Protein AF-A0A7J6FPM4-F1 (afdb_monomer_lite)

Secondary structure (DSSP, 8-state):
-EEEESS---TT-PPPTTTTTTTEEEEE-EEE---HHHHHHHTTTT-SSTTTTT-EEE-S-PBPHHHHGGGEEEPPPPSSPPPGGG--SS-EEE--EEEEEEE-TT-S--EEEEEEEGGG-SS-HHHHHHHHHTTSPPP-TT-EEE------SSGGG--SHHHHTTTTTSPEEETTEEESS--TT-EEEEEEEE------------------------------------PPPPEEEEEEEE------PPP---------------S-PPP----PPP----S-HHHHHHHHHHHHHHHHHHHHHHHHHHHHHHHHHHHHHTSHHHHHHHHH-HHHHHHHHHHHHHHHHHHHTS-TTSHHHHHHHHHHHHHHHHHHHHHHHHHH--S-SS--TTS-TT-PPPPHHHHHHHHHHHHHHHS--THHHHHHHHHTS-PPPPP----------------------------PPPP-------TTPPP-PPEEEETTEEEEESSTTS--EEEE-EEEEE-GGGTGGGSSTTTHHHHHHHHHHHHHTT--EEEEE---BSSSTT-SEEETTEE-HHHHHHHHHHHHHHHHTT-EEEEE--BSSSTTS-HHHHHHHHHHTT----SSTTHHHH-HHHHHHHHHHHHHHHH-B-TTT--BGGG-TTEEEEES-BS----STT-HHHHHHHHHHHHHHHHTT-SSSEEE-----PPPTT-TTGGGGSSSHHHHTTS--HHHHHTSTT--SEEEEE-HHHHSTT--HHHHHHHHHHHHHHHHHHIIIII-S-EEEEEE---TTSS--HHHHHHHHHHHHHHHHHHHHHT-SEEEEEES-B--TT-GGG--SS-B-GGGSHHHHHHHHHHHHHHHHHTT-S---------S------SSSSSSHHHHTTSSSSSTTSSSSSS------------------------------------S---------

Foldseek 3Di:
DKFFFQDKDAQQDFDQLQCLLVRTQADKDKDQQFDFVQQVVCCPPNRGDPRGPPDMDIFPDGDGVVNQVVFKDAADDDPPDDDPSQDYPGHIWGFKKKWKWKAAAPHPDIDIQAIATRSQLRRDSSSVRNVCCVRRDMDDGGDMGDSPFGADPDLRRGRDLCSVCVFVVRWDDIVVDIDSDGDAFMKMKMKIWDFDDDDDDDDDDDDDDDDDDDDDDDDDDDDDDPPDDPDDDIDMTMDMDTHHDPDDDPDDDDDDDDDDDDDDDDDDDDPPPPPDDDDPDDDPPPSVVVVVVVSVVVLLVVLVVLLVVLLVLLVVLVVQCPDPVLLVVLQVDVVSLVVSVVSLVVSLVSLVVRDCPDPVSVVSSVVSNLSSVVVNVVSVVSNVPDPDDDDDPLDDDPRDHDDVVVVSVVVVVVCVVPDDPDVVQVVCVPPVPDGDDDDDDDDDDDDDDDDDDDDDDDDDDDDDDDDDDDFPPDFDAPPPQDDAAAWADDQLFIWGDPDPPPDDIDTAFFQAAEDACQLVLLLDRVSNVFLLVQLLVCLVLLGAEYEYEPAQEDDDPLHQHNAQLRGDVSSVLSVLSSLRSNRNSNHAYAYEQFEPDCGSHGLVNLVVNCVVVVHPADPDSLSCLPPPSSLVSSLSSLLCQQQDQRSRNRAGNLGRSSYQAYEHYAAQFRQPQVCLVSNLVSLLVVLVSNCVSHVRHAYEHNHQAQAAVVPVVCNVLALDVVSNNRNDHQQSSCLRPSHQAGEHEQDLCVSVVVDDLVRSLVSLLSNLLVSLVCSQPPRSHAYEHEEYFDFPPPPDDPVSRLSRVLSLLVSLLVCLLVVTRSRYYYYPHEGDPPPCVPDDRGYDPQVVSVSSSCSSSVSSVSSVCSVVPPDPPPPPPDPDDDDDDDDPPPPPVVPPVPPPPPPVVVPPPPPDPDDDDDDDDDDDDDDDDDDDDDDDDDDDDDDDDDDDDDTDDDDDD

Organism: Cannabis sativa (NCBI:txid3483)

Sequence (957 aa):
MAAVVGSGNELGKPVNVNEAADHIFGLVLMNDWSARDIQAWEYVPLGPFLGKSFGTTISPWIVSLEALEPFACAAPKQDPLPLPYLAEKVSRNYDIQLEVEIKPAGVEDSTVVTKSNFKHLYWTLTQQIAHHTINGCNLRPGDILGTGTISGPEPDSLGCLLELSWNGQKTISLKGATRKFLEDGDEVIITGFCKFIMHYALRIEMEMNTPLGLAPARGRLFLHCLDDVIKGSFYSTTVTYTFHNDQTTPTSQSNSTTNAVPVHSTEAPIPITVHLPQQTQPNSAPAATKIQSAYRAHRIRTLHRTISSVDSAADELQRVIQRQDTVDAIRSDEREKLRMNEALMALLLRLDSVPGWDPAVREARRKVSRRIVGMQEILDAITESKVEDGQSYFWGYDGFTRNWDEVLAEMEEDVCKSTGGDELERFCAEHLGFRCLQSTTTYWTTDHECVLPLKWKEKDLPICNNVIHFSDQLSFPVLWQPKMAFVGTNSTHFVVAEDDHGGNYSEIYVNGWNSYWLMEKSIWVSSRSKVSKMLRMGAQMGLTVCRTWAFSDGYGSSALQTSPGVFNERVFRALDYVIVEARKNKLRLILSLVNNLNAFGGKTQYVRWAEEAGVNVSQTDDSFFSHPTVKDYYKAYIKAILTRKNSLTGVKYSEDPAIFAWELINEPRCLSNSSAPVLQAWITEMAAYVKSLDEKHLLTVGIEGFYGPKTTERSKVNPGEWAASLGSDFIQNSAIDNIDFASVHAYPDSWIQKGDSEAKMNFLSRWVDSHISDGEHLLKKPVLITEFGSSLRMNKTPEDTNLLLKTVYDRVYESAKKREAGAGALIWQLLVEGVDEYADQFSLVAWDHPSIYKLITRQSCRLRRIFFNTKVTLEIHIRNGEVTHLRHAATLAFRHAFLTIREFWIAISATVTALNAVGPGAAPPQALGHAAEHRNTRGATTPHLLKNAVFASATII

pLDDT: mean 70.64, std 27.16, range [19.3, 98.88]

Radius of gyration: 39.24 Å; chains: 1; bounding box: 110×102×116 Å

Structure (mmCIF, N/CA/C/O backbone):
data_AF-A0A7J6FPM4-F1
#
_entry.id   AF-A0A7J6FPM4-F1
#
loop_
_atom_site.group_PDB
_atom_site.id
_atom_site.type_symbol
_atom_site.label_atom_id
_atom_site.label_alt_id
_atom_site.label_comp_id
_atom_site.label_asym_id
_atom_site.label_entity_id
_atom_site.label_seq_id
_atom_site.pdbx_PDB_ins_code
_atom_site.Cartn_x
_atom_site.Cartn_y
_atom_site.Cartn_z
_atom_site.occupancy
_atom_site.B_iso_or_equiv
_atom_site.auth_seq_id
_atom_site.auth_comp_id
_atom_site.auth_asym_id
_atom_site.auth_atom_id
_atom_site.pdbx_PDB_model_num
ATOM 1 N N . MET A 1 1 ? -22.646 -2.427 37.353 1.00 90.56 1 MET A N 1
ATOM 2 C CA . MET A 1 1 ? -21.531 -2.598 36.386 1.00 90.56 1 MET A CA 1
ATOM 3 C C . MET A 1 1 ? -20.795 -3.882 36.740 1.00 90.56 1 MET A C 1
ATOM 5 O O . MET A 1 1 ? -21.082 -4.455 37.787 1.00 90.56 1 MET A O 1
ATOM 9 N N . ALA A 1 2 ? -19.854 -4.337 35.917 1.00 92.31 2 ALA A N 1
ATOM 10 C CA . ALA A 1 2 ? -18.919 -5.390 36.308 1.00 92.31 2 ALA A CA 1
ATOM 11 C C . ALA A 1 2 ? -17.555 -5.229 35.637 1.00 92.31 2 ALA A C 1
ATOM 13 O O . ALA A 1 2 ? -17.477 -4.705 34.526 1.00 92.31 2 ALA A O 1
ATOM 14 N N . ALA A 1 3 ? -16.506 -5.708 36.302 1.00 93.50 3 ALA A N 1
ATOM 15 C CA . ALA A 1 3 ? -15.173 -5.867 35.735 1.00 93.50 3 ALA A CA 1
ATOM 16 C C . ALA A 1 3 ? -14.973 -7.304 35.235 1.00 93.50 3 ALA A C 1
ATOM 18 O O . ALA A 1 3 ? -15.336 -8.263 35.915 1.00 93.50 3 ALA A O 1
ATOM 19 N N . VAL A 1 4 ? -14.372 -7.445 34.055 1.00 91.94 4 VAL A N 1
ATOM 20 C CA . VAL A 1 4 ? -13.948 -8.731 33.488 1.00 91.94 4 VAL A CA 1
ATOM 21 C C . VAL A 1 4 ? -12.456 -8.910 33.757 1.00 91.94 4 VAL A C 1
ATOM 23 O O . VAL A 1 4 ? -11.656 -8.041 33.401 1.00 91.94 4 VAL A O 1
ATOM 26 N N . VAL A 1 5 ? -12.065 -10.032 34.360 1.00 92.12 5 VAL A N 1
ATOM 27 C CA . VAL A 1 5 ? -10.664 -10.332 34.693 1.00 92.12 5 VAL A CA 1
ATOM 28 C C . VAL A 1 5 ? -9.846 -10.611 33.429 1.00 92.12 5 VAL A C 1
ATOM 30 O O . VAL A 1 5 ? -10.203 -11.459 32.607 1.00 92.12 5 VAL A O 1
ATOM 33 N N . GLY A 1 6 ? -8.712 -9.923 33.292 1.00 84.69 6 GLY A N 1
ATOM 34 C CA . GLY A 1 6 ? -7.722 -10.121 32.234 1.00 84.69 6 GLY A CA 1
ATOM 35 C C . GLY A 1 6 ? -6.675 -11.164 32.612 1.00 84.69 6 GLY A C 1
ATOM 36 O O . GLY A 1 6 ? -6.684 -12.277 32.080 1.00 84.69 6 GLY A O 1
ATOM 37 N N . SER A 1 7 ? -5.771 -10.800 33.519 1.00 80.94 7 SER A N 1
ATOM 38 C CA . SER A 1 7 ? -4.822 -11.695 34.189 1.00 80.94 7 SER A CA 1
ATOM 39 C C . SER A 1 7 ? -5.402 -12.181 35.515 1.00 80.94 7 SER A C 1
ATOM 41 O O . SER A 1 7 ? -5.873 -11.393 36.330 1.00 80.94 7 SER A O 1
ATOM 43 N N . GLY A 1 8 ? -5.333 -13.489 35.753 1.00 88.12 8 GLY A N 1
ATOM 44 C CA . GLY A 1 8 ? -5.604 -14.056 37.074 1.00 88.12 8 GLY A CA 1
ATOM 45 C C . GLY A 1 8 ? -4.440 -13.863 38.052 1.00 88.12 8 GLY A C 1
ATOM 46 O O . GLY A 1 8 ? -3.401 -13.306 37.695 1.00 88.12 8 GLY A O 1
ATOM 47 N N . ASN A 1 9 ? -4.598 -14.395 39.259 1.00 89.19 9 ASN A N 1
ATOM 48 C CA . ASN A 1 9 ? -3.532 -14.606 40.243 1.00 89.19 9 ASN A CA 1
ATOM 49 C C . ASN A 1 9 ? -3.364 -16.110 40.525 1.00 89.19 9 ASN A C 1
ATOM 51 O O . ASN A 1 9 ? -4.214 -16.925 40.164 1.00 89.19 9 ASN A O 1
ATOM 55 N N . GLU A 1 10 ? -2.252 -16.501 41.145 1.00 89.00 10 GLU A N 1
ATOM 56 C CA . GLU A 1 10 ? -2.098 -17.873 41.641 1.00 89.00 10 GLU A CA 1
ATOM 57 C C . GLU A 1 10 ? -2.942 -18.088 42.905 1.00 89.00 10 GLU A C 1
ATOM 59 O O . GLU A 1 10 ? -3.106 -17.179 43.722 1.00 89.00 10 GLU A O 1
ATOM 64 N N . LEU A 1 11 ? -3.435 -19.314 43.098 1.00 91.62 11 LEU A N 1
ATOM 65 C CA . LEU A 1 11 ? -4.124 -19.706 44.328 1.00 91.62 11 LEU A CA 1
ATOM 66 C C . LEU A 1 11 ? -3.197 -19.512 45.537 1.00 91.62 11 LEU A C 1
ATOM 68 O O . LEU A 1 11 ? -2.055 -19.966 45.538 1.00 91.62 11 LEU A O 1
ATOM 72 N N . GLY A 1 12 ? -3.693 -18.818 46.559 1.00 90.56 12 GLY A N 1
ATOM 73 C CA . GLY A 1 12 ? -2.932 -18.433 47.749 1.00 90.56 12 GLY A CA 1
ATOM 74 C C . GLY A 1 12 ? -2.157 -17.113 47.639 1.00 90.56 12 GLY A C 1
ATOM 75 O O . GLY A 1 12 ? -1.707 -16.619 48.670 1.00 90.56 12 GLY A O 1
ATOM 76 N N . LYS A 1 13 ? -2.012 -16.505 46.449 1.00 92.56 13 LYS A N 1
ATOM 77 C CA . LYS A 1 13 ? -1.302 -15.222 46.272 1.00 92.56 13 LYS A CA 1
ATOM 78 C C . LYS A 1 13 ? -2.292 -14.063 46.074 1.00 92.56 13 LYS A C 1
ATOM 80 O O . LYS A 1 13 ? -2.929 -14.023 45.023 1.00 92.56 13 LYS A O 1
ATOM 85 N N . PRO A 1 14 ? -2.432 -13.118 47.021 1.00 94.38 14 PRO A N 1
ATOM 86 C CA . PRO A 1 14 ? -3.336 -11.978 46.870 1.00 94.38 14 PRO A CA 1
ATOM 87 C C . PRO A 1 14 ? -2.823 -10.965 45.836 1.00 94.38 14 PRO A C 1
ATOM 89 O O . PRO A 1 14 ? -1.617 -10.850 45.618 1.00 94.38 14 PRO A O 1
ATOM 92 N N . VAL A 1 15 ? -3.732 -10.196 45.233 1.00 95.06 15 VAL A N 1
ATOM 93 C CA . VAL A 1 15 ? -3.406 -9.091 44.314 1.00 95.06 15 VAL A CA 1
ATOM 94 C C . VAL A 1 15 ? -3.265 -7.791 45.109 1.00 95.06 15 VAL A C 1
ATOM 96 O O . VAL A 1 15 ? -4.136 -7.450 45.911 1.00 95.06 15 VAL A O 1
ATOM 99 N N . ASN A 1 16 ? -2.184 -7.035 44.891 1.00 94.00 16 ASN A N 1
ATOM 100 C CA . ASN A 1 16 ? -2.019 -5.724 45.521 1.00 94.00 16 ASN A CA 1
ATOM 101 C C . ASN A 1 16 ? -3.049 -4.732 44.958 1.00 94.00 16 ASN A C 1
ATOM 103 O O . ASN A 1 16 ? -3.208 -4.633 43.744 1.00 94.00 16 ASN A O 1
ATOM 107 N N . VAL A 1 17 ? -3.693 -3.927 45.808 1.00 95.69 17 VAL A N 1
ATOM 108 C CA . VAL A 1 17 ? -4.677 -2.918 45.365 1.00 95.69 17 VAL A CA 1
ATOM 109 C C . VAL A 1 17 ? -4.121 -1.931 44.327 1.00 95.69 17 VAL A C 1
ATOM 111 O O . VAL A 1 17 ? -4.856 -1.464 43.464 1.00 95.69 17 VAL A O 1
ATOM 114 N N . ASN A 1 18 ? -2.811 -1.666 44.354 1.00 93.69 18 ASN A N 1
ATOM 115 C CA . ASN A 1 18 ? -2.135 -0.769 43.413 1.00 93.69 18 ASN A CA 1
ATOM 116 C C . ASN A 1 18 ? -1.753 -1.438 42.077 1.00 93.69 18 ASN A C 1
ATOM 118 O O . ASN A 1 18 ? -1.355 -0.738 41.153 1.00 93.69 18 ASN A O 1
ATOM 122 N N . GLU A 1 19 ? -1.865 -2.765 41.986 1.00 91.12 19 GLU A N 1
ATOM 123 C CA . GLU A 1 19 ? -1.607 -3.584 40.787 1.00 91.12 19 GLU A CA 1
ATOM 124 C C . GLU A 1 19 ? -2.921 -4.158 40.220 1.00 91.12 19 GLU A C 1
ATOM 126 O O . GLU A 1 19 ? -2.999 -4.546 39.059 1.00 91.12 19 GLU A O 1
ATOM 131 N N . ALA A 1 20 ? -3.999 -4.157 41.013 1.00 91.19 20 ALA A N 1
ATOM 132 C CA . ALA A 1 20 ? -5.306 -4.714 40.671 1.00 91.19 20 ALA A CA 1
ATOM 133 C C . ALA A 1 20 ? -5.942 -4.140 39.388 1.00 91.19 20 ALA A C 1
ATOM 135 O O . ALA A 1 20 ? -6.798 -4.797 38.797 1.00 91.19 20 ALA A O 1
ATOM 136 N N . ALA A 1 21 ? -5.523 -2.957 38.928 1.00 88.00 21 ALA A N 1
ATOM 137 C CA . ALA A 1 21 ? -5.981 -2.382 37.664 1.00 88.00 21 ALA A CA 1
ATOM 138 C C . ALA A 1 21 ? -5.479 -3.188 36.453 1.00 88.00 21 ALA A C 1
ATOM 140 O O . ALA A 1 21 ? -6.240 -3.410 35.514 1.00 88.00 21 ALA A O 1
ATOM 141 N N . ASP A 1 22 ? -4.248 -3.709 36.511 1.00 88.38 22 ASP A N 1
ATOM 142 C CA . ASP A 1 22 ? -3.649 -4.526 35.445 1.00 88.38 22 ASP A CA 1
ATOM 143 C C . ASP A 1 22 ? -4.332 -5.900 35.311 1.00 88.38 22 ASP A C 1
ATOM 145 O O . ASP A 1 22 ? -4.245 -6.556 34.272 1.00 88.38 22 ASP A O 1
ATOM 149 N N . HIS A 1 23 ? -5.061 -6.324 36.349 1.00 89.50 23 HIS A N 1
ATOM 150 C CA . HIS A 1 23 ? -5.887 -7.531 36.350 1.00 89.50 23 HIS A CA 1
ATOM 151 C C . HIS A 1 23 ? -7.274 -7.330 35.707 1.00 89.50 23 HIS A C 1
ATOM 153 O O . HIS A 1 23 ? -7.982 -8.314 35.481 1.00 89.50 23 HIS A O 1
ATOM 159 N N . ILE A 1 24 ? -7.673 -6.101 35.356 1.00 87.12 24 ILE A N 1
ATOM 160 C CA . ILE A 1 24 ? -8.965 -5.793 34.719 1.00 87.12 24 ILE A CA 1
ATOM 161 C C . ILE A 1 24 ? -8.784 -5.688 33.198 1.00 87.12 24 ILE A C 1
ATOM 163 O O . ILE A 1 24 ? -8.102 -4.801 32.696 1.00 87.12 24 ILE A O 1
ATOM 167 N N . PHE A 1 25 ? -9.458 -6.551 32.433 1.00 84.81 25 PHE A N 1
ATOM 168 C CA . PHE A 1 25 ? -9.499 -6.447 30.967 1.00 84.81 25 PHE A CA 1
ATOM 169 C C . PHE A 1 25 ? -10.423 -5.317 30.484 1.00 84.81 25 PHE A C 1
ATOM 171 O O . PHE A 1 25 ? -10.176 -4.688 29.455 1.00 84.81 25 PHE A O 1
ATOM 178 N N . GLY A 1 26 ? -11.502 -5.059 31.222 1.00 87.06 26 GLY A N 1
ATOM 179 C CA . GLY A 1 26 ? -12.444 -3.982 30.941 1.00 87.06 26 GLY A CA 1
ATOM 180 C C . GLY A 1 26 ? -13.772 -4.161 31.666 1.00 87.06 26 GLY A C 1
ATOM 181 O O . GLY A 1 26 ? -13.951 -5.105 32.439 1.00 87.06 26 GLY A O 1
ATOM 182 N N . LEU A 1 27 ? -14.696 -3.237 31.419 1.00 89.44 27 LEU A N 1
ATOM 183 C CA . LEU A 1 27 ? -15.977 -3.125 32.106 1.00 89.44 27 LEU A CA 1
ATOM 184 C C . LEU A 1 27 ? -17.159 -3.450 31.191 1.00 89.44 27 LEU A C 1
ATOM 186 O O . LEU A 1 27 ? -17.128 -3.187 29.988 1.00 89.44 27 LEU A O 1
ATOM 190 N N . VAL A 1 28 ? -18.230 -3.955 31.796 1.00 89.81 28 VAL A N 1
ATOM 191 C CA . VAL A 1 28 ? -19.543 -4.157 31.168 1.00 89.81 28 VAL A CA 1
ATOM 192 C C . VAL A 1 28 ? -20.646 -3.523 32.017 1.00 89.81 28 VAL A C 1
ATOM 194 O O . VAL A 1 28 ? -20.533 -3.423 33.246 1.00 89.81 28 VAL A O 1
ATOM 197 N N . LEU A 1 29 ? -21.758 -3.147 31.379 1.00 89.50 29 LEU A N 1
ATOM 198 C CA . LEU A 1 29 ? -23.030 -3.054 32.098 1.00 89.50 29 LEU A CA 1
ATOM 199 C C . LEU A 1 29 ? -23.368 -4.464 32.596 1.00 89.50 29 LEU A C 1
ATOM 201 O O . LEU A 1 29 ? -23.156 -5.435 31.873 1.00 89.50 29 LEU A O 1
ATOM 205 N N . MET A 1 30 ? -23.873 -4.577 33.821 1.00 88.62 30 MET A N 1
ATOM 206 C CA . MET A 1 30 ? -24.307 -5.843 34.414 1.00 88.62 30 MET A CA 1
ATOM 207 C C . MET A 1 30 ? -25.527 -5.588 35.290 1.00 88.62 30 MET A C 1
ATOM 209 O O . MET A 1 30 ? -25.541 -4.599 36.027 1.00 88.62 30 MET A O 1
ATOM 213 N N . ASN A 1 31 ? -26.486 -6.509 35.227 1.00 89.31 31 ASN A N 1
ATOM 214 C CA . ASN A 1 31 ? -27.628 -6.619 36.122 1.00 89.31 31 ASN A CA 1
ATOM 215 C C . ASN A 1 31 ? -27.778 -8.085 36.564 1.00 89.31 31 ASN A C 1
ATOM 217 O O . ASN A 1 31 ? -27.957 -8.964 35.717 1.00 89.31 31 ASN A O 1
ATOM 221 N N . ASP A 1 32 ? -27.688 -8.346 37.868 1.00 85.00 32 ASP A N 1
ATOM 222 C CA . ASP A 1 32 ? -28.023 -9.635 38.471 1.00 85.00 32 ASP A CA 1
ATOM 223 C C . ASP A 1 32 ? -29.526 -9.681 38.780 1.00 85.00 32 ASP A C 1
ATOM 225 O O . ASP A 1 32 ? -30.044 -8.924 39.606 1.00 85.00 32 ASP A O 1
ATOM 229 N N . TRP A 1 33 ? -30.254 -10.558 38.086 1.00 87.00 33 TRP A N 1
ATOM 230 C CA . TRP A 1 33 ? -31.686 -10.734 38.313 1.00 87.00 33 TRP A CA 1
ATOM 231 C C . TRP A 1 33 ? -31.923 -11.437 39.638 1.00 87.00 33 TRP A C 1
ATOM 233 O O . TRP A 1 33 ? -31.063 -12.163 40.145 1.00 87.00 33 TRP A O 1
ATOM 243 N N . SER A 1 34 ? -33.077 -11.194 40.260 1.00 84.56 34 SER A N 1
ATOM 244 C CA . SER A 1 34 ? -33.361 -11.850 41.531 1.00 84.56 34 SER A CA 1
ATOM 245 C C . SER A 1 34 ? -34.845 -11.962 41.875 1.00 84.56 34 SER A C 1
ATOM 247 O O . SER A 1 34 ? -35.579 -10.975 41.827 1.00 84.56 34 SER A O 1
ATOM 249 N N . ALA A 1 35 ? -35.231 -13.156 42.316 1.00 86.44 35 ALA A N 1
ATOM 250 C CA . ALA A 1 35 ? -36.536 -13.527 42.849 1.00 86.44 35 ALA A CA 1
ATOM 251 C C . ALA A 1 35 ? -36.417 -13.502 44.374 1.00 86.44 35 ALA A C 1
ATOM 253 O O . ALA A 1 35 ? -35.559 -14.191 44.939 1.00 86.44 35 ALA A O 1
ATOM 254 N N . ARG A 1 36 ? -37.126 -12.582 45.042 1.00 80.38 36 ARG A N 1
ATOM 255 C CA . ARG A 1 36 ? -36.759 -12.194 46.421 1.00 80.38 36 ARG A CA 1
ATOM 256 C C . ARG A 1 36 ? -37.819 -12.446 47.474 1.00 80.38 36 ARG A C 1
ATOM 258 O O . ARG A 1 36 ? -37.504 -12.362 48.651 1.00 80.38 36 ARG A O 1
ATOM 265 N N . ASP A 1 37 ? -38.975 -12.926 47.051 1.00 76.94 37 ASP A N 1
ATOM 266 C CA . ASP A 1 37 ? -39.702 -13.983 47.746 1.00 76.94 37 ASP A CA 1
ATOM 267 C C . ASP A 1 37 ? -38.778 -15.162 48.131 1.00 76.94 37 ASP A C 1
ATOM 269 O O . ASP A 1 37 ? -38.751 -15.558 49.295 1.00 76.94 37 ASP A O 1
ATOM 273 N N . ILE A 1 38 ? -37.950 -15.654 47.199 1.00 82.06 38 ILE A N 1
ATOM 274 C CA . ILE A 1 38 ? -36.954 -16.708 47.459 1.00 82.06 38 ILE A CA 1
ATOM 275 C C . ILE A 1 38 ? -35.777 -16.148 48.271 1.00 82.06 38 ILE A C 1
ATOM 277 O O . ILE A 1 38 ? -35.487 -16.640 49.363 1.00 82.06 38 ILE A O 1
ATOM 281 N N . GLN A 1 39 ? -35.121 -15.086 47.780 1.00 76.94 39 GLN A N 1
ATOM 282 C CA . GLN A 1 39 ? -33.930 -14.531 48.437 1.00 76.94 39 GLN A CA 1
ATOM 283 C C . GLN A 1 39 ? -34.188 -14.120 49.901 1.00 76.94 39 GLN A C 1
ATOM 285 O O . GLN A 1 39 ? -33.314 -14.335 50.735 1.00 76.94 39 GLN A O 1
ATOM 290 N N . ALA A 1 40 ? -35.354 -13.557 50.248 1.00 78.81 40 ALA A N 1
ATOM 291 C CA . ALA A 1 40 ? -35.639 -13.125 51.621 1.00 78.81 40 ALA A CA 1
ATOM 292 C C . ALA A 1 40 ? -35.632 -14.280 52.638 1.00 78.81 40 ALA A C 1
ATOM 294 O O . ALA A 1 40 ? -35.298 -14.055 53.801 1.00 78.81 40 ALA A O 1
ATOM 295 N N . TRP A 1 41 ? -35.967 -15.503 52.213 1.00 79.56 41 TRP A N 1
ATOM 296 C CA . TRP A 1 41 ? -35.844 -16.698 53.049 1.00 79.56 41 TRP A CA 1
ATOM 297 C C . TRP A 1 41 ? -34.398 -17.211 53.115 1.00 79.56 41 TRP A C 1
ATOM 299 O O . TRP A 1 41 ? -33.919 -17.550 54.194 1.00 79.56 41 TRP A O 1
ATOM 309 N N . GLU A 1 42 ? -33.682 -17.236 51.988 1.00 81.25 42 GLU A N 1
ATOM 310 C CA . GLU A 1 42 ? -32.301 -17.742 51.937 1.00 81.25 42 GLU A CA 1
ATOM 311 C C . GLU A 1 42 ? -31.297 -16.839 52.673 1.00 81.25 42 GLU A C 1
ATOM 313 O O . GLU A 1 42 ? -30.336 -17.323 53.273 1.00 81.25 42 GLU A O 1
ATOM 318 N N . TYR A 1 43 ? -31.515 -15.519 52.647 1.00 69.50 43 TYR A N 1
ATOM 319 C CA . TYR A 1 43 ? -30.520 -14.520 53.042 1.00 69.50 43 TYR A CA 1
ATOM 320 C C . TYR A 1 43 ? -29.987 -14.688 54.475 1.00 69.50 43 TYR A C 1
ATOM 322 O O . TYR A 1 43 ? -28.826 -14.378 54.733 1.00 69.50 43 TYR A O 1
ATOM 330 N N . VAL A 1 44 ? -30.794 -15.227 55.396 1.00 75.12 44 VAL A N 1
ATOM 331 C CA . VAL A 1 44 ? -30.364 -15.558 56.762 1.00 75.12 44 VAL A CA 1
ATOM 332 C C . VAL A 1 44 ? -30.799 -16.991 57.105 1.00 75.12 44 VAL A C 1
ATOM 334 O O . VAL A 1 44 ? -31.998 -17.219 57.249 1.00 75.12 44 VAL A O 1
ATOM 337 N N . PRO A 1 45 ? -29.882 -17.963 57.311 1.00 65.00 45 PRO A N 1
ATOM 338 C CA . PRO A 1 45 ? -28.422 -17.841 57.414 1.00 65.00 45 PRO A CA 1
ATOM 339 C C . PRO A 1 45 ? -27.636 -18.292 56.164 1.00 65.00 45 PRO A C 1
ATOM 341 O O . PRO A 1 45 ? -26.411 -18.336 56.232 1.00 65.00 45 PRO A O 1
ATOM 344 N N . LEU A 1 46 ? -28.296 -18.712 55.077 1.00 73.31 46 LEU A N 1
ATOM 345 C CA . LEU A 1 46 ? -27.636 -19.406 53.957 1.00 73.31 46 LEU A CA 1
ATOM 346 C C . LEU A 1 46 ? -26.915 -18.455 52.988 1.00 73.31 46 LEU A C 1
ATOM 348 O O . LEU A 1 46 ? -25.943 -18.859 52.352 1.00 73.31 46 LEU A O 1
ATOM 352 N N . GLY A 1 47 ? -27.376 -17.207 52.895 1.00 71.56 47 GLY A N 1
ATOM 353 C CA . GLY A 1 47 ? -26.974 -16.274 51.844 1.00 71.56 47 GLY A CA 1
ATOM 354 C C . GLY A 1 47 ? -27.778 -16.491 50.551 1.00 71.56 47 GLY A C 1
ATOM 355 O O . GLY A 1 47 ? -28.454 -17.507 50.400 1.00 71.56 47 GLY A O 1
ATOM 356 N N . PRO A 1 48 ? -27.765 -15.524 49.619 1.00 70.12 48 PRO A N 1
ATOM 357 C CA . PRO A 1 48 ? -28.615 -15.561 48.431 1.00 70.12 48 PRO A CA 1
ATOM 358 C C . PRO A 1 48 ? -28.131 -16.623 47.429 1.00 70.12 48 PRO A C 1
ATOM 360 O O . PRO A 1 48 ? -27.056 -16.469 46.850 1.00 70.12 48 PRO A O 1
ATOM 363 N N . PHE A 1 49 ? -28.923 -17.673 47.189 1.00 76.56 49 PHE A N 1
ATOM 364 C CA . PHE A 1 49 ? -28.546 -18.797 46.325 1.00 76.56 49 PHE A CA 1
ATOM 365 C C . PHE A 1 49 ? -29.525 -18.965 45.153 1.00 76.56 49 PHE A C 1
ATOM 367 O O . PHE A 1 49 ? -29.294 -18.394 44.081 1.00 76.56 49 PHE A O 1
ATOM 374 N N . LEU A 1 50 ? -30.646 -19.671 45.335 1.00 81.44 50 LEU A N 1
ATOM 375 C CA . LEU A 1 50 ? -31.669 -19.854 44.297 1.00 81.44 50 LEU A CA 1
ATOM 376 C C . LEU A 1 50 ? -32.332 -18.528 43.908 1.00 81.44 50 LEU A C 1
ATOM 378 O O . LEU A 1 50 ? -32.680 -18.326 42.746 1.00 81.44 50 LEU A O 1
ATOM 382 N N . GLY A 1 51 ? -32.432 -17.583 44.848 1.00 83.12 51 GLY A N 1
ATOM 383 C CA . GLY A 1 51 ? -32.964 -16.245 44.603 1.00 83.12 51 GLY A CA 1
ATOM 384 C C . GLY A 1 51 ? -32.159 -15.412 43.598 1.00 83.12 51 GLY A C 1
ATOM 385 O O . GLY A 1 51 ? -32.644 -14.359 43.190 1.00 83.12 51 GLY A O 1
ATOM 386 N N . LYS A 1 52 ? -30.963 -15.863 43.182 1.00 81.62 52 LYS A N 1
ATOM 387 C CA . LYS A 1 52 ? -30.096 -15.207 42.182 1.00 81.62 52 LYS A CA 1
ATOM 388 C C . LYS A 1 52 ? -29.574 -16.122 41.066 1.00 81.62 52 LYS A C 1
ATOM 390 O O . LYS A 1 52 ? -29.091 -15.623 40.054 1.00 81.62 52 LYS A O 1
ATOM 395 N N . SER A 1 53 ? -29.649 -17.445 41.208 1.00 80.12 53 SER A N 1
ATOM 396 C CA . SER A 1 53 ? -28.969 -18.382 40.298 1.00 80.12 53 SER A CA 1
ATOM 397 C C . SER A 1 53 ? -29.560 -18.476 38.883 1.00 80.12 53 SER A C 1
ATOM 399 O O . SER A 1 53 ? -28.984 -19.154 38.037 1.00 80.12 53 SER A O 1
ATOM 401 N N . PHE A 1 54 ? -30.713 -17.853 38.619 1.00 79.00 54 PHE A N 1
ATOM 402 C CA . PHE A 1 54 ? -31.451 -18.007 37.359 1.00 79.00 54 PHE A CA 1
ATOM 403 C C . PHE A 1 54 ? -31.079 -17.000 36.262 1.00 79.00 54 PHE A C 1
ATOM 405 O O . PHE A 1 54 ? -31.429 -17.230 35.106 1.00 79.00 54 PHE A O 1
ATOM 412 N N . GLY A 1 55 ? -30.393 -15.891 36.571 1.00 77.31 55 GLY A N 1
ATOM 413 C CA . GLY A 1 55 ? -30.125 -14.883 35.545 1.00 77.31 55 GLY A CA 1
ATOM 414 C C . GLY A 1 55 ? -29.147 -13.776 35.923 1.00 77.31 55 GLY A C 1
ATOM 415 O O . GLY A 1 55 ? -29.354 -13.035 36.878 1.00 77.31 55 GLY A O 1
ATOM 416 N N . THR A 1 56 ? -28.159 -13.573 35.054 1.00 83.94 56 THR A N 1
ATOM 417 C CA . THR A 1 56 ? -27.320 -12.369 35.002 1.00 83.94 56 THR A CA 1
ATOM 418 C C . THR A 1 56 ? -27.279 -11.880 33.560 1.00 83.94 56 THR A C 1
ATOM 420 O O . THR A 1 56 ? -26.968 -12.651 32.653 1.00 83.94 56 THR A O 1
ATOM 423 N N . THR A 1 57 ? -27.560 -10.597 33.339 1.00 83.31 57 THR A N 1
ATOM 424 C CA . THR A 1 57 ? -27.447 -9.948 32.024 1.00 83.31 57 THR A CA 1
ATOM 425 C C . THR A 1 57 ? -26.236 -9.023 32.013 1.00 83.31 57 THR A C 1
ATOM 427 O O . THR A 1 57 ? -26.020 -8.279 32.969 1.00 83.31 57 THR A O 1
ATOM 430 N N . ILE A 1 58 ? -25.464 -9.043 30.923 1.00 84.56 58 ILE A N 1
ATOM 431 C CA . ILE A 1 58 ? -24.317 -8.151 30.695 1.00 84.56 58 ILE A CA 1
ATOM 432 C C . ILE A 1 58 ? -24.396 -7.469 29.324 1.00 84.56 58 ILE A C 1
ATOM 434 O O . ILE A 1 58 ? -25.074 -7.966 28.423 1.00 84.56 58 ILE A O 1
ATOM 438 N N . SER A 1 59 ? -23.693 -6.347 29.139 1.00 79.00 59 SER A N 1
ATOM 439 C CA . SER A 1 59 ? -23.580 -5.713 27.818 1.00 79.00 59 SER A CA 1
ATOM 440 C C . SER A 1 59 ? -22.770 -6.551 26.824 1.00 79.00 59 SER A C 1
ATOM 442 O O . SER A 1 59 ? -21.779 -7.168 27.212 1.00 79.00 59 SER A O 1
ATOM 444 N N . PRO A 1 60 ? -23.114 -6.516 25.519 1.00 68.06 60 PRO A N 1
ATOM 445 C CA . PRO A 1 60 ? -22.404 -7.279 24.487 1.00 68.06 60 PRO A CA 1
ATOM 446 C C . PRO A 1 60 ? -20.969 -6.787 24.231 1.00 68.06 60 PRO A C 1
ATOM 448 O O . PRO A 1 60 ? -20.176 -7.494 23.613 1.00 68.06 60 PRO A O 1
ATOM 451 N N . TRP A 1 61 ? -20.631 -5.581 24.697 1.00 73.75 61 TRP A N 1
ATOM 452 C CA . TRP A 1 61 ? -19.313 -4.969 24.555 1.00 73.75 61 TRP A CA 1
ATOM 453 C C . TRP A 1 61 ? -18.637 -4.809 25.915 1.00 73.75 61 TRP A C 1
ATOM 455 O O . TRP A 1 61 ? -19.248 -4.284 26.848 1.00 73.75 61 TRP A O 1
ATOM 465 N N . ILE A 1 62 ? -17.368 -5.221 25.984 1.00 80.88 62 ILE A N 1
ATOM 466 C CA . ILE A 1 62 ? -16.444 -4.924 27.084 1.00 80.88 62 ILE A CA 1
ATOM 467 C C . ILE A 1 62 ? -15.672 -3.654 26.705 1.00 80.88 62 ILE A C 1
ATOM 469 O O . ILE A 1 62 ? -15.041 -3.611 25.648 1.00 80.88 62 ILE A O 1
ATOM 473 N N . VAL A 1 63 ? -15.715 -2.631 27.557 1.00 77.94 63 VAL A N 1
ATOM 474 C CA . VAL A 1 63 ? -15.004 -1.356 27.372 1.00 77.94 63 VAL A CA 1
ATOM 475 C C . VAL A 1 63 ? -13.726 -1.381 28.209 1.00 77.94 63 VAL A C 1
ATOM 477 O O . VAL A 1 63 ? -13.805 -1.537 29.424 1.00 77.94 63 VAL A O 1
ATOM 480 N N . SER A 1 64 ? -12.547 -1.266 27.593 1.00 81.62 64 SER A N 1
ATOM 481 C CA . SER A 1 64 ? -11.282 -1.339 28.341 1.00 81.62 64 SER A CA 1
ATOM 482 C C . SER A 1 64 ? -11.039 -0.089 29.194 1.00 81.62 64 SER A C 1
ATOM 484 O O . SER A 1 64 ? -11.568 0.986 28.901 1.00 81.62 64 SER A O 1
ATOM 486 N N . LEU A 1 65 ? -10.228 -0.215 30.249 1.00 78.88 65 LEU A N 1
ATOM 487 C CA . LEU A 1 65 ? -9.924 0.913 31.135 1.00 78.88 65 LEU A CA 1
ATOM 488 C C . LEU A 1 65 ? -9.190 2.045 30.399 1.00 78.88 65 LEU A C 1
ATOM 490 O O . LEU A 1 65 ? -9.462 3.213 30.662 1.00 78.88 65 LEU A O 1
ATOM 494 N N . GLU A 1 66 ? -8.343 1.738 29.408 1.00 73.06 66 GLU A N 1
ATOM 495 C CA . GLU A 1 66 ? -7.651 2.771 28.624 1.00 73.06 66 GLU A CA 1
ATOM 496 C C . GLU A 1 66 ? -8.615 3.596 27.753 1.00 73.06 66 GLU A C 1
ATOM 498 O O . GLU A 1 66 ? -8.349 4.765 27.480 1.00 73.06 66 GLU A O 1
ATOM 503 N N . ALA A 1 67 ? -9.751 3.021 27.338 1.00 70.94 67 ALA A N 1
ATOM 504 C CA . ALA A 1 67 ? -10.804 3.758 26.636 1.00 70.94 67 ALA A CA 1
ATOM 505 C C . ALA A 1 67 ? -11.593 4.698 27.570 1.00 70.94 67 ALA A C 1
ATOM 507 O O . ALA A 1 67 ? -12.214 5.652 27.098 1.00 70.94 67 ALA A O 1
ATOM 508 N N . LEU A 1 68 ? -11.555 4.442 28.883 1.00 79.69 68 LEU A N 1
ATOM 509 C CA . LEU A 1 68 ? -12.208 5.244 29.920 1.00 79.69 68 LEU A CA 1
ATOM 510 C C . LEU A 1 68 ? -11.273 6.283 30.559 1.00 79.69 68 LEU A C 1
ATOM 512 O O . LEU A 1 68 ? -11.767 7.205 31.201 1.00 79.69 68 LEU A O 1
ATOM 516 N N . GLU A 1 69 ? -9.955 6.195 30.354 1.00 82.56 69 GLU A N 1
ATOM 517 C CA . GLU A 1 69 ? -8.960 7.124 30.921 1.00 82.56 69 GLU A CA 1
ATOM 518 C C . GLU A 1 69 ? -9.259 8.623 30.663 1.00 82.56 69 GLU A C 1
ATOM 520 O O . GLU A 1 69 ? -9.105 9.408 31.599 1.00 82.56 69 GLU A O 1
ATOM 525 N N . PRO A 1 70 ? -9.783 9.066 29.494 1.00 80.62 70 PRO A N 1
ATOM 526 C CA . PRO A 1 70 ? -10.204 10.463 29.291 1.00 80.62 70 PRO A CA 1
ATOM 527 C C . PRO A 1 70 ? -11.360 10.933 30.192 1.00 80.62 70 PRO A C 1
ATOM 529 O O . PRO A 1 70 ? -11.651 12.127 30.238 1.00 80.62 70 PRO A O 1
ATOM 532 N N . PHE A 1 71 ? -12.035 10.003 30.872 1.00 85.38 71 PHE A N 1
ATOM 533 C CA . PHE A 1 71 ? -13.162 10.225 31.780 1.00 85.38 71 PHE A CA 1
ATOM 534 C C . PHE A 1 71 ? -12.825 9.833 33.230 1.00 85.38 71 PHE A C 1
ATOM 536 O O . PHE A 1 71 ? -13.728 9.719 34.063 1.00 85.38 71 PHE A O 1
ATOM 543 N N . ALA A 1 72 ? -11.543 9.613 33.544 1.00 87.50 72 ALA A N 1
ATOM 544 C CA . ALA A 1 72 ? -11.089 9.351 34.903 1.00 87.50 72 ALA A CA 1
ATOM 545 C C . ALA A 1 72 ? -11.358 10.558 35.821 1.00 87.50 72 ALA A C 1
ATOM 547 O O . ALA A 1 72 ? -11.086 11.710 35.479 1.00 87.50 72 ALA A O 1
ATOM 548 N N . CYS A 1 73 ? -11.869 10.287 37.017 1.00 90.94 73 CYS A N 1
ATOM 549 C CA . CYS A 1 73 ? -12.149 11.265 38.061 1.00 90.94 73 CYS A CA 1
ATOM 550 C C . CYS A 1 73 ? -11.601 10.788 39.416 1.00 90.94 73 CYS A C 1
ATOM 552 O O . CYS A 1 73 ? -11.174 9.642 39.573 1.00 90.94 73 CYS A O 1
ATOM 554 N N . ALA A 1 74 ? -11.621 11.662 40.424 1.00 91.88 74 ALA A N 1
ATOM 555 C CA . ALA A 1 74 ? -11.359 11.240 41.798 1.00 91.88 74 ALA A CA 1
ATOM 556 C C . ALA A 1 74 ? -12.435 10.239 42.262 1.00 91.88 74 ALA A C 1
ATOM 558 O O . ALA A 1 74 ? -13.614 10.400 41.932 1.00 91.88 74 ALA A O 1
ATOM 559 N N . ALA A 1 75 ? -12.035 9.221 43.023 1.00 90.94 75 ALA A N 1
ATOM 560 C CA . ALA A 1 75 ? -12.978 8.341 43.709 1.00 90.94 75 ALA A CA 1
ATOM 561 C C . ALA A 1 75 ? -13.686 9.075 44.872 1.00 90.94 75 ALA A C 1
ATOM 563 O O . ALA A 1 75 ? -13.173 10.092 45.357 1.00 90.94 75 ALA A O 1
ATOM 564 N N . PRO A 1 76 ? -14.848 8.584 45.348 1.00 90.12 76 PRO A N 1
ATOM 565 C CA . PRO A 1 76 ? -15.486 9.099 46.557 1.00 90.12 76 PRO A CA 1
ATOM 566 C C . PRO A 1 76 ? -14.535 9.111 47.758 1.00 90.12 76 PRO A C 1
ATOM 568 O O . PRO A 1 76 ? -13.743 8.191 47.952 1.00 90.12 76 PRO A O 1
ATOM 571 N N . LYS A 1 77 ? -14.634 10.144 48.602 1.00 89.25 77 LYS A N 1
ATOM 572 C CA . LYS A 1 77 ? -13.849 10.210 49.838 1.00 89.25 77 LYS A CA 1
ATOM 573 C C . LYS A 1 77 ? -14.318 9.114 50.801 1.00 89.25 77 LYS A C 1
ATOM 575 O O . LYS A 1 77 ? -15.467 9.136 51.234 1.00 89.25 77 LYS A O 1
ATOM 580 N N . GLN A 1 78 ? -13.415 8.205 51.154 1.00 91.31 78 GLN A N 1
ATOM 581 C CA . GLN A 1 78 ? -13.686 7.107 52.081 1.00 91.31 78 GLN A CA 1
ATOM 582 C C . GLN A 1 78 ? -13.478 7.557 53.538 1.00 91.31 78 GLN A C 1
ATOM 584 O O . GLN A 1 78 ? -12.456 8.165 53.870 1.00 91.31 78 GLN A O 1
ATOM 589 N N . ASP A 1 79 ? -14.469 7.284 54.387 1.00 86.88 79 ASP A N 1
ATOM 590 C CA . ASP A 1 79 ? -14.491 7.563 55.826 1.00 86.88 79 ASP A CA 1
ATOM 591 C C . ASP A 1 79 ? -15.325 6.459 56.521 1.00 86.88 79 ASP A C 1
ATOM 593 O O . ASP A 1 79 ? -16.505 6.311 56.188 1.00 86.88 79 ASP A O 1
ATOM 597 N N . PRO A 1 80 ? -14.756 5.635 57.425 1.00 89.62 80 PRO A N 1
ATOM 598 C CA . PRO A 1 80 ? -13.369 5.650 57.895 1.00 89.62 80 PRO A CA 1
ATOM 599 C C . PRO A 1 80 ? -12.352 5.307 56.796 1.00 89.62 80 PRO A C 1
ATOM 601 O O . PRO A 1 80 ? -12.693 4.756 55.748 1.00 89.62 80 PRO A O 1
ATOM 604 N N . LEU A 1 81 ? -11.078 5.622 57.057 1.00 88.81 81 LEU A N 1
ATOM 605 C CA . LEU A 1 81 ? -9.974 5.275 56.159 1.00 88.81 81 LEU A CA 1
ATOM 606 C C . LEU A 1 81 ? -9.918 3.752 55.902 1.00 88.81 81 LEU A C 1
ATOM 608 O O . LEU A 1 81 ? -10.069 2.975 56.851 1.00 88.81 81 LEU A O 1
ATOM 612 N N . PRO A 1 82 ? -9.654 3.311 54.655 1.00 93.38 82 PRO A N 1
ATOM 613 C CA . PRO A 1 82 ? -9.496 1.896 54.333 1.00 93.38 82 PRO A CA 1
ATOM 614 C C . PRO A 1 82 ? -8.386 1.213 55.134 1.00 93.38 82 PRO A C 1
ATOM 616 O O . PRO A 1 82 ? -7.393 1.828 55.527 1.00 93.38 82 PRO A O 1
ATOM 619 N N . LEU A 1 83 ? -8.522 -0.104 55.306 1.00 94.25 83 LEU A N 1
ATOM 620 C CA . LEU A 1 83 ? -7.453 -0.940 55.854 1.00 94.25 83 LEU A CA 1
ATOM 621 C C . LEU A 1 83 ? -6.191 -0.856 54.969 1.00 94.25 83 LEU A C 1
ATOM 623 O O . LEU A 1 83 ? -6.325 -0.705 53.754 1.00 94.25 83 LEU A O 1
ATOM 627 N N . PRO A 1 84 ? -4.970 -1.027 55.517 1.00 94.19 84 PRO A N 1
ATOM 628 C CA . PRO A 1 84 ? -3.726 -0.783 54.775 1.00 94.19 84 PRO A CA 1
ATOM 629 C C . PRO A 1 84 ? -3.571 -1.542 53.447 1.00 94.19 84 PRO A C 1
ATOM 631 O O . PRO A 1 84 ? -2.934 -1.031 52.534 1.00 94.19 84 PRO A O 1
ATOM 634 N N . TYR A 1 85 ? -4.167 -2.732 53.304 1.00 94.19 85 TYR A N 1
ATOM 635 C CA . TYR A 1 85 ? -4.120 -3.508 52.054 1.00 94.19 85 TYR A CA 1
ATOM 636 C C . TYR A 1 85 ? -5.102 -3.016 50.969 1.00 94.19 85 TYR A C 1
ATOM 638 O O . TYR A 1 85 ? -4.976 -3.412 49.814 1.00 94.19 85 TYR A O 1
ATOM 646 N N . LEU A 1 86 ? -6.053 -2.146 51.330 1.00 95.69 86 LEU A N 1
ATOM 647 C CA . LEU A 1 86 ? -6.998 -1.454 50.440 1.00 95.69 86 LEU A CA 1
ATOM 648 C C . LEU A 1 86 ? -6.634 0.029 50.240 1.00 95.69 86 LEU A C 1
ATOM 650 O O . LEU A 1 86 ? -7.367 0.759 49.571 1.00 95.69 86 LEU A O 1
ATOM 654 N N . ALA A 1 87 ? -5.523 0.488 50.824 1.00 93.06 87 ALA A N 1
ATOM 655 C CA . ALA A 1 87 ? -5.046 1.858 50.697 1.00 93.06 87 ALA A CA 1
ATOM 656 C C . ALA A 1 87 ? -4.360 2.068 49.335 1.00 93.06 87 ALA A C 1
ATOM 658 O O . ALA A 1 87 ? -3.230 1.634 49.094 1.00 93.06 87 ALA A O 1
ATOM 659 N N . GLU A 1 88 ? -5.064 2.744 48.432 1.00 92.06 88 GLU A N 1
ATOM 660 C CA . GLU A 1 88 ? -4.572 3.095 47.101 1.00 92.06 88 GLU A CA 1
ATOM 661 C C . GLU A 1 88 ? -3.619 4.295 47.158 1.00 92.06 88 GLU A C 1
ATOM 663 O O . GLU A 1 88 ? -3.922 5.317 47.773 1.00 92.06 88 GLU A O 1
ATOM 668 N N . LYS A 1 89 ? -2.488 4.216 46.446 1.00 89.75 89 LYS A N 1
ATOM 669 C CA . LYS A 1 89 ? -1.575 5.356 46.242 1.00 89.75 89 LYS A CA 1
ATOM 670 C C . LYS A 1 89 ? -2.234 6.480 45.439 1.00 89.75 89 LYS A C 1
ATOM 672 O O . LYS A 1 89 ? -1.921 7.648 45.646 1.00 89.75 89 LYS A O 1
ATOM 677 N N . VAL A 1 90 ? -3.110 6.119 44.498 1.00 86.25 90 VAL A N 1
ATOM 678 C CA . VAL A 1 90 ? -3.850 7.043 43.631 1.00 86.25 90 VAL A CA 1
ATOM 679 C C . VAL A 1 90 ? -5.265 6.496 43.455 1.00 86.25 90 VAL A C 1
ATOM 681 O O . VAL A 1 90 ? -5.498 5.649 42.598 1.00 86.25 90 VAL A O 1
ATOM 684 N N . SER A 1 91 ? -6.207 6.961 44.277 1.00 88.00 91 SER A N 1
ATOM 685 C CA . SER A 1 91 ? -7.598 6.505 44.199 1.00 88.00 91 SER A CA 1
ATOM 686 C C . SER A 1 91 ? -8.348 7.210 43.065 1.00 88.00 91 SER A C 1
ATOM 688 O O . SER A 1 91 ? -8.430 8.443 43.025 1.00 88.00 91 SER A O 1
ATOM 690 N N . ARG A 1 92 ? -8.865 6.429 42.112 1.00 89.25 92 ARG A N 1
ATOM 691 C CA . ARG A 1 92 ? -9.535 6.907 40.892 1.00 89.25 92 ARG A CA 1
ATOM 692 C C . ARG A 1 92 ? -10.842 6.160 40.654 1.00 89.25 92 ARG A C 1
ATOM 694 O O . ARG A 1 92 ? -10.990 5.000 41.025 1.00 89.25 92 ARG A O 1
ATOM 701 N N . ASN A 1 93 ? -11.767 6.830 39.983 1.00 92.12 93 ASN A N 1
ATOM 702 C CA . ASN A 1 93 ? -12.998 6.254 39.455 1.00 92.12 93 ASN A CA 1
ATOM 703 C C . ASN A 1 93 ? -13.266 6.857 38.052 1.00 92.12 93 ASN A C 1
ATOM 705 O O . ASN A 1 93 ? -12.415 7.583 37.538 1.00 92.12 93 ASN A O 1
ATOM 709 N N . TYR A 1 94 ? -14.400 6.570 37.410 1.00 91.31 94 TYR A N 1
ATOM 710 C CA . TYR A 1 94 ? -14.730 7.065 36.064 1.00 91.31 94 TYR A CA 1
ATOM 711 C C . TYR A 1 94 ? -16.106 7.749 36.020 1.00 91.31 94 TYR A C 1
ATOM 713 O O . TYR A 1 94 ? -17.077 7.237 36.582 1.00 91.31 94 TYR A O 1
ATOM 721 N N . ASP A 1 95 ? -16.216 8.878 35.310 1.00 92.06 95 ASP A N 1
ATOM 722 C CA . ASP A 1 95 ? -17.495 9.564 35.066 1.00 92.06 95 ASP A CA 1
ATOM 723 C C . ASP A 1 95 ? -18.256 8.880 33.913 1.00 92.06 95 ASP A C 1
ATOM 725 O O . ASP A 1 95 ? -18.135 9.228 32.733 1.00 92.06 95 ASP A O 1
ATOM 729 N N . ILE A 1 96 ? -19.023 7.850 34.276 1.00 91.38 96 ILE A N 1
ATOM 730 C CA . ILE A 1 96 ? -19.895 7.092 33.374 1.00 91.38 96 ILE A CA 1
ATOM 731 C C . ILE A 1 96 ? -21.334 7.334 33.827 1.00 91.38 96 ILE A C 1
ATOM 733 O O . ILE A 1 96 ? -21.722 6.914 34.919 1.00 91.38 96 ILE A O 1
ATOM 737 N N . GLN A 1 97 ? -22.127 8.008 32.995 1.00 92.19 97 GLN A N 1
ATOM 738 C CA . GLN A 1 97 ? -23.551 8.230 33.247 1.00 92.19 97 GLN A CA 1
ATOM 739 C C . GLN A 1 97 ? -24.306 6.924 32.986 1.00 92.19 97 GLN A C 1
ATOM 741 O O . GLN A 1 97 ? -24.073 6.267 31.968 1.00 92.19 97 GLN A O 1
ATOM 746 N N . LEU A 1 98 ? -25.176 6.543 33.922 1.00 90.94 98 LEU A N 1
ATOM 747 C CA . LEU A 1 98 ? -25.948 5.303 33.903 1.00 90.94 98 LEU A CA 1
ATOM 748 C C . LEU A 1 98 ? -27.438 5.648 33.926 1.00 90.94 98 LEU A C 1
ATOM 750 O O . LEU A 1 98 ? -27.887 6.401 34.786 1.00 90.94 98 LEU A O 1
ATOM 754 N N . GLU A 1 99 ? -28.202 5.089 32.997 1.00 91.81 99 GLU A N 1
ATOM 755 C CA . GLU A 1 99 ? -29.635 5.343 32.849 1.00 91.81 99 GLU A CA 1
ATOM 756 C C . GLU A 1 99 ? -30.368 4.010 32.674 1.00 91.81 99 GLU A C 1
ATOM 758 O O . GLU A 1 99 ? -29.918 3.149 31.911 1.00 91.81 99 GLU A O 1
ATOM 763 N N . VAL A 1 100 ? -31.470 3.820 33.407 1.00 90.88 100 VAL A N 1
ATOM 764 C CA . VAL A 1 100 ? -32.320 2.626 33.293 1.00 90.88 100 VAL A CA 1
ATOM 765 C C . VAL A 1 100 ? -33.747 3.042 32.986 1.00 90.88 100 VAL A C 1
ATOM 767 O O . VAL A 1 100 ? -34.332 3.870 33.688 1.00 90.88 100 VAL A O 1
ATOM 770 N N . GLU A 1 101 ? -34.321 2.419 31.966 1.00 92.19 101 GLU A N 1
ATOM 771 C CA . GLU A 1 101 ? -35.707 2.593 31.554 1.00 92.19 101 GLU A CA 1
ATOM 772 C C . GLU A 1 101 ? -36.481 1.286 31.716 1.00 92.19 101 GLU A C 1
ATOM 774 O O . GLU A 1 101 ? -35.933 0.196 31.535 1.00 92.19 101 GLU A O 1
ATOM 779 N N . ILE A 1 102 ? -37.770 1.403 32.026 1.00 91.31 102 ILE A N 1
ATOM 780 C CA . ILE A 1 102 ? -38.722 0.292 32.001 1.00 91.31 102 ILE A CA 1
ATOM 781 C C . ILE A 1 102 ? -39.833 0.645 31.018 1.00 91.31 102 ILE A C 1
ATOM 783 O O . ILE A 1 102 ? -40.423 1.728 31.087 1.00 91.31 102 ILE A O 1
ATOM 787 N N . LYS A 1 103 ? -40.127 -0.283 30.112 1.00 91.75 103 LYS A N 1
ATOM 788 C CA . LYS A 1 103 ? -41.270 -0.245 29.204 1.00 91.75 103 LYS A CA 1
ATOM 789 C C . LYS A 1 103 ? -42.241 -1.359 29.623 1.00 91.75 103 LYS A C 1
ATOM 791 O O . LYS A 1 103 ? -41.867 -2.531 29.550 1.00 91.75 103 LYS A O 1
ATOM 796 N N . PRO A 1 104 ? -43.446 -1.016 30.113 1.00 91.94 104 PRO A N 1
ATOM 797 C CA . PRO A 1 104 ? -44.415 -2.009 30.564 1.00 91.94 104 PRO A CA 1
ATOM 798 C C . PRO A 1 104 ? -44.873 -2.947 29.443 1.00 91.94 104 PRO A C 1
ATOM 800 O O . PRO A 1 104 ? -45.021 -2.519 28.294 1.00 91.94 104 PRO A O 1
ATOM 803 N N . ALA A 1 105 ? -45.191 -4.194 29.790 1.00 87.38 105 ALA A N 1
ATOM 804 C CA . ALA A 1 105 ? -45.820 -5.141 28.871 1.00 87.38 105 ALA A CA 1
ATOM 805 C C . ALA A 1 105 ? -47.056 -4.527 28.172 1.00 87.38 105 ALA A C 1
ATOM 807 O O . ALA A 1 105 ? -47.996 -4.070 28.823 1.00 87.38 105 ALA A O 1
ATOM 808 N N . GLY A 1 106 ? -47.060 -4.515 26.834 1.00 83.44 106 GLY A N 1
ATOM 809 C CA . GLY A 1 106 ? -48.164 -3.972 26.027 1.00 83.44 106 GLY A CA 1
ATOM 810 C C . GLY A 1 106 ? -48.221 -2.441 25.900 1.00 83.44 106 GLY A C 1
ATOM 811 O O . GLY A 1 106 ? -49.160 -1.932 25.291 1.00 83.44 106 GLY A O 1
ATOM 812 N N . VAL A 1 107 ? -47.236 -1.704 26.424 1.00 86.06 107 VAL A N 1
ATOM 813 C CA . VAL A 1 107 ? -47.092 -0.249 26.243 1.00 86.06 107 VAL A CA 1
ATOM 814 C C . VAL A 1 107 ? -45.947 0.034 25.263 1.00 86.06 107 VAL A C 1
ATOM 816 O O . VAL A 1 107 ? -44.888 -0.582 25.345 1.00 86.06 107 VAL A O 1
ATOM 819 N N . GLU A 1 108 ? -46.140 0.956 24.313 1.00 82.44 108 GLU A N 1
ATOM 820 C CA . GLU A 1 108 ? -45.095 1.300 23.328 1.00 82.44 108 GLU A CA 1
ATOM 821 C C . GLU A 1 108 ? -43.940 2.105 23.945 1.00 82.44 108 GLU A C 1
ATOM 823 O O . GLU A 1 108 ? -42.776 1.893 23.608 1.00 82.44 108 GLU A O 1
ATOM 828 N N . ASP A 1 109 ? -44.275 3.004 24.867 1.00 87.31 109 ASP A N 1
ATOM 829 C CA . ASP A 1 109 ? -43.390 4.010 25.446 1.00 87.31 109 ASP A CA 1
ATOM 830 C C . ASP A 1 109 ? -42.608 3.492 26.673 1.00 87.31 109 ASP A C 1
ATOM 832 O O . ASP A 1 109 ? -43.189 2.999 27.643 1.00 87.31 109 ASP A O 1
ATOM 836 N N . SER A 1 110 ? -41.289 3.704 26.690 1.00 89.69 110 SER A N 1
ATOM 837 C CA . SER A 1 110 ? -40.450 3.510 27.878 1.00 89.69 110 SER A CA 1
ATOM 838 C C . SER A 1 110 ? -40.530 4.695 28.851 1.00 89.69 110 SER A C 1
ATOM 840 O O . SER A 1 110 ? -40.887 5.827 28.494 1.00 89.69 110 SER A O 1
ATOM 842 N N . THR A 1 111 ? -40.198 4.437 30.118 1.00 91.62 111 THR A N 1
ATOM 843 C CA . THR A 1 111 ? -40.042 5.456 31.166 1.00 91.62 111 THR A CA 1
ATOM 844 C C . THR A 1 111 ? -38.707 5.278 31.871 1.00 91.62 111 THR A C 1
ATOM 846 O O . THR A 1 111 ? -38.413 4.188 32.359 1.00 91.62 111 THR A O 1
ATOM 849 N N . VAL A 1 112 ? -37.923 6.351 31.981 1.00 92.38 112 VAL A N 1
ATOM 850 C CA . VAL A 1 112 ? -36.699 6.345 32.789 1.00 92.38 112 VAL A CA 1
ATOM 851 C C . VAL A 1 112 ? -37.062 6.224 34.268 1.00 92.38 112 VAL A C 1
ATOM 853 O O . VAL A 1 112 ? -37.832 7.037 34.778 1.00 92.38 112 VAL A O 1
ATOM 856 N N . VAL A 1 113 ? -36.497 5.231 34.955 1.00 91.69 113 VAL A N 1
ATOM 857 C CA . VAL A 1 113 ? -36.767 4.955 36.377 1.00 91.69 113 VAL A CA 1
ATOM 858 C C . VAL A 1 113 ? -35.598 5.277 37.302 1.00 91.69 113 VAL A C 1
ATOM 860 O O . VAL A 1 113 ? -35.821 5.442 38.497 1.00 91.69 113 VAL A O 1
ATOM 863 N N . THR A 1 114 ? -34.373 5.379 36.779 1.00 92.06 114 THR A N 1
ATOM 864 C CA . THR A 1 114 ? -33.220 5.876 37.543 1.00 92.06 114 THR A CA 1
ATOM 865 C C . THR A 1 114 ? -32.139 6.477 36.644 1.00 92.06 114 THR A C 1
ATOM 867 O O . THR A 1 114 ? -31.914 6.006 35.522 1.00 92.06 114 THR A O 1
ATOM 870 N N . LYS A 1 115 ? -31.472 7.523 37.146 1.00 93.25 115 LYS A N 1
ATOM 871 C CA . LYS A 1 115 ? -30.279 8.146 36.556 1.00 93.25 115 LYS A CA 1
ATOM 872 C C . LYS A 1 115 ? -29.174 8.223 37.603 1.00 93.25 115 LYS A C 1
ATOM 874 O O . LYS A 1 115 ? -29.239 9.020 38.530 1.00 93.25 115 LYS A O 1
ATOM 879 N N . SER A 1 116 ? -28.140 7.411 37.436 1.00 94.19 116 SER A N 1
ATOM 880 C CA . SER A 1 116 ? -27.014 7.290 38.365 1.00 94.19 116 SER A CA 1
ATOM 881 C C . SER A 1 116 ? -25.682 7.534 37.643 1.00 94.19 116 SER A C 1
ATOM 883 O O . SER A 1 116 ? -25.633 7.888 36.460 1.00 94.19 116 SER A O 1
ATOM 885 N N . ASN A 1 117 ? -24.566 7.382 38.350 1.00 93.44 117 ASN A N 1
ATOM 886 C CA . ASN A 1 117 ? -23.232 7.538 37.785 1.00 93.44 117 ASN A CA 1
ATOM 887 C C . ASN A 1 117 ? -22.227 6.612 38.471 1.00 93.44 117 ASN A C 1
ATOM 889 O O . ASN A 1 117 ? -22.209 6.494 39.696 1.00 93.44 117 ASN A O 1
ATOM 893 N N . PHE A 1 118 ? -21.348 5.998 37.681 1.00 93.06 118 PHE A N 1
ATOM 894 C CA . PHE A 1 118 ? -20.313 5.090 38.173 1.00 93.06 118 PHE A CA 1
ATOM 895 C C . PHE A 1 118 ? -19.370 5.732 39.206 1.00 93.06 118 PHE A C 1
ATOM 897 O O . PHE A 1 118 ? -18.927 5.055 40.135 1.00 93.06 118 PHE A O 1
ATOM 904 N N . LYS A 1 119 ? -19.156 7.054 39.134 1.00 93.12 119 LYS A N 1
ATOM 905 C CA . LYS A 1 119 ? -18.343 7.804 40.104 1.00 93.12 119 LYS A CA 1
ATOM 906 C C . LYS A 1 119 ? -18.857 7.760 41.546 1.00 93.12 119 LYS A C 1
ATOM 908 O O . LYS A 1 119 ? -18.095 8.079 42.449 1.00 93.12 119 LYS A O 1
ATOM 913 N N . HIS A 1 120 ? -20.115 7.369 41.778 1.00 92.88 120 HIS A N 1
ATOM 914 C CA . HIS A 1 120 ? -20.676 7.198 43.125 1.00 92.88 120 HIS A CA 1
ATOM 915 C C . HIS A 1 120 ? -20.273 5.876 43.800 1.00 92.88 120 HIS A C 1
ATOM 917 O O . HIS A 1 120 ? -20.511 5.709 44.994 1.00 92.88 120 HIS A O 1
ATOM 923 N N . LEU A 1 121 ? -19.640 4.948 43.073 1.00 92.19 121 LEU A N 1
ATOM 924 C CA . LEU A 1 121 ? -19.173 3.678 43.623 1.00 92.19 121 LEU A CA 1
ATOM 925 C C . LEU A 1 121 ? -18.109 3.911 44.717 1.00 92.19 121 LEU A C 1
ATOM 927 O O . LEU A 1 121 ? -16.995 4.343 44.425 1.00 92.19 121 LEU A O 1
ATOM 931 N N . TYR A 1 122 ? -18.471 3.624 45.973 1.00 91.38 122 TYR A N 1
ATOM 932 C CA . TYR A 1 122 ? -17.645 3.901 47.158 1.00 91.38 122 TYR A CA 1
ATOM 933 C C . TYR A 1 122 ? -16.380 3.034 47.245 1.00 91.38 122 TYR A C 1
ATOM 935 O O . TYR A 1 122 ? -15.338 3.527 47.664 1.00 91.38 122 TYR A O 1
ATOM 943 N N . TRP A 1 123 ? -16.466 1.756 46.864 1.00 93.94 123 TRP A N 1
ATOM 944 C CA . TRP A 1 123 ? -15.325 0.834 46.801 1.00 93.94 123 TRP A CA 1
ATOM 945 C C . TRP A 1 123 ? -14.866 0.696 45.354 1.00 93.94 123 TRP A C 1
ATOM 947 O O . TRP A 1 123 ? -15.624 0.196 44.520 1.00 93.94 123 TRP A O 1
ATOM 957 N N . THR A 1 124 ? -13.637 1.108 45.049 1.00 93.88 124 THR A N 1
ATOM 958 C CA . THR A 1 124 ? -13.086 1.025 43.690 1.00 93.88 124 THR A CA 1
ATOM 959 C C . THR A 1 124 ? -12.993 -0.430 43.211 1.00 93.88 124 THR A C 1
ATOM 961 O O . THR A 1 124 ? -12.930 -1.372 44.004 1.00 93.88 124 THR A O 1
ATOM 964 N N . LEU A 1 125 ? -12.966 -0.648 41.894 1.00 93.44 125 LEU A N 1
ATOM 965 C CA . LEU A 1 125 ? -12.810 -1.994 41.315 1.00 93.44 125 LEU A CA 1
ATOM 966 C C . LEU A 1 125 ? -11.496 -2.669 41.736 1.00 93.44 125 LEU A C 1
ATOM 968 O O . LEU A 1 125 ? -11.448 -3.870 41.990 1.00 93.44 125 LEU A O 1
ATOM 972 N N . THR A 1 126 ? -10.444 -1.866 41.845 1.00 94.81 126 THR A N 1
ATOM 973 C CA . THR A 1 126 ? -9.126 -2.215 42.374 1.00 94.81 126 THR A CA 1
ATOM 974 C C . THR A 1 126 ? -9.209 -2.693 43.825 1.00 94.81 126 THR A C 1
ATOM 976 O O . THR A 1 126 ? -8.671 -3.755 44.147 1.00 94.81 126 THR A O 1
ATOM 979 N N . GLN A 1 127 ? -9.959 -1.995 44.687 1.00 96.06 127 GLN A N 1
ATOM 980 C CA . GLN A 1 127 ? -10.248 -2.447 46.055 1.00 96.06 127 GLN A CA 1
ATOM 981 C C . GLN A 1 127 ? -11.085 -3.733 46.086 1.00 96.06 127 GLN A C 1
ATOM 983 O O . GLN A 1 127 ? -10.791 -4.613 46.891 1.00 96.06 127 GLN A O 1
ATOM 988 N N . GLN A 1 128 ? -12.075 -3.891 45.202 1.00 95.31 128 GLN A N 1
ATOM 989 C CA . GLN A 1 128 ? -12.890 -5.113 45.120 1.00 95.31 128 GLN A CA 1
ATOM 990 C C . GLN A 1 128 ? -12.045 -6.344 44.743 1.00 95.31 128 GLN A C 1
ATOM 992 O O . GLN A 1 128 ? -12.173 -7.389 45.377 1.00 95.31 128 GLN A O 1
ATOM 997 N N . ILE A 1 129 ? -11.124 -6.216 43.781 1.00 95.00 129 ILE A N 1
ATOM 998 C CA . ILE A 1 129 ? -10.181 -7.281 43.387 1.00 95.00 129 ILE A CA 1
ATOM 999 C C . ILE A 1 129 ? -9.185 -7.611 44.507 1.00 95.00 129 ILE A C 1
ATOM 1001 O O . ILE A 1 129 ? -8.973 -8.786 44.824 1.00 95.00 129 ILE A O 1
ATOM 1005 N N . ALA A 1 130 ? -8.594 -6.594 45.139 1.00 95.94 130 ALA A N 1
ATOM 1006 C CA . ALA A 1 130 ? -7.679 -6.799 46.260 1.00 95.94 130 ALA A CA 1
ATOM 1007 C C . ALA A 1 130 ? -8.386 -7.471 47.447 1.00 95.94 130 ALA A C 1
ATOM 1009 O O . ALA A 1 130 ? -7.847 -8.399 48.045 1.00 95.94 130 ALA A O 1
ATOM 1010 N N . HIS A 1 131 ? -9.624 -7.067 47.751 1.00 96.56 131 HIS A N 1
ATOM 1011 C CA . HIS A 1 131 ? -10.433 -7.686 48.797 1.00 96.56 131 HIS A CA 1
ATOM 1012 C C . HIS A 1 131 ? -10.833 -9.126 48.458 1.00 96.56 131 HIS A C 1
ATOM 1014 O O . HIS A 1 131 ? -10.706 -10.001 49.308 1.00 96.56 131 HIS A O 1
ATOM 1020 N N . HIS A 1 132 ? -11.248 -9.403 47.218 1.00 95.06 132 HIS A N 1
ATOM 1021 C CA . HIS A 1 132 ? -11.598 -10.758 46.784 1.00 95.06 132 HIS A CA 1
ATOM 1022 C C . HIS A 1 132 ? -10.422 -11.735 46.925 1.00 95.06 132 HIS A C 1
ATOM 1024 O O . HIS A 1 132 ? -10.610 -12.880 47.325 1.00 95.06 132 HIS A O 1
ATOM 1030 N N . THR A 1 133 ? -9.203 -11.286 46.616 1.00 96.06 133 THR A N 1
ATOM 1031 C CA . THR A 1 133 ? -8.008 -12.144 46.589 1.00 96.06 133 THR A CA 1
ATOM 1032 C C . THR A 1 133 ? -7.250 -12.217 47.920 1.00 96.06 133 THR A C 1
ATOM 1034 O O . THR A 1 133 ? -6.381 -13.077 48.066 1.00 96.06 133 THR A O 1
ATOM 1037 N N . ILE A 1 134 ? -7.571 -11.377 48.919 1.00 96.12 134 ILE A N 1
ATOM 1038 C CA . ILE A 1 134 ? -6.778 -11.243 50.162 1.00 96.12 134 ILE A CA 1
ATOM 1039 C C . ILE A 1 134 ? -6.687 -12.531 50.995 1.00 96.12 134 ILE A C 1
ATOM 1041 O O . ILE A 1 134 ? -5.703 -12.748 51.697 1.00 96.12 134 ILE A O 1
ATOM 1045 N N . ASN A 1 135 ? -7.696 -13.402 50.909 1.00 92.81 135 ASN A N 1
ATOM 1046 C CA . ASN A 1 135 ? -7.738 -14.694 51.601 1.00 92.81 135 ASN A CA 1
ATOM 1047 C C . ASN A 1 135 ? -7.056 -15.835 50.814 1.00 92.81 135 ASN A C 1
ATOM 1049 O O . ASN A 1 135 ? -7.122 -16.988 51.236 1.00 92.81 135 ASN A O 1
ATOM 1053 N N . GLY A 1 136 ? -6.438 -15.529 49.669 1.00 87.56 136 GLY A N 1
ATOM 1054 C CA . GLY A 1 136 ? -5.838 -16.505 48.764 1.00 87.56 136 GLY A CA 1
ATOM 1055 C C . GLY A 1 136 ? -6.767 -17.019 47.658 1.00 87.56 136 GLY A C 1
ATOM 1056 O O . GLY A 1 136 ? -6.337 -17.881 46.892 1.00 87.56 136 GLY A O 1
ATOM 1057 N N . CYS A 1 137 ? -8.001 -16.518 47.530 1.00 92.12 137 CYS A N 1
ATOM 1058 C CA . CYS A 1 137 ? -8.849 -16.827 46.378 1.00 92.12 137 CYS A CA 1
ATOM 1059 C C . CYS A 1 137 ? -8.182 -16.360 45.074 1.00 92.12 137 CYS A C 1
ATOM 1061 O O . CYS A 1 137 ? -7.612 -15.264 45.010 1.00 92.12 137 CYS A O 1
ATOM 1063 N N . ASN A 1 138 ? -8.242 -17.190 44.030 1.00 91.00 138 ASN A N 1
ATOM 1064 C CA . ASN A 1 138 ? -7.696 -16.845 42.726 1.00 91.00 138 ASN A CA 1
ATOM 1065 C C . ASN A 1 138 ? -8.769 -16.402 41.735 1.00 91.00 138 ASN A C 1
ATOM 1067 O O . ASN A 1 138 ? -9.768 -17.080 41.509 1.00 91.00 138 ASN A O 1
ATOM 1071 N N . LEU A 1 139 ? -8.469 -15.301 41.064 1.00 92.44 139 LEU A N 1
ATOM 1072 C CA . LEU A 1 139 ? -9.102 -14.876 39.833 1.00 92.44 139 LEU A CA 1
ATOM 1073 C C . LEU A 1 139 ? -8.535 -15.678 38.662 1.00 92.44 139 LEU A C 1
ATOM 1075 O O . LEU A 1 139 ? -7.343 -16.000 38.620 1.00 92.44 139 LEU A O 1
ATOM 1079 N N . ARG A 1 140 ? -9.371 -15.945 37.663 1.00 89.12 140 ARG A N 1
ATOM 1080 C CA . ARG A 1 140 ? -8.992 -16.553 36.386 1.00 89.12 140 ARG A CA 1
ATOM 1081 C C . ARG A 1 140 ? -9.402 -15.626 35.238 1.00 89.12 140 ARG A C 1
ATOM 1083 O O . ARG A 1 140 ? -10.399 -14.915 35.350 1.00 89.12 140 ARG A O 1
ATOM 1090 N N . PRO A 1 141 ? -8.674 -15.640 34.108 1.00 89.56 141 PRO A N 1
ATOM 1091 C CA . PRO A 1 141 ? -9.059 -14.884 32.921 1.00 89.56 141 PRO A CA 1
ATOM 1092 C C . PRO A 1 141 ? -10.507 -15.169 32.497 1.00 89.56 141 PRO A C 1
ATOM 1094 O O . PRO A 1 141 ? -10.858 -16.318 32.230 1.00 89.56 141 PRO A O 1
ATOM 1097 N N . GLY A 1 142 ? -11.326 -14.121 32.412 1.00 83.56 142 GLY A N 1
ATOM 1098 C CA . GLY A 1 142 ? -12.749 -14.209 32.079 1.00 83.56 142 GLY A CA 1
ATOM 1099 C C . GLY A 1 142 ? -13.713 -14.341 33.264 1.00 83.56 142 GLY A C 1
ATOM 1100 O O . GLY A 1 142 ? -14.918 -14.288 33.025 1.00 83.56 142 GLY A O 1
ATOM 1101 N N . ASP A 1 143 ? -13.239 -14.463 34.512 1.00 92.62 143 ASP A N 1
ATOM 1102 C CA . ASP A 1 143 ? -14.115 -14.301 35.683 1.00 92.62 143 ASP A CA 1
ATOM 1103 C C . ASP A 1 143 ? -14.703 -12.866 35.697 1.00 92.62 143 ASP A C 1
ATOM 1105 O O . ASP A 1 143 ? -14.066 -11.910 35.239 1.00 92.62 143 ASP A O 1
ATOM 1109 N N . ILE A 1 144 ? -15.938 -12.711 36.188 1.00 91.50 144 ILE A N 1
ATOM 1110 C CA . ILE A 1 144 ? -16.682 -11.440 36.188 1.00 91.50 144 ILE A CA 1
ATOM 1111 C C . ILE A 1 144 ? -16.983 -11.030 37.631 1.00 91.50 144 ILE A C 1
ATOM 1113 O O . ILE A 1 144 ? -17.646 -11.769 38.356 1.00 91.50 144 ILE A O 1
ATOM 1117 N N . LEU A 1 145 ? -16.537 -9.837 38.029 1.00 92.69 145 LEU A N 1
ATOM 1118 C CA . LEU A 1 145 ? -16.819 -9.248 39.339 1.00 92.69 145 LEU A CA 1
ATOM 1119 C C . LEU A 1 145 ? -17.852 -8.132 39.178 1.00 92.69 145 LEU A C 1
ATOM 1121 O O . LEU A 1 145 ? -17.555 -7.069 38.627 1.00 92.69 145 LEU A O 1
ATOM 1125 N N . GLY A 1 146 ? -19.077 -8.384 39.641 1.00 90.31 146 GLY A N 1
ATOM 1126 C CA . GLY A 1 146 ? -20.137 -7.380 39.693 1.00 90.31 146 GLY A CA 1
ATOM 1127 C C . GLY A 1 146 ? -19.860 -6.332 40.770 1.00 90.31 146 GLY A C 1
ATOM 1128 O O . GLY A 1 146 ? -19.475 -6.669 41.881 1.00 90.31 146 GLY A O 1
ATOM 1129 N N . THR A 1 147 ? -20.109 -5.058 40.468 1.00 89.75 147 THR A N 1
ATOM 1130 C CA . THR A 1 147 ? -19.827 -3.932 41.384 1.00 89.75 147 THR A CA 1
ATOM 1131 C C . THR A 1 147 ? -20.815 -3.776 42.536 1.00 89.75 147 THR A C 1
ATOM 1133 O O . THR A 1 147 ? -20.744 -2.795 43.272 1.00 89.75 147 THR A O 1
ATOM 1136 N N . GLY A 1 148 ? -21.815 -4.653 42.612 1.00 86.56 148 GLY A N 1
ATOM 1137 C CA . GLY A 1 148 ? -23.069 -4.363 43.295 1.00 86.56 148 GLY A CA 1
ATOM 1138 C C . GLY A 1 148 ? -23.859 -3.224 42.634 1.00 86.56 148 GLY A C 1
ATOM 1139 O O . GLY A 1 148 ? -23.523 -2.725 41.548 1.00 86.56 148 GLY A O 1
ATOM 1140 N N . THR A 1 149 ? -24.939 -2.835 43.309 1.00 88.44 149 THR A N 1
ATOM 1141 C CA . THR A 1 149 ? -25.845 -1.747 42.926 1.00 88.44 149 THR A CA 1
ATOM 1142 C C . THR A 1 149 ? -25.148 -0.387 43.014 1.00 88.44 149 THR A C 1
ATOM 1144 O O . THR A 1 149 ? -24.470 -0.100 43.997 1.00 88.44 149 THR A O 1
ATOM 1147 N N . ILE A 1 150 ? -25.321 0.462 41.995 1.00 90.19 150 ILE A N 1
ATOM 1148 C CA . ILE A 1 150 ? -24.703 1.796 41.933 1.00 90.19 150 ILE A CA 1
ATOM 1149 C C . ILE A 1 150 ? -25.790 2.850 42.145 1.00 90.19 150 ILE A C 1
ATOM 1151 O O . ILE A 1 150 ? -26.427 3.303 41.192 1.00 90.19 150 ILE A O 1
ATOM 1155 N N . SER A 1 151 ? -25.992 3.223 43.403 1.00 90.88 151 SER A N 1
ATOM 1156 C CA . SER A 1 151 ? -26.927 4.275 43.811 1.00 90.88 151 SER A CA 1
ATOM 1157 C C . SER A 1 151 ? -26.193 5.606 43.982 1.00 90.88 151 SER A C 1
ATOM 1159 O O . SER A 1 151 ? -25.089 5.644 44.527 1.00 90.88 151 SER A O 1
ATOM 1161 N N . GLY A 1 152 ? -26.786 6.695 43.498 1.00 89.25 152 GLY A N 1
ATOM 1162 C CA . GLY A 1 152 ? -26.326 8.057 43.768 1.00 89.25 152 GLY A CA 1
ATOM 1163 C C . GLY A 1 152 ? -26.946 8.649 45.047 1.00 89.25 152 GLY A C 1
ATOM 1164 O O . GLY A 1 152 ? -27.651 7.953 45.781 1.00 89.25 152 GLY A O 1
ATOM 1165 N N . PRO A 1 153 ? -26.674 9.935 45.340 1.00 85.81 153 PRO A N 1
ATOM 1166 C CA . PRO A 1 153 ? -27.174 10.609 46.541 1.00 85.81 153 PRO A CA 1
ATOM 1167 C C . PRO A 1 153 ? -28.647 11.044 46.448 1.00 85.81 153 PRO A C 1
ATOM 1169 O O . PRO A 1 153 ? -29.277 11.254 47.482 1.00 85.81 153 PRO A O 1
ATOM 1172 N N . GLU A 1 154 ? -29.193 11.192 45.237 1.00 89.38 154 GLU A N 1
ATOM 1173 C CA . GLU A 1 154 ? -30.551 11.700 45.009 1.00 89.38 154 GLU A CA 1
ATOM 1174 C C . GLU A 1 154 ? -31.586 10.561 44.895 1.00 89.38 154 GLU A C 1
ATOM 1176 O O . GLU A 1 154 ? -31.249 9.475 44.405 1.00 89.38 154 GLU A O 1
ATOM 1181 N N . PRO A 1 155 ? -32.862 10.765 45.281 1.00 84.00 155 PRO A N 1
ATOM 1182 C CA . PRO A 1 155 ? -33.884 9.711 45.249 1.00 84.00 155 PRO A CA 1
ATOM 1183 C C . PRO A 1 155 ? -34.174 9.105 43.865 1.00 84.00 155 PRO A C 1
ATOM 1185 O O . PRO A 1 155 ? -34.623 7.963 43.788 1.00 84.00 155 PRO A O 1
ATOM 1188 N N . ASP A 1 156 ? -33.926 9.843 42.781 1.00 85.06 156 ASP A N 1
ATOM 1189 C CA . ASP A 1 156 ? -34.055 9.399 41.384 1.00 85.06 156 ASP A CA 1
ATOM 1190 C C . ASP A 1 156 ? -32.783 8.722 40.837 1.00 85.06 156 ASP A C 1
ATOM 1192 O O . ASP A 1 156 ? -32.756 8.277 39.690 1.00 85.06 156 ASP A O 1
ATOM 1196 N N . SER A 1 157 ? -31.742 8.605 41.665 1.00 88.56 157 SER A N 1
ATOM 1197 C CA . SER A 1 157 ? -30.464 7.960 41.342 1.00 88.56 157 SER A CA 1
ATOM 1198 C C . SER A 1 157 ? -30.247 6.622 42.060 1.00 88.56 157 SER A C 1
ATOM 1200 O O . SER A 1 157 ? -29.167 6.036 41.981 1.00 88.56 157 SER A O 1
ATOM 1202 N N . LEU A 1 158 ? -31.272 6.117 42.754 1.00 89.12 158 LEU A N 1
ATOM 1203 C CA . LEU A 1 158 ? -31.257 4.814 43.423 1.00 89.12 158 LEU A CA 1
ATOM 1204 C C . LEU A 1 158 ? -31.142 3.682 42.387 1.00 89.12 158 LEU A C 1
ATOM 1206 O O . LEU A 1 158 ? -31.862 3.663 41.388 1.00 89.12 158 LEU A O 1
ATOM 1210 N N . GLY A 1 159 ? -30.203 2.760 42.597 1.00 84.62 159 GLY A N 1
ATOM 1211 C CA . GLY A 1 159 ? -29.706 1.861 41.557 1.00 84.62 159 GLY A CA 1
ATOM 1212 C C . GLY A 1 159 ? -30.535 0.597 41.324 1.00 84.62 159 GLY A C 1
ATOM 1213 O O . GLY A 1 159 ? -30.282 -0.108 40.348 1.00 84.62 159 GLY A O 1
ATOM 1214 N N . CYS A 1 160 ? -31.508 0.273 42.182 1.00 87.69 160 CYS A N 1
ATOM 1215 C CA . CYS A 1 160 ? -32.412 -0.852 41.950 1.00 87.69 160 CYS A CA 1
ATOM 1216 C C . CYS A 1 160 ? -33.852 -0.628 42.440 1.00 87.69 160 CYS A C 1
ATOM 1218 O O . CYS A 1 160 ? -34.157 0.223 43.277 1.00 87.69 160 CYS A O 1
ATOM 1220 N N . LEU A 1 161 ? -34.757 -1.489 41.962 1.00 89.06 161 LEU A N 1
ATOM 1221 C CA . LEU A 1 161 ? -36.171 -1.469 42.342 1.00 89.06 161 LEU A CA 1
ATOM 1222 C C . LEU A 1 161 ? -36.423 -1.745 43.837 1.00 89.06 161 LEU A C 1
ATOM 1224 O O . LEU A 1 161 ? -37.503 -1.401 44.307 1.00 89.06 161 LEU A O 1
ATOM 1228 N N . LEU A 1 162 ? -35.471 -2.309 44.608 1.00 86.44 162 LEU A N 1
ATOM 1229 C CA . LEU A 1 162 ? -35.613 -2.377 46.078 1.00 86.44 162 LEU A CA 1
ATOM 1230 C C . LEU A 1 162 ? -35.718 -0.970 46.662 1.00 86.44 162 LEU A C 1
ATOM 1232 O O . LEU A 1 162 ? -36.606 -0.685 47.460 1.00 86.44 162 LEU A O 1
ATOM 1236 N N . GLU A 1 163 ? -34.770 -0.124 46.280 1.00 88.31 163 GLU A N 1
ATOM 1237 C CA . GLU A 1 163 ? -34.542 1.186 46.870 1.00 88.31 163 GLU A CA 1
ATOM 1238 C C . GLU A 1 163 ? -35.616 2.163 46.379 1.00 88.31 163 GLU A C 1
ATOM 1240 O O . GLU A 1 163 ? -36.278 2.808 47.193 1.00 88.31 163 GLU A O 1
ATOM 1245 N N . LEU A 1 164 ? -35.873 2.176 45.063 1.00 86.81 164 LEU A N 1
ATOM 1246 C CA . LEU A 1 164 ? -36.906 3.001 44.422 1.00 86.81 164 LEU A CA 1
ATOM 1247 C C . LEU A 1 164 ? -38.316 2.706 44.968 1.00 86.81 164 LEU A C 1
ATOM 1249 O O . LEU A 1 164 ? -39.056 3.625 45.319 1.00 86.81 164 LEU A O 1
ATOM 1253 N N . SER A 1 165 ? -38.691 1.425 45.085 1.00 88.81 165 SER A N 1
ATOM 1254 C CA . SER A 1 165 ? -39.997 1.027 45.638 1.00 88.81 165 SER A CA 1
ATOM 1255 C C . SER A 1 165 ? -40.027 0.976 47.168 1.00 88.81 165 SER A C 1
ATOM 1257 O O . SER A 1 165 ? -41.082 0.721 47.745 1.00 88.81 165 SER A O 1
ATOM 1259 N N . TRP A 1 166 ? -38.894 1.194 47.845 1.00 87.00 166 TRP A N 1
ATOM 1260 C CA . TRP A 1 166 ? -38.732 0.988 49.286 1.00 87.00 166 TRP A CA 1
ATOM 1261 C C . TRP A 1 166 ? -39.306 -0.368 49.749 1.00 87.00 166 TRP A C 1
ATOM 1263 O O . TRP A 1 166 ? -40.255 -0.441 50.531 1.00 87.00 166 TRP A O 1
ATOM 1273 N N . ASN A 1 167 ? -38.773 -1.450 49.176 1.00 84.06 167 ASN A N 1
ATOM 1274 C CA . ASN A 1 167 ? -39.249 -2.827 49.341 1.00 84.06 167 ASN A CA 1
ATOM 1275 C C . ASN A 1 167 ? -40.759 -2.999 49.063 1.00 84.06 167 ASN A C 1
ATOM 1277 O O . ASN A 1 167 ? -41.503 -3.573 49.857 1.00 84.06 167 ASN A O 1
ATOM 1281 N N . GLY A 1 168 ? -41.235 -2.437 47.948 1.00 84.06 168 GLY A N 1
ATOM 1282 C CA . GLY A 1 168 ? -42.633 -2.506 47.520 1.00 84.06 168 GLY A CA 1
ATOM 1283 C C . GLY A 1 168 ? -43.615 -1.656 48.337 1.00 84.06 168 GLY A C 1
ATOM 1284 O O . GLY A 1 168 ? -44.824 -1.743 48.107 1.00 84.06 168 GLY A O 1
ATOM 1285 N N . GLN A 1 169 ? -43.153 -0.825 49.276 1.00 86.19 169 GLN A N 1
ATOM 1286 C CA . GLN A 1 169 ? -44.023 0.086 50.031 1.00 86.19 169 GLN A CA 1
ATOM 1287 C C . GLN A 1 169 ? -44.459 1.301 49.193 1.00 86.19 169 GLN A C 1
ATOM 1289 O O . GLN A 1 169 ? -45.580 1.782 49.346 1.00 86.19 169 GLN A O 1
ATOM 1294 N N . LYS A 1 170 ? -43.609 1.755 48.267 1.00 88.06 170 LYS A N 1
ATOM 1295 C CA . LYS A 1 170 ? -43.850 2.845 47.311 1.00 88.06 170 LYS A CA 1
ATOM 1296 C C . LYS A 1 170 ? -44.092 2.287 45.906 1.00 88.06 170 LYS A C 1
ATOM 1298 O O . LYS A 1 170 ? -43.553 1.248 45.533 1.00 88.06 170 LYS A O 1
ATOM 1303 N N . THR A 1 171 ? -44.902 2.989 45.121 1.00 89.06 171 THR A N 1
ATOM 1304 C CA . THR A 1 171 ? -45.164 2.690 43.705 1.00 89.06 171 THR A CA 1
ATOM 1305 C C . THR A 1 171 ? -44.362 3.616 42.801 1.00 89.06 171 THR A C 1
ATOM 1307 O O . THR A 1 171 ? -44.377 4.831 42.995 1.00 89.06 171 THR A O 1
ATOM 1310 N N . ILE A 1 172 ? -43.728 3.049 41.782 1.00 89.19 172 ILE A N 1
ATOM 1311 C CA . ILE A 1 172 ? -43.044 3.763 40.707 1.00 89.19 172 ILE A CA 1
ATOM 1312 C C . ILE A 1 172 ? -44.071 4.022 39.602 1.00 89.19 172 ILE A C 1
ATOM 1314 O O . ILE A 1 172 ? -44.758 3.097 39.157 1.00 89.19 172 ILE A O 1
ATOM 1318 N N . SER A 1 173 ? -44.200 5.279 39.180 1.00 89.75 173 SER A N 1
ATOM 1319 C CA . SER A 1 173 ? -45.090 5.661 38.081 1.00 89.75 173 SER A CA 1
ATOM 1320 C C . SER A 1 173 ? -44.368 5.486 36.751 1.00 89.75 173 SER A C 1
ATOM 1322 O O . SER A 1 173 ? -43.324 6.098 36.540 1.00 89.75 173 SER A O 1
ATOM 1324 N N . LEU A 1 174 ? -44.942 4.694 35.850 1.00 89.69 174 LEU A N 1
ATOM 1325 C CA . LEU A 1 174 ? -44.502 4.566 34.464 1.00 89.69 174 LEU A CA 1
ATOM 1326 C C . LEU A 1 174 ? -45.555 5.198 33.544 1.00 89.69 174 LEU A C 1
ATOM 1328 O O . LEU A 1 174 ? -46.701 5.426 33.940 1.00 89.69 174 LEU A O 1
ATOM 1332 N N . LYS A 1 175 ? -45.197 5.482 32.295 1.00 84.38 175 LYS A N 1
ATOM 1333 C CA . LYS A 1 175 ? -46.181 5.841 31.272 1.00 84.38 175 LYS A CA 1
ATOM 1334 C C . LYS A 1 175 ? -47.148 4.668 31.080 1.00 84.38 175 LYS A C 1
ATOM 1336 O O . LYS A 1 175 ? -46.734 3.571 30.727 1.00 84.38 175 LYS A O 1
ATOM 1341 N N . GLY A 1 176 ? -48.433 4.889 31.354 1.00 80.69 176 GLY A N 1
ATOM 1342 C CA . GLY A 1 176 ? -49.491 3.886 31.179 1.00 80.69 176 GLY A CA 1
ATOM 1343 C C . GLY A 1 176 ? -49.576 2.777 32.241 1.00 80.69 176 GLY A C 1
ATOM 1344 O O . GLY A 1 176 ? -50.530 2.007 32.200 1.00 80.69 176 GLY A O 1
ATOM 1345 N N . ALA A 1 177 ? -48.653 2.697 33.208 1.00 87.81 177 ALA A N 1
ATOM 1346 C CA . ALA A 1 177 ? -48.654 1.654 34.240 1.00 87.81 177 ALA A CA 1
ATOM 1347 C C . ALA A 1 177 ? -48.043 2.132 35.570 1.00 87.81 177 ALA A C 1
ATOM 1349 O O . ALA A 1 177 ? -47.387 3.168 35.645 1.00 87.81 177 ALA A O 1
ATOM 1350 N N . THR A 1 178 ? -48.206 1.344 36.633 1.00 91.25 178 THR A N 1
ATOM 1351 C CA . THR A 1 178 ? -47.415 1.500 37.865 1.00 91.25 178 THR A CA 1
ATOM 1352 C C . THR A 1 178 ? -46.707 0.194 38.186 1.00 91.25 178 THR A C 1
ATOM 1354 O O . THR A 1 178 ? -47.217 -0.885 37.881 1.00 91.25 178 THR A O 1
ATOM 1357 N N . ARG A 1 179 ? -45.520 0.283 38.789 1.00 88.44 179 ARG A N 1
ATOM 1358 C CA . ARG A 1 179 ? -44.730 -0.881 39.205 1.00 88.44 179 ARG A CA 1
ATOM 1359 C C . ARG A 1 179 ? -44.287 -0.750 40.652 1.00 88.44 179 ARG A C 1
ATOM 1361 O O . ARG A 1 179 ? -44.052 0.343 41.163 1.00 88.44 179 ARG A O 1
ATOM 1368 N N . LYS A 1 180 ? -44.148 -1.895 41.307 1.00 87.81 180 LYS A N 1
ATOM 1369 C CA . LYS A 1 180 ? -43.384 -2.046 42.558 1.00 87.81 180 LYS A CA 1
ATOM 1370 C C . LYS A 1 180 ? -42.130 -2.863 42.277 1.00 87.81 180 LYS A C 1
ATOM 1372 O O . LYS A 1 180 ? -41.029 -2.458 42.626 1.00 87.81 180 LYS A O 1
ATOM 1377 N N . PHE A 1 181 ? -42.329 -3.952 41.542 1.00 88.06 181 PHE A N 1
ATOM 1378 C CA . PHE A 1 181 ? -41.308 -4.758 40.888 1.00 88.06 181 PHE A CA 1
ATOM 1379 C C . PHE A 1 181 ? -41.740 -5.012 39.440 1.00 88.06 181 PHE A C 1
ATOM 1381 O O . PHE A 1 181 ? -42.807 -4.541 39.047 1.00 88.06 181 PHE A O 1
ATOM 1388 N N . LEU A 1 182 ? -40.899 -5.692 38.662 1.00 89.62 182 LEU A N 1
ATOM 1389 C CA . LEU A 1 182 ? -41.201 -6.049 37.274 1.00 89.62 182 LEU A CA 1
ATOM 1390 C C . LEU A 1 182 ? -42.328 -7.082 37.204 1.00 89.62 182 LEU A C 1
ATOM 1392 O O . LEU A 1 182 ? -42.465 -7.920 38.097 1.00 89.62 182 LEU A O 1
ATOM 1396 N N . GLU A 1 183 ? -43.102 -7.009 36.128 1.00 87.44 183 GLU A N 1
ATOM 1397 C CA . GLU A 1 183 ? -44.133 -7.978 35.755 1.00 87.44 183 GLU A CA 1
ATOM 1398 C C . GLU A 1 183 ? -43.724 -8.724 34.469 1.00 87.44 183 GLU A C 1
ATOM 1400 O O . GLU A 1 183 ? -42.839 -8.282 33.730 1.00 87.44 183 GLU A O 1
ATOM 1405 N N . ASP A 1 184 ? -44.356 -9.870 34.201 1.00 83.44 184 ASP A N 1
ATOM 1406 C CA . ASP A 1 184 ? -44.110 -10.663 32.990 1.00 83.44 184 ASP A CA 1
ATOM 1407 C C . ASP A 1 184 ? -44.308 -9.822 31.716 1.00 83.44 184 ASP A C 1
ATOM 1409 O O . ASP A 1 184 ? -45.345 -9.183 31.529 1.00 83.44 184 ASP A O 1
ATOM 1413 N N . GLY A 1 185 ? -43.321 -9.853 30.816 1.00 81.00 185 GLY A N 1
ATOM 1414 C CA . GLY A 1 185 ? -43.328 -9.097 29.564 1.00 81.00 185 GLY A CA 1
ATOM 1415 C C . GLY A 1 185 ? -42.842 -7.647 29.665 1.00 81.00 185 GLY A C 1
ATOM 1416 O O . GLY A 1 185 ? -42.818 -6.970 28.638 1.00 81.00 185 GLY A O 1
ATOM 1417 N N . ASP A 1 186 ? -42.448 -7.157 30.846 1.00 86.62 186 ASP A N 1
ATOM 1418 C CA . ASP A 1 186 ? -41.775 -5.858 30.961 1.00 86.62 186 ASP A CA 1
ATOM 1419 C C . ASP A 1 186 ? -40.393 -5.895 30.275 1.00 86.62 186 ASP A C 1
ATOM 1421 O O . ASP A 1 186 ? -39.618 -6.848 30.416 1.00 86.62 186 ASP A O 1
ATOM 1425 N N . GLU A 1 187 ? -40.053 -4.821 29.562 1.00 85.94 187 GLU A N 1
ATOM 1426 C CA . GLU A 1 187 ? -38.728 -4.613 28.973 1.00 85.94 187 GLU A CA 1
ATOM 1427 C C . GLU A 1 187 ? -37.911 -3.646 29.833 1.00 85.94 187 GLU A C 1
ATOM 1429 O O . GLU A 1 187 ? -38.368 -2.551 30.173 1.00 85.94 187 GLU A O 1
ATOM 1434 N N . VAL A 1 188 ? -36.678 -4.034 30.160 1.00 86.75 188 VAL A N 1
ATOM 1435 C CA . VAL A 1 188 ? -35.713 -3.210 30.894 1.00 86.75 188 VAL A CA 1
ATOM 1436 C C . VAL A 1 188 ? -34.578 -2.823 29.956 1.00 86.75 188 VAL A C 1
ATOM 1438 O O . VAL A 1 188 ? -33.927 -3.681 29.354 1.00 86.75 188 VAL A O 1
ATOM 1441 N N . ILE A 1 189 ? -34.330 -1.521 29.840 1.00 85.69 189 ILE A N 1
ATOM 1442 C CA . ILE A 1 189 ? -33.291 -0.948 28.984 1.00 85.69 189 ILE A CA 1
ATOM 1443 C C . ILE A 1 189 ? -32.243 -0.312 29.892 1.00 85.69 189 ILE A C 1
ATOM 1445 O O . ILE A 1 189 ? -32.562 0.564 30.691 1.00 85.69 189 ILE A O 1
ATOM 1449 N N . ILE A 1 190 ? -30.993 -0.753 29.783 1.00 85.25 190 ILE A N 1
ATOM 1450 C CA . ILE A 1 190 ? -29.868 -0.260 30.581 1.00 85.25 190 ILE A CA 1
ATOM 1451 C C . ILE A 1 190 ? -28.867 0.398 29.634 1.00 85.25 190 ILE A C 1
ATOM 1453 O O . ILE A 1 190 ? -28.340 -0.255 28.731 1.00 85.25 190 ILE A O 1
ATOM 1457 N N . THR A 1 191 ? -28.576 1.676 29.858 1.00 83.81 191 THR A N 1
ATOM 1458 C CA . THR A 1 191 ? -27.667 2.473 29.029 1.00 83.81 191 THR A CA 1
ATOM 1459 C C . THR A 1 191 ? -26.532 3.053 29.870 1.00 83.81 191 THR A C 1
ATOM 1461 O O . THR A 1 191 ? -26.747 3.569 30.965 1.00 83.81 191 THR A O 1
ATOM 1464 N N . GLY A 1 192 ? -25.309 2.988 29.339 1.00 84.12 192 GLY A N 1
ATOM 1465 C CA . GLY A 1 192 ? -24.117 3.610 29.913 1.00 84.12 192 GLY A CA 1
ATOM 1466 C C . GLY A 1 192 ? -23.385 4.451 28.871 1.00 84.12 192 GLY A C 1
ATOM 1467 O O . GLY A 1 192 ? -23.176 3.995 27.744 1.00 84.12 192 GLY A O 1
ATOM 1468 N N . PHE A 1 193 ? -22.999 5.678 29.222 1.00 81.88 193 PHE A N 1
ATOM 1469 C CA . PHE A 1 193 ? -22.287 6.572 28.304 1.00 81.88 193 PHE A CA 1
ATOM 1470 C C . PHE A 1 193 ? -21.388 7.589 29.021 1.00 81.88 193 PHE A C 1
ATOM 1472 O O . PHE A 1 193 ? -21.617 7.962 30.172 1.00 81.88 193 PHE A O 1
ATOM 1479 N N . CYS A 1 194 ? -20.392 8.098 28.296 1.00 80.25 194 CYS A N 1
ATOM 1480 C CA . CYS A 1 194 ? -19.501 9.171 28.747 1.00 80.25 194 CYS A CA 1
ATOM 1481 C C . CYS A 1 194 ? -19.701 10.431 27.884 1.00 80.25 194 CYS A C 1
ATOM 1483 O O . CYS A 1 194 ? -20.001 10.334 26.692 1.00 80.25 194 CYS A O 1
ATOM 1485 N N . LYS A 1 195 ? -19.536 11.626 28.470 1.00 69.00 195 LYS A N 1
ATOM 1486 C CA . LYS A 1 195 ? -19.652 12.923 27.771 1.00 69.00 195 LYS A CA 1
ATOM 1487 C C . LYS A 1 195 ? -18.398 13.763 27.993 1.00 69.00 195 LYS A C 1
ATOM 1489 O O . LYS A 1 195 ? -18.004 13.993 29.130 1.00 69.00 195 LYS A O 1
ATOM 1494 N N . PHE A 1 196 ? -17.807 14.258 26.908 1.00 46.50 196 PHE A N 1
ATOM 1495 C CA . PHE A 1 196 ? -16.637 15.136 26.949 1.00 46.50 196 PHE A CA 1
ATOM 1496 C C . PHE A 1 196 ? -17.074 16.607 26.867 1.00 46.50 196 PHE A C 1
ATOM 1498 O O . PHE A 1 196 ? -17.680 17.014 25.876 1.00 46.50 196 PHE A O 1
ATOM 1505 N N . ILE A 1 197 ? -16.773 17.410 27.893 1.00 40.72 197 ILE A N 1
ATOM 1506 C CA . ILE A 1 197 ? -17.022 18.861 27.904 1.00 40.72 197 ILE A CA 1
ATOM 1507 C C . ILE A 1 197 ? -15.671 19.578 27.980 1.00 40.72 197 ILE A C 1
ATOM 1509 O O . ILE A 1 197 ? -15.009 19.563 29.014 1.00 40.72 197 ILE A O 1
ATOM 1513 N N . MET A 1 198 ? -15.272 20.225 26.882 1.00 31.22 198 MET A N 1
ATOM 1514 C CA . MET A 1 198 ? -14.076 21.073 26.827 1.00 31.22 198 MET A CA 1
ATOM 1515 C C . MET A 1 198 ? -14.258 22.327 27.698 1.00 31.22 198 MET A C 1
ATOM 1517 O O . MET A 1 198 ? -14.862 23.304 27.261 1.00 31.22 198 MET A O 1
ATOM 1521 N N . HIS A 1 199 ? -13.677 22.327 28.898 1.00 28.20 199 HIS A N 1
ATOM 1522 C CA . HIS A 1 199 ? -13.388 23.543 29.662 1.00 28.20 199 HIS A CA 1
ATOM 1523 C C . HIS A 1 199 ? -11.872 23.761 29.718 1.00 28.20 199 HIS A C 1
ATOM 1525 O O . HIS A 1 199 ? -11.214 23.313 30.651 1.00 28.20 199 HIS A O 1
ATOM 1531 N N . TYR A 1 200 ? -11.323 24.492 28.745 1.00 28.12 200 TYR A N 1
ATOM 1532 C CA . TYR A 1 200 ? -9.967 25.039 28.846 1.00 28.12 200 TYR A CA 1
ATOM 1533 C C . TYR A 1 200 ? -9.912 26.481 28.344 1.00 28.12 200 TYR A C 1
ATOM 1535 O O . TYR A 1 200 ? -9.836 26.750 27.147 1.00 28.12 200 TYR A O 1
ATOM 1543 N N . ALA A 1 201 ? -9.893 27.416 29.295 1.00 24.58 201 ALA A N 1
ATOM 1544 C CA . ALA A 1 201 ? -9.284 28.719 29.077 1.00 24.58 201 ALA A CA 1
ATOM 1545 C C . ALA A 1 201 ? -7.759 28.534 29.133 1.00 24.58 201 ALA A C 1
ATOM 1547 O O . ALA A 1 201 ? -7.221 28.093 30.149 1.00 24.58 201 ALA A O 1
ATOM 1548 N N . LEU A 1 202 ? -7.063 28.841 28.038 1.00 23.58 202 LEU A N 1
ATOM 1549 C CA . LEU A 1 202 ? -5.613 28.688 27.959 1.00 23.58 202 LEU A CA 1
ATOM 1550 C C . LEU A 1 202 ? -4.926 29.881 28.645 1.00 23.58 202 LEU A C 1
ATOM 1552 O O . LEU A 1 202 ? -4.913 30.989 28.110 1.00 23.58 202 LEU A O 1
ATOM 1556 N N . ARG A 1 203 ? -4.353 29.662 29.832 1.00 23.31 203 ARG A N 1
ATOM 1557 C CA . ARG A 1 203 ? -3.523 30.651 30.534 1.00 23.31 203 ARG A CA 1
ATOM 1558 C C . ARG A 1 203 ? -2.055 30.389 30.192 1.00 23.31 203 ARG A C 1
ATOM 1560 O O . ARG A 1 203 ? -1.491 29.405 30.657 1.00 23.31 203 ARG A O 1
ATOM 1567 N N . ILE A 1 204 ? -1.455 31.256 29.377 1.00 23.16 204 ILE A N 1
ATOM 1568 C CA . ILE A 1 204 ? -0.008 31.274 29.120 1.00 23.16 204 ILE A CA 1
ATOM 1569 C C . ILE A 1 204 ? 0.563 32.523 29.789 1.00 23.16 204 ILE A C 1
ATOM 1571 O O . ILE A 1 204 ? 0.182 33.640 29.444 1.00 23.16 204 ILE A O 1
ATOM 1575 N N . GLU A 1 205 ? 1.475 32.325 30.736 1.00 22.78 205 GLU A N 1
ATOM 1576 C CA . GLU A 1 205 ? 2.293 33.382 31.333 1.00 22.78 205 GLU A CA 1
ATOM 1577 C C . GLU A 1 205 ? 3.693 33.338 30.711 1.00 22.78 205 GLU A C 1
ATOM 1579 O O . GLU A 1 205 ? 4.334 32.290 30.721 1.00 22.78 205 GLU A O 1
ATOM 1584 N N . MET A 1 206 ? 4.177 34.472 30.198 1.00 21.05 206 MET A N 1
ATOM 1585 C CA . MET A 1 206 ? 5.607 34.761 30.042 1.00 21.05 206 MET A CA 1
ATOM 1586 C C . MET A 1 206 ? 5.835 36.267 30.208 1.00 21.05 206 MET A C 1
ATOM 1588 O O . MET A 1 206 ? 5.083 37.085 29.677 1.00 21.05 206 MET A O 1
ATOM 1592 N N . GLU A 1 207 ? 6.872 36.617 30.963 1.00 23.25 207 GLU A N 1
ATOM 1593 C CA . GLU A 1 207 ? 7.264 37.992 31.282 1.00 23.25 207 GLU A CA 1
ATOM 1594 C C . GLU A 1 207 ? 7.859 38.730 30.068 1.00 23.25 207 GLU A C 1
ATOM 1596 O O . GLU A 1 207 ? 8.436 38.121 29.166 1.00 23.25 207 GLU A O 1
ATOM 1601 N N . MET A 1 208 ? 7.792 40.067 30.076 1.00 22.77 208 MET A N 1
ATOM 1602 C CA . MET A 1 208 ? 8.544 40.921 29.149 1.00 22.77 208 MET A CA 1
ATOM 1603 C C . MET A 1 208 ? 9.322 41.998 29.907 1.00 22.77 208 MET A C 1
ATOM 1605 O O . MET A 1 208 ? 8.729 42.857 30.557 1.00 22.77 208 MET A O 1
ATOM 1609 N N . ASN A 1 209 ? 10.648 41.993 29.748 1.00 25.30 209 ASN A N 1
ATOM 1610 C CA . ASN A 1 209 ? 11.496 43.139 30.078 1.00 25.30 209 ASN A CA 1
ATOM 1611 C C . ASN A 1 209 ? 11.441 44.203 28.964 1.00 25.30 209 ASN A C 1
ATOM 1613 O O . ASN A 1 209 ? 11.202 43.902 27.794 1.00 25.30 209 ASN A O 1
ATOM 1617 N N . THR A 1 210 ? 11.643 45.462 29.350 1.00 26.56 210 THR A N 1
ATOM 1618 C CA . THR A 1 210 ? 11.389 46.672 28.548 1.00 26.56 210 THR A CA 1
ATOM 1619 C C . THR A 1 210 ? 12.602 47.149 27.708 1.00 26.56 210 THR A C 1
ATOM 1621 O O . THR A 1 210 ? 13.697 46.606 27.849 1.00 26.56 210 THR A O 1
ATOM 1624 N N . PRO A 1 211 ? 12.418 48.086 26.745 1.00 33.69 211 PRO A N 1
ATOM 1625 C CA . PRO A 1 211 ? 13.164 48.066 25.475 1.00 33.69 211 PRO A CA 1
ATOM 1626 C C . PRO A 1 211 ? 14.191 49.196 25.279 1.00 33.69 211 PRO A C 1
ATOM 1628 O O . PRO A 1 211 ? 14.140 50.209 25.971 1.00 33.69 211 PRO A O 1
ATOM 1631 N N . LEU A 1 212 ? 15.009 49.095 24.215 1.00 26.89 212 LEU A N 1
ATOM 1632 C CA . LEU A 1 212 ? 15.617 50.250 23.525 1.00 26.89 212 LEU A CA 1
ATOM 1633 C C . LEU A 1 212 ? 16.158 49.909 22.112 1.00 26.89 212 LEU A C 1
ATOM 1635 O O . LEU A 1 212 ? 17.013 49.045 21.974 1.00 26.89 212 LEU A O 1
ATOM 1639 N N . GLY A 1 213 ? 15.738 50.673 21.089 1.00 27.39 213 GLY A N 1
ATOM 1640 C CA . GLY A 1 213 ? 16.603 51.045 19.947 1.00 27.39 213 GLY A CA 1
ATOM 1641 C C . GLY A 1 213 ? 16.510 50.307 18.588 1.00 27.39 213 GLY A C 1
ATOM 1642 O O . GLY A 1 213 ? 17.056 49.230 18.421 1.00 27.39 213 GLY A O 1
ATOM 1643 N N . LEU A 1 214 ? 16.006 51.038 17.576 1.00 25.73 214 LEU A N 1
ATOM 1644 C CA . LEU A 1 214 ? 16.463 51.082 16.161 1.00 25.73 214 LEU A CA 1
ATOM 1645 C C . LEU A 1 214 ? 16.277 49.886 15.176 1.00 25.73 214 LEU A C 1
ATOM 1647 O O . LEU A 1 214 ? 17.111 48.997 15.078 1.00 25.73 214 LEU A O 1
ATOM 1651 N N . ALA A 1 215 ? 15.338 50.104 14.234 1.00 24.83 215 ALA A N 1
ATOM 1652 C CA . ALA A 1 215 ? 15.438 49.803 12.784 1.00 24.83 215 ALA A CA 1
ATOM 1653 C C . ALA A 1 215 ? 15.357 48.315 12.298 1.00 24.83 215 ALA A C 1
ATOM 1655 O O . ALA A 1 215 ? 15.422 47.390 13.099 1.00 24.83 215 ALA A O 1
ATOM 1656 N N . PRO A 1 216 ? 15.038 48.054 11.001 1.00 41.88 216 PRO A N 1
ATOM 1657 C CA . PRO A 1 216 ? 14.078 46.992 10.659 1.00 41.88 216 PRO A CA 1
ATOM 1658 C C . PRO A 1 216 ? 14.660 45.703 10.050 1.00 41.88 216 PRO A C 1
ATOM 1660 O O . PRO A 1 216 ? 15.569 45.738 9.222 1.00 41.88 216 PRO A O 1
ATOM 1663 N N . ALA A 1 217 ? 14.002 44.568 10.319 1.00 22.47 217 ALA A N 1
ATOM 1664 C CA . ALA A 1 217 ? 14.209 43.305 9.603 1.00 22.47 217 ALA A CA 1
ATOM 1665 C C . ALA A 1 217 ? 12.892 42.532 9.369 1.00 22.47 217 ALA A C 1
ATOM 1667 O O . ALA A 1 217 ? 11.898 42.710 10.070 1.00 22.47 217 ALA A O 1
ATOM 1668 N N . ARG A 1 218 ? 12.881 41.689 8.329 1.00 31.36 218 ARG A N 1
ATOM 1669 C CA . ARG A 1 218 ? 11.706 40.948 7.828 1.00 31.36 218 ARG A CA 1
ATOM 1670 C C . ARG A 1 218 ? 11.310 39.785 8.750 1.00 31.36 218 ARG A C 1
ATOM 1672 O O . ARG A 1 218 ? 12.167 38.987 9.107 1.00 31.36 218 ARG A O 1
ATOM 1679 N N . GLY A 1 219 ? 10.008 39.579 8.959 1.00 22.88 219 GLY A N 1
ATOM 1680 C CA . GLY A 1 219 ? 9.450 38.347 9.535 1.00 22.88 219 GLY A CA 1
ATOM 1681 C C . GLY A 1 219 ? 8.145 37.942 8.842 1.00 22.88 219 GLY A C 1
ATOM 1682 O O . GLY A 1 219 ? 7.201 38.725 8.798 1.00 22.88 219 GLY A O 1
ATOM 1683 N N . ARG A 1 220 ? 8.088 36.731 8.268 1.00 25.58 220 ARG A N 1
ATOM 1684 C CA . ARG A 1 220 ? 6.844 36.134 7.743 1.00 25.58 220 ARG A CA 1
ATOM 1685 C C . ARG A 1 220 ? 6.182 35.317 8.845 1.00 25.58 220 ARG A C 1
ATOM 1687 O O . ARG A 1 220 ? 6.801 34.378 9.335 1.00 25.58 220 ARG A O 1
ATOM 1694 N N . LEU A 1 221 ? 4.919 35.601 9.152 1.00 21.50 221 LEU A N 1
ATOM 1695 C CA . LEU A 1 221 ? 4.105 34.724 9.988 1.00 21.50 221 LEU A CA 1
ATOM 1696 C C . LEU A 1 221 ? 3.477 33.628 9.111 1.00 21.50 221 LEU A C 1
ATOM 1698 O O . LEU A 1 221 ? 2.735 33.930 8.175 1.00 21.50 221 LEU A O 1
ATOM 1702 N N . PHE A 1 222 ? 3.787 32.361 9.389 1.00 21.92 222 PHE A N 1
ATOM 1703 C CA . PHE A 1 222 ? 3.087 31.221 8.796 1.00 21.92 222 PHE A CA 1
ATOM 1704 C C . PHE A 1 222 ? 1.875 30.875 9.667 1.00 21.92 222 PHE A C 1
ATOM 1706 O O . PHE A 1 222 ? 2.036 30.306 10.742 1.00 21.92 222 PHE A O 1
ATOM 1713 N N . LEU A 1 223 ? 0.663 31.174 9.189 1.00 22.11 223 LEU A N 1
ATOM 1714 C CA . LEU A 1 223 ? -0.536 30.502 9.690 1.00 22.11 223 LEU A CA 1
ATOM 1715 C C . LEU A 1 223 ? -0.597 29.100 9.075 1.00 22.11 223 LEU A C 1
ATOM 1717 O O . LEU A 1 223 ? -0.745 28.963 7.859 1.00 22.11 223 LEU A O 1
ATOM 1721 N N . HIS A 1 224 ? -0.525 28.070 9.914 1.00 23.34 224 HIS A N 1
ATOM 1722 C CA . HIS A 1 224 ? -1.052 26.752 9.580 1.00 23.34 224 HIS A CA 1
ATOM 1723 C C . HIS A 1 224 ? -2.452 26.640 10.186 1.00 23.34 224 HIS A C 1
ATOM 1725 O O . HIS A 1 224 ? -2.590 26.528 11.402 1.00 23.34 224 HIS A O 1
ATOM 1731 N N . CYS A 1 225 ? -3.487 26.677 9.342 1.00 21.75 225 CYS A N 1
ATOM 1732 C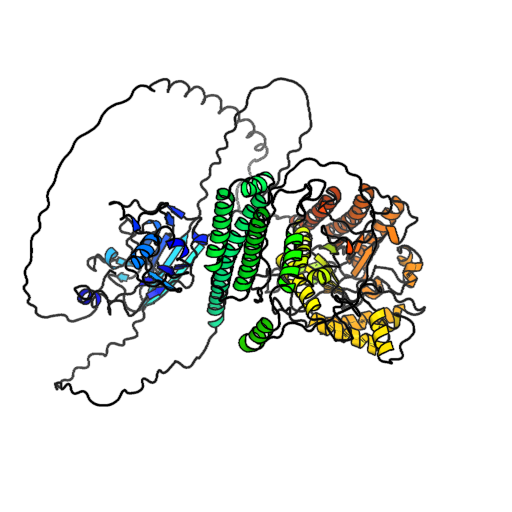 CA . CYS A 1 225 ? -4.826 26.278 9.762 1.00 21.75 225 CYS A CA 1
ATOM 1733 C C . CYS A 1 225 ? -4.833 24.776 10.062 1.00 21.75 225 CYS A C 1
ATOM 1735 O O . CYS A 1 225 ? -4.650 23.959 9.156 1.00 21.75 225 CYS A O 1
ATOM 1737 N N . LEU A 1 226 ? -5.077 24.436 11.324 1.00 25.38 226 LEU A N 1
ATOM 1738 C CA . LEU A 1 226 ? -5.667 23.166 11.734 1.00 25.38 226 LEU A CA 1
ATOM 1739 C C . LEU A 1 226 ? -7.186 23.376 11.792 1.00 25.38 226 LEU A C 1
ATOM 1741 O O . LEU A 1 226 ? -7.759 23.539 12.863 1.00 25.38 226 LEU A O 1
ATOM 1745 N N . ASP A 1 227 ? -7.826 23.403 10.621 1.00 23.45 227 ASP A N 1
ATOM 1746 C CA . ASP A 1 227 ? -9.288 23.328 10.515 1.00 23.45 227 ASP A CA 1
ATOM 1747 C C . ASP A 1 227 ? -9.722 21.853 10.552 1.00 23.45 227 ASP A C 1
ATOM 1749 O O . ASP A 1 227 ? -10.262 21.317 9.583 1.00 23.45 227 ASP A O 1
ATOM 1753 N N . ASP A 1 228 ? -9.458 21.182 11.678 1.00 26.17 228 ASP A N 1
ATOM 1754 C CA . ASP A 1 228 ? -10.127 19.923 12.000 1.00 26.17 228 ASP A CA 1
ATOM 1755 C C . ASP A 1 228 ? -11.451 20.231 12.703 1.00 26.17 228 ASP A C 1
ATOM 1757 O O . ASP A 1 228 ? -11.514 20.886 13.747 1.00 26.17 228 ASP A O 1
ATOM 1761 N N . VAL A 1 229 ? -12.539 19.746 12.107 1.00 26.91 229 VAL A N 1
ATOM 1762 C CA . VAL A 1 229 ? -13.897 19.907 12.626 1.00 26.91 229 VAL A CA 1
ATOM 1763 C C . VAL A 1 229 ? -14.033 19.119 13.931 1.00 26.91 229 VAL A C 1
ATOM 1765 O O . VAL A 1 229 ? -14.237 17.904 13.912 1.00 26.91 229 VAL A O 1
ATOM 1768 N N . ILE A 1 230 ? -13.985 19.814 15.072 1.00 28.97 230 ILE A N 1
ATOM 1769 C CA . ILE A 1 230 ? -14.274 19.230 16.389 1.00 28.97 230 ILE A CA 1
ATOM 1770 C C . ILE A 1 230 ? -15.774 18.898 16.476 1.00 28.97 230 ILE A C 1
ATOM 1772 O O . ILE A 1 230 ? -16.587 19.675 16.977 1.00 28.97 230 ILE A O 1
ATOM 1776 N N . LYS A 1 231 ? -16.149 17.708 16.001 1.00 28.33 231 LYS A N 1
ATOM 1777 C CA . LYS A 1 231 ? -17.353 17.003 16.456 1.00 28.33 231 LYS A CA 1
ATOM 1778 C C . LYS A 1 231 ? -16.967 16.194 17.689 1.00 28.33 231 LYS A C 1
ATOM 1780 O O . LYS A 1 231 ? -16.082 15.349 17.609 1.00 28.33 231 LYS A O 1
ATOM 1785 N N . GLY A 1 232 ? -17.610 16.470 18.823 1.00 29.42 232 GLY A N 1
ATOM 1786 C CA . GLY A 1 232 ? -17.335 15.758 20.072 1.00 29.42 232 GLY A CA 1
ATOM 1787 C C . GLY A 1 232 ? -17.579 14.253 19.936 1.00 29.42 232 GLY A C 1
ATOM 1788 O O . GLY A 1 232 ? -18.616 13.837 19.420 1.00 29.42 232 GLY A O 1
ATOM 1789 N N . SER A 1 233 ? -16.628 13.446 20.404 1.00 35.28 233 SER A N 1
ATOM 1790 C CA . SER A 1 233 ? -16.760 11.989 20.441 1.00 35.28 233 SER A CA 1
ATOM 1791 C C . SER A 1 233 ? -17.764 11.576 21.516 1.00 35.28 233 SER A C 1
ATOM 1793 O O . SER A 1 233 ? -17.547 11.830 22.701 1.00 35.28 233 SER A O 1
ATOM 1795 N N . PHE A 1 234 ? -18.844 10.913 21.107 1.00 30.33 234 PHE A N 1
ATOM 1796 C CA . PHE A 1 234 ? -19.797 10.266 22.007 1.00 30.33 234 PHE A CA 1
ATOM 1797 C C . PHE A 1 234 ? -19.538 8.758 22.015 1.00 30.33 234 PHE A C 1
ATOM 1799 O O . PHE A 1 234 ? -19.489 8.138 20.954 1.00 30.33 234 PHE A O 1
ATOM 1806 N N . TYR A 1 235 ? -19.413 8.172 23.206 1.00 38.47 235 TYR A N 1
ATOM 1807 C CA . TYR A 1 235 ? -19.357 6.723 23.397 1.00 38.47 235 TYR A CA 1
ATOM 1808 C C . TYR A 1 235 ? -20.547 6.301 24.260 1.00 38.47 235 TYR A C 1
ATOM 1810 O O . TYR A 1 235 ? -20.656 6.727 25.412 1.00 38.47 235 TYR A O 1
ATOM 1818 N N . SER A 1 236 ? -21.437 5.483 23.700 1.00 30.81 236 SER A N 1
ATOM 1819 C CA . SER A 1 236 ? -22.616 4.936 24.375 1.00 30.81 236 SER A CA 1
ATOM 1820 C C . SER A 1 236 ? -22.752 3.439 24.105 1.00 30.81 236 SER A C 1
ATOM 1822 O O . SER A 1 236 ? -22.430 2.953 23.020 1.00 30.81 236 SER A O 1
ATOM 1824 N N . THR A 1 237 ? -23.241 2.704 25.099 1.00 31.50 237 THR A N 1
ATOM 1825 C CA . THR A 1 237 ? -23.615 1.292 24.979 1.00 31.50 237 THR A CA 1
ATOM 1826 C C . THR A 1 237 ? -24.953 1.069 25.682 1.00 31.50 237 THR A C 1
ATOM 1828 O O . THR A 1 237 ? -25.187 1.610 26.764 1.00 31.50 237 THR A O 1
ATOM 1831 N N . THR A 1 238 ? -25.836 0.297 25.051 1.00 32.44 238 THR A N 1
ATOM 1832 C CA . THR A 1 238 ? -27.211 0.053 25.506 1.00 32.44 238 THR A CA 1
ATOM 1833 C C . THR A 1 238 ? -27.509 -1.439 25.441 1.00 32.44 238 THR A C 1
ATOM 1835 O O . THR A 1 238 ? -27.080 -2.129 24.513 1.00 32.44 238 THR A O 1
ATOM 1838 N N . VAL A 1 239 ? -28.244 -1.934 26.433 1.00 32.94 239 VAL A N 1
ATOM 1839 C CA . VAL A 1 239 ? -28.712 -3.317 26.540 1.00 32.94 239 VAL A CA 1
ATOM 1840 C C . VAL A 1 239 ? -30.216 -3.292 26.760 1.00 32.94 239 VAL A C 1
ATOM 1842 O O . VAL A 1 239 ? -30.675 -2.681 27.720 1.00 32.94 239 VAL A O 1
ATOM 1845 N N . THR A 1 240 ? -30.964 -3.983 25.908 1.00 32.88 240 THR A N 1
ATOM 1846 C CA . THR A 1 240 ? -32.401 -4.216 26.091 1.00 32.88 240 THR A CA 1
ATOM 1847 C C . THR A 1 240 ? -32.608 -5.667 26.497 1.00 32.88 240 THR A C 1
ATOM 1849 O O . THR A 1 240 ? -32.067 -6.568 25.854 1.00 32.88 240 THR A O 1
ATOM 1852 N N . TYR A 1 241 ? -33.383 -5.895 27.553 1.00 32.16 241 TYR A N 1
ATOM 1853 C CA . TYR A 1 241 ? -33.776 -7.221 28.010 1.00 32.16 241 TYR A CA 1
ATOM 1854 C C . TYR A 1 241 ? -35.293 -7.273 28.213 1.00 32.16 241 TYR A C 1
ATOM 1856 O O . TYR A 1 241 ? -35.842 -6.479 28.974 1.00 32.16 241 TYR A O 1
ATOM 1864 N N . THR A 1 242 ? -35.954 -8.220 27.553 1.00 32.41 242 THR A N 1
ATOM 1865 C CA . THR A 1 242 ? -37.384 -8.509 27.725 1.00 32.41 242 THR A CA 1
ATOM 1866 C C . THR A 1 242 ? -37.532 -9.641 28.737 1.00 32.41 242 THR A C 1
ATOM 1868 O O . THR A 1 242 ? -36.962 -10.716 28.539 1.00 32.41 242 THR A O 1
ATOM 1871 N N . PHE A 1 243 ? -38.268 -9.420 29.830 1.00 32.62 243 PHE A N 1
ATOM 1872 C CA . PHE A 1 243 ? -38.475 -10.454 30.842 1.00 32.62 243 PHE A CA 1
ATOM 1873 C C . PHE A 1 243 ? -39.549 -11.452 30.382 1.00 32.62 243 PHE A C 1
ATOM 1875 O O . PHE A 1 243 ? -40.732 -11.120 30.285 1.00 32.62 243 PHE A O 1
ATOM 1882 N N . HIS A 1 244 ? -39.128 -12.690 30.118 1.00 29.92 244 HIS A N 1
ATOM 1883 C CA . HIS A 1 244 ? -40.006 -13.815 29.807 1.00 29.92 244 HIS A CA 1
ATOM 1884 C C . HIS A 1 244 ? -39.867 -14.899 30.877 1.00 29.92 244 HIS A C 1
ATOM 1886 O O . HIS A 1 244 ? -38.762 -15.347 31.182 1.00 29.92 244 HIS A O 1
ATOM 1892 N N . ASN A 1 245 ? -40.999 -15.324 31.431 1.00 35.28 245 ASN A N 1
ATOM 1893 C CA . ASN A 1 245 ? -41.073 -16.407 32.397 1.00 35.28 245 ASN A CA 1
ATOM 1894 C C . ASN A 1 245 ? -41.506 -17.698 31.687 1.00 35.28 245 ASN A C 1
ATOM 1896 O O . ASN A 1 245 ? -42.693 -17.937 31.471 1.00 35.28 245 ASN A O 1
ATOM 1900 N N . ASP A 1 246 ? -40.540 -18.545 31.327 1.00 29.11 246 ASP A N 1
ATOM 1901 C CA . ASP A 1 246 ? -40.806 -19.805 30.613 1.00 29.11 246 ASP A CA 1
ATOM 1902 C C . ASP A 1 246 ? -41.474 -20.887 31.494 1.00 29.11 246 ASP A C 1
ATOM 1904 O O . ASP A 1 246 ? -41.783 -21.984 31.018 1.00 29.11 246 ASP A O 1
ATOM 1908 N N . GLN A 1 247 ? -41.747 -20.606 32.776 1.00 31.55 247 GLN A N 1
ATOM 1909 C CA . GLN A 1 247 ? -42.534 -21.496 33.627 1.00 31.55 247 GLN A CA 1
ATOM 1910 C C . GLN A 1 247 ? -44.028 -21.185 33.539 1.00 31.55 247 GLN A C 1
ATOM 1912 O O . GLN A 1 247 ? -44.589 -20.394 34.300 1.00 31.55 247 GLN A O 1
ATOM 1917 N N . THR A 1 248 ? -44.705 -21.919 32.654 1.00 30.45 248 THR A N 1
ATOM 1918 C CA . THR A 1 248 ? -46.162 -22.072 32.714 1.00 30.45 248 THR A CA 1
ATOM 1919 C C . THR A 1 248 ? -46.563 -22.642 34.074 1.00 30.45 248 THR A C 1
ATOM 1921 O O . THR A 1 248 ? -46.444 -23.838 34.336 1.00 30.45 248 THR A O 1
ATOM 1924 N N . THR A 1 249 ? -47.063 -21.776 34.959 1.00 30.16 249 THR A N 1
ATOM 1925 C CA . THR A 1 249 ? -47.694 -22.214 36.209 1.00 30.16 249 THR A CA 1
ATOM 1926 C C . THR A 1 249 ? -48.864 -23.135 35.842 1.00 30.16 249 THR A C 1
ATOM 1928 O O . THR A 1 249 ? -49.762 -22.683 35.124 1.00 30.16 249 THR A O 1
ATOM 1931 N N . PRO A 1 250 ? -48.906 -24.403 36.299 1.00 30.94 250 PRO A N 1
ATOM 1932 C CA . PRO A 1 250 ? -50.034 -25.274 36.008 1.00 30.94 250 PRO A CA 1
ATOM 1933 C C . PRO A 1 250 ? -51.313 -24.656 36.569 1.00 30.94 250 PRO A C 1
ATOM 1935 O O . PRO A 1 250 ? -51.403 -24.360 37.763 1.00 30.94 250 PRO A O 1
ATOM 1938 N N . THR A 1 251 ? -52.312 -24.448 35.712 1.00 29.36 251 THR A N 1
ATOM 1939 C CA . THR A 1 251 ? -53.622 -23.962 36.143 1.00 29.36 251 THR A CA 1
ATOM 1940 C C . THR A 1 251 ? -54.212 -24.926 37.166 1.00 29.36 251 THR A C 1
ATOM 1942 O O . THR A 1 251 ? -54.259 -26.138 36.954 1.00 29.36 251 THR A O 1
ATOM 1945 N N . SER A 1 252 ? -54.670 -24.389 38.298 1.00 28.97 252 SER A N 1
ATOM 1946 C CA . SER A 1 252 ? -55.207 -25.183 39.400 1.00 28.97 252 SER A CA 1
ATOM 1947 C C . SER A 1 252 ? -56.536 -25.839 39.010 1.00 28.97 252 SER A C 1
ATOM 1949 O O . SER A 1 252 ? -57.610 -25.285 39.260 1.00 28.97 252 SER A O 1
ATOM 1951 N N . GLN A 1 253 ? -56.482 -27.034 38.422 1.00 30.97 253 GLN A N 1
ATOM 1952 C CA . GLN A 1 253 ? -57.638 -27.918 38.377 1.00 30.97 253 GLN A CA 1
ATOM 1953 C C . GLN A 1 253 ? -57.776 -28.611 39.728 1.00 30.97 253 GLN A C 1
ATOM 1955 O O . GLN A 1 253 ? -56.949 -29.424 40.137 1.00 30.97 253 GLN A O 1
ATOM 1960 N N . SER A 1 254 ? -58.848 -28.267 40.432 1.00 33.72 254 SER A N 1
ATOM 1961 C CA . SER A 1 254 ? -59.279 -28.974 41.625 1.00 33.72 254 SER A CA 1
ATOM 1962 C C . SER A 1 254 ? -59.632 -30.418 41.277 1.00 33.72 254 SER A C 1
ATOM 1964 O O . SER A 1 254 ? -60.600 -30.638 40.554 1.00 33.72 254 SER A O 1
ATOM 1966 N N . ASN A 1 255 ? -58.916 -31.388 41.844 1.00 30.06 255 ASN A N 1
ATOM 1967 C CA . ASN A 1 255 ? -59.505 -32.661 42.253 1.00 30.06 255 ASN A CA 1
AT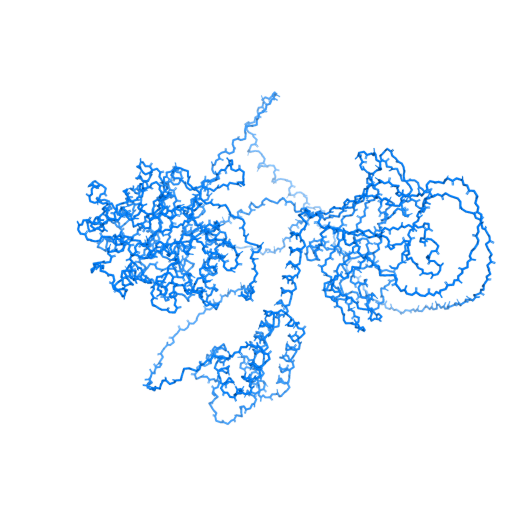OM 1968 C C . ASN A 1 255 ? -58.647 -33.335 43.328 1.00 30.06 255 ASN A C 1
ATOM 1970 O O . ASN A 1 255 ? -57.420 -33.321 43.291 1.00 30.06 255 ASN A O 1
ATOM 1974 N N . SER A 1 256 ? -59.324 -33.895 44.324 1.00 33.00 256 SER A N 1
ATOM 1975 C CA . SER A 1 256 ? -58.717 -34.499 45.503 1.00 33.00 256 SER A CA 1
ATOM 1976 C C . SER A 1 256 ? -58.273 -35.938 45.253 1.00 33.00 256 SER A C 1
ATOM 1978 O O . SER A 1 256 ? -59.118 -36.761 44.916 1.00 33.00 256 SER A O 1
ATOM 1980 N N . THR A 1 257 ? -57.028 -36.273 45.598 1.00 29.19 257 THR A N 1
ATOM 1981 C CA . THR A 1 257 ? -56.753 -37.471 46.419 1.00 29.19 257 THR A CA 1
ATOM 1982 C C . THR A 1 257 ? -55.372 -37.386 47.064 1.00 29.19 257 THR A C 1
ATOM 1984 O O . THR A 1 257 ? -54.371 -37.150 46.396 1.00 29.19 257 THR A O 1
ATOM 1987 N N . THR A 1 258 ? -55.323 -37.599 48.374 1.00 35.19 258 THR A N 1
ATOM 1988 C CA . THR A 1 258 ? -54.095 -37.777 49.156 1.00 35.19 258 THR A CA 1
ATOM 1989 C C . THR A 1 258 ? -53.481 -39.152 48.913 1.00 35.19 258 THR A C 1
ATOM 1991 O O . THR A 1 258 ? -54.215 -40.135 48.953 1.00 35.19 258 THR A O 1
ATOM 1994 N N . ASN A 1 259 ? -52.154 -39.241 48.805 1.00 30.03 259 ASN A N 1
ATOM 1995 C CA . ASN A 1 259 ? -51.378 -40.417 49.220 1.00 30.03 259 ASN A CA 1
ATOM 1996 C C . ASN A 1 259 ? -49.938 -40.003 49.562 1.00 30.03 259 ASN A C 1
ATOM 1998 O O . ASN A 1 259 ? -49.420 -39.037 49.004 1.00 30.03 259 ASN A O 1
ATOM 2002 N N . ALA A 1 260 ? -49.325 -40.693 50.526 1.00 29.95 260 ALA A N 1
ATOM 2003 C CA . ALA A 1 260 ? -48.077 -40.275 51.162 1.00 29.95 260 ALA A CA 1
ATOM 2004 C C . ALA A 1 260 ? -46.846 -41.107 50.746 1.00 29.95 260 ALA A C 1
ATOM 2006 O O . ALA A 1 260 ? -46.956 -42.275 50.388 1.00 29.95 260 ALA A O 1
ATOM 2007 N N . VAL A 1 261 ? -45.692 -40.439 50.852 1.00 34.81 261 VAL A N 1
ATOM 2008 C CA . VAL A 1 261 ? -44.284 -40.889 50.968 1.00 34.81 261 VAL A CA 1
ATOM 2009 C C . VAL A 1 261 ? -44.056 -42.405 51.158 1.00 34.81 261 VAL A C 1
ATOM 2011 O O . VAL A 1 261 ? -44.617 -43.004 52.074 1.00 34.81 261 VAL A O 1
ATOM 2014 N N . PRO A 1 262 ? -43.110 -42.997 50.403 1.00 27.36 262 PRO A N 1
ATOM 2015 C CA . PRO A 1 262 ? -41.887 -43.469 51.064 1.00 27.36 262 PRO A CA 1
ATOM 2016 C C . PRO A 1 262 ? -40.587 -43.098 50.329 1.00 27.36 262 PRO A C 1
ATOM 2018 O O . PRO A 1 262 ? -40.478 -43.185 49.108 1.00 27.36 262 PRO A O 1
ATOM 2021 N N . VAL A 1 263 ? -39.559 -42.754 51.109 1.00 37.34 263 VAL A N 1
ATOM 2022 C CA . VAL A 1 263 ? -38.164 -42.720 50.651 1.00 37.34 263 VAL A CA 1
ATOM 2023 C C . VAL A 1 263 ? -37.635 -44.152 50.627 1.00 37.34 263 VAL A C 1
ATOM 2025 O O . VAL A 1 263 ? -37.526 -44.766 51.683 1.00 37.34 263 VAL A O 1
ATOM 2028 N N . HIS A 1 264 ? -37.240 -44.655 49.458 1.00 29.91 264 HIS A N 1
ATOM 2029 C CA . HIS A 1 264 ? -36.268 -45.745 49.358 1.00 29.91 264 HIS A CA 1
ATOM 2030 C C . HIS A 1 264 ? -35.404 -45.574 48.109 1.00 29.91 264 HIS A C 1
ATOM 2032 O O . HIS A 1 264 ? -35.898 -45.509 46.987 1.00 29.91 264 HIS A O 1
ATOM 2038 N N . SER A 1 265 ? -34.095 -45.492 48.328 1.00 44.25 265 SER A N 1
ATOM 2039 C CA . SER A 1 265 ? -33.073 -45.465 47.289 1.00 44.25 265 SER A CA 1
ATOM 2040 C C . SER A 1 265 ? -32.653 -46.883 46.906 1.00 44.25 265 SER A C 1
ATOM 2042 O O . SER A 1 265 ? -32.138 -47.589 47.773 1.00 44.25 265 SER A O 1
ATOM 2044 N N . THR A 1 266 ? -32.738 -47.240 45.624 1.00 32.88 266 THR A N 1
ATOM 2045 C CA . THR A 1 266 ? -31.852 -48.246 45.013 1.00 32.88 266 THR A CA 1
ATOM 2046 C C . THR A 1 266 ? -31.843 -48.140 43.484 1.00 32.88 266 THR A C 1
ATOM 2048 O O . THR A 1 266 ? -32.879 -47.918 42.872 1.00 32.88 266 THR A O 1
ATOM 2051 N N . GLU A 1 267 ? -30.655 -48.378 42.919 1.00 35.00 267 GLU A N 1
ATOM 2052 C CA . GLU A 1 267 ? -30.345 -48.735 41.521 1.00 35.00 267 GLU A CA 1
ATOM 2053 C C . GLU A 1 267 ? -30.261 -47.651 40.415 1.00 35.00 267 GLU A C 1
ATOM 2055 O O . GLU A 1 267 ? -31.241 -47.083 39.952 1.00 35.00 267 GLU A O 1
ATOM 2060 N N . ALA A 1 268 ? -29.011 -47.515 39.939 1.00 35.31 268 ALA A N 1
ATOM 2061 C CA . ALA A 1 268 ? -28.503 -47.015 38.654 1.00 35.31 268 ALA A CA 1
ATOM 2062 C C . ALA A 1 268 ? -28.753 -45.540 38.236 1.00 35.31 268 ALA A C 1
ATOM 2064 O O . ALA A 1 268 ? -29.890 -45.078 38.164 1.00 35.31 268 ALA A O 1
ATOM 2065 N N . PRO A 1 269 ? -27.694 -44.792 37.846 1.00 34.59 269 PRO A N 1
ATOM 2066 C CA . PRO A 1 269 ? -27.860 -43.471 37.250 1.00 34.59 269 PRO A CA 1
ATOM 2067 C C . PRO A 1 269 ? -28.465 -43.591 35.846 1.00 34.59 269 PRO A C 1
ATOM 2069 O O . PRO A 1 269 ? -27.848 -44.137 34.929 1.00 34.59 269 PRO A O 1
ATOM 2072 N N . ILE A 1 270 ? -29.659 -43.027 35.668 1.00 35.44 270 ILE A N 1
ATOM 2073 C CA . ILE A 1 270 ? -30.237 -42.786 34.344 1.00 35.44 270 ILE A CA 1
ATOM 2074 C C . ILE A 1 270 ? -29.279 -41.844 33.593 1.00 35.44 270 ILE A C 1
ATOM 2076 O O . ILE A 1 270 ? -28.965 -40.772 34.121 1.00 35.44 270 ILE A O 1
ATOM 2080 N N . PRO A 1 271 ? -28.798 -42.192 32.385 1.00 31.64 271 PRO A N 1
ATOM 2081 C CA . PRO A 1 271 ? -27.970 -41.280 31.615 1.00 31.64 271 PRO A CA 1
ATOM 2082 C C . PRO A 1 271 ? -28.800 -40.050 31.243 1.00 31.64 271 PRO A C 1
ATOM 2084 O O . PRO A 1 271 ? -29.802 -40.153 30.534 1.00 31.64 271 PRO A O 1
ATOM 2087 N N . ILE A 1 272 ? -28.375 -38.877 31.717 1.00 31.30 272 ILE A N 1
ATOM 2088 C CA . ILE A 1 272 ? -28.928 -37.600 31.269 1.00 31.30 272 ILE A CA 1
ATOM 2089 C C . ILE A 1 272 ? -28.516 -37.432 29.807 1.00 31.30 272 ILE A C 1
ATOM 2091 O O . ILE A 1 272 ? -27.414 -36.971 29.501 1.00 31.30 272 ILE A O 1
ATOM 2095 N N . THR A 1 273 ? -29.403 -37.822 28.895 1.00 30.05 273 THR A N 1
ATOM 2096 C CA . THR A 1 273 ? -29.277 -37.501 27.476 1.00 30.05 273 THR A CA 1
ATOM 2097 C C . THR A 1 273 ? -29.436 -35.995 27.335 1.00 30.05 273 THR A C 1
ATOM 2099 O O . THR A 1 273 ? -30.549 -35.474 27.259 1.00 30.05 273 THR A O 1
ATOM 2102 N N . VAL A 1 274 ? -28.310 -35.280 27.326 1.00 28.66 274 VAL A N 1
ATOM 2103 C CA . VAL A 1 274 ? -28.279 -33.857 26.996 1.00 28.66 274 VAL A CA 1
ATOM 2104 C C . VAL A 1 274 ? -28.686 -33.725 25.533 1.00 28.66 274 VAL A C 1
ATOM 2106 O O . VAL A 1 274 ? -27.865 -33.863 24.625 1.00 28.66 274 VAL A O 1
ATOM 2109 N N . HIS A 1 275 ? -29.969 -33.456 25.304 1.00 30.25 275 HIS A N 1
ATOM 2110 C CA . HIS A 1 275 ? -30.459 -32.968 24.025 1.00 30.25 275 HIS A CA 1
ATOM 2111 C C . HIS A 1 275 ? -29.887 -31.566 23.794 1.00 30.25 275 HIS A C 1
ATOM 2113 O O . HIS A 1 275 ? -30.522 -30.555 24.084 1.00 30.25 275 HIS A O 1
ATOM 2119 N N . LEU A 1 276 ? -28.662 -31.516 23.267 1.00 30.17 276 LEU A N 1
ATOM 2120 C CA . LEU A 1 276 ? -28.145 -30.334 22.592 1.00 30.17 276 LEU A CA 1
ATOM 2121 C C . LEU A 1 276 ? -29.161 -29.947 21.505 1.00 30.17 276 LEU A C 1
ATOM 2123 O O . LEU A 1 276 ? -29.472 -30.797 20.662 1.00 30.17 276 LEU A O 1
ATOM 2127 N N . PRO A 1 277 ? -29.684 -28.707 21.500 1.00 30.31 277 PRO A N 1
ATOM 2128 C CA . PRO A 1 277 ? -30.556 -28.253 20.430 1.00 30.31 277 PRO A CA 1
ATOM 2129 C C . PRO A 1 277 ? -29.863 -28.448 19.081 1.00 30.31 277 PRO A C 1
ATOM 2131 O O . PRO A 1 277 ? -28.705 -28.054 18.910 1.00 30.31 277 PRO A O 1
ATOM 2134 N N . GLN A 1 278 ? -30.562 -29.059 18.121 1.00 29.34 278 GLN A N 1
ATOM 2135 C CA . GLN A 1 278 ? -30.066 -29.126 16.749 1.00 29.34 278 GLN A CA 1
ATOM 2136 C C . GLN A 1 278 ? -29.787 -27.705 16.261 1.00 29.34 278 GLN A C 1
ATOM 2138 O O . GLN A 1 278 ? -30.659 -26.840 16.307 1.00 29.34 278 GLN A O 1
ATOM 2143 N N . GLN A 1 279 ? -28.560 -27.470 15.797 1.00 33.22 279 GLN A N 1
ATOM 2144 C CA . GLN A 1 279 ? -28.137 -26.175 15.284 1.00 33.22 279 GLN A CA 1
ATOM 2145 C C . GLN A 1 279 ? -28.823 -25.850 13.950 1.00 33.22 279 GLN A C 1
ATOM 2147 O O . GLN A 1 279 ? -28.238 -25.998 12.877 1.00 33.22 279 GLN A O 1
ATOM 2152 N N . THR A 1 280 ? -30.030 -25.297 14.010 1.00 32.94 280 THR A N 1
ATOM 2153 C CA . THR A 1 280 ? -30.481 -24.322 13.016 1.00 32.94 280 THR A CA 1
ATOM 2154 C C . THR A 1 280 ? -29.723 -23.017 13.267 1.00 32.94 280 THR A C 1
ATOM 2156 O O . THR A 1 280 ? -30.153 -22.152 14.020 1.00 32.94 280 THR A O 1
ATOM 2159 N N . GLN A 1 281 ? -28.533 -22.903 12.671 1.00 31.50 281 GLN A N 1
ATOM 2160 C CA . GLN A 1 281 ? -27.683 -21.710 12.737 1.00 31.50 281 GLN A CA 1
ATOM 2161 C C . GLN A 1 281 ? -28.153 -20.620 11.762 1.00 31.50 281 GLN A C 1
ATOM 2163 O O . GLN A 1 281 ? -28.071 -20.818 10.549 1.00 31.50 281 GLN A O 1
ATOM 2168 N N . PRO A 1 282 ? -28.496 -19.425 12.269 1.00 36.22 282 PRO A N 1
ATOM 2169 C CA . PRO A 1 282 ? -28.273 -18.178 11.551 1.00 36.22 282 PRO A CA 1
ATOM 2170 C C . PRO A 1 282 ? -27.142 -17.350 12.200 1.00 36.22 282 PRO A C 1
ATOM 2172 O O . PRO A 1 282 ? -27.305 -16.740 13.251 1.00 36.22 282 PRO A O 1
ATOM 2175 N N . ASN A 1 283 ? -25.997 -17.276 11.516 1.00 44.22 283 ASN A N 1
ATOM 2176 C CA . ASN A 1 283 ? -25.088 -16.116 11.470 1.00 44.22 283 ASN A CA 1
ATOM 2177 C C . ASN A 1 283 ? -24.608 -15.423 12.778 1.00 44.22 283 ASN A C 1
ATOM 2179 O O . ASN A 1 283 ? -24.390 -14.211 12.761 1.00 44.22 283 ASN A O 1
ATOM 2183 N N . SER A 1 284 ? -24.319 -16.134 13.878 1.00 38.91 284 SER A N 1
ATOM 2184 C CA . SER A 1 284 ? -23.712 -15.517 15.087 1.00 38.91 284 SER A CA 1
ATOM 2185 C C . SER A 1 284 ? -22.181 -15.669 15.219 1.00 38.91 284 SER A C 1
ATOM 2187 O O . SER A 1 284 ? -21.536 -14.916 15.953 1.00 38.91 284 SER A O 1
ATOM 2189 N N . ALA A 1 285 ? -21.559 -16.583 14.465 1.00 46.72 285 ALA A N 1
ATOM 2190 C CA . ALA A 1 285 ? -20.124 -16.896 14.557 1.00 46.72 285 ALA A CA 1
ATOM 2191 C C . ALA A 1 285 ? -19.123 -15.716 14.381 1.00 46.72 285 ALA A C 1
ATOM 2193 O O . ALA A 1 285 ? -18.109 -15.709 15.088 1.00 46.72 285 ALA A O 1
ATOM 2194 N N . PRO A 1 286 ? -19.339 -14.702 13.506 1.00 46.09 286 PRO A N 1
ATOM 2195 C CA . PRO A 1 286 ? -18.306 -13.699 13.213 1.00 46.09 286 PRO A CA 1
ATOM 2196 C C . PRO A 1 286 ? -17.882 -12.833 14.408 1.00 46.09 286 PRO A C 1
ATOM 2198 O O . PRO A 1 286 ? -16.739 -12.377 14.457 1.00 46.09 286 PRO A O 1
ATOM 2201 N N . ALA A 1 287 ? -18.785 -12.579 15.360 1.00 40.34 287 ALA A N 1
ATOM 2202 C CA . ALA A 1 287 ? -18.510 -11.715 16.508 1.00 40.34 287 ALA A CA 1
ATOM 2203 C C . ALA A 1 287 ? -17.596 -12.403 17.533 1.00 40.34 287 ALA A C 1
ATOM 2205 O O . ALA A 1 287 ? -16.585 -11.829 17.939 1.00 40.34 287 ALA A O 1
ATOM 2206 N N . ALA A 1 288 ? -17.886 -13.661 17.882 1.00 36.72 288 ALA A N 1
ATOM 2207 C CA . ALA A 1 288 ? -17.084 -14.436 18.828 1.00 36.72 288 ALA A CA 1
ATOM 2208 C C . ALA A 1 288 ? -15.638 -14.626 18.335 1.00 36.72 288 ALA A C 1
ATOM 2210 O O . ALA A 1 288 ? -14.690 -14.402 19.089 1.00 36.72 288 ALA A O 1
ATOM 2211 N N . THR A 1 289 ? -15.447 -14.947 17.048 1.00 42.38 289 THR A N 1
ATOM 2212 C CA . THR A 1 289 ? -14.106 -15.066 16.452 1.00 42.38 289 THR A CA 1
ATOM 2213 C C . THR A 1 289 ? -13.360 -13.727 16.445 1.00 42.38 289 THR A C 1
ATOM 2215 O O . THR A 1 289 ? -12.170 -13.694 16.766 1.00 42.38 289 THR A O 1
ATOM 2218 N N . LYS A 1 290 ? -14.044 -12.605 16.162 1.00 44.91 290 LYS A N 1
ATOM 2219 C CA . LYS A 1 290 ? -13.451 -11.259 16.263 1.00 44.91 290 LYS A CA 1
ATOM 2220 C C . LYS A 1 290 ? -13.009 -10.940 17.694 1.00 44.91 290 LYS A C 1
ATOM 2222 O O . LYS A 1 290 ? -11.859 -10.545 17.877 1.00 44.91 290 LYS A O 1
ATOM 2227 N N . ILE A 1 291 ? -13.852 -11.181 18.700 1.00 44.47 291 ILE A N 1
ATOM 2228 C CA . ILE A 1 291 ? -13.536 -10.933 20.119 1.00 44.47 291 ILE A CA 1
ATOM 2229 C C . ILE A 1 291 ? -12.345 -11.788 20.577 1.00 44.47 291 ILE A C 1
ATOM 2231 O O . ILE A 1 291 ? -11.386 -11.258 21.138 1.00 44.47 291 ILE A O 1
ATOM 2235 N N . GLN A 1 292 ? -12.335 -13.087 20.261 1.00 43.09 292 GLN A N 1
ATOM 2236 C CA . GLN A 1 292 ? -11.207 -13.970 20.583 1.00 43.09 292 GLN A CA 1
ATOM 2237 C C . GLN A 1 292 ? -9.908 -13.541 19.883 1.00 43.09 292 GLN A C 1
ATOM 2239 O O . GLN A 1 292 ? -8.840 -13.586 20.497 1.00 43.09 292 GLN A O 1
ATOM 2244 N N . SER A 1 293 ? -9.979 -13.078 18.628 1.00 47.38 293 SER A N 1
ATOM 2245 C CA . SER A 1 293 ? -8.813 -12.537 17.915 1.00 47.38 293 SER A CA 1
ATOM 2246 C C . SER A 1 293 ? -8.295 -11.240 18.550 1.00 47.38 293 SER A C 1
ATOM 2248 O O . SER A 1 293 ? -7.087 -11.090 18.732 1.00 47.38 293 SER A O 1
ATOM 2250 N N . ALA A 1 294 ? -9.192 -10.344 18.977 1.00 47.16 294 ALA A N 1
ATOM 2251 C CA . ALA A 1 294 ? -8.845 -9.087 19.631 1.00 47.16 294 ALA A CA 1
ATOM 2252 C C . ALA A 1 294 ? -8.206 -9.314 21.012 1.00 47.16 294 ALA A C 1
ATOM 2254 O O . ALA A 1 294 ? -7.191 -8.688 21.317 1.00 47.16 294 ALA A O 1
ATOM 2255 N N . TYR A 1 295 ? -8.736 -10.252 21.806 1.00 51.38 295 TYR A N 1
ATOM 2256 C CA . TYR A 1 295 ? -8.177 -10.636 23.107 1.00 51.38 295 TYR A CA 1
ATOM 2257 C C . TYR A 1 295 ? -6.792 -11.287 22.973 1.00 51.38 295 TYR A C 1
ATOM 2259 O O . TYR A 1 295 ? -5.856 -10.888 23.668 1.00 51.38 295 TYR A O 1
ATOM 2267 N N . ARG A 1 296 ? -6.609 -12.223 22.026 1.00 55.94 296 ARG A N 1
ATOM 2268 C CA . ARG A 1 296 ? -5.284 -12.803 21.723 1.00 55.94 296 ARG A CA 1
ATOM 2269 C C . ARG A 1 296 ? -4.294 -11.721 21.286 1.00 55.94 296 ARG A C 1
ATOM 2271 O O . ARG A 1 296 ? -3.202 -11.641 21.841 1.00 55.94 296 ARG A O 1
ATOM 2278 N N . ALA A 1 297 ? -4.700 -10.832 20.379 1.00 53.66 297 ALA A N 1
ATOM 2279 C CA . ALA A 1 297 ? -3.875 -9.712 19.935 1.00 53.66 297 ALA A CA 1
ATOM 2280 C C . ALA A 1 297 ? -3.574 -8.699 21.056 1.00 53.66 297 ALA A C 1
ATOM 2282 O O . ALA A 1 297 ? -2.520 -8.070 21.029 1.00 53.66 297 ALA A O 1
ATOM 2283 N N . HIS A 1 298 ? -4.473 -8.495 22.025 1.00 59.00 298 HIS A N 1
ATOM 2284 C CA . HIS A 1 298 ? -4.205 -7.678 23.214 1.00 59.00 298 HIS A CA 1
ATOM 2285 C C . HIS A 1 298 ? -3.171 -8.363 24.118 1.00 59.00 298 HIS A C 1
ATOM 2287 O O . HIS A 1 298 ? -2.137 -7.761 24.383 1.00 59.00 298 HIS A O 1
ATOM 2293 N N . ARG A 1 299 ? -3.369 -9.636 24.502 1.00 60.94 299 ARG A N 1
ATOM 2294 C CA . ARG A 1 299 ? -2.401 -10.382 25.333 1.00 60.94 299 ARG A CA 1
ATOM 2295 C C . ARG A 1 299 ? -1.002 -10.400 24.721 1.00 60.94 299 ARG A C 1
ATOM 2297 O O . ARG A 1 299 ? -0.040 -10.111 25.421 1.00 60.94 299 ARG A O 1
ATOM 2304 N N . ILE A 1 300 ? -0.892 -10.676 23.421 1.00 67.50 300 ILE A N 1
ATOM 2305 C CA . ILE A 1 300 ? 0.386 -10.649 22.696 1.00 67.50 300 ILE A CA 1
ATOM 2306 C C . ILE A 1 300 ? 1.025 -9.254 22.767 1.00 67.50 300 ILE A C 1
ATOM 2308 O O . ILE A 1 300 ? 2.201 -9.146 23.103 1.00 67.50 300 ILE A O 1
ATOM 2312 N N . ARG A 1 301 ? 0.260 -8.177 22.526 1.00 66.38 301 ARG A N 1
ATOM 2313 C CA . ARG A 1 301 ? 0.764 -6.797 22.654 1.00 66.38 301 ARG A CA 1
ATOM 2314 C C . ARG A 1 301 ? 1.217 -6.470 24.076 1.00 66.38 301 ARG A C 1
ATOM 2316 O O . ARG A 1 301 ? 2.253 -5.835 24.220 1.00 66.38 301 ARG A O 1
ATOM 2323 N N . THR A 1 302 ? 0.502 -6.907 25.109 1.00 68.88 302 THR A N 1
ATOM 2324 C CA . THR A 1 302 ? 0.885 -6.673 26.511 1.00 68.88 302 THR A CA 1
ATOM 2325 C C . THR A 1 302 ? 2.176 -7.411 26.867 1.00 68.88 302 THR A C 1
ATOM 2327 O O . THR A 1 302 ? 3.111 -6.785 27.356 1.00 68.88 302 THR A O 1
ATOM 2330 N N . LEU A 1 303 ? 2.304 -8.694 26.513 1.00 76.88 303 LEU A N 1
ATOM 2331 C CA . LEU A 1 303 ? 3.547 -9.450 26.725 1.00 76.88 303 LEU A CA 1
ATOM 2332 C C . LEU A 1 303 ? 4.725 -8.851 25.933 1.00 76.88 303 LEU A C 1
ATOM 2334 O O . LEU A 1 303 ? 5.832 -8.742 26.456 1.00 76.88 303 LEU A O 1
ATOM 2338 N N . HIS A 1 304 ? 4.486 -8.382 24.706 1.00 76.00 304 HIS A N 1
ATOM 2339 C CA . HIS A 1 304 ? 5.511 -7.731 23.887 1.00 76.00 304 HIS A CA 1
ATOM 2340 C C . HIS A 1 304 ? 5.854 -6.302 24.362 1.00 76.00 304 HIS A C 1
ATOM 2342 O O . HIS A 1 304 ? 6.981 -5.856 24.155 1.00 76.00 304 HIS A O 1
ATOM 2348 N N . ARG A 1 305 ? 4.946 -5.589 25.051 1.00 76.19 305 ARG A N 1
ATOM 2349 C CA . ARG A 1 305 ? 5.272 -4.351 25.790 1.00 76.19 305 ARG A CA 1
ATOM 2350 C C . ARG A 1 305 ? 6.198 -4.651 26.968 1.00 76.19 305 ARG A C 1
ATOM 2352 O O . ARG A 1 305 ? 7.161 -3.916 27.152 1.00 76.19 305 ARG A O 1
ATOM 2359 N N . THR A 1 306 ? 5.964 -5.732 27.717 1.00 78.38 306 THR A N 1
ATOM 2360 C CA . THR A 1 306 ? 6.867 -6.156 28.803 1.00 78.38 306 THR A CA 1
ATOM 2361 C C . THR A 1 306 ? 8.251 -6.507 28.261 1.00 78.38 306 THR A C 1
ATOM 2363 O O . THR A 1 306 ? 9.238 -5.972 28.757 1.00 78.38 306 THR A O 1
ATOM 2366 N N . ILE A 1 307 ? 8.330 -7.312 27.192 1.00 79.00 307 ILE A N 1
ATOM 2367 C CA . ILE A 1 307 ? 9.601 -7.622 26.510 1.00 79.00 307 ILE A CA 1
ATOM 2368 C C . ILE A 1 307 ? 10.282 -6.332 26.029 1.00 79.00 307 ILE A C 1
ATOM 2370 O O . ILE A 1 307 ? 11.454 -6.132 26.317 1.00 79.00 307 ILE A O 1
ATOM 2374 N N . SER A 1 308 ? 9.553 -5.423 25.372 1.00 76.12 308 SER A N 1
ATOM 2375 C CA . SER A 1 308 ? 10.104 -4.147 24.892 1.00 76.12 308 SER A CA 1
ATOM 2376 C C . SER A 1 308 ? 10.558 -3.219 26.024 1.00 76.12 308 SER A C 1
ATOM 2378 O O . SER A 1 308 ? 11.526 -2.494 25.842 1.00 76.12 308 SER A O 1
ATOM 2380 N N . SER A 1 309 ? 9.898 -3.230 27.187 1.00 85.62 309 SER A N 1
ATOM 2381 C CA . SER A 1 309 ? 10.333 -2.471 28.368 1.00 85.62 309 SER A CA 1
ATOM 2382 C C . SER A 1 309 ? 11.623 -3.039 28.958 1.00 85.62 309 SER A C 1
ATOM 2384 O O . SER A 1 309 ? 12.476 -2.271 29.397 1.00 85.62 309 SER A O 1
ATOM 2386 N N . VAL A 1 310 ? 11.775 -4.366 28.958 1.00 84.38 310 VAL A N 1
ATOM 2387 C CA . VAL A 1 310 ? 13.024 -5.024 29.358 1.00 84.38 310 VAL A CA 1
ATOM 2388 C C . VAL A 1 310 ? 14.133 -4.744 28.339 1.00 84.38 310 VAL A C 1
ATOM 2390 O O . VAL A 1 310 ? 15.240 -4.424 28.751 1.00 84.38 310 VAL A O 1
ATOM 2393 N N . ASP A 1 311 ? 13.837 -4.771 27.038 1.00 80.81 311 ASP A N 1
ATOM 2394 C CA . ASP A 1 311 ? 14.794 -4.472 25.960 1.00 80.81 311 ASP A CA 1
ATOM 2395 C C . ASP A 1 311 ? 15.269 -3.008 25.996 1.00 80.81 311 ASP A C 1
ATOM 2397 O O . ASP A 1 311 ? 16.461 -2.740 25.902 1.00 80.81 311 ASP A O 1
ATOM 2401 N N . SER A 1 312 ? 14.374 -2.046 26.256 1.00 80.44 312 SER A N 1
ATOM 2402 C CA . SER A 1 312 ? 14.762 -0.638 26.449 1.00 80.44 312 SER A CA 1
ATOM 2403 C C . SER A 1 312 ? 15.547 -0.390 27.742 1.00 80.44 312 SER A C 1
ATOM 2405 O O . SER A 1 312 ? 16.405 0.490 27.771 1.00 80.44 312 SER A O 1
ATOM 2407 N N . ALA A 1 313 ? 15.298 -1.160 28.806 1.00 84.38 313 ALA A N 1
ATOM 2408 C CA . ALA A 1 313 ? 16.136 -1.125 30.005 1.00 84.38 313 ALA A CA 1
ATOM 2409 C C . ALA A 1 313 ? 17.508 -1.783 29.757 1.00 84.38 313 ALA A C 1
ATOM 2411 O O . ALA A 1 313 ? 18.519 -1.310 30.272 1.00 84.38 313 ALA A O 1
ATOM 2412 N N . ALA A 1 314 ? 17.558 -2.824 28.919 1.00 75.38 314 ALA A N 1
ATOM 2413 C CA . ALA A 1 314 ? 18.796 -3.432 28.445 1.00 75.38 314 ALA A CA 1
ATOM 2414 C C . ALA A 1 314 ? 19.601 -2.456 27.566 1.00 75.38 314 ALA A C 1
ATOM 2416 O O . ALA A 1 314 ? 20.809 -2.363 27.757 1.00 75.38 314 ALA A O 1
ATOM 2417 N N . ASP A 1 315 ? 18.961 -1.654 26.699 1.00 74.81 315 ASP A N 1
ATOM 2418 C CA . ASP A 1 315 ? 19.633 -0.562 25.972 1.00 74.81 315 ASP A CA 1
ATOM 2419 C C . ASP A 1 315 ? 20.314 0.426 26.930 1.00 74.81 315 ASP A C 1
ATOM 2421 O O . ASP A 1 315 ? 21.397 0.937 26.648 1.00 74.81 315 ASP A O 1
ATOM 2425 N N . GLU A 1 316 ? 19.654 0.759 28.042 1.00 81.38 316 GLU A N 1
ATOM 2426 C CA . GLU A 1 316 ? 20.163 1.738 28.998 1.00 81.38 316 GLU A CA 1
ATOM 2427 C C . GLU A 1 316 ? 21.336 1.184 29.813 1.00 81.38 316 GLU A C 1
ATOM 2429 O O . GLU A 1 316 ? 22.354 1.867 29.919 1.00 81.38 316 GLU A O 1
ATOM 2434 N N . LEU A 1 317 ? 21.260 -0.070 30.275 1.00 79.19 317 LEU A N 1
ATOM 2435 C CA . LEU A 1 317 ? 22.408 -0.755 30.879 1.00 79.19 317 LEU A CA 1
ATOM 2436 C C . LEU A 1 317 ? 23.564 -0.912 29.882 1.00 79.19 317 LEU A C 1
ATOM 2438 O O . LEU A 1 317 ? 24.704 -0.627 30.243 1.00 79.19 317 LEU A O 1
ATOM 2442 N N . GLN A 1 318 ? 23.293 -1.255 28.618 1.00 72.94 318 GLN A N 1
ATOM 2443 C CA . GLN A 1 318 ? 24.327 -1.340 27.584 1.00 72.94 318 GLN A CA 1
ATOM 2444 C C . GLN A 1 318 ? 25.040 0.008 27.400 1.00 72.94 318 GLN A C 1
ATOM 2446 O O . GLN A 1 318 ? 26.266 0.058 27.434 1.00 72.94 318 GLN A O 1
ATOM 2451 N N . ARG A 1 319 ? 24.295 1.122 27.305 1.00 73.50 319 ARG A N 1
ATOM 2452 C CA . ARG A 1 319 ? 24.862 2.486 27.224 1.00 73.50 319 ARG A CA 1
ATOM 2453 C C . ARG A 1 319 ? 25.634 2.926 28.471 1.00 73.50 319 ARG A C 1
ATOM 2455 O O . ARG A 1 319 ? 26.367 3.914 28.399 1.00 73.50 319 ARG A O 1
ATOM 2462 N N . VAL A 1 320 ? 25.439 2.266 29.612 1.00 75.56 320 VAL A N 1
ATOM 2463 C CA . VAL A 1 320 ? 26.220 2.494 30.836 1.00 75.56 320 VAL A CA 1
ATOM 2464 C C . VAL A 1 320 ? 27.492 1.646 30.812 1.00 75.56 320 VAL A C 1
ATOM 2466 O O . VAL A 1 320 ? 28.573 2.207 30.944 1.00 75.56 320 VAL A O 1
ATOM 2469 N N . ILE A 1 321 ? 27.393 0.343 30.526 1.00 67.88 321 ILE A N 1
ATOM 2470 C CA . ILE A 1 321 ? 28.538 -0.580 30.378 1.00 67.88 321 ILE A CA 1
ATOM 2471 C C . ILE A 1 321 ? 29.513 -0.105 29.281 1.00 67.88 321 ILE A C 1
ATOM 2473 O O . ILE A 1 321 ? 30.719 -0.277 29.403 1.00 67.88 321 ILE A O 1
ATOM 2477 N N . GLN A 1 322 ? 29.009 0.564 28.240 1.00 62.72 322 GLN A N 1
ATOM 2478 C CA . GLN A 1 322 ? 29.799 1.165 27.157 1.00 62.72 322 GLN A CA 1
ATOM 2479 C C . GLN A 1 322 ? 30.669 2.369 27.559 1.00 62.72 322 GLN A C 1
ATOM 2481 O O . GLN A 1 322 ? 31.496 2.804 26.756 1.00 62.72 322 GLN A O 1
ATOM 2486 N N . ARG A 1 323 ? 30.481 2.961 28.745 1.00 70.38 323 ARG A N 1
ATOM 2487 C CA . ARG A 1 323 ? 31.243 4.146 29.171 1.00 70.38 323 ARG A CA 1
ATOM 2488 C C . ARG A 1 323 ? 32.568 3.732 29.786 1.00 70.38 323 ARG A C 1
ATOM 2490 O O . ARG A 1 323 ? 32.584 2.933 30.717 1.00 70.38 323 ARG A O 1
ATOM 2497 N N . GLN A 1 324 ? 33.651 4.366 29.342 1.00 63.19 324 GLN A N 1
ATOM 2498 C CA . GLN A 1 324 ? 34.992 4.126 29.876 1.00 63.19 324 GLN A CA 1
ATOM 2499 C C . GLN A 1 324 ? 35.036 4.284 31.407 1.00 63.19 324 GLN A C 1
ATOM 2501 O O . GLN A 1 324 ? 35.461 3.363 32.093 1.00 63.19 324 GLN A O 1
ATOM 2506 N N . ASP A 1 325 ? 34.457 5.364 31.948 1.00 71.19 325 ASP A N 1
ATOM 2507 C CA . ASP A 1 325 ? 34.344 5.602 33.396 1.00 71.19 325 ASP A CA 1
ATOM 2508 C C . ASP A 1 325 ? 33.676 4.437 34.155 1.00 71.19 325 ASP A C 1
ATOM 2510 O O . ASP A 1 325 ? 34.018 4.150 35.300 1.00 71.19 325 ASP A O 1
ATOM 2514 N N . THR A 1 326 ? 32.704 3.762 33.533 1.00 70.69 326 THR A N 1
ATOM 2515 C CA . THR A 1 326 ? 31.994 2.620 34.125 1.00 70.69 326 THR A CA 1
ATOM 2516 C C . THR A 1 326 ? 32.821 1.342 34.013 1.00 70.69 326 THR A C 1
ATOM 2518 O O . THR A 1 326 ? 32.907 0.608 34.991 1.00 70.69 326 THR A O 1
ATOM 2521 N N . VAL A 1 327 ? 33.498 1.105 32.885 1.00 67.50 327 VAL A N 1
ATOM 2522 C CA . VAL A 1 327 ? 34.465 0.001 32.725 1.00 67.50 327 VAL A CA 1
ATOM 2523 C C . VAL A 1 327 ? 35.597 0.108 33.752 1.00 67.50 327 VAL A C 1
ATOM 2525 O O . VAL A 1 327 ? 35.960 -0.887 34.379 1.00 67.50 327 VAL A O 1
ATOM 2528 N N . ASP A 1 328 ? 36.116 1.314 33.978 1.00 71.38 328 ASP A N 1
ATOM 2529 C CA . ASP A 1 328 ? 37.188 1.565 34.942 1.00 71.38 328 ASP A CA 1
ATOM 2530 C C . ASP A 1 328 ? 36.692 1.460 36.395 1.00 71.38 328 ASP A C 1
ATOM 2532 O O . ASP A 1 328 ? 37.412 0.940 37.250 1.00 71.38 328 ASP A O 1
ATOM 2536 N N . ALA A 1 329 ? 35.442 1.850 36.679 1.00 77.00 329 ALA A N 1
ATOM 2537 C CA . ALA A 1 329 ? 34.796 1.602 37.971 1.00 77.00 329 ALA A CA 1
ATOM 2538 C C . ALA A 1 329 ? 34.589 0.098 38.242 1.00 77.00 329 ALA A C 1
ATOM 2540 O O . ALA A 1 329 ? 34.956 -0.382 39.308 1.00 77.00 329 ALA A O 1
ATOM 2541 N N . ILE A 1 330 ? 34.087 -0.667 37.266 1.00 76.88 330 ILE A N 1
ATOM 2542 C CA . ILE A 1 330 ? 33.894 -2.127 37.367 1.00 76.88 330 ILE A CA 1
ATOM 2543 C C . ILE A 1 330 ? 35.228 -2.851 37.609 1.00 76.88 330 ILE A C 1
ATOM 2545 O O . ILE A 1 330 ? 35.287 -3.789 38.399 1.00 76.88 330 ILE A O 1
ATOM 2549 N N . ARG A 1 331 ? 36.313 -2.397 36.968 1.00 74.00 331 ARG A N 1
ATOM 2550 C CA . ARG A 1 331 ? 37.671 -2.940 37.155 1.00 74.00 331 ARG A CA 1
ATOM 2551 C C . ARG A 1 331 ? 38.321 -2.584 38.493 1.00 74.00 331 ARG A C 1
ATOM 2553 O O . ARG A 1 331 ? 39.295 -3.232 38.868 1.00 74.00 331 ARG A O 1
ATOM 2560 N N . SER A 1 332 ? 37.844 -1.543 39.176 1.00 75.94 332 SER A N 1
ATOM 2561 C CA . SER A 1 332 ? 38.444 -1.037 40.420 1.00 75.94 332 SER A CA 1
ATOM 2562 C C . SER A 1 332 ? 37.600 -1.283 41.676 1.00 75.94 332 SER A C 1
ATOM 2564 O O . SER A 1 332 ? 38.166 -1.313 42.769 1.00 75.94 332 SER A O 1
ATOM 2566 N N . ASP A 1 333 ? 36.291 -1.521 41.542 1.00 81.94 333 ASP A N 1
ATOM 2567 C CA . ASP A 1 333 ? 35.387 -1.885 42.637 1.00 81.94 333 ASP A CA 1
ATOM 2568 C C . ASP A 1 333 ? 34.426 -3.026 42.242 1.00 81.94 333 ASP A C 1
ATOM 2570 O O . ASP A 1 333 ? 33.445 -2.842 41.515 1.00 81.94 333 ASP A O 1
ATOM 2574 N N . GLU A 1 334 ? 34.658 -4.207 42.825 1.00 76.56 334 GLU A N 1
ATOM 2575 C CA . GLU A 1 334 ? 33.780 -5.389 42.746 1.00 76.56 334 GLU A CA 1
ATOM 2576 C C . GLU A 1 334 ? 32.316 -5.096 43.134 1.00 76.56 334 GLU A C 1
ATOM 2578 O O . GLU A 1 334 ? 31.398 -5.803 42.713 1.00 76.56 334 GLU A O 1
ATOM 2583 N N . ARG A 1 335 ? 32.047 -4.041 43.915 1.00 79.19 335 ARG A N 1
ATOM 2584 C CA . ARG A 1 335 ? 30.674 -3.641 44.261 1.00 79.19 335 ARG A CA 1
ATOM 2585 C C . ARG A 1 335 ? 29.909 -3.088 43.067 1.00 79.19 335 ARG A C 1
ATOM 2587 O O . ARG A 1 335 ? 28.716 -3.361 42.955 1.00 79.19 335 ARG A O 1
ATOM 2594 N N . GLU A 1 336 ? 30.563 -2.355 42.169 1.00 81.44 336 GLU A N 1
ATOM 2595 C CA . GLU A 1 336 ? 29.918 -1.860 40.947 1.00 81.44 336 GLU A CA 1
ATOM 2596 C C . GLU A 1 336 ? 29.734 -2.992 39.924 1.00 81.44 336 GLU A C 1
ATOM 2598 O O . GLU A 1 336 ? 28.697 -3.043 39.257 1.00 81.44 336 GLU A O 1
ATOM 2603 N N . LYS A 1 337 ? 30.640 -3.985 39.894 1.00 79.44 337 LYS A N 1
ATOM 2604 C CA . LYS A 1 337 ? 30.406 -5.247 39.171 1.00 79.44 337 LYS A CA 1
ATOM 2605 C C . LYS A 1 337 ? 29.154 -5.967 39.681 1.00 79.44 337 LYS A C 1
ATOM 2607 O O . LYS A 1 337 ? 28.261 -6.276 38.890 1.00 79.44 337 LYS A O 1
ATOM 2612 N N . LEU A 1 338 ? 29.068 -6.221 40.990 1.00 80.38 338 LEU A N 1
ATOM 2613 C CA . LEU A 1 338 ? 27.921 -6.888 41.619 1.00 80.38 338 LEU A CA 1
ATOM 2614 C C . LEU A 1 338 ? 26.613 -6.147 41.329 1.00 80.38 338 LEU A C 1
ATOM 2616 O O . LEU A 1 338 ? 25.649 -6.761 40.881 1.00 80.38 338 LEU A O 1
ATOM 2620 N N . ARG A 1 339 ? 26.604 -4.821 41.489 1.00 86.19 339 ARG A N 1
ATOM 2621 C CA . ARG A 1 339 ? 25.453 -3.956 41.204 1.00 86.19 339 ARG A CA 1
ATOM 2622 C C . ARG A 1 339 ? 24.982 -4.042 39.748 1.00 86.19 339 ARG A C 1
ATOM 2624 O O . ARG A 1 339 ? 23.778 -4.060 39.494 1.00 86.19 339 ARG A O 1
ATOM 2631 N N . MET A 1 340 ? 25.909 -4.098 38.790 1.00 81.31 340 MET A N 1
ATOM 2632 C CA . MET A 1 340 ? 25.576 -4.240 37.371 1.00 81.31 340 MET A CA 1
ATOM 2633 C C . MET A 1 340 ? 25.030 -5.642 37.057 1.00 81.31 340 MET A C 1
ATOM 2635 O O . MET A 1 340 ? 24.032 -5.772 36.347 1.00 81.31 340 MET A O 1
ATOM 2639 N N . ASN A 1 341 ? 25.614 -6.686 37.653 1.00 81.56 341 ASN A N 1
ATOM 2640 C CA . ASN A 1 341 ? 25.121 -8.058 37.532 1.00 81.56 341 ASN A CA 1
ATOM 2641 C C . ASN A 1 341 ? 23.726 -8.238 38.159 1.00 81.56 341 ASN A C 1
ATOM 2643 O O . ASN A 1 341 ? 22.864 -8.870 37.550 1.00 81.56 341 ASN A O 1
ATOM 2647 N N . GLU A 1 342 ? 23.451 -7.632 39.318 1.00 87.44 342 GLU A N 1
ATOM 2648 C CA . GLU A 1 342 ? 22.110 -7.593 39.919 1.00 87.44 342 GLU A CA 1
ATOM 2649 C C . GLU A 1 342 ? 21.088 -6.912 38.995 1.00 87.44 342 GLU A C 1
ATOM 2651 O O . GLU A 1 342 ? 19.973 -7.413 38.836 1.00 87.44 342 GLU A O 1
ATOM 2656 N N . ALA A 1 343 ? 21.464 -5.813 38.331 1.00 87.25 343 ALA A N 1
ATOM 2657 C CA . ALA A 1 343 ? 20.595 -5.121 37.380 1.00 87.25 343 ALA A CA 1
ATOM 2658 C C . ALA A 1 343 ? 20.279 -5.980 36.139 1.00 87.25 343 ALA A C 1
ATOM 2660 O O . ALA A 1 343 ? 19.113 -6.084 35.748 1.00 87.25 343 ALA A O 1
ATOM 2661 N N . LEU A 1 344 ? 21.282 -6.644 35.553 1.00 81.38 344 LEU A N 1
ATOM 2662 C CA . LEU A 1 344 ? 21.105 -7.559 34.415 1.00 81.38 344 LEU A CA 1
ATOM 2663 C C . LEU A 1 344 ? 20.260 -8.789 34.805 1.00 81.38 344 LEU A C 1
ATOM 2665 O O . LEU A 1 344 ? 19.313 -9.140 34.097 1.00 81.38 344 LEU A O 1
ATOM 2669 N N . MET A 1 345 ? 20.507 -9.381 35.978 1.00 83.00 345 MET A N 1
ATOM 2670 C CA . MET A 1 345 ? 19.699 -10.486 36.511 1.00 83.00 345 MET A CA 1
ATOM 2671 C C . MET A 1 345 ? 18.251 -10.074 36.796 1.00 83.00 345 MET A C 1
ATOM 2673 O O . MET A 1 345 ? 17.328 -10.836 36.500 1.00 83.00 345 MET A O 1
ATOM 2677 N N . ALA A 1 346 ? 18.010 -8.862 37.304 1.00 86.62 346 ALA A N 1
ATOM 2678 C CA . ALA A 1 346 ? 16.658 -8.340 37.491 1.00 86.62 346 ALA A CA 1
ATOM 2679 C C . ALA A 1 346 ? 15.906 -8.191 36.154 1.00 86.62 346 ALA A C 1
ATOM 2681 O O . ALA A 1 346 ? 14.698 -8.440 36.099 1.00 86.62 346 ALA A O 1
ATOM 2682 N N . LEU A 1 347 ? 16.599 -7.845 35.062 1.00 84.31 347 LEU A N 1
ATOM 2683 C CA . LEU A 1 347 ? 16.013 -7.851 33.719 1.00 84.31 347 LEU A CA 1
ATOM 2684 C C . LEU A 1 347 ? 15.700 -9.272 33.229 1.00 84.31 347 LEU A C 1
ATOM 2686 O O . LEU A 1 347 ? 14.600 -9.484 32.718 1.00 84.31 347 LEU A O 1
ATOM 2690 N N . LEU A 1 348 ? 16.586 -10.253 33.438 1.00 79.81 348 LEU A N 1
ATOM 2691 C CA . LEU A 1 348 ? 16.317 -11.657 33.092 1.00 79.81 348 LEU A CA 1
ATOM 2692 C C . LEU A 1 348 ? 15.127 -12.241 33.864 1.00 79.81 348 LEU A C 1
ATOM 2694 O O . LEU A 1 348 ? 14.275 -12.887 33.259 1.00 79.81 348 LEU A O 1
ATOM 2698 N N . LEU A 1 349 ? 15.009 -11.970 35.166 1.00 81.94 349 LEU A N 1
ATOM 2699 C CA . LEU A 1 349 ? 13.881 -12.431 35.986 1.00 81.94 349 LEU A CA 1
ATOM 2700 C C . LEU A 1 349 ? 12.553 -11.788 35.549 1.00 81.94 349 LEU A C 1
ATOM 2702 O O . LEU A 1 349 ? 11.536 -12.474 35.421 1.00 81.94 349 LEU A O 1
ATOM 2706 N N . ARG A 1 350 ? 12.559 -10.484 35.231 1.00 85.00 350 ARG A N 1
ATOM 2707 C CA . ARG A 1 350 ? 11.403 -9.806 34.613 1.00 85.00 350 ARG A CA 1
ATOM 2708 C C . ARG A 1 350 ? 11.048 -10.413 33.258 1.00 85.00 350 ARG A C 1
ATOM 2710 O O . ARG A 1 350 ? 9.866 -10.516 32.937 1.00 85.00 350 ARG A O 1
ATOM 2717 N N . LEU A 1 351 ? 12.040 -10.828 32.478 1.00 80.25 351 LEU A N 1
ATOM 2718 C CA . LEU A 1 351 ? 11.838 -11.437 31.169 1.00 80.25 351 LEU A CA 1
ATOM 2719 C C . LEU A 1 351 ? 11.299 -12.871 31.260 1.00 80.25 351 LEU A C 1
ATOM 2721 O O . LEU A 1 351 ? 10.434 -13.232 30.465 1.00 80.25 351 LEU A O 1
ATOM 2725 N N . ASP A 1 352 ? 11.738 -13.673 32.232 1.00 78.88 352 ASP A N 1
ATOM 2726 C CA . ASP A 1 352 ? 11.236 -15.041 32.407 1.00 78.88 352 ASP A CA 1
ATOM 2727 C C . ASP A 1 352 ? 9.787 -15.080 32.919 1.00 78.88 352 ASP A C 1
ATOM 2729 O O . ASP A 1 352 ? 9.017 -15.954 32.517 1.00 78.88 352 ASP A O 1
ATOM 2733 N N . SER A 1 353 ? 9.358 -14.050 33.665 1.00 79.94 353 SER A N 1
ATOM 2734 C CA . SER A 1 353 ? 7.946 -13.852 34.041 1.00 79.94 353 SER A CA 1
ATOM 2735 C C . SER A 1 353 ? 6.979 -13.747 32.846 1.00 79.94 353 SER A C 1
ATOM 2737 O O . SER A 1 353 ? 5.769 -13.903 33.015 1.00 79.94 353 SER A O 1
ATOM 2739 N N . VAL A 1 354 ? 7.488 -13.517 31.626 1.00 81.25 354 VAL A N 1
ATOM 2740 C CA . VAL A 1 354 ? 6.698 -13.451 30.389 1.00 81.25 354 VAL A CA 1
ATOM 2741 C C . VAL A 1 354 ? 6.370 -14.874 29.894 1.00 81.25 354 VAL A C 1
ATOM 2743 O O . VAL A 1 354 ? 7.277 -15.581 29.440 1.00 81.25 354 VAL A O 1
ATOM 2746 N N . PRO A 1 355 ? 5.094 -15.319 29.892 1.00 71.75 355 PRO A N 1
ATOM 2747 C CA . PRO A 1 355 ? 4.758 -16.708 29.574 1.00 71.75 355 PRO A CA 1
ATOM 2748 C C . PRO A 1 355 ? 4.953 -17.062 28.088 1.00 71.75 355 PRO A C 1
ATOM 2750 O O . PRO A 1 355 ? 4.341 -16.461 27.206 1.00 71.75 355 PRO A O 1
ATOM 2753 N N . GLY A 1 356 ? 5.752 -18.096 27.807 1.00 63.12 356 GLY A N 1
ATOM 2754 C CA . GLY A 1 356 ? 6.164 -18.503 26.453 1.00 63.12 356 GLY A CA 1
ATOM 2755 C C . GLY A 1 356 ? 5.205 -19.420 25.673 1.00 63.12 356 GLY A C 1
ATOM 2756 O O . GLY A 1 356 ? 5.678 -20.224 24.871 1.00 63.12 356 GLY A O 1
ATOM 2757 N N . TRP A 1 357 ? 3.888 -19.351 25.914 1.00 59.09 357 TRP A N 1
ATOM 2758 C CA . TRP A 1 357 ? 2.885 -20.187 25.219 1.00 59.09 357 TRP A CA 1
ATOM 2759 C C . TRP A 1 357 ? 2.594 -19.728 23.781 1.00 59.09 357 TRP A C 1
ATOM 2761 O O . TRP A 1 357 ? 2.137 -20.529 22.969 1.00 59.09 357 TRP A O 1
ATOM 2771 N N . ASP A 1 358 ? 2.864 -18.461 23.459 1.00 65.56 358 ASP A N 1
ATOM 2772 C CA . ASP A 1 358 ? 2.815 -17.944 22.090 1.00 65.56 358 ASP A CA 1
ATOM 2773 C C . ASP A 1 358 ? 4.217 -18.027 21.442 1.00 65.56 358 ASP A C 1
ATOM 2775 O O . ASP A 1 358 ? 5.186 -17.549 22.044 1.00 65.56 358 ASP A O 1
ATOM 2779 N N . PRO A 1 359 ? 4.366 -18.613 20.234 1.00 61.66 359 PRO A N 1
ATOM 2780 C CA . PRO A 1 359 ? 5.673 -18.794 19.601 1.00 61.66 359 PRO A CA 1
ATOM 2781 C C . PRO A 1 359 ? 6.455 -17.501 19.347 1.00 61.66 359 PRO A C 1
ATOM 2783 O O . PRO A 1 359 ? 7.681 -17.525 19.443 1.00 61.66 359 PRO A O 1
ATOM 2786 N N . ALA A 1 360 ? 5.779 -16.388 19.047 1.00 57.38 360 ALA A N 1
ATOM 2787 C CA . ALA A 1 360 ? 6.431 -15.122 18.725 1.00 57.38 360 ALA A CA 1
ATOM 2788 C C . ALA A 1 360 ? 6.817 -14.347 19.985 1.00 57.38 360 ALA A C 1
ATOM 2790 O O . ALA A 1 360 ? 7.923 -13.815 20.061 1.00 57.38 360 ALA A O 1
ATOM 2791 N N . VAL A 1 361 ? 5.959 -14.358 21.013 1.00 69.25 361 VAL A N 1
ATOM 2792 C CA . VAL A 1 361 ? 6.326 -13.864 22.351 1.00 69.25 361 VAL A CA 1
ATOM 2793 C C . VAL A 1 361 ? 7.542 -14.634 22.872 1.00 69.25 361 VAL A C 1
ATOM 2795 O O . VAL A 1 361 ? 8.478 -14.024 23.378 1.00 69.25 361 VAL A O 1
ATOM 2798 N N . ARG A 1 362 ? 7.576 -15.961 22.693 1.00 70.88 362 ARG A N 1
ATOM 2799 C CA . ARG A 1 362 ? 8.709 -16.810 23.088 1.00 70.88 362 ARG A CA 1
ATOM 2800 C C . ARG A 1 362 ? 10.006 -16.458 22.351 1.00 70.88 362 ARG A C 1
ATOM 2802 O O . ARG A 1 362 ? 11.059 -16.468 22.983 1.00 70.88 362 ARG A O 1
ATOM 2809 N N . GLU A 1 363 ? 9.953 -16.146 21.057 1.00 66.38 363 GLU A N 1
ATOM 2810 C CA . GLU A 1 363 ? 11.156 -15.802 20.287 1.00 66.38 363 GLU A CA 1
ATOM 2811 C C . GLU A 1 363 ? 11.638 -14.367 20.556 1.00 66.38 363 GLU A C 1
ATOM 2813 O O . GLU A 1 363 ? 12.829 -14.151 20.773 1.00 66.38 363 GLU A O 1
ATOM 2818 N N . ALA A 1 364 ? 10.722 -13.400 20.683 1.00 66.88 364 ALA A N 1
ATOM 2819 C CA . ALA A 1 364 ? 11.054 -12.049 21.139 1.00 66.88 364 ALA A CA 1
ATOM 2820 C C . ALA A 1 364 ? 11.686 -12.070 22.545 1.00 66.88 364 ALA A C 1
ATOM 2822 O O . ALA A 1 364 ? 12.707 -11.422 22.773 1.00 66.88 364 ALA A O 1
ATOM 2823 N N . ARG A 1 365 ? 11.142 -12.888 23.462 1.00 80.88 365 ARG A N 1
ATOM 2824 C CA . ARG A 1 365 ? 11.709 -13.139 24.797 1.00 80.88 365 ARG A CA 1
ATOM 2825 C C . ARG A 1 365 ? 13.137 -13.682 24.693 1.00 80.88 365 ARG A C 1
ATOM 2827 O O . ARG A 1 365 ? 14.041 -13.106 25.283 1.00 80.88 365 ARG A O 1
ATOM 2834 N N . ARG A 1 366 ? 13.360 -14.730 23.888 1.00 71.19 366 ARG A N 1
ATOM 2835 C CA . ARG A 1 366 ? 14.691 -15.332 23.665 1.00 71.19 366 ARG A CA 1
ATOM 2836 C C . ARG A 1 366 ? 15.723 -14.344 23.133 1.00 71.19 366 ARG A C 1
ATOM 2838 O O . ARG A 1 366 ? 16.851 -14.370 23.615 1.00 71.19 366 ARG A O 1
ATOM 2845 N N . LYS A 1 367 ? 15.358 -13.485 22.174 1.00 71.62 367 LYS A N 1
ATOM 2846 C CA . LYS A 1 367 ? 16.279 -12.483 21.617 1.00 71.62 367 LYS A CA 1
ATOM 2847 C C . LYS A 1 367 ? 16.808 -11.552 22.713 1.00 71.62 367 LYS A C 1
ATOM 2849 O O . LYS A 1 367 ? 18.016 -11.375 22.833 1.00 71.62 367 LYS A O 1
ATOM 2854 N N . VAL A 1 368 ? 15.911 -11.007 23.536 1.00 69.50 368 VAL A N 1
ATOM 2855 C CA . VAL A 1 368 ? 16.290 -10.108 24.636 1.00 69.50 368 VAL A CA 1
ATOM 2856 C C . VAL A 1 368 ? 17.049 -10.874 25.731 1.00 69.50 368 VAL A C 1
ATOM 2858 O O . VAL A 1 368 ? 18.020 -10.350 26.266 1.00 69.50 368 VAL A O 1
ATOM 2861 N N . SER A 1 369 ? 16.701 -12.141 26.004 1.00 73.56 369 SER A N 1
ATOM 2862 C CA . SER A 1 369 ? 17.449 -12.990 26.947 1.00 73.56 369 SER A CA 1
ATOM 2863 C C . SER A 1 369 ? 18.902 -13.187 26.515 1.00 73.56 369 SER A C 1
ATOM 2865 O O . SER A 1 369 ? 19.793 -12.949 27.322 1.00 73.56 369 SER A O 1
ATOM 2867 N N . ARG A 1 370 ? 19.153 -13.574 25.253 1.00 65.00 370 ARG A N 1
ATOM 2868 C CA . ARG A 1 370 ? 20.519 -13.766 24.724 1.00 65.00 370 ARG A CA 1
ATOM 2869 C C . ARG A 1 370 ? 21.344 -12.487 24.821 1.00 65.00 370 ARG A C 1
ATOM 2871 O O . ARG A 1 370 ? 22.465 -12.527 25.307 1.00 65.00 370 ARG A O 1
ATOM 2878 N N . ARG A 1 371 ? 20.756 -11.349 24.441 1.00 72.12 371 ARG A N 1
ATOM 2879 C CA . ARG A 1 371 ? 21.397 -10.031 24.539 1.00 72.12 371 ARG A CA 1
ATOM 2880 C C . ARG A 1 371 ? 21.796 -9.684 25.977 1.00 72.12 371 ARG A C 1
ATOM 2882 O O . ARG A 1 371 ? 22.893 -9.180 26.188 1.00 72.12 371 ARG A O 1
ATOM 2889 N N . ILE A 1 372 ? 20.932 -9.951 26.962 1.00 75.25 372 ILE A N 1
ATOM 2890 C CA . ILE A 1 372 ? 21.254 -9.688 28.373 1.00 75.25 372 ILE A CA 1
ATOM 2891 C C . ILE A 1 372 ? 22.351 -10.635 28.877 1.00 75.25 372 ILE A C 1
ATOM 2893 O O . ILE A 1 372 ? 23.267 -10.162 29.540 1.00 75.25 372 ILE A O 1
ATOM 2897 N N . VAL A 1 373 ? 22.309 -11.924 28.518 1.00 69.69 373 VAL A N 1
ATOM 2898 C CA . VAL A 1 373 ? 23.364 -12.893 28.876 1.00 69.69 373 VAL A CA 1
ATOM 2899 C C . VAL A 1 373 ? 24.715 -12.496 28.272 1.00 69.69 373 VAL A C 1
ATOM 2901 O O . VAL A 1 373 ? 25.695 -12.421 29.004 1.00 69.69 373 VAL A O 1
ATOM 2904 N N . GLY A 1 374 ? 24.767 -12.110 26.992 1.00 61.78 374 GLY A N 1
ATOM 2905 C CA . GLY A 1 374 ? 26.002 -11.616 26.370 1.00 61.78 374 GLY A CA 1
ATOM 2906 C C . GLY A 1 374 ? 26.573 -10.377 27.075 1.00 61.78 374 GLY A C 1
ATOM 2907 O O . GLY A 1 374 ? 27.783 -10.264 27.252 1.00 61.78 374 GLY A O 1
ATOM 2908 N N . MET A 1 375 ? 25.722 -9.468 27.575 1.00 73.19 375 MET A N 1
ATOM 2909 C CA . MET A 1 375 ? 26.183 -8.342 28.404 1.00 73.19 375 MET A CA 1
ATOM 2910 C C . MET A 1 375 ? 26.764 -8.775 29.760 1.00 73.19 375 MET A C 1
ATOM 2912 O O . MET A 1 375 ? 27.640 -8.081 30.273 1.00 73.19 375 MET A O 1
ATOM 2916 N N . GLN A 1 376 ? 26.313 -9.894 30.338 1.00 71.69 376 GLN A N 1
ATOM 2917 C CA . GLN A 1 376 ? 26.916 -10.466 31.549 1.00 71.69 376 GLN A CA 1
ATOM 2918 C C . GLN A 1 376 ? 28.290 -11.075 31.240 1.00 71.69 376 GLN A C 1
ATOM 2920 O O . GLN A 1 376 ? 29.253 -10.772 31.935 1.00 71.69 376 GLN A O 1
ATOM 2925 N N . GLU A 1 377 ? 28.413 -11.829 30.145 1.00 67.62 377 GLU A N 1
ATOM 2926 C CA . GLU A 1 377 ? 29.692 -12.390 29.680 1.00 67.62 377 GLU A CA 1
ATOM 2927 C C . GLU A 1 377 ? 30.733 -11.289 29.402 1.00 67.62 377 GLU A C 1
ATOM 2929 O O . GLU A 1 377 ? 31.887 -11.398 29.815 1.00 67.62 377 GLU A O 1
ATOM 2934 N N . ILE A 1 378 ? 30.316 -10.178 28.782 1.00 64.38 378 ILE A N 1
ATOM 2935 C CA . ILE A 1 378 ? 31.148 -8.978 28.585 1.00 64.38 378 ILE A CA 1
ATOM 2936 C C . ILE A 1 378 ? 31.585 -8.369 29.929 1.00 64.38 378 ILE A C 1
ATOM 2938 O O . ILE A 1 378 ? 32.749 -7.997 30.090 1.00 64.38 378 ILE A O 1
ATOM 2942 N N . LEU A 1 379 ? 30.669 -8.251 30.896 1.00 68.12 379 LEU A N 1
ATOM 2943 C CA . LEU A 1 379 ? 30.950 -7.694 32.223 1.00 68.12 379 LEU A CA 1
ATOM 2944 C C . LEU A 1 379 ? 31.959 -8.556 33.001 1.00 68.12 379 LEU A C 1
ATOM 2946 O O . LEU A 1 379 ? 32.863 -8.027 33.656 1.00 68.12 379 LEU A O 1
ATOM 2950 N N . ASP A 1 380 ? 31.844 -9.878 32.898 1.00 70.69 380 ASP A N 1
ATOM 2951 C CA . ASP A 1 380 ? 32.797 -10.811 33.489 1.00 70.69 380 ASP A CA 1
ATOM 2952 C C . ASP A 1 380 ? 34.165 -10.739 32.786 1.00 70.69 380 ASP A C 1
ATOM 2954 O O . ASP A 1 380 ? 35.176 -10.543 33.466 1.00 70.69 380 ASP A O 1
ATOM 2958 N N . ALA A 1 381 ? 34.211 -10.715 31.448 1.00 65.00 381 ALA A N 1
ATOM 2959 C CA . ALA A 1 381 ? 35.450 -10.559 30.675 1.00 65.00 381 ALA A CA 1
ATOM 2960 C C . ALA A 1 381 ? 36.205 -9.241 30.968 1.00 65.00 381 ALA A C 1
ATOM 2962 O O . ALA A 1 381 ? 37.436 -9.229 31.047 1.00 65.00 381 ALA A O 1
ATOM 2963 N N . ILE A 1 382 ? 35.487 -8.132 31.200 1.00 65.56 382 ILE A N 1
ATOM 2964 C CA . ILE A 1 382 ? 36.063 -6.842 31.641 1.00 65.56 382 ILE A CA 1
ATOM 2965 C C . ILE A 1 382 ? 36.822 -6.978 32.973 1.00 65.56 382 ILE A C 1
ATOM 2967 O O . ILE A 1 382 ? 37.798 -6.253 33.198 1.00 65.56 382 ILE A O 1
ATOM 2971 N N . THR A 1 383 ? 36.380 -7.899 33.834 1.00 62.62 383 THR A N 1
ATOM 2972 C CA . THR A 1 383 ? 36.976 -8.177 35.150 1.00 62.62 383 THR A CA 1
ATOM 2973 C C . THR A 1 383 ? 38.191 -9.101 35.037 1.00 62.62 383 THR A C 1
ATOM 2975 O O . THR A 1 383 ? 39.176 -8.928 35.750 1.00 62.62 383 THR A O 1
ATOM 2978 N N . GLU A 1 384 ? 38.143 -10.080 34.129 1.00 57.75 384 GLU A N 1
ATOM 2979 C CA . GLU A 1 384 ? 39.226 -11.051 33.923 1.00 57.75 384 GLU A CA 1
ATOM 2980 C C . GLU A 1 384 ? 40.455 -10.452 33.217 1.00 57.75 384 GLU A C 1
ATOM 2982 O O . GLU A 1 384 ? 41.572 -10.949 33.391 1.00 57.75 384 GLU A O 1
ATOM 2987 N N . SER A 1 385 ? 40.289 -9.349 32.475 1.00 54.28 385 SER A N 1
ATOM 2988 C CA . SER A 1 385 ? 41.402 -8.623 31.853 1.00 54.28 385 SER A CA 1
ATOM 2989 C C . SER A 1 385 ? 42.290 -7.927 32.900 1.00 54.28 385 SER A C 1
ATOM 2991 O O . SER A 1 385 ? 42.090 -6.752 33.222 1.00 54.28 385 SER A O 1
ATOM 2993 N N . LYS A 1 386 ? 43.289 -8.642 33.431 1.00 42.94 386 LYS A N 1
ATOM 2994 C CA . LYS A 1 386 ? 44.315 -8.068 34.315 1.00 42.94 386 LYS A CA 1
ATOM 2995 C C . LYS A 1 386 ? 45.134 -6.987 33.607 1.00 42.94 386 LYS A C 1
ATOM 2997 O O . LYS A 1 386 ? 45.461 -7.103 32.429 1.00 42.94 386 LYS A O 1
ATOM 3002 N N . VAL A 1 387 ? 45.504 -5.955 34.365 1.00 47.66 387 VAL A N 1
ATOM 3003 C CA . VAL A 1 387 ? 46.338 -4.839 33.901 1.00 47.66 387 VAL A CA 1
ATOM 3004 C C . VAL A 1 387 ? 47.816 -5.244 33.911 1.00 47.66 387 VAL A C 1
ATOM 3006 O O . VAL A 1 387 ? 48.572 -4.839 34.788 1.00 47.66 387 VAL A O 1
ATOM 3009 N N . GLU A 1 388 ? 48.225 -6.033 32.921 1.00 37.81 388 GLU A N 1
ATOM 3010 C CA . GLU A 1 388 ? 49.632 -6.200 32.540 1.00 37.81 388 GLU A CA 1
ATOM 3011 C C . GLU A 1 388 ? 49.749 -5.966 31.020 1.00 37.81 388 GLU A C 1
ATOM 3013 O O . GLU A 1 388 ? 48.976 -6.508 30.234 1.00 37.81 388 GLU A O 1
ATOM 3018 N N . ASP A 1 389 ? 50.659 -5.068 30.632 1.00 33.97 389 ASP A N 1
ATOM 3019 C CA . ASP A 1 389 ? 51.004 -4.657 29.261 1.00 33.97 389 ASP A CA 1
ATOM 3020 C C . ASP A 1 389 ? 49.881 -4.178 28.315 1.00 33.97 389 ASP A C 1
ATOM 3022 O O . ASP A 1 389 ? 49.590 -4.769 27.280 1.00 33.97 389 ASP A O 1
ATOM 3026 N N . GLY A 1 390 ? 49.369 -2.971 28.592 1.00 42.31 390 GLY A N 1
ATOM 3027 C CA . GLY A 1 390 ? 49.356 -1.851 27.624 1.00 42.31 390 GLY A CA 1
ATOM 3028 C C . GLY A 1 390 ? 48.508 -1.909 26.338 1.00 42.31 390 GLY A C 1
ATOM 3029 O O . GLY A 1 390 ? 48.351 -0.869 25.700 1.00 42.31 390 GLY A O 1
ATOM 3030 N N . GLN A 1 391 ? 47.948 -3.053 25.941 1.00 39.38 391 GLN A N 1
ATOM 3031 C CA . GLN A 1 391 ? 47.144 -3.222 24.725 1.00 39.38 391 GLN A CA 1
ATOM 3032 C C . GLN A 1 391 ? 45.898 -4.066 25.017 1.00 39.38 391 GLN A C 1
ATOM 3034 O O . GLN A 1 391 ? 45.879 -5.288 24.889 1.00 39.38 391 GLN A O 1
ATOM 3039 N N . SER A 1 392 ? 44.816 -3.389 25.409 1.00 38.47 392 SER A N 1
ATOM 3040 C CA . SER A 1 392 ? 43.511 -4.025 25.587 1.00 38.47 392 SER A CA 1
ATOM 3041 C C . SER A 1 392 ? 42.890 -4.350 24.226 1.00 38.47 392 SER A C 1
ATOM 3043 O O . SER A 1 392 ? 42.478 -3.444 23.508 1.00 38.47 392 SER A O 1
ATOM 3045 N N . TYR A 1 393 ? 42.749 -5.640 23.907 1.00 40.50 393 TYR A N 1
ATOM 3046 C CA . TYR A 1 393 ? 42.113 -6.136 22.671 1.00 40.50 393 TYR A CA 1
ATOM 3047 C C . TYR A 1 393 ? 40.662 -5.651 22.443 1.00 40.50 393 TYR A C 1
ATOM 3049 O O . TYR A 1 393 ? 40.142 -5.780 21.339 1.00 40.50 393 TYR A O 1
ATOM 3057 N N . PHE A 1 394 ? 40.015 -5.056 23.453 1.00 35.06 394 PHE A N 1
ATOM 3058 C CA . PHE A 1 394 ? 38.688 -4.437 23.338 1.00 35.06 394 PHE A CA 1
ATOM 3059 C C . PHE A 1 394 ? 38.702 -2.979 22.844 1.00 35.06 394 PHE A C 1
ATOM 3061 O O . PHE A 1 394 ? 37.667 -2.487 22.395 1.00 35.06 394 PHE A O 1
ATOM 3068 N N . TRP A 1 395 ? 39.840 -2.278 22.906 1.00 36.62 395 TRP A N 1
ATOM 3069 C CA . TRP A 1 395 ? 39.923 -0.839 22.634 1.00 36.62 395 TRP A CA 1
ATOM 3070 C C . TRP A 1 395 ? 40.975 -0.527 21.568 1.00 36.62 395 TRP A C 1
ATOM 3072 O O . TRP A 1 395 ? 42.178 -0.535 21.820 1.00 36.62 395 TRP A O 1
ATOM 3082 N N . GLY A 1 396 ? 40.504 -0.220 20.357 1.00 34.56 396 GLY A N 1
ATOM 3083 C CA . GLY A 1 396 ? 41.361 0.182 19.244 1.00 34.56 396 GLY A CA 1
ATOM 3084 C C . GLY A 1 396 ? 42.056 1.532 19.468 1.00 34.56 396 GLY A C 1
ATOM 3085 O O . GLY A 1 396 ? 41.524 2.432 20.124 1.00 34.56 396 GLY A O 1
ATOM 3086 N N . TYR A 1 397 ? 43.229 1.683 18.846 1.00 36.44 397 TYR A N 1
ATOM 3087 C CA . TYR A 1 397 ? 44.128 2.849 18.883 1.00 36.44 397 TYR A CA 1
ATOM 3088 C C . TYR A 1 397 ? 43.563 4.121 18.192 1.00 36.44 397 TYR A C 1
ATOM 3090 O O . TYR A 1 397 ? 44.217 4.711 17.339 1.00 36.44 397 TYR A O 1
ATOM 3098 N N . ASP A 1 398 ? 42.347 4.560 18.539 1.00 35.31 398 ASP A N 1
ATOM 3099 C CA . ASP A 1 398 ? 41.869 5.937 18.276 1.00 35.31 398 ASP A CA 1
ATOM 3100 C C . ASP A 1 398 ? 40.586 6.338 19.054 1.00 35.31 398 ASP A C 1
ATOM 3102 O O . ASP A 1 398 ? 40.016 7.398 18.795 1.00 35.31 398 ASP A O 1
ATOM 3106 N N . GLY A 1 399 ? 40.107 5.524 20.010 1.00 36.31 399 GLY A N 1
ATOM 3107 C CA . GLY A 1 399 ? 39.008 5.912 20.915 1.00 36.31 399 GLY A CA 1
ATOM 3108 C C . GLY A 1 399 ? 37.603 5.974 20.293 1.00 36.31 399 GLY A C 1
ATOM 3109 O O . GLY A 1 399 ? 36.697 6.542 20.898 1.00 36.31 399 GLY A O 1
ATOM 3110 N N . PHE A 1 400 ? 37.403 5.391 19.107 1.00 30.27 400 PHE A N 1
ATOM 3111 C CA . PHE A 1 400 ? 36.078 5.186 18.513 1.00 30.27 400 PHE A CA 1
ATOM 3112 C C . PHE A 1 400 ? 35.543 3.785 18.844 1.00 30.27 400 PHE A C 1
ATOM 3114 O O . PHE A 1 400 ? 36.247 2.785 18.713 1.00 30.27 400 PHE A O 1
ATOM 3121 N N . THR A 1 401 ? 34.284 3.717 19.273 1.00 36.72 401 THR A N 1
ATOM 3122 C CA . THR A 1 401 ? 33.588 2.487 19.681 1.00 36.72 401 THR A CA 1
ATOM 3123 C C . THR A 1 401 ? 33.415 1.504 18.518 1.00 36.72 401 THR A C 1
ATOM 3125 O O . THR A 1 401 ? 32.852 1.893 17.491 1.00 36.72 401 THR A O 1
ATOM 3128 N N . ARG A 1 402 ? 33.775 0.218 18.698 1.00 40.34 402 ARG A N 1
ATOM 3129 C CA . ARG A 1 402 ? 33.240 -0.860 17.838 1.00 40.34 402 ARG A CA 1
ATOM 3130 C C . ARG A 1 402 ? 31.709 -0.856 17.932 1.00 40.34 402 ARG A C 1
ATOM 3132 O O . ARG A 1 402 ? 31.147 -0.554 18.988 1.00 40.34 402 ARG A O 1
ATOM 3139 N N . ASN A 1 403 ? 31.036 -1.192 16.837 1.00 45.97 403 ASN A N 1
ATOM 3140 C CA . ASN A 1 403 ? 29.594 -1.389 16.846 1.00 45.97 403 ASN A CA 1
ATOM 3141 C C . ASN A 1 403 ? 29.270 -2.651 17.663 1.00 45.97 403 ASN A C 1
ATOM 3143 O O . ASN A 1 403 ? 29.744 -3.742 17.357 1.00 45.97 403 ASN A O 1
ATOM 3147 N N . TRP A 1 404 ? 28.483 -2.511 18.726 1.00 43.31 404 TRP A N 1
ATOM 3148 C CA . TRP A 1 404 ? 28.241 -3.618 19.654 1.00 43.31 404 TRP A CA 1
ATOM 3149 C C . TRP A 1 404 ? 27.343 -4.713 19.077 1.00 43.31 404 TRP A C 1
ATOM 3151 O O . TRP A 1 404 ? 27.421 -5.847 19.539 1.00 43.31 404 TRP A O 1
ATOM 3161 N N . ASP A 1 405 ? 26.559 -4.403 18.043 1.00 42.16 405 ASP A N 1
ATOM 3162 C CA . ASP A 1 405 ? 25.810 -5.415 17.294 1.00 42.16 405 ASP A CA 1
ATOM 3163 C C . ASP A 1 405 ? 26.754 -6.340 16.495 1.00 42.16 405 ASP A C 1
ATOM 3165 O O . ASP A 1 405 ? 26.445 -7.513 16.311 1.00 42.16 405 ASP A O 1
ATOM 3169 N N . GLU A 1 406 ? 27.925 -5.847 16.068 1.00 45.34 406 GLU A N 1
ATOM 3170 C CA . GLU A 1 406 ? 28.965 -6.658 15.408 1.00 45.34 406 GLU A CA 1
ATOM 3171 C C . GLU A 1 406 ? 29.737 -7.506 16.425 1.00 45.34 406 GLU A C 1
ATOM 3173 O O . GLU A 1 406 ? 29.974 -8.683 16.179 1.00 45.34 406 GLU A O 1
ATOM 3178 N N . VAL A 1 407 ? 30.059 -6.949 17.601 1.00 44.50 407 VAL A N 1
ATOM 3179 C CA . VAL A 1 407 ? 30.713 -7.698 18.694 1.00 44.50 407 VAL A CA 1
ATOM 3180 C C . VAL A 1 407 ? 29.819 -8.838 19.193 1.00 44.50 407 VAL A C 1
ATOM 3182 O O . VAL A 1 407 ? 30.294 -9.956 19.371 1.00 44.50 407 VAL A O 1
ATOM 3185 N N . LEU A 1 408 ? 28.516 -8.588 19.367 1.00 41.44 408 LEU A N 1
ATOM 3186 C CA . LEU A 1 408 ? 27.557 -9.634 19.729 1.00 41.44 408 LEU A CA 1
ATOM 3187 C C . LEU A 1 408 ? 27.402 -10.685 18.620 1.00 41.44 408 LEU A C 1
ATOM 3189 O O . LEU A 1 408 ? 27.280 -11.859 18.943 1.00 41.44 408 LEU A O 1
ATOM 3193 N N . ALA A 1 409 ? 27.450 -10.302 17.340 1.00 45.97 409 ALA A N 1
ATOM 3194 C CA . ALA A 1 409 ? 27.397 -11.257 16.230 1.00 45.97 409 ALA A CA 1
ATOM 3195 C C . ALA A 1 409 ? 28.660 -12.140 16.141 1.00 45.97 409 ALA A C 1
ATOM 3197 O O . ALA A 1 409 ? 28.537 -13.346 15.937 1.00 45.97 409 ALA A O 1
ATOM 3198 N N . GLU A 1 410 ? 29.855 -11.571 16.347 1.00 47.28 410 GLU A N 1
ATOM 3199 C CA . GLU A 1 410 ? 31.120 -12.322 16.442 1.00 47.28 410 GLU A CA 1
ATOM 3200 C C . GLU A 1 410 ? 31.083 -13.316 17.619 1.00 47.28 410 GLU A C 1
ATOM 3202 O O . GLU A 1 410 ? 31.414 -14.491 17.454 1.00 47.28 410 GLU A O 1
ATOM 3207 N N . MET A 1 411 ? 30.595 -12.884 18.789 1.00 41.50 411 MET A N 1
ATOM 3208 C CA . MET A 1 411 ? 30.440 -13.754 19.962 1.00 41.50 411 MET A CA 1
ATOM 3209 C C . MET A 1 411 ? 29.349 -14.824 19.772 1.00 41.50 411 MET A C 1
ATOM 3211 O O . MET A 1 411 ? 29.557 -15.966 20.174 1.00 41.50 411 MET A O 1
ATOM 3215 N N . GLU A 1 412 ? 28.217 -14.518 19.124 1.00 42.16 412 GLU A N 1
ATOM 3216 C CA . GLU A 1 412 ? 27.198 -15.522 18.769 1.00 42.16 412 GLU A CA 1
ATOM 3217 C C . GLU A 1 412 ? 27.771 -16.601 17.830 1.00 42.16 412 GLU A C 1
ATOM 3219 O O . GLU A 1 412 ? 27.434 -17.781 17.977 1.00 42.16 412 GLU A O 1
ATOM 3224 N N . GLU A 1 413 ? 28.665 -16.230 16.906 1.00 42.03 413 GLU A N 1
ATOM 3225 C CA . GLU A 1 413 ? 29.348 -17.172 16.015 1.00 42.03 413 GLU A CA 1
ATOM 3226 C C . GLU A 1 413 ? 30.313 -18.092 16.785 1.00 42.03 413 GLU A C 1
ATOM 3228 O O . GLU A 1 413 ? 30.319 -19.307 16.567 1.00 42.03 413 GLU A O 1
ATOM 3233 N N . ASP A 1 414 ? 31.089 -17.549 17.726 1.00 41.06 414 ASP A N 1
ATOM 3234 C CA . ASP A 1 414 ? 32.082 -18.309 18.496 1.00 41.06 414 ASP A CA 1
ATOM 3235 C C . ASP A 1 414 ? 31.475 -19.141 19.642 1.00 41.06 414 ASP A C 1
ATOM 3237 O O . ASP A 1 414 ? 31.944 -20.253 19.910 1.00 41.06 414 ASP A O 1
ATOM 3241 N N . VAL A 1 415 ? 30.373 -18.701 20.258 1.00 37.38 415 VAL A N 1
ATOM 3242 C CA . VAL A 1 415 ? 29.586 -19.523 21.198 1.00 37.38 415 VAL A CA 1
ATOM 3243 C C . VAL A 1 415 ? 28.952 -20.712 20.466 1.00 37.38 415 VAL A C 1
ATOM 3245 O O . VAL A 1 415 ? 29.055 -21.848 20.940 1.00 37.38 415 VAL A O 1
ATOM 3248 N N . CYS A 1 416 ? 28.400 -20.502 19.262 1.00 36.91 416 CYS A N 1
ATOM 3249 C CA . CYS A 1 416 ? 27.878 -21.594 18.429 1.00 36.91 416 CYS A CA 1
ATOM 3250 C C . CYS A 1 416 ? 28.963 -22.591 17.980 1.00 36.91 416 CYS A C 1
ATOM 3252 O O . CYS A 1 416 ? 28.665 -23.774 17.827 1.00 36.91 416 CYS A O 1
ATOM 3254 N N . LYS A 1 417 ? 30.216 -22.151 17.787 1.00 43.91 417 LYS A N 1
ATOM 3255 C CA . LYS A 1 417 ? 31.354 -23.044 17.486 1.00 43.91 417 LYS A CA 1
ATOM 3256 C C . LYS A 1 417 ? 31.855 -23.820 18.707 1.00 43.91 417 LYS A C 1
ATOM 3258 O O . LYS A 1 417 ? 32.379 -24.919 18.542 1.00 43.91 417 LYS A O 1
ATOM 3263 N N . SER A 1 418 ? 31.745 -23.254 19.910 1.00 38.31 418 SER A N 1
ATOM 3264 C CA . SER A 1 418 ? 32.390 -23.786 21.121 1.00 38.31 418 SER A CA 1
ATOM 3265 C C . SER A 1 418 ? 31.485 -24.644 22.012 1.00 38.31 418 SER A C 1
ATOM 3267 O O . SER A 1 418 ? 32.001 -25.503 22.727 1.00 38.31 418 SER A O 1
ATOM 3269 N N . THR A 1 419 ? 30.157 -24.473 21.970 1.00 36.19 419 THR A N 1
ATOM 3270 C CA . THR A 1 419 ? 29.228 -25.173 22.884 1.00 36.19 419 THR A CA 1
ATOM 3271 C C . THR A 1 419 ? 27.964 -25.718 22.204 1.00 36.19 419 THR A C 1
ATOM 3273 O O . THR A 1 419 ? 26.868 -25.189 22.367 1.00 36.19 419 THR A O 1
ATOM 3276 N N . GLY A 1 420 ? 28.080 -26.846 21.487 1.00 37.97 420 GLY A N 1
ATOM 3277 C CA . GLY A 1 420 ? 26.882 -27.567 21.022 1.00 37.97 420 GLY A CA 1
ATOM 3278 C C . GLY A 1 420 ? 27.054 -28.568 19.879 1.00 37.97 420 GLY A C 1
ATOM 3279 O O . GLY A 1 420 ? 26.359 -28.452 18.874 1.00 37.97 420 GLY A O 1
ATOM 3280 N N . GLY A 1 421 ? 27.933 -29.565 20.028 1.00 49.66 421 GLY A N 1
ATOM 3281 C CA . GLY A 1 421 ? 27.955 -30.724 19.121 1.00 49.66 421 GLY A CA 1
ATOM 3282 C C . GLY A 1 421 ? 26.721 -31.638 19.256 1.00 49.66 421 GLY A C 1
ATOM 3283 O O . GLY A 1 421 ? 25.844 -31.392 20.085 1.00 49.66 421 GLY A O 1
ATOM 3284 N N . ASP A 1 422 ? 26.706 -32.708 18.453 1.00 42.56 422 ASP A N 1
ATOM 3285 C CA . ASP A 1 422 ? 25.727 -33.794 18.204 1.00 42.56 422 ASP A CA 1
ATOM 3286 C C . ASP A 1 422 ? 24.613 -34.097 19.240 1.00 42.56 422 ASP A C 1
ATOM 3288 O O . ASP A 1 422 ? 23.538 -34.587 18.881 1.00 42.56 422 ASP A O 1
ATOM 3292 N N . GLU A 1 423 ? 24.827 -33.837 20.529 1.00 42.00 423 GLU A N 1
ATOM 3293 C CA . GLU A 1 423 ? 23.852 -34.049 21.606 1.00 42.00 423 GLU A CA 1
ATOM 3294 C C . GLU A 1 423 ? 22.625 -33.128 21.489 1.00 42.00 423 GLU A C 1
ATOM 3296 O O . GLU A 1 423 ? 21.485 -33.586 21.631 1.00 42.00 423 GLU A O 1
ATOM 3301 N N . LEU A 1 424 ? 22.831 -31.850 21.144 1.00 39.53 424 LEU A N 1
ATOM 3302 C CA . LEU A 1 424 ? 21.732 -30.898 20.935 1.00 39.53 424 LEU A CA 1
ATOM 3303 C C . LEU A 1 424 ? 20.940 -31.214 19.654 1.00 39.53 424 LEU A C 1
ATOM 3305 O O . LEU A 1 424 ? 19.726 -30.999 19.596 1.00 39.53 424 LEU A O 1
ATOM 3309 N N . GLU A 1 425 ? 21.609 -31.768 18.639 1.00 44.28 425 GLU A N 1
ATOM 3310 C CA . GLU A 1 425 ? 20.970 -32.197 17.395 1.00 44.28 425 GLU A CA 1
ATOM 3311 C C . GLU A 1 425 ? 20.076 -33.427 17.623 1.00 44.28 425 GLU A C 1
ATOM 3313 O O . GLU A 1 425 ? 18.929 -33.449 17.165 1.00 44.28 425 GLU A O 1
ATOM 3318 N N . ARG A 1 426 ? 20.543 -34.408 18.413 1.00 42.53 426 ARG A N 1
ATOM 3319 C CA . ARG A 1 426 ? 19.747 -35.579 18.818 1.00 42.53 426 ARG A CA 1
ATOM 3320 C C . ARG A 1 426 ? 18.513 -35.169 19.636 1.00 42.53 426 ARG A C 1
ATOM 3322 O O . ARG A 1 426 ? 17.413 -35.629 19.335 1.00 42.53 426 ARG A O 1
ATOM 3329 N N . PHE A 1 427 ? 18.658 -34.239 20.585 1.00 39.56 427 PHE A N 1
ATOM 3330 C CA . PHE A 1 427 ? 17.532 -33.707 21.367 1.00 39.56 427 PHE A CA 1
ATOM 3331 C C . PHE A 1 427 ? 16.470 -33.021 20.485 1.00 39.56 427 PHE A C 1
ATOM 3333 O O . PHE A 1 427 ? 15.276 -33.314 20.604 1.00 39.56 427 PHE A O 1
ATOM 3340 N N . CYS A 1 428 ? 16.891 -32.151 19.559 1.00 40.12 428 CYS A N 1
ATOM 3341 C CA . CYS A 1 428 ? 15.987 -31.472 18.625 1.00 40.12 428 CYS A CA 1
ATOM 3342 C C . CYS A 1 428 ? 15.273 -32.445 17.670 1.00 40.12 428 CYS A C 1
ATOM 3344 O O . CYS A 1 428 ? 14.073 -32.291 17.423 1.00 40.12 428 CYS A O 1
ATOM 3346 N N . ALA A 1 429 ? 15.978 -33.466 17.175 1.00 41.59 429 ALA A N 1
ATOM 3347 C CA . ALA A 1 429 ? 15.410 -34.470 16.282 1.00 41.59 429 ALA A CA 1
ATOM 3348 C C . ALA A 1 429 ? 14.358 -35.358 16.973 1.00 41.59 429 ALA A C 1
ATOM 3350 O O . ALA A 1 429 ? 13.315 -35.630 16.380 1.00 41.59 429 ALA A O 1
ATOM 3351 N N . GLU A 1 430 ? 14.604 -35.785 18.216 1.00 36.34 430 GLU A N 1
ATOM 3352 C CA . GLU A 1 430 ? 13.709 -36.695 18.947 1.00 36.34 430 GLU A CA 1
ATOM 3353 C C . GLU A 1 430 ? 12.491 -35.992 19.568 1.00 36.34 430 GLU A C 1
ATOM 3355 O O . GLU A 1 430 ? 11.416 -36.587 19.622 1.00 36.34 430 GLU A O 1
ATOM 3360 N N . HIS A 1 431 ? 12.624 -34.732 20.006 1.00 31.34 431 HIS A N 1
ATOM 3361 C CA . HIS A 1 431 ? 11.585 -34.054 20.800 1.00 31.34 431 HIS A CA 1
ATOM 3362 C C . HIS A 1 431 ? 10.928 -32.840 20.120 1.00 31.34 431 HIS A C 1
ATOM 3364 O O . HIS A 1 431 ? 9.864 -32.409 20.566 1.00 31.34 431 HIS A O 1
ATOM 3370 N N . LEU A 1 432 ? 11.528 -32.265 19.066 1.00 37.22 432 LEU A N 1
ATOM 3371 C CA . LEU A 1 432 ? 11.069 -31.001 18.456 1.00 37.22 432 LEU A CA 1
ATOM 3372 C C . LEU A 1 432 ? 10.793 -31.075 16.940 1.00 37.22 432 LEU A C 1
ATOM 3374 O O . LEU A 1 432 ? 10.252 -30.121 16.380 1.00 37.22 432 LEU A O 1
ATOM 3378 N N . GLY A 1 433 ? 11.086 -32.202 16.285 1.00 28.48 433 GLY A N 1
ATOM 3379 C CA . GLY A 1 433 ? 10.544 -32.537 14.960 1.00 28.48 433 GLY A CA 1
ATOM 3380 C C . GLY A 1 433 ? 11.235 -31.909 13.742 1.00 28.48 433 GLY A C 1
ATOM 3381 O O . GLY A 1 433 ? 10.687 -31.990 12.644 1.00 28.48 433 GLY A O 1
ATOM 3382 N N . PHE A 1 434 ? 12.428 -31.325 13.894 1.00 36.34 434 PHE A N 1
ATOM 3383 C CA . PHE A 1 434 ? 13.245 -30.832 12.775 1.00 36.34 434 PHE A CA 1
ATOM 3384 C C . PHE A 1 434 ? 14.733 -31.148 12.984 1.00 36.34 434 PHE A C 1
ATOM 3386 O O . PHE A 1 434 ? 15.200 -31.237 14.118 1.00 36.34 434 PHE A O 1
ATOM 3393 N N . ARG A 1 435 ? 15.483 -31.282 11.881 1.00 31.17 435 ARG A N 1
ATOM 3394 C CA . ARG A 1 435 ? 16.957 -31.293 11.884 1.00 31.17 435 ARG A CA 1
ATOM 3395 C C . ARG A 1 435 ? 17.487 -29.886 11.617 1.00 31.17 435 ARG A C 1
ATOM 3397 O O . ARG A 1 435 ? 16.888 -29.157 10.823 1.00 31.17 435 ARG A O 1
ATOM 3404 N N . CYS A 1 436 ? 18.619 -29.534 12.222 1.00 34.41 436 CYS A N 1
ATOM 3405 C CA . CYS A 1 436 ? 19.393 -28.378 11.776 1.00 34.41 436 CYS A CA 1
ATOM 3406 C C . CYS A 1 436 ? 20.022 -28.655 10.395 1.00 34.41 436 CYS A C 1
ATOM 3408 O O . CYS A 1 436 ? 20.072 -29.793 9.928 1.00 34.41 436 CYS A O 1
ATOM 3410 N N . LEU A 1 437 ? 20.390 -27.588 9.684 1.00 32.94 437 LEU A N 1
ATOM 3411 C CA . LEU A 1 437 ? 20.748 -27.651 8.263 1.00 32.94 437 LEU A CA 1
ATOM 3412 C C . LEU A 1 437 ? 22.063 -28.399 7.997 1.00 32.94 437 LEU A C 1
ATOM 3414 O O . LEU A 1 437 ? 23.026 -28.280 8.747 1.00 32.94 437 LEU A O 1
ATOM 3418 N N . GLN A 1 438 ? 22.092 -29.124 6.874 1.00 29.22 438 GLN A N 1
ATOM 3419 C CA . GLN A 1 438 ? 23.287 -29.806 6.374 1.00 29.22 438 GLN A CA 1
ATOM 3420 C C . GLN A 1 438 ? 24.426 -28.826 6.070 1.00 29.22 438 GLN A C 1
ATOM 3422 O O . GLN A 1 438 ? 24.205 -27.710 5.600 1.00 29.22 438 GLN A O 1
ATOM 3427 N N . SER A 1 439 ? 25.650 -29.302 6.280 1.00 27.84 439 SER A N 1
ATOM 3428 C CA . SER A 1 439 ? 26.889 -28.588 5.997 1.00 27.84 439 SER A CA 1
ATOM 3429 C C . SER A 1 439 ? 27.123 -28.328 4.505 1.00 27.84 439 SER A C 1
ATOM 3431 O O . SER A 1 439 ? 26.891 -29.183 3.649 1.00 27.84 439 SER A O 1
ATOM 3433 N N . THR A 1 440 ? 27.729 -27.178 4.213 1.00 25.80 440 THR A N 1
ATOM 3434 C CA . THR A 1 440 ? 28.588 -26.987 3.037 1.00 25.80 440 THR A CA 1
ATOM 3435 C C . THR A 1 440 ? 29.928 -26.437 3.510 1.00 25.80 440 THR A C 1
ATOM 3437 O O . THR A 1 440 ? 30.035 -25.265 3.862 1.00 25.80 440 THR A O 1
ATOM 3440 N N . THR A 1 441 ? 30.936 -27.306 3.562 1.00 26.14 441 THR A N 1
ATOM 3441 C CA . THR A 1 441 ? 32.289 -27.006 4.054 1.00 26.14 441 THR A CA 1
ATOM 3442 C C . THR A 1 441 ? 33.245 -26.696 2.892 1.00 26.14 441 THR A C 1
ATOM 3444 O O . THR A 1 441 ? 33.092 -27.275 1.819 1.00 26.14 441 THR A O 1
ATOM 3447 N N . THR A 1 442 ? 34.304 -25.911 3.161 1.00 26.28 442 THR A N 1
ATOM 3448 C CA . THR A 1 442 ? 35.521 -25.682 2.327 1.00 26.28 442 THR A CA 1
ATOM 3449 C C . THR A 1 442 ? 35.321 -24.948 0.978 1.00 26.28 442 THR A C 1
ATOM 3451 O O . THR A 1 442 ? 34.356 -25.191 0.270 1.00 26.28 442 THR A O 1
ATOM 3454 N N . TYR A 1 443 ? 36.182 -24.010 0.550 1.00 24.23 443 TYR A N 1
ATOM 3455 C CA . TYR A 1 443 ? 37.647 -23.904 0.725 1.00 24.23 443 TYR A CA 1
ATOM 3456 C C . TYR A 1 443 ? 38.190 -22.501 1.112 1.00 24.23 443 TYR A C 1
ATOM 3458 O O . TYR A 1 443 ? 37.478 -21.505 1.093 1.00 24.23 443 TYR A O 1
ATOM 3466 N N . TRP A 1 444 ? 39.482 -22.478 1.471 1.00 24.95 444 TRP A N 1
ATOM 3467 C CA . TRP A 1 444 ? 40.299 -21.370 2.003 1.00 24.95 444 TRP A CA 1
ATOM 3468 C C . TRP A 1 444 ? 41.023 -20.532 0.919 1.00 24.95 444 TRP A C 1
ATOM 3470 O O . TRP A 1 444 ? 41.275 -21.081 -0.148 1.00 24.95 444 TRP A O 1
ATOM 3480 N N . THR A 1 445 ? 41.431 -19.277 1.220 1.00 24.69 445 THR A N 1
ATOM 3481 C CA . THR A 1 445 ? 42.842 -18.831 1.495 1.00 24.69 445 THR A CA 1
ATOM 3482 C C . THR A 1 445 ? 43.091 -17.309 1.303 1.00 24.69 445 THR A C 1
ATOM 3484 O O . THR A 1 445 ? 43.149 -16.842 0.171 1.00 24.69 445 THR A O 1
ATOM 3487 N N . THR A 1 446 ? 43.279 -16.593 2.426 1.00 24.34 446 THR A N 1
ATOM 3488 C CA . THR A 1 446 ? 44.390 -15.659 2.798 1.00 24.34 446 THR A CA 1
ATOM 3489 C C . THR A 1 446 ? 44.910 -14.477 1.928 1.00 24.34 446 THR A C 1
ATOM 3491 O O . THR A 1 446 ? 45.183 -14.609 0.742 1.00 24.34 446 THR A O 1
ATOM 3494 N N . ASP A 1 447 ? 45.211 -13.385 2.662 1.00 23.08 447 ASP A N 1
ATOM 3495 C CA . ASP A 1 447 ? 46.256 -12.335 2.512 1.00 23.08 447 ASP A CA 1
ATOM 3496 C C . ASP A 1 447 ? 46.168 -11.213 1.445 1.00 23.08 447 ASP A C 1
ATOM 3498 O O . ASP A 1 447 ? 46.443 -11.417 0.265 1.00 23.08 447 ASP A O 1
ATOM 3502 N N . HIS A 1 448 ? 45.953 -9.955 1.883 1.00 24.69 448 HIS A N 1
ATOM 3503 C CA . HIS A 1 448 ? 47.054 -9.031 2.261 1.00 24.69 448 HIS A CA 1
ATOM 3504 C C . HIS A 1 448 ? 46.580 -7.642 2.776 1.00 24.69 448 HIS A C 1
ATOM 3506 O O . HIS A 1 448 ? 45.431 -7.239 2.611 1.00 24.69 448 HIS A O 1
ATOM 3512 N N . GLU A 1 449 ? 47.495 -6.925 3.438 1.00 21.84 449 GLU A N 1
ATOM 3513 C CA . GLU A 1 449 ? 47.311 -5.660 4.178 1.00 21.84 449 GLU A CA 1
ATOM 3514 C C . GLU A 1 449 ? 47.326 -4.393 3.287 1.00 21.84 449 GLU A C 1
ATOM 3516 O O . GLU A 1 449 ? 47.977 -4.399 2.245 1.00 21.84 449 GLU A O 1
ATOM 3521 N N . CYS A 1 450 ? 46.739 -3.267 3.748 1.00 19.70 450 CYS A N 1
ATOM 3522 C CA . CYS A 1 450 ? 47.487 -2.036 4.132 1.00 19.70 450 CYS A CA 1
ATOM 3523 C C . CYS A 1 450 ? 46.670 -0.712 4.199 1.00 19.70 450 CYS A C 1
ATOM 3525 O O . CYS A 1 450 ? 46.107 -0.258 3.210 1.00 19.70 450 CYS A O 1
ATOM 3527 N N . VAL A 1 451 ? 46.840 -0.005 5.333 1.00 21.94 451 VAL A N 1
ATOM 3528 C CA . VAL A 1 451 ? 47.065 1.463 5.464 1.00 21.94 451 VAL A CA 1
ATOM 3529 C C . VAL A 1 451 ? 45.878 2.470 5.417 1.00 21.94 451 VAL A C 1
ATOM 3531 O O . VAL A 1 451 ? 45.307 2.810 4.386 1.00 21.94 451 VAL A O 1
ATOM 3534 N N . LEU A 1 452 ? 45.631 3.038 6.610 1.00 19.30 452 LEU A N 1
ATOM 3535 C CA . LEU A 1 452 ? 44.949 4.298 6.997 1.00 19.30 452 LEU A CA 1
ATOM 3536 C C . LEU A 1 452 ? 45.770 5.573 6.628 1.00 19.30 452 LEU A C 1
ATOM 3538 O O . LEU A 1 452 ? 46.893 5.421 6.155 1.00 19.30 452 LEU A O 1
ATOM 3542 N N . PRO A 1 453 ? 45.400 6.825 7.013 1.00 38.34 453 PRO A N 1
ATOM 3543 C CA . PRO A 1 453 ? 44.092 7.469 7.271 1.00 38.34 453 PRO A CA 1
ATOM 3544 C C . PRO A 1 453 ? 43.955 8.847 6.552 1.00 38.34 453 PRO A C 1
ATOM 3546 O O . PRO A 1 453 ? 44.905 9.331 5.945 1.00 38.34 453 PRO A O 1
ATOM 3549 N N . LEU A 1 454 ? 42.840 9.575 6.754 1.00 21.62 454 LEU A N 1
ATOM 3550 C CA . LEU A 1 454 ? 42.883 10.965 7.276 1.00 21.62 454 LEU A CA 1
ATOM 3551 C C . LEU A 1 454 ? 41.495 11.485 7.715 1.00 21.62 454 LEU A C 1
ATOM 3553 O O . LEU A 1 454 ? 40.471 11.179 7.115 1.00 21.62 454 LEU A O 1
ATOM 3557 N N . LYS A 1 455 ? 41.486 12.257 8.811 1.00 22.50 455 LYS A N 1
ATOM 3558 C CA . LYS A 1 455 ? 40.300 12.777 9.531 1.00 22.50 455 LYS A CA 1
ATOM 3559 C C . LYS A 1 455 ? 39.691 14.010 8.815 1.00 22.50 455 LYS A C 1
ATOM 3561 O O . LYS A 1 455 ? 40.329 14.557 7.925 1.00 22.50 455 LYS A O 1
ATOM 3566 N N . TRP A 1 456 ? 38.510 14.492 9.240 1.00 22.42 456 TRP A N 1
ATOM 3567 C CA . TRP A 1 456 ? 38.345 15.803 9.924 1.00 22.42 456 TRP A CA 1
ATOM 3568 C C . TRP A 1 456 ? 36.864 16.221 10.165 1.00 22.42 456 TRP A C 1
ATOM 3570 O O . TRP A 1 456 ? 36.195 16.740 9.283 1.00 22.42 456 TRP A O 1
ATOM 3580 N N . LYS A 1 457 ? 36.468 16.112 11.445 1.00 23.19 457 LYS A N 1
ATOM 3581 C CA . LYS A 1 457 ? 35.567 16.968 12.261 1.00 23.19 457 LYS A CA 1
ATOM 3582 C C . LYS A 1 457 ? 34.038 17.048 12.062 1.00 23.19 457 LYS A C 1
ATOM 3584 O O . LYS A 1 457 ? 33.505 17.464 11.044 1.00 23.19 457 LYS A O 1
ATOM 3589 N N . GLU A 1 458 ? 33.387 16.803 13.201 1.00 27.00 458 GLU A N 1
ATOM 3590 C CA . GLU A 1 458 ? 31.996 17.069 13.587 1.00 27.00 458 GLU A CA 1
ATOM 3591 C C . GLU A 1 458 ? 31.687 18.578 13.746 1.00 27.00 458 GLU A C 1
ATOM 3593 O O . GLU A 1 458 ? 32.616 19.367 13.957 1.00 27.00 458 GLU A O 1
ATOM 3598 N N . LYS A 1 459 ? 30.390 18.953 13.826 1.00 24.09 459 LYS A N 1
ATOM 3599 C CA . LYS A 1 459 ? 29.770 19.354 15.118 1.00 24.09 459 LYS A CA 1
ATOM 3600 C C . LYS A 1 459 ? 28.248 19.642 15.111 1.00 24.09 459 LYS A C 1
ATOM 3602 O O . LYS A 1 459 ? 27.721 20.233 14.178 1.00 24.09 459 LYS A O 1
ATOM 3607 N N . ASP A 1 460 ? 27.631 19.278 16.245 1.00 24.91 460 ASP A N 1
ATOM 3608 C CA . ASP A 1 460 ? 26.442 19.841 16.928 1.00 24.91 460 ASP A CA 1
ATOM 3609 C C . ASP A 1 460 ? 24.988 19.620 16.396 1.00 24.91 460 ASP A C 1
ATOM 3611 O O . ASP A 1 460 ? 24.424 20.471 15.719 1.00 24.91 460 ASP A O 1
ATOM 3615 N N . LEU A 1 461 ? 24.374 18.498 16.844 1.00 23.62 461 LEU A N 1
ATOM 3616 C CA . LEU A 1 461 ? 23.130 18.356 17.675 1.00 23.62 461 LEU A CA 1
ATOM 3617 C C . LEU A 1 461 ? 21.792 19.082 17.309 1.00 23.62 461 LEU A C 1
ATOM 3619 O O . LEU A 1 461 ? 21.804 20.173 16.754 1.00 23.62 461 LEU A O 1
ATOM 3623 N N . PRO A 1 462 ? 20.610 18.635 17.822 1.00 32.38 462 PRO A N 1
ATOM 3624 C CA . PRO A 1 462 ? 20.148 17.283 18.199 1.00 32.38 462 PRO A CA 1
ATOM 3625 C C . PRO A 1 462 ? 18.753 16.915 17.607 1.00 32.38 462 PRO A C 1
ATOM 3627 O O . PRO A 1 462 ? 17.952 17.790 17.279 1.00 32.38 462 PRO A O 1
ATOM 3630 N N . ILE A 1 463 ? 18.384 15.624 17.572 1.00 24.06 463 ILE A N 1
ATOM 3631 C CA . ILE A 1 463 ? 16.999 15.181 17.284 1.00 24.06 463 ILE A CA 1
ATOM 3632 C C . ILE A 1 463 ? 16.483 14.257 18.392 1.00 24.06 463 ILE A C 1
ATOM 3634 O O . ILE A 1 463 ? 16.960 13.138 18.557 1.00 24.06 463 ILE A O 1
ATOM 3638 N N . CYS A 1 464 ? 15.437 14.699 19.092 1.00 24.14 464 CYS A N 1
ATOM 3639 C CA . CYS A 1 464 ? 14.560 13.814 19.855 1.00 24.14 464 CYS A CA 1
ATOM 3640 C C . CYS A 1 464 ? 13.497 13.221 18.921 1.00 24.14 464 CYS A C 1
ATOM 3642 O O . CYS A 1 464 ? 12.771 13.988 18.292 1.00 24.14 464 CYS A O 1
ATOM 3644 N N . ASN A 1 465 ? 13.366 11.890 18.874 1.00 24.97 465 ASN A N 1
ATOM 3645 C CA . ASN A 1 465 ? 12.073 11.189 18.779 1.00 24.97 465 ASN A CA 1
ATOM 3646 C C . ASN A 1 465 ? 12.265 9.663 18.834 1.00 24.97 465 ASN A C 1
ATOM 3648 O O . ASN A 1 465 ? 12.536 9.017 17.823 1.00 24.97 465 ASN A O 1
ATOM 3652 N N . ASN A 1 466 ? 12.050 9.079 20.015 1.00 22.77 466 ASN A N 1
ATOM 3653 C CA . ASN A 1 466 ? 11.946 7.630 20.171 1.00 22.77 466 ASN A CA 1
ATOM 3654 C C . ASN A 1 466 ? 10.587 7.151 19.640 1.00 22.77 466 ASN A C 1
ATOM 3656 O O . ASN A 1 466 ? 9.558 7.371 20.275 1.00 22.77 466 ASN A O 1
ATOM 3660 N N . VAL A 1 467 ? 10.583 6.456 18.500 1.00 24.19 467 VAL A N 1
ATOM 3661 C CA . VAL A 1 467 ? 9.424 5.690 18.017 1.00 24.19 467 VAL A CA 1
ATOM 3662 C C . VAL A 1 467 ? 9.830 4.224 17.924 1.00 24.19 467 VAL A C 1
ATOM 3664 O O . VAL A 1 467 ? 10.549 3.822 17.012 1.00 24.19 467 VAL A O 1
ATOM 3667 N N . ILE A 1 468 ? 9.371 3.430 18.890 1.00 24.44 468 ILE A N 1
ATOM 3668 C CA . ILE A 1 468 ? 9.674 1.999 18.993 1.00 24.44 468 ILE A CA 1
ATOM 3669 C C . ILE A 1 468 ? 9.015 1.249 17.823 1.00 24.44 468 ILE A C 1
ATOM 3671 O O . ILE A 1 468 ? 7.797 1.294 17.638 1.00 24.44 468 ILE A O 1
ATOM 3675 N N . HIS A 1 469 ? 9.829 0.550 17.032 1.00 26.02 469 HIS A N 1
ATOM 3676 C CA . HIS A 1 469 ? 9.379 -0.302 15.931 1.00 26.02 469 HIS A CA 1
ATOM 3677 C C . HIS A 1 469 ? 9.032 -1.712 16.449 1.00 26.02 469 HIS A C 1
ATOM 3679 O O . HIS A 1 469 ? 9.915 -2.442 16.886 1.00 26.02 469 HIS A O 1
ATOM 3685 N N . PHE A 1 470 ? 7.763 -2.124 16.349 1.00 26.23 470 PHE A N 1
ATOM 3686 C CA . PHE A 1 470 ? 7.364 -3.527 16.551 1.00 26.23 470 PHE A CA 1
ATOM 3687 C C . PHE A 1 470 ? 7.716 -4.379 15.319 1.00 26.23 470 PHE A C 1
ATOM 3689 O O . PHE A 1 470 ? 7.574 -3.912 14.188 1.00 26.23 470 PHE A O 1
ATOM 3696 N N . SER A 1 471 ? 8.171 -5.618 15.536 1.00 31.09 471 SER A N 1
ATOM 3697 C CA . SER A 1 471 ? 8.685 -6.525 14.500 1.00 31.09 471 SER A CA 1
ATOM 3698 C C . SER A 1 471 ? 7.666 -7.580 14.038 1.00 31.09 471 SER A C 1
ATOM 3700 O O . SER A 1 471 ? 6.982 -8.224 14.833 1.00 31.09 471 SER A O 1
ATOM 3702 N N . ASP A 1 472 ? 7.596 -7.794 12.721 1.00 31.66 472 ASP A N 1
ATOM 3703 C CA . ASP A 1 472 ? 6.611 -8.668 12.069 1.00 31.66 472 ASP A CA 1
ATOM 3704 C C . ASP A 1 472 ? 7.013 -10.162 12.082 1.00 31.66 472 ASP A C 1
ATOM 3706 O O . ASP A 1 472 ? 7.462 -10.707 11.071 1.00 31.66 472 ASP A O 1
ATOM 3710 N N . GLN A 1 473 ? 6.812 -10.857 13.209 1.00 30.33 473 GLN A N 1
ATOM 3711 C CA . GLN A 1 473 ? 6.850 -12.333 13.277 1.00 30.33 473 GLN A CA 1
ATOM 3712 C C . GLN A 1 473 ? 5.560 -12.965 13.838 1.00 30.33 473 GLN A C 1
ATOM 3714 O O . GLN A 1 473 ? 5.604 -13.906 14.624 1.00 30.33 473 GLN A O 1
ATOM 3719 N N . LEU A 1 474 ? 4.388 -12.501 13.388 1.00 25.92 474 LEU A N 1
ATOM 3720 C CA . LEU A 1 474 ? 3.112 -13.199 13.603 1.00 25.92 474 LEU A CA 1
ATOM 3721 C C . LEU A 1 474 ? 2.245 -13.201 12.344 1.00 25.92 474 LEU A C 1
ATOM 3723 O O . LEU A 1 474 ? 1.819 -12.154 11.863 1.00 25.92 474 LEU A O 1
ATOM 3727 N 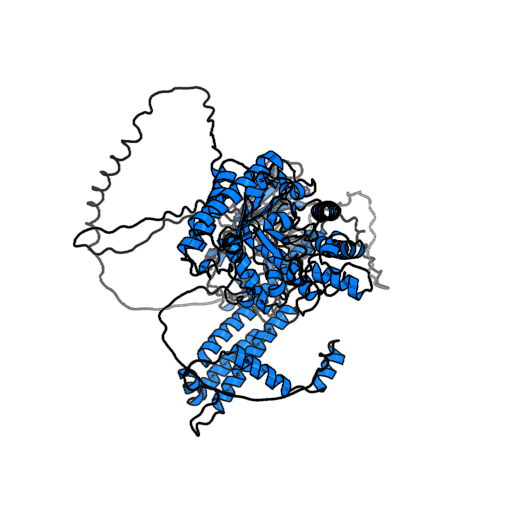N . SER A 1 475 ? 1.922 -14.394 11.845 1.00 28.80 475 SER A N 1
ATOM 3728 C CA . SER A 1 475 ? 0.972 -14.587 10.749 1.00 28.80 475 SER A CA 1
ATOM 3729 C C . SER A 1 475 ? -0.467 -14.665 11.272 1.00 28.80 475 SER A C 1
ATOM 3731 O O . SER A 1 475 ? -0.937 -15.732 11.668 1.00 28.80 475 SER A O 1
ATOM 3733 N N . PHE A 1 476 ? -1.177 -13.539 11.218 1.00 24.75 476 PHE A N 1
ATOM 3734 C CA . PHE A 1 476 ? -2.639 -13.460 11.298 1.00 24.75 476 PHE A CA 1
ATOM 3735 C C . PHE A 1 476 ? -3.164 -12.658 10.096 1.00 24.75 476 PHE A C 1
ATOM 3737 O O . PHE A 1 476 ? -2.494 -11.706 9.693 1.00 24.75 476 PHE A O 1
ATOM 3744 N N . PRO A 1 477 ? -4.360 -12.966 9.552 1.00 26.80 477 PRO A N 1
ATOM 3745 C CA . PRO A 1 477 ? -4.977 -12.128 8.527 1.00 26.80 477 PRO A CA 1
ATOM 3746 C C . PRO A 1 477 ? -5.173 -10.703 9.062 1.00 26.80 477 PRO A C 1
ATOM 3748 O O . PRO A 1 477 ? -5.800 -10.507 10.107 1.00 26.80 477 PRO A O 1
ATOM 3751 N N . VAL A 1 478 ? -4.620 -9.709 8.359 1.00 37.28 478 VAL A N 1
ATOM 3752 C CA . VAL A 1 478 ? -4.554 -8.311 8.823 1.00 37.28 478 VAL A CA 1
ATOM 3753 C C . VAL A 1 478 ? -5.942 -7.645 8.845 1.00 37.28 478 VAL A C 1
ATOM 3755 O O . VAL A 1 478 ? -6.321 -6.902 7.942 1.00 37.28 478 VAL A O 1
ATOM 3758 N N . LEU A 1 479 ? -6.688 -7.860 9.932 1.00 32.31 479 LEU A N 1
ATOM 3759 C CA . LEU A 1 479 ? -8.050 -7.354 10.185 1.00 32.31 479 LEU A CA 1
ATOM 3760 C C . LEU A 1 479 ? -8.181 -5.817 10.324 1.00 32.31 479 LEU A C 1
ATOM 3762 O O . LEU A 1 479 ? -9.264 -5.327 10.628 1.00 32.31 479 LEU A O 1
ATOM 3766 N N . TRP A 1 480 ? -7.099 -5.063 10.103 1.00 47.41 480 TRP A N 1
ATOM 3767 C CA . TRP A 1 480 ? -7.006 -3.608 10.308 1.00 47.41 480 TRP A CA 1
ATOM 3768 C C . TRP A 1 480 ? -6.470 -2.841 9.084 1.00 47.41 480 TRP A C 1
ATOM 3770 O O . TRP A 1 480 ? -6.040 -1.695 9.204 1.00 47.41 480 TRP A O 1
ATOM 3780 N N . GLN A 1 481 ? -6.467 -3.453 7.896 1.00 55.12 481 GLN A N 1
ATOM 3781 C CA . GLN A 1 481 ? -6.147 -2.740 6.654 1.00 55.12 481 GLN A CA 1
ATOM 3782 C C . GLN A 1 481 ? -7.230 -1.678 6.370 1.00 55.12 481 GLN A C 1
ATOM 3784 O O . GLN A 1 481 ? -8.419 -1.998 6.460 1.00 55.12 481 GLN A O 1
ATOM 3789 N N . PRO A 1 482 ? -6.874 -0.430 6.009 1.00 69.06 482 PRO A N 1
ATOM 3790 C CA . PRO A 1 482 ? -7.872 0.584 5.695 1.00 69.06 482 PRO A CA 1
ATOM 3791 C C . PRO A 1 482 ? -8.729 0.160 4.493 1.00 69.06 482 PRO A C 1
ATOM 3793 O O . PRO A 1 482 ? -8.260 -0.505 3.558 1.00 69.06 482 PRO A O 1
ATOM 3796 N N . LYS A 1 483 ? -10.007 0.555 4.526 1.00 78.69 483 LYS A N 1
ATOM 3797 C CA . LYS A 1 483 ? -10.916 0.387 3.392 1.00 78.69 483 LYS A CA 1
ATOM 3798 C C . LYS A 1 483 ? -10.500 1.350 2.278 1.00 78.69 483 LYS A C 1
ATOM 3800 O O . LYS A 1 483 ? -10.281 2.534 2.525 1.00 78.69 483 LYS A O 1
ATOM 3805 N N . MET A 1 484 ? -10.389 0.821 1.067 1.00 88.38 484 MET A N 1
ATOM 3806 C CA . MET A 1 484 ? -10.102 1.546 -0.168 1.00 88.38 484 MET A CA 1
ATOM 3807 C C . MET A 1 484 ? -11.045 0.984 -1.236 1.00 88.38 484 MET A C 1
ATOM 3809 O O . MET A 1 484 ? -11.324 -0.212 -1.213 1.00 88.38 484 MET A O 1
ATOM 3813 N N . ALA A 1 485 ? -11.548 1.822 -2.139 1.00 90.56 485 ALA A N 1
ATOM 3814 C CA . ALA A 1 485 ? -12.279 1.376 -3.327 1.00 90.56 485 ALA A CA 1
ATOM 3815 C C . ALA A 1 485 ? -11.319 1.247 -4.522 1.00 90.56 485 ALA A C 1
ATOM 3817 O O . ALA A 1 485 ? -10.234 1.838 -4.502 1.00 90.56 485 ALA A O 1
ATOM 3818 N N . PHE A 1 486 ? -11.690 0.490 -5.554 1.00 94.88 486 PHE A N 1
ATOM 3819 C CA . PHE A 1 486 ? -10.909 0.392 -6.794 1.00 94.88 486 PHE A CA 1
ATOM 3820 C C . PHE A 1 486 ? -10.853 1.744 -7.527 1.00 94.88 486 PHE A C 1
ATOM 3822 O O . PHE A 1 486 ? -11.697 2.616 -7.304 1.00 94.88 486 PHE A O 1
ATOM 3829 N N . VAL A 1 487 ? -9.828 1.932 -8.361 1.00 95.75 487 VAL A N 1
ATOM 3830 C CA . VAL A 1 487 ? -9.734 3.090 -9.261 1.00 95.75 487 VAL A CA 1
ATOM 3831 C C . VAL A 1 487 ? -10.328 2.689 -10.605 1.00 95.75 487 VAL A C 1
ATOM 3833 O O . VAL A 1 487 ? -9.920 1.683 -11.171 1.00 95.75 487 VAL A O 1
ATOM 3836 N N . GLY A 1 488 ? -11.274 3.478 -11.103 1.00 95.31 488 GLY A N 1
ATOM 3837 C CA . GLY A 1 488 ? -11.790 3.385 -12.465 1.00 95.31 488 GLY A CA 1
ATOM 3838 C C . GLY A 1 488 ? -11.332 4.568 -13.317 1.00 95.31 488 GLY A C 1
ATOM 3839 O O . GLY A 1 488 ? -10.639 5.474 -12.843 1.00 95.31 488 GLY A O 1
ATOM 3840 N N . THR A 1 489 ? -11.772 4.596 -14.568 1.00 94.62 489 THR A N 1
ATOM 3841 C CA . THR A 1 489 ? -11.660 5.761 -15.451 1.00 94.62 489 THR A CA 1
ATOM 3842 C C . THR A 1 489 ? -13.042 6.306 -15.796 1.00 94.62 489 THR A C 1
ATOM 3844 O O . THR A 1 489 ? -14.027 5.574 -15.861 1.00 94.62 489 THR A O 1
ATOM 3847 N N . ASN A 1 490 ? -13.121 7.617 -16.001 1.00 91.62 490 ASN A N 1
ATOM 3848 C CA . ASN A 1 490 ? -14.275 8.285 -16.584 1.00 91.62 490 ASN A CA 1
ATOM 3849 C C . ASN A 1 490 ? -13.755 9.250 -17.653 1.00 91.62 490 ASN A C 1
ATOM 3851 O O . ASN A 1 490 ? -13.197 10.299 -17.325 1.00 91.62 490 ASN A O 1
ATOM 3855 N N . SER A 1 491 ? -13.881 8.858 -18.925 1.00 91.06 491 SER A N 1
ATOM 3856 C CA . SER A 1 491 ? -13.223 9.533 -20.049 1.00 91.06 491 SER A CA 1
ATOM 3857 C C . SER A 1 491 ? -11.721 9.726 -19.763 1.00 91.06 491 SER A C 1
ATOM 3859 O O . SER A 1 491 ? -10.986 8.757 -19.576 1.00 91.06 491 SER A O 1
ATOM 3861 N N . THR A 1 492 ? -11.260 10.970 -19.661 1.00 95.25 492 THR A N 1
ATOM 3862 C CA . THR A 1 492 ? -9.852 11.349 -19.547 1.00 95.25 492 THR A CA 1
ATOM 3863 C C . THR A 1 492 ? -9.371 11.503 -18.097 1.00 95.25 492 THR A C 1
ATOM 3865 O O . THR A 1 492 ? -8.271 12.006 -17.857 1.00 95.25 492 THR A O 1
ATOM 3868 N N . HIS A 1 493 ? -10.155 11.053 -17.107 1.00 93.81 493 HIS A N 1
ATOM 3869 C CA . HIS A 1 493 ? -9.834 11.165 -15.676 1.00 93.81 493 HIS A CA 1
ATOM 3870 C C . HIS A 1 493 ? -9.886 9.821 -14.945 1.00 93.81 493 HIS A C 1
ATOM 3872 O O . HIS A 1 493 ? -10.681 8.941 -15.277 1.00 93.81 493 HIS A O 1
ATOM 3878 N N . PHE A 1 494 ? -9.069 9.683 -13.899 1.00 96.56 494 PHE A N 1
ATOM 3879 C CA . PHE A 1 494 ? -9.211 8.606 -12.921 1.00 96.56 494 PHE A CA 1
ATOM 3880 C C . PHE A 1 494 ? -10.300 8.959 -11.906 1.00 96.56 494 PHE A C 1
ATOM 3882 O O . PHE A 1 494 ? -10.406 10.110 -11.478 1.00 96.56 494 PHE A O 1
ATOM 3889 N N . VAL A 1 495 ? -11.074 7.963 -11.480 1.00 94.12 495 VAL A N 1
ATOM 3890 C CA . VAL A 1 495 ? -12.166 8.117 -10.511 1.00 94.12 495 VAL A CA 1
ATOM 3891 C C . VAL A 1 495 ? -12.145 7.019 -9.451 1.00 94.12 495 VAL A C 1
ATOM 3893 O O . VAL A 1 495 ? -11.638 5.921 -9.677 1.00 94.12 495 VAL A O 1
ATOM 3896 N N . VAL A 1 496 ? -12.718 7.301 -8.284 1.00 90.69 496 VAL A N 1
ATOM 3897 C CA . VAL A 1 496 ? -12.918 6.341 -7.190 1.00 90.69 496 VAL A CA 1
ATOM 3898 C C . VAL A 1 496 ? -14.359 6.463 -6.700 1.00 90.69 496 VAL A C 1
ATOM 3900 O O . VAL A 1 496 ? -14.848 7.575 -6.514 1.00 90.69 496 VAL A O 1
ATOM 3903 N N . ALA A 1 497 ? -15.042 5.333 -6.505 1.00 79.19 497 ALA A N 1
ATOM 3904 C CA . ALA A 1 497 ? -16.400 5.319 -5.960 1.00 79.19 497 ALA A CA 1
ATOM 3905 C C . ALA A 1 497 ? -16.411 5.784 -4.492 1.00 79.19 497 ALA A C 1
ATOM 3907 O O . ALA A 1 497 ? -15.561 5.369 -3.699 1.00 79.19 497 ALA A O 1
ATOM 3908 N N . GLU A 1 498 ? -17.375 6.633 -4.135 1.00 65.94 498 GLU A N 1
ATOM 3909 C CA . GLU A 1 498 ? -17.529 7.155 -2.770 1.00 65.94 498 GLU A CA 1
ATOM 3910 C C . GLU A 1 498 ? -18.261 6.172 -1.840 1.00 65.94 498 GLU A C 1
ATOM 3912 O O . GLU A 1 498 ? -18.031 6.182 -0.628 1.00 65.94 498 GLU A O 1
ATOM 3917 N N . ASP A 1 499 ? -19.096 5.290 -2.398 1.00 56.19 499 ASP A N 1
ATOM 3918 C CA . ASP A 1 499 ? -19.909 4.315 -1.674 1.00 56.19 499 ASP A CA 1
ATOM 3919 C C . ASP A 1 499 ? -19.966 2.928 -2.348 1.00 56.19 499 ASP A C 1
ATOM 3921 O O . ASP A 1 499 ? -19.713 2.760 -3.540 1.00 56.19 499 ASP A O 1
ATOM 3925 N N . ASP A 1 500 ? -20.336 1.901 -1.570 1.00 48.56 500 ASP A N 1
ATOM 3926 C CA . ASP A 1 500 ? -20.526 0.521 -2.062 1.00 48.56 500 ASP A CA 1
ATOM 3927 C C . ASP A 1 500 ? -21.841 0.354 -2.861 1.00 48.56 500 ASP A C 1
ATOM 3929 O O . ASP A 1 500 ? -22.283 -0.767 -3.120 1.00 48.56 500 ASP A O 1
ATOM 3933 N N . HIS A 1 501 ? -22.533 1.454 -3.175 1.00 46.03 501 HIS A N 1
ATOM 3934 C CA . HIS A 1 501 ? -23.864 1.466 -3.790 1.00 46.03 501 HIS A CA 1
ATOM 3935 C C . HIS A 1 501 ? -23.886 2.106 -5.184 1.00 46.03 501 HIS A C 1
ATOM 3937 O O . HIS A 1 501 ? -24.928 2.088 -5.834 1.00 46.03 501 HIS A O 1
ATOM 3943 N N . GLY A 1 502 ? -22.732 2.564 -5.686 1.00 46.28 502 GLY A N 1
ATOM 3944 C CA . GLY A 1 502 ? -22.535 2.840 -7.109 1.00 46.28 502 GLY A CA 1
ATOM 3945 C C . GLY A 1 502 ? -23.331 4.040 -7.614 1.00 46.28 502 GLY A C 1
ATOM 3946 O O . GLY A 1 502 ? -23.994 3.940 -8.644 1.00 46.28 502 GLY A O 1
ATOM 3947 N N . GLY A 1 503 ? -23.282 5.159 -6.884 1.00 52.41 503 GLY A N 1
ATOM 3948 C CA . GLY A 1 503 ? -23.972 6.396 -7.266 1.00 52.41 503 GLY A CA 1
ATOM 3949 C C . GLY A 1 503 ? -23.059 7.600 -7.505 1.00 52.41 503 GLY A C 1
ATOM 3950 O O . GLY A 1 503 ? -23.337 8.395 -8.402 1.00 52.41 503 GLY A O 1
ATOM 3951 N N . ASN A 1 504 ? -21.980 7.747 -6.726 1.00 69.19 504 ASN A N 1
ATOM 3952 C CA . ASN A 1 504 ? -21.132 8.941 -6.755 1.00 69.19 504 ASN A CA 1
ATOM 3953 C C . ASN A 1 504 ? -19.638 8.595 -6.871 1.00 69.19 504 ASN A C 1
ATOM 3955 O O . ASN A 1 504 ? -19.151 7.649 -6.248 1.00 69.19 504 ASN A O 1
ATOM 3959 N N . TYR A 1 505 ? -18.909 9.382 -7.664 1.00 79.75 505 TYR A N 1
ATOM 3960 C CA . TYR A 1 505 ? -17.497 9.158 -7.979 1.00 79.75 505 TYR A CA 1
ATOM 3961 C C . TYR A 1 505 ? -16.681 10.434 -7.763 1.00 79.75 505 TYR A C 1
ATOM 3963 O O . TYR A 1 505 ? -16.965 11.462 -8.379 1.00 79.75 505 TYR A O 1
ATOM 3971 N N . SER A 1 506 ? -15.613 10.351 -6.969 1.00 84.75 506 SER A N 1
ATOM 3972 C CA . SER A 1 506 ? -14.617 11.422 -6.879 1.00 84.75 506 SER A CA 1
ATOM 3973 C C . SER A 1 506 ? -13.553 11.246 -7.967 1.00 84.75 506 SER A C 1
ATOM 3975 O O . SER A 1 506 ? -12.955 10.175 -8.085 1.00 84.75 506 SER A O 1
ATOM 3977 N N . GLU A 1 507 ? -13.256 12.302 -8.723 1.00 89.38 507 GLU A N 1
ATOM 3978 C CA . GLU A 1 507 ? -12.045 12.374 -9.555 1.00 89.38 507 GLU A CA 1
ATOM 3979 C C . GLU A 1 507 ? -10.776 12.327 -8.687 1.00 89.38 507 GLU A C 1
ATOM 3981 O O . GLU A 1 507 ? -10.752 12.864 -7.577 1.00 89.38 507 GLU A O 1
ATOM 3986 N N . ILE A 1 508 ? -9.700 11.720 -9.196 1.00 91.75 508 ILE A N 1
ATOM 3987 C CA . ILE A 1 508 ? -8.383 11.714 -8.546 1.00 91.75 508 ILE A CA 1
ATOM 3988 C C . ILE A 1 508 ? -7.272 12.119 -9.523 1.00 91.75 508 ILE A C 1
ATOM 3990 O O . ILE A 1 508 ? -7.266 11.721 -10.685 1.00 91.75 508 ILE A O 1
ATOM 3994 N N . TYR A 1 509 ? -6.294 12.876 -9.020 1.00 95.00 509 TYR A N 1
ATOM 3995 C CA . TYR A 1 509 ? -5.060 13.212 -9.737 1.00 95.00 509 TYR A CA 1
ATOM 3996 C C . TYR A 1 509 ? -3.862 12.606 -9.010 1.00 95.00 509 TYR A C 1
ATOM 3998 O O . TYR A 1 509 ? -3.739 12.736 -7.789 1.00 95.00 509 TYR A O 1
ATOM 4006 N N . VAL A 1 510 ? -2.967 11.963 -9.755 1.00 97.38 510 VAL A N 1
ATOM 4007 C CA . VAL A 1 510 ? -1.826 11.238 -9.193 1.00 97.38 510 VAL A CA 1
ATOM 4008 C C . VAL A 1 510 ? -0.622 12.166 -9.029 1.00 97.38 510 VAL A C 1
ATOM 4010 O O . VAL A 1 510 ? -0.069 12.683 -9.998 1.00 97.38 510 VAL A O 1
ATOM 4013 N N . ASN A 1 511 ? -0.157 12.313 -7.789 1.00 97.88 511 ASN A N 1
ATOM 4014 C CA . ASN A 1 511 ? 1.243 12.636 -7.517 1.00 97.88 511 ASN A CA 1
ATOM 4015 C C . ASN A 1 511 ? 1.891 11.385 -6.927 1.00 97.88 511 ASN A C 1
ATOM 4017 O O . ASN A 1 511 ? 1.381 10.845 -5.938 1.00 97.88 511 ASN A O 1
ATOM 4021 N N . GLY A 1 512 ? 2.971 10.903 -7.531 1.00 98.19 512 GLY A N 1
ATOM 4022 C CA . GLY A 1 512 ? 3.570 9.627 -7.158 1.00 98.19 512 GLY A CA 1
ATOM 4023 C C . GLY A 1 512 ? 5.073 9.552 -7.391 1.00 98.19 512 GLY A C 1
ATOM 4024 O O . GLY A 1 512 ? 5.741 10.559 -7.635 1.00 98.19 512 GLY A O 1
ATOM 4025 N N . TRP A 1 513 ? 5.608 8.338 -7.303 1.00 98.44 513 TRP A N 1
ATOM 4026 C CA . TRP A 1 513 ? 7.027 8.065 -7.509 1.00 98.44 513 TRP A CA 1
ATOM 4027 C C . TRP A 1 513 ? 7.286 6.615 -7.915 1.00 98.44 513 TRP A C 1
ATOM 4029 O O . TRP A 1 513 ? 6.415 5.758 -7.783 1.00 98.44 513 TRP A O 1
ATOM 4039 N N . ASN A 1 514 ? 8.506 6.341 -8.358 1.00 98.69 514 ASN A N 1
ATOM 4040 C CA . ASN A 1 514 ? 9.033 5.005 -8.571 1.00 98.69 514 ASN A CA 1
ATOM 4041 C C . ASN A 1 514 ? 9.986 4.642 -7.426 1.00 98.69 514 ASN A C 1
ATOM 4043 O O . ASN A 1 514 ? 10.867 5.431 -7.074 1.00 98.69 514 ASN A O 1
ATOM 4047 N N . SER A 1 515 ? 9.820 3.446 -6.870 1.00 97.88 515 SER A N 1
ATOM 4048 C CA . SER A 1 515 ? 10.820 2.769 -6.040 1.00 97.88 515 SER A CA 1
ATOM 4049 C C . SER A 1 515 ? 10.798 1.314 -6.473 1.00 97.88 515 SER A C 1
ATOM 4051 O O . SER A 1 515 ? 9.937 0.550 -6.052 1.00 97.88 515 SER A O 1
ATOM 4053 N N . TYR A 1 516 ? 11.693 0.939 -7.379 1.00 96.31 516 TYR A N 1
ATOM 4054 C CA . TYR A 1 516 ? 11.614 -0.361 -8.044 1.00 96.31 516 TYR A CA 1
ATOM 4055 C C . TYR A 1 516 ? 11.980 -1.542 -7.128 1.00 96.31 516 TYR A C 1
ATOM 4057 O O . TYR A 1 516 ? 11.495 -2.660 -7.282 1.00 96.31 516 TYR A O 1
ATOM 4065 N N . TRP A 1 517 ? 12.841 -1.256 -6.154 1.00 95.25 517 TRP A N 1
ATOM 4066 C CA . TRP A 1 517 ? 13.573 -2.180 -5.290 1.00 95.25 517 TRP A CA 1
ATOM 4067 C C . TRP A 1 517 ? 12.750 -2.733 -4.115 1.00 95.25 517 TRP A C 1
ATOM 4069 O O . TRP A 1 517 ? 13.257 -3.524 -3.316 1.00 95.25 517 TRP A O 1
ATOM 4079 N N . LEU A 1 518 ? 11.484 -2.317 -3.967 1.00 97.38 518 LEU A N 1
ATOM 4080 C CA . LEU A 1 518 ? 10.679 -2.612 -2.775 1.00 97.38 518 LEU A CA 1
ATOM 4081 C C . LEU A 1 518 ? 10.467 -4.118 -2.562 1.00 97.38 518 LEU A C 1
ATOM 4083 O O . LEU A 1 518 ? 10.473 -4.568 -1.415 1.00 97.38 518 LEU A O 1
ATOM 4087 N N . MET A 1 519 ? 10.305 -4.899 -3.638 1.00 96.12 519 MET A N 1
ATOM 4088 C CA . MET A 1 519 ? 10.172 -6.357 -3.545 1.00 96.12 519 MET A CA 1
ATOM 4089 C C . MET A 1 519 ? 11.476 -7.000 -3.058 1.00 96.12 519 MET A C 1
ATOM 4091 O O . MET A 1 519 ? 11.464 -7.713 -2.058 1.00 96.12 519 MET A O 1
ATOM 4095 N N . GLU A 1 520 ? 12.607 -6.714 -3.704 1.00 92.88 520 GLU A N 1
ATOM 4096 C CA . GLU A 1 520 ? 13.899 -7.316 -3.357 1.00 92.88 520 GLU A CA 1
ATOM 4097 C C . GLU A 1 520 ? 14.337 -6.959 -1.930 1.00 92.88 520 GLU A C 1
ATOM 4099 O O . GLU A 1 520 ? 14.648 -7.838 -1.121 1.00 92.88 520 GLU A O 1
ATOM 4104 N N . LYS A 1 521 ? 14.224 -5.684 -1.539 1.00 93.00 521 LYS A N 1
ATOM 4105 C CA . LYS A 1 521 ? 14.543 -5.246 -0.171 1.00 93.00 521 LYS A CA 1
ATOM 4106 C C . LYS A 1 521 ? 13.536 -5.751 0.880 1.00 93.00 521 LYS A C 1
ATOM 4108 O O . LYS A 1 521 ? 13.819 -5.654 2.075 1.00 93.00 521 LYS A O 1
ATOM 4113 N N . SER A 1 522 ? 12.405 -6.346 0.480 1.00 91.19 522 SER A N 1
ATOM 4114 C CA . SER A 1 522 ? 11.441 -7.004 1.384 1.00 91.19 522 SER A CA 1
ATOM 4115 C C . SER A 1 522 ? 11.692 -8.505 1.611 1.00 91.19 522 SER A C 1
ATOM 4117 O O . SER A 1 522 ? 11.006 -9.108 2.449 1.00 91.19 522 SER A O 1
ATOM 4119 N N . ILE A 1 523 ? 12.652 -9.121 0.901 1.00 85.50 523 ILE A N 1
ATOM 4120 C CA . ILE A 1 523 ? 12.979 -10.559 1.012 1.00 85.50 523 ILE A CA 1
ATOM 4121 C C . ILE A 1 523 ? 13.395 -10.918 2.443 1.00 85.50 523 ILE A C 1
ATOM 4123 O O . ILE A 1 523 ? 12.945 -11.930 2.986 1.00 85.50 523 ILE A O 1
ATOM 4127 N N . TRP A 1 524 ? 14.214 -10.071 3.068 1.00 77.56 524 TRP A N 1
ATOM 4128 C CA . TRP A 1 524 ? 14.718 -10.261 4.425 1.00 77.56 524 TRP A CA 1
ATOM 4129 C C . TRP A 1 524 ? 13.984 -9.367 5.426 1.00 77.56 524 TRP A C 1
ATOM 4131 O O . TRP A 1 524 ? 13.695 -8.201 5.161 1.00 77.56 524 TRP A O 1
ATOM 4141 N N . VAL A 1 525 ? 13.682 -9.906 6.611 1.00 68.38 525 VAL A N 1
ATOM 4142 C CA . VAL A 1 525 ? 12.893 -9.191 7.633 1.00 68.38 525 VAL A CA 1
ATOM 4143 C C . VAL A 1 525 ? 13.628 -7.952 8.160 1.00 68.38 525 VAL A C 1
ATOM 4145 O O . VAL A 1 525 ? 12.996 -6.923 8.385 1.00 68.38 525 VAL A O 1
ATOM 4148 N N . SER A 1 526 ? 14.956 -8.012 8.290 1.00 69.19 526 SER A N 1
ATOM 4149 C CA . SER A 1 526 ? 15.801 -6.890 8.728 1.00 69.19 526 SER A CA 1
ATOM 4150 C C . SER A 1 526 ? 15.706 -5.667 7.804 1.00 69.19 526 SER A C 1
ATOM 4152 O O . SER A 1 526 ? 15.668 -4.528 8.276 1.00 69.19 526 SER A O 1
ATOM 4154 N N . SER A 1 527 ? 15.601 -5.881 6.489 1.00 77.38 527 SER A N 1
ATOM 4155 C CA . SER A 1 527 ? 15.594 -4.814 5.483 1.00 77.38 527 SER A CA 1
ATOM 4156 C C . SER A 1 527 ? 14.209 -4.222 5.185 1.00 77.38 527 SER A C 1
ATOM 4158 O O . SER A 1 527 ? 14.131 -3.099 4.682 1.00 77.38 527 SER A O 1
ATOM 4160 N N . ARG A 1 528 ? 13.113 -4.894 5.571 1.00 83.44 528 ARG A N 1
ATOM 4161 C CA . ARG A 1 528 ? 11.723 -4.401 5.410 1.00 83.44 528 ARG A CA 1
ATOM 4162 C C . ARG A 1 528 ? 11.467 -3.030 6.038 1.00 83.44 528 ARG A C 1
ATOM 4164 O O . ARG A 1 528 ? 10.663 -2.257 5.524 1.00 83.44 528 ARG A O 1
ATOM 4171 N N . SER A 1 529 ? 12.201 -2.688 7.095 1.00 81.62 529 SER A N 1
ATOM 4172 C CA . SER A 1 529 ? 12.169 -1.363 7.730 1.00 81.62 529 SER A CA 1
ATOM 4173 C C . SER A 1 529 ? 12.418 -0.208 6.742 1.00 81.62 529 SER A C 1
ATOM 4175 O O . SER A 1 529 ? 11.782 0.843 6.855 1.00 81.62 529 SER A O 1
ATOM 4177 N N . LYS A 1 530 ? 13.276 -0.413 5.730 1.00 89.69 530 LYS A N 1
ATOM 4178 C CA . LYS A 1 530 ? 13.571 0.555 4.657 1.00 89.69 530 LYS A CA 1
ATOM 4179 C C . LYS A 1 530 ? 12.374 0.747 3.717 1.00 89.69 530 LYS A C 1
ATOM 4181 O O . LYS A 1 530 ? 12.040 1.878 3.375 1.00 89.69 530 LYS A O 1
ATOM 4186 N N . VAL A 1 531 ? 11.681 -0.341 3.379 1.00 92.12 531 VAL A N 1
ATOM 4187 C CA . VAL A 1 531 ? 10.453 -0.348 2.559 1.00 92.12 531 VAL A CA 1
ATOM 4188 C C . VAL A 1 531 ? 9.309 0.362 3.289 1.00 92.12 531 VAL A C 1
ATOM 4190 O O . VAL A 1 531 ? 8.701 1.280 2.735 1.00 92.12 531 VAL A O 1
ATOM 4193 N N . SER A 1 532 ? 9.094 0.044 4.572 1.00 88.06 532 SER A N 1
ATOM 4194 C CA . SER A 1 532 ? 8.180 0.790 5.449 1.00 88.06 532 SER A CA 1
ATOM 4195 C C . SER A 1 532 ? 8.508 2.278 5.523 1.00 88.06 532 SER A C 1
ATOM 4197 O O . SER A 1 532 ? 7.590 3.098 5.513 1.00 88.06 532 SER A O 1
ATOM 4199 N N . LYS A 1 533 ? 9.795 2.651 5.615 1.00 91.44 533 LYS A N 1
ATOM 4200 C CA . LYS A 1 533 ? 10.206 4.062 5.640 1.00 91.44 533 LYS A CA 1
ATOM 4201 C C . LYS A 1 533 ? 9.862 4.750 4.319 1.00 91.44 533 LYS A C 1
ATOM 4203 O O . LYS A 1 533 ? 9.214 5.789 4.363 1.00 91.44 533 LYS A O 1
ATOM 4208 N N . MET A 1 534 ? 10.210 4.168 3.170 1.00 96.62 534 MET A N 1
ATOM 4209 C CA . MET A 1 534 ? 9.938 4.768 1.856 1.00 96.62 534 MET A CA 1
ATOM 4210 C C . MET A 1 534 ? 8.438 5.018 1.639 1.00 96.62 534 MET A C 1
ATOM 4212 O O . MET A 1 534 ? 8.034 6.139 1.331 1.00 96.62 534 MET A O 1
ATOM 4216 N N . LEU A 1 535 ? 7.594 4.011 1.886 1.00 95.94 535 LEU A N 1
ATOM 4217 C CA . LEU A 1 535 ? 6.139 4.142 1.748 1.00 95.94 535 LEU A CA 1
ATOM 4218 C C . LEU A 1 535 ? 5.571 5.191 2.724 1.00 95.94 535 LEU A C 1
ATOM 4220 O O . LEU A 1 535 ? 4.821 6.078 2.317 1.00 95.94 535 LEU A O 1
ATOM 4224 N N . ARG A 1 536 ? 5.991 5.177 3.994 1.00 94.06 536 ARG A N 1
ATOM 4225 C CA . ARG A 1 536 ? 5.567 6.171 4.997 1.00 94.06 536 ARG A CA 1
ATOM 4226 C C . ARG A 1 536 ? 5.968 7.601 4.618 1.00 94.06 536 ARG A C 1
ATOM 4228 O O . ARG A 1 536 ? 5.140 8.504 4.716 1.00 94.06 536 ARG A O 1
ATOM 4235 N N . MET A 1 537 ? 7.208 7.813 4.172 1.00 92.81 537 MET A N 1
ATOM 4236 C CA . MET A 1 537 ? 7.701 9.133 3.757 1.00 92.81 537 MET A CA 1
ATOM 4237 C C . MET A 1 537 ? 6.985 9.631 2.494 1.00 92.81 537 MET A C 1
ATOM 4239 O O . MET A 1 537 ? 6.635 10.808 2.414 1.00 92.81 537 MET A O 1
ATOM 4243 N N . GLY A 1 538 ? 6.694 8.744 1.536 1.00 92.12 538 GLY A N 1
ATOM 4244 C CA . GLY A 1 538 ? 5.883 9.074 0.363 1.00 92.12 538 GLY A CA 1
ATOM 4245 C C . GLY A 1 538 ? 4.491 9.584 0.747 1.00 92.12 538 GLY A C 1
ATOM 4246 O O . GLY A 1 538 ? 4.087 10.666 0.314 1.00 92.12 538 GLY A O 1
ATOM 4247 N N . ALA A 1 539 ? 3.799 8.874 1.644 1.00 92.62 539 ALA A N 1
ATOM 4248 C CA . ALA A 1 539 ? 2.503 9.305 2.170 1.00 92.62 539 ALA A CA 1
ATOM 4249 C C . ALA A 1 539 ? 2.582 10.651 2.926 1.00 92.62 539 ALA A C 1
ATOM 4251 O O . ALA A 1 539 ? 1.700 11.495 2.769 1.00 92.62 539 ALA A O 1
ATOM 4252 N N . GLN A 1 540 ? 3.655 10.905 3.689 1.00 89.62 540 GLN A N 1
ATOM 4253 C CA . GLN A 1 540 ? 3.878 12.193 4.372 1.00 89.62 540 GLN A CA 1
ATOM 4254 C C . GLN A 1 540 ? 4.095 13.369 3.403 1.00 89.62 540 GLN A C 1
ATOM 4256 O O . GLN A 1 540 ? 3.624 14.473 3.673 1.00 89.62 540 GLN A O 1
ATOM 4261 N N . MET A 1 541 ? 4.720 13.139 2.243 1.00 91.31 541 MET A N 1
ATOM 4262 C CA . MET A 1 541 ? 4.818 14.123 1.149 1.00 91.31 541 MET A CA 1
ATOM 4263 C C . MET A 1 541 ? 3.495 14.312 0.375 1.00 91.31 541 MET A C 1
ATOM 4265 O O . MET A 1 541 ? 3.427 15.086 -0.586 1.00 91.31 541 MET A O 1
ATOM 4269 N N . GLY A 1 542 ? 2.427 13.608 0.765 1.00 88.00 542 GLY A N 1
ATOM 4270 C CA . GLY A 1 542 ? 1.137 13.611 0.077 1.00 88.00 542 GLY A CA 1
ATOM 4271 C C . GLY A 1 542 ? 1.158 12.895 -1.275 1.00 88.00 542 GLY A C 1
ATOM 4272 O O . GLY A 1 542 ? 0.283 13.153 -2.101 1.00 88.00 542 GLY A O 1
ATOM 4273 N N . LEU A 1 543 ? 2.151 12.033 -1.518 1.00 96.88 543 LEU A N 1
ATOM 4274 C CA . LEU A 1 543 ? 2.147 11.132 -2.666 1.00 96.88 543 LEU A CA 1
ATOM 4275 C C . LEU A 1 543 ? 1.083 10.043 -2.465 1.00 96.88 543 LEU A C 1
ATOM 4277 O O . LEU A 1 543 ? 0.716 9.703 -1.342 1.00 96.88 543 LEU A O 1
ATOM 4281 N N . THR A 1 544 ? 0.570 9.519 -3.574 1.00 96.38 544 THR A N 1
ATOM 4282 C CA . THR A 1 544 ? -0.646 8.685 -3.614 1.00 96.38 544 THR A CA 1
ATOM 4283 C C . THR A 1 544 ? -0.435 7.340 -4.303 1.00 96.38 544 THR A C 1
ATOM 4285 O O . THR A 1 544 ? -1.083 6.358 -3.939 1.00 96.38 544 THR A O 1
ATOM 4288 N N . VAL A 1 545 ? 0.487 7.283 -5.268 1.00 98.62 545 VAL A N 1
ATOM 4289 C CA . VAL A 1 545 ? 0.798 6.084 -6.051 1.00 98.62 545 VAL A CA 1
ATOM 4290 C C . VAL A 1 545 ? 2.308 5.863 -6.072 1.00 98.62 545 VAL A C 1
ATOM 4292 O O . VAL A 1 545 ? 3.066 6.800 -6.330 1.00 98.62 545 VAL A O 1
ATOM 4295 N N . CYS A 1 546 ? 2.740 4.630 -5.827 1.00 98.75 546 CYS A N 1
ATOM 4296 C CA . CYS A 1 546 ? 4.111 4.186 -6.049 1.00 98.75 546 CYS A CA 1
ATOM 4297 C C . CYS A 1 546 ? 4.129 3.151 -7.181 1.00 98.75 546 CYS A C 1
ATOM 4299 O O . CYS A 1 546 ? 3.344 2.206 -7.169 1.00 98.75 546 CYS A O 1
ATOM 4301 N N . ARG A 1 547 ? 5.005 3.316 -8.168 1.00 98.81 547 ARG A N 1
ATOM 4302 C CA . ARG A 1 547 ? 5.262 2.303 -9.194 1.00 98.81 547 ARG A CA 1
ATOM 4303 C C . ARG A 1 547 ? 6.484 1.475 -8.798 1.00 98.81 547 ARG A C 1
ATOM 4305 O O . ARG A 1 547 ? 7.497 2.018 -8.354 1.00 98.81 547 ARG A O 1
ATOM 4312 N N . THR A 1 548 ? 6.359 0.157 -8.916 1.00 98.56 548 THR A N 1
ATOM 4313 C CA . THR A 1 548 ? 7.381 -0.819 -8.516 1.00 98.56 548 THR A CA 1
ATOM 4314 C C . THR A 1 548 ? 7.317 -2.052 -9.417 1.00 98.56 548 THR A C 1
ATOM 4316 O O . THR A 1 548 ? 6.322 -2.285 -10.111 1.00 98.56 548 THR A O 1
ATOM 4319 N N . TRP A 1 549 ? 8.372 -2.862 -9.408 1.00 97.69 549 TRP A N 1
ATOM 4320 C CA . TRP A 1 549 ? 8.410 -4.106 -10.171 1.00 97.69 549 TRP A CA 1
ATOM 4321 C C . TRP A 1 549 ? 7.805 -5.261 -9.379 1.00 97.69 549 TRP A C 1
ATOM 4323 O O . TRP A 1 549 ? 8.098 -5.449 -8.197 1.00 97.69 549 TRP A O 1
ATOM 4333 N N . ALA A 1 550 ? 6.939 -6.019 -10.051 1.00 97.38 550 ALA A N 1
ATOM 4334 C CA . ALA A 1 550 ? 6.415 -7.289 -9.569 1.00 97.38 550 ALA A CA 1
ATOM 4335 C C . ALA A 1 550 ? 7.186 -8.487 -10.146 1.00 97.38 550 ALA A C 1
ATOM 4337 O O . ALA A 1 550 ? 6.834 -9.609 -9.815 1.00 97.38 550 ALA A O 1
ATOM 4338 N N . PHE A 1 551 ? 8.212 -8.258 -10.978 1.00 96.06 551 PHE A N 1
ATOM 4339 C CA . PHE A 1 551 ? 9.040 -9.281 -11.623 1.00 96.06 551 PHE A CA 1
ATOM 4340 C C . PHE A 1 551 ? 10.458 -9.347 -11.049 1.00 96.06 551 PHE A C 1
ATOM 4342 O O . PHE A 1 551 ? 10.977 -8.376 -10.499 1.00 96.06 551 PHE A O 1
ATOM 4349 N N . SER A 1 552 ? 11.082 -10.511 -11.215 1.00 93.69 552 SER A N 1
ATOM 4350 C CA . SER A 1 552 ? 12.524 -10.746 -11.111 1.00 93.69 552 SER A CA 1
ATOM 4351 C C . SER A 1 552 ? 12.761 -12.150 -11.669 1.00 93.69 552 SER A C 1
ATOM 4353 O O . SER A 1 552 ? 12.387 -13.137 -11.030 1.00 93.69 552 SER A O 1
ATOM 4355 N N . ASP A 1 553 ? 13.253 -12.246 -12.901 1.00 90.31 553 ASP A N 1
ATOM 4356 C CA . ASP A 1 553 ? 13.243 -13.476 -13.699 1.00 90.31 553 ASP A CA 1
ATOM 4357 C C . ASP A 1 553 ? 14.648 -14.079 -13.852 1.00 90.31 553 ASP A C 1
ATOM 4359 O O . ASP A 1 553 ? 15.616 -13.380 -14.157 1.00 90.31 553 ASP A O 1
ATOM 4363 N N . GLY A 1 554 ? 14.754 -15.402 -13.710 1.00 86.62 554 GLY A N 1
ATOM 4364 C CA . GLY A 1 554 ? 15.974 -16.164 -13.979 1.00 86.62 554 GLY A CA 1
ATOM 4365 C C . GLY A 1 554 ? 16.795 -16.481 -12.732 1.00 86.62 554 GLY A C 1
ATOM 4366 O O . GLY A 1 554 ? 16.322 -17.135 -11.802 1.00 86.62 554 GLY A O 1
ATOM 4367 N N . TYR A 1 555 ? 18.068 -16.087 -12.748 1.00 69.88 555 TYR A N 1
ATOM 4368 C CA . TYR A 1 555 ? 19.075 -16.560 -11.798 1.00 69.88 555 TYR A CA 1
ATOM 4369 C C . TYR A 1 555 ? 19.370 -15.538 -10.697 1.00 69.88 555 TYR A C 1
ATOM 4371 O O . TYR A 1 555 ? 19.649 -14.375 -10.973 1.00 69.88 555 TYR A O 1
ATOM 4379 N N . GLY A 1 556 ? 19.380 -15.999 -9.446 1.00 76.12 556 GLY A N 1
ATOM 4380 C CA . GLY A 1 556 ? 19.736 -15.196 -8.275 1.00 76.12 556 GLY A CA 1
ATOM 4381 C C . GLY A 1 556 ? 18.922 -15.581 -7.041 1.00 76.12 556 GLY A C 1
ATOM 4382 O O . GLY A 1 556 ? 17.839 -16.152 -7.146 1.00 76.12 556 GLY A O 1
ATOM 4383 N N . SER A 1 557 ? 19.421 -15.251 -5.849 1.00 75.38 557 SER A N 1
ATOM 4384 C CA . SER A 1 557 ? 18.688 -15.475 -4.590 1.00 75.38 557 SER A CA 1
ATOM 4385 C C . SER A 1 557 ? 17.447 -14.577 -4.445 1.00 75.38 557 SER A C 1
ATOM 4387 O O . SER A 1 557 ? 16.555 -14.897 -3.656 1.00 75.38 557 SER A O 1
ATOM 4389 N N . SER A 1 558 ? 17.373 -13.498 -5.233 1.00 85.94 558 SER A N 1
ATOM 4390 C CA . SER A 1 558 ? 16.249 -12.564 -5.352 1.00 85.94 558 SER A CA 1
ATOM 4391 C C . SER A 1 558 ? 15.370 -12.763 -6.596 1.00 85.94 558 SER A C 1
ATOM 4393 O O . SER A 1 558 ? 14.448 -11.976 -6.820 1.00 85.94 558 SER A O 1
ATOM 4395 N N . ALA A 1 559 ? 15.587 -13.825 -7.381 1.00 91.50 559 ALA A N 1
ATOM 4396 C CA . ALA A 1 559 ? 14.684 -14.194 -8.471 1.00 91.50 559 ALA A CA 1
ATOM 4397 C C . ALA A 1 559 ? 13.303 -14.585 -7.913 1.00 91.50 559 ALA A C 1
ATOM 4399 O O . ALA A 1 559 ? 13.195 -15.476 -7.066 1.00 91.50 559 ALA A O 1
ATOM 4400 N N . LEU A 1 560 ? 12.250 -13.918 -8.391 1.00 94.94 560 LEU A N 1
ATOM 4401 C CA . LEU A 1 560 ? 10.856 -14.250 -8.106 1.00 94.94 560 LEU A CA 1
ATOM 4402 C C . LEU A 1 560 ? 10.419 -15.478 -8.903 1.00 94.94 560 LEU A C 1
ATOM 4404 O O . LEU A 1 560 ? 9.811 -16.376 -8.326 1.00 94.94 560 LEU A O 1
ATOM 4408 N N . GLN A 1 561 ? 10.730 -15.516 -10.199 1.00 95.38 561 GLN A N 1
ATOM 4409 C CA . GLN A 1 561 ? 10.464 -16.649 -11.081 1.00 95.38 561 GLN A CA 1
ATOM 4410 C C . GLN A 1 561 ? 11.803 -17.230 -11.544 1.00 95.38 561 GLN A C 1
ATOM 4412 O O . GLN A 1 561 ? 12.539 -16.603 -12.303 1.00 95.38 561 GLN A O 1
ATOM 4417 N N . THR A 1 562 ? 12.140 -18.422 -11.055 1.00 93.75 562 THR A N 1
ATOM 4418 C CA . THR A 1 562 ? 13.448 -19.056 -11.298 1.00 93.75 562 THR A CA 1
ATOM 4419 C C . THR A 1 562 ? 13.487 -19.840 -12.611 1.00 93.75 562 THR A C 1
ATOM 4421 O O . THR A 1 562 ? 14.536 -19.971 -13.237 1.00 93.75 562 THR A O 1
ATOM 4424 N N . SER A 1 563 ? 12.333 -20.339 -13.045 1.00 93.31 563 SER A N 1
ATOM 4425 C CA . SER A 1 563 ? 12.081 -20.937 -14.359 1.00 93.31 563 SER A CA 1
ATOM 4426 C C . SER A 1 563 ? 10.590 -20.777 -14.704 1.00 93.31 563 SER A C 1
ATOM 4428 O O . SER A 1 563 ? 9.812 -20.419 -13.813 1.00 93.31 563 SER A O 1
ATOM 4430 N N . PRO A 1 564 ? 10.145 -20.993 -15.960 1.00 94.06 564 PRO A N 1
ATOM 4431 C CA . PRO A 1 564 ? 8.773 -20.686 -16.370 1.00 94.06 564 PRO A CA 1
ATOM 4432 C C . PRO A 1 564 ? 7.712 -21.355 -15.483 1.00 94.06 564 PRO A C 1
ATOM 4434 O O . PRO A 1 564 ? 7.611 -22.580 -15.423 1.00 94.06 564 PRO A O 1
ATOM 4437 N N . GLY A 1 565 ? 6.910 -20.544 -14.785 1.00 90.75 565 GLY A N 1
ATOM 4438 C CA . GLY A 1 565 ? 5.871 -21.012 -13.863 1.00 90.75 565 GLY A CA 1
ATOM 4439 C C . GLY A 1 565 ? 6.359 -21.510 -12.492 1.00 90.75 565 GLY A C 1
ATOM 4440 O O . GLY A 1 565 ? 5.530 -21.939 -11.688 1.00 90.75 565 GLY A O 1
ATOM 4441 N N . VAL A 1 566 ? 7.662 -21.446 -12.192 1.00 93.31 566 VAL A N 1
ATOM 4442 C CA . VAL A 1 566 ? 8.249 -21.843 -10.901 1.00 93.31 566 VAL A CA 1
ATOM 4443 C C . VAL A 1 566 ? 8.674 -20.605 -10.117 1.00 93.31 566 VAL A C 1
ATOM 4445 O O . VAL A 1 566 ? 9.538 -19.842 -10.546 1.00 93.31 566 VAL A O 1
ATOM 4448 N N . PHE A 1 567 ? 8.076 -20.425 -8.938 1.00 94.38 567 PHE A N 1
ATOM 4449 C CA . PHE A 1 567 ? 8.221 -19.212 -8.135 1.00 94.38 567 PHE A CA 1
ATOM 4450 C C . PHE A 1 567 ? 8.969 -19.448 -6.824 1.00 94.38 567 PHE A C 1
ATOM 4452 O O . PHE A 1 567 ? 8.709 -20.408 -6.095 1.00 94.38 567 PHE A O 1
ATOM 4459 N N . ASN A 1 568 ? 9.836 -18.505 -6.467 1.00 91.38 568 ASN A N 1
ATOM 4460 C CA . ASN A 1 568 ? 10.469 -18.438 -5.161 1.00 91.38 568 ASN A CA 1
ATOM 4461 C C . ASN A 1 568 ? 9.494 -17.831 -4.142 1.00 91.38 568 ASN A C 1
ATOM 4463 O O . ASN A 1 568 ? 9.340 -16.612 -4.045 1.00 91.38 568 ASN A O 1
ATOM 4467 N N . GLU A 1 569 ? 8.853 -18.684 -3.342 1.00 91.88 569 GLU A N 1
ATOM 4468 C CA . GLU A 1 569 ? 7.869 -18.276 -2.328 1.00 91.88 569 GLU A CA 1
ATOM 4469 C C . GLU A 1 569 ? 8.415 -17.236 -1.328 1.00 91.88 569 GLU A C 1
ATOM 4471 O O . GLU A 1 569 ? 7.644 -16.419 -0.827 1.00 91.88 569 GLU A O 1
ATOM 4476 N N . ARG A 1 570 ? 9.731 -17.188 -1.056 1.00 87.31 570 ARG A N 1
ATOM 4477 C CA . ARG A 1 570 ? 10.315 -16.144 -0.189 1.00 87.31 570 ARG A CA 1
ATOM 4478 C C . ARG A 1 570 ? 10.218 -14.759 -0.835 1.00 87.31 570 ARG A C 1
ATOM 4480 O O . ARG A 1 570 ? 9.862 -13.802 -0.153 1.00 87.31 570 ARG A O 1
ATOM 4487 N N . VAL A 1 571 ? 10.500 -14.666 -2.134 1.00 90.56 571 VAL A N 1
ATOM 4488 C CA . VAL A 1 571 ? 10.410 -13.419 -2.912 1.00 90.56 571 VAL A CA 1
ATOM 4489 C C . VAL A 1 571 ? 8.945 -13.068 -3.187 1.00 90.56 571 VAL A C 1
ATOM 4491 O O . VAL A 1 571 ? 8.557 -11.911 -3.060 1.00 90.56 571 VAL A O 1
ATOM 4494 N N . PHE A 1 572 ? 8.079 -14.059 -3.417 1.00 93.06 572 PHE A N 1
ATOM 4495 C CA . PHE A 1 572 ? 6.637 -13.822 -3.565 1.00 93.06 572 PHE A CA 1
ATOM 4496 C C . PHE A 1 572 ? 6.026 -13.219 -2.285 1.00 93.06 572 PHE A C 1
ATOM 4498 O O . PHE A 1 572 ? 5.271 -12.249 -2.344 1.00 93.06 572 PHE A O 1
ATOM 4505 N N . ARG A 1 573 ? 6.436 -13.709 -1.105 1.00 90.75 573 ARG A N 1
ATOM 4506 C CA . ARG A 1 573 ? 6.083 -13.116 0.201 1.00 90.75 573 ARG A CA 1
ATOM 4507 C C . ARG A 1 573 ? 6.685 -11.735 0.447 1.00 90.75 573 ARG A C 1
ATOM 4509 O O . ARG A 1 573 ? 6.198 -11.003 1.308 1.00 90.75 573 ARG A O 1
ATOM 4516 N N . ALA A 1 574 ? 7.745 -11.378 -0.270 1.00 92.38 574 ALA A N 1
ATOM 4517 C CA . ALA A 1 574 ? 8.301 -10.037 -0.236 1.00 92.38 574 ALA A CA 1
ATOM 4518 C C . ALA A 1 574 ? 7.354 -9.053 -0.944 1.00 92.38 574 ALA A C 1
ATOM 4520 O O . ALA A 1 574 ? 7.031 -8.012 -0.379 1.00 92.38 574 ALA A O 1
ATOM 4521 N N . LEU A 1 575 ? 6.809 -9.430 -2.107 1.00 97.25 575 LEU A N 1
ATOM 4522 C CA . LEU A 1 575 ? 5.765 -8.659 -2.793 1.00 97.25 575 LEU A CA 1
ATOM 4523 C C . LEU A 1 575 ? 4.452 -8.609 -1.987 1.00 97.25 575 LEU A C 1
ATOM 4525 O O . LEU A 1 575 ? 3.850 -7.538 -1.887 1.00 97.25 575 LEU A O 1
ATOM 4529 N N . ASP A 1 576 ? 4.060 -9.717 -1.333 1.00 95.75 576 ASP A N 1
ATOM 4530 C CA . ASP A 1 576 ? 2.898 -9.745 -0.425 1.00 95.75 576 ASP A CA 1
ATOM 4531 C C . ASP A 1 576 ? 3.017 -8.643 0.657 1.00 95.75 576 ASP A C 1
ATOM 4533 O O . ASP A 1 576 ? 2.033 -7.971 0.978 1.00 95.75 576 ASP A O 1
ATOM 4537 N N . TYR A 1 577 ? 4.223 -8.438 1.209 1.00 93.94 577 TYR A N 1
ATOM 4538 C CA . TYR A 1 577 ? 4.514 -7.414 2.221 1.00 93.94 577 TYR A CA 1
ATOM 4539 C C . TYR A 1 577 ? 4.424 -5.984 1.669 1.00 93.94 577 TYR A C 1
ATOM 4541 O O . TYR A 1 577 ? 3.830 -5.122 2.317 1.00 93.94 577 TYR A O 1
ATOM 4549 N N . VAL A 1 578 ? 4.959 -5.729 0.468 1.00 97.56 578 VAL A N 1
ATOM 4550 C CA . VAL A 1 578 ? 4.922 -4.396 -0.168 1.00 97.56 578 VAL A CA 1
ATOM 4551 C C . VAL A 1 578 ? 3.480 -3.911 -0.352 1.00 97.56 578 VAL A C 1
ATOM 4553 O O . VAL A 1 578 ? 3.178 -2.764 -0.021 1.00 97.56 578 VAL A O 1
ATOM 4556 N N . ILE A 1 579 ? 2.570 -4.785 -0.799 1.00 97.69 579 ILE A N 1
ATOM 4557 C CA . ILE A 1 579 ? 1.143 -4.456 -0.976 1.00 97.69 579 ILE A CA 1
ATOM 4558 C C . ILE A 1 579 ? 0.481 -4.123 0.370 1.00 97.69 579 ILE A C 1
ATOM 4560 O O . ILE A 1 579 ? -0.206 -3.106 0.491 1.00 97.69 579 ILE A O 1
ATOM 4564 N N . VAL A 1 580 ? 0.740 -4.925 1.409 1.00 91.31 580 VAL A N 1
ATOM 4565 C CA . VAL A 1 580 ? 0.193 -4.716 2.763 1.00 91.31 580 VAL A CA 1
ATOM 4566 C C . VAL A 1 580 ? 0.662 -3.404 3.384 1.00 91.31 580 VAL A C 1
ATOM 4568 O O . VAL A 1 580 ? -0.142 -2.684 3.989 1.00 91.31 580 VAL A O 1
ATOM 4571 N N . GLU A 1 581 ? 1.946 -3.079 3.235 1.00 92.44 581 GLU A N 1
ATOM 4572 C CA . GLU A 1 581 ? 2.535 -1.859 3.785 1.00 92.44 581 GLU A CA 1
ATOM 4573 C C . GLU A 1 581 ? 2.110 -0.617 2.982 1.00 92.44 581 GLU A C 1
ATOM 4575 O O . GLU A 1 581 ? 1.855 0.434 3.575 1.00 92.44 581 GLU A O 1
ATOM 4580 N N . ALA A 1 582 ? 1.930 -0.726 1.660 1.00 95.44 582 ALA A N 1
ATOM 4581 C CA . ALA A 1 582 ? 1.355 0.346 0.846 1.00 95.44 582 ALA A CA 1
ATOM 4582 C C . ALA A 1 582 ? -0.089 0.644 1.280 1.00 95.44 582 ALA A C 1
ATOM 4584 O O . ALA A 1 582 ? -0.413 1.787 1.619 1.00 95.44 582 ALA A O 1
ATOM 4585 N N . ARG A 1 583 ? -0.924 -0.398 1.399 1.00 92.06 583 ARG A N 1
ATOM 4586 C CA . ARG A 1 583 ? -2.315 -0.284 1.855 1.00 92.06 583 ARG A CA 1
ATOM 4587 C C . ARG A 1 583 ? -2.424 0.332 3.246 1.00 92.06 583 ARG A C 1
ATOM 4589 O O . ARG A 1 583 ? -3.221 1.241 3.450 1.00 92.06 583 ARG A O 1
ATOM 4596 N N . LYS A 1 584 ? -1.591 -0.098 4.197 1.00 86.81 584 LYS A N 1
ATOM 4597 C CA . LYS A 1 584 ? -1.498 0.466 5.561 1.00 86.81 584 LYS A CA 1
ATOM 4598 C C . LYS A 1 584 ? -1.234 1.978 5.559 1.00 86.81 584 LYS A C 1
ATOM 4600 O O . LYS A 1 584 ? -1.801 2.689 6.384 1.00 86.81 584 LYS A O 1
ATOM 4605 N N . ASN A 1 585 ? -0.438 2.472 4.608 1.00 89.19 585 ASN A N 1
ATOM 4606 C CA . ASN A 1 585 ? -0.159 3.898 4.408 1.00 89.19 585 ASN A CA 1
ATOM 4607 C C . ASN A 1 585 ? -1.177 4.606 3.477 1.00 89.19 585 ASN A C 1
ATOM 4609 O O . ASN A 1 585 ? -0.990 5.777 3.156 1.00 89.19 585 ASN A O 1
ATOM 4613 N N . LYS A 1 586 ? -2.267 3.930 3.070 1.00 91.94 586 LYS A N 1
ATOM 4614 C CA . LYS A 1 586 ? -3.296 4.398 2.111 1.00 91.94 586 LYS A CA 1
ATOM 4615 C C . LYS A 1 586 ? -2.745 4.767 0.724 1.00 91.94 586 LYS A C 1
ATOM 4617 O O . LYS A 1 586 ? -3.331 5.586 0.018 1.00 91.94 586 LYS A O 1
ATOM 4622 N N . LEU A 1 587 ? -1.632 4.152 0.339 1.00 96.44 587 LEU A N 1
ATOM 4623 C CA . LEU A 1 587 ? -1.016 4.287 -0.977 1.00 96.44 587 LEU A CA 1
ATOM 4624 C C . LEU A 1 587 ? -1.546 3.224 -1.933 1.00 96.44 587 LEU A C 1
ATOM 4626 O O . LEU A 1 587 ? -2.003 2.165 -1.498 1.00 96.44 587 LEU A O 1
ATOM 4630 N N . ARG A 1 588 ? -1.427 3.491 -3.235 1.00 98.25 588 ARG A N 1
ATOM 4631 C CA . ARG A 1 588 ? -1.697 2.506 -4.285 1.00 98.25 588 ARG A CA 1
ATOM 4632 C C . ARG A 1 588 ? -0.434 2.144 -5.069 1.00 98.25 588 ARG A C 1
ATOM 4634 O O . ARG A 1 588 ? 0.506 2.937 -5.117 1.00 98.25 588 ARG A O 1
ATOM 4641 N N . LEU A 1 589 ? -0.419 0.969 -5.691 1.00 98.81 589 LEU A N 1
ATOM 4642 C CA . LEU A 1 589 ? 0.735 0.426 -6.410 1.00 98.81 589 LEU A CA 1
ATOM 4643 C C . LEU A 1 589 ? 0.462 0.232 -7.904 1.00 98.81 589 LEU A C 1
ATOM 4645 O O . LEU A 1 589 ? -0.509 -0.426 -8.265 1.00 98.81 589 LEU A O 1
ATOM 4649 N N . ILE A 1 590 ? 1.335 0.745 -8.771 1.00 98.88 590 ILE A N 1
ATOM 4650 C CA . ILE A 1 590 ? 1.415 0.279 -10.165 1.00 98.88 590 ILE A CA 1
ATOM 4651 C C . ILE A 1 590 ? 2.431 -0.859 -10.196 1.00 98.88 590 ILE A C 1
ATOM 4653 O O . ILE A 1 590 ? 3.584 -0.662 -9.801 1.00 98.88 590 ILE A O 1
ATOM 4657 N N . LEU A 1 591 ? 1.989 -2.038 -10.630 1.00 98.75 591 LEU A N 1
ATOM 4658 C CA . LEU A 1 591 ? 2.795 -3.255 -10.664 1.00 98.75 591 LEU A CA 1
ATOM 4659 C C . LEU A 1 591 ? 3.149 -3.603 -12.112 1.00 98.75 591 LEU A C 1
ATOM 4661 O O . LEU A 1 591 ? 2.305 -4.094 -12.863 1.00 98.75 591 LEU A O 1
ATOM 4665 N N . SER A 1 592 ? 4.404 -3.347 -12.487 1.00 98.44 592 SER A N 1
ATOM 4666 C CA . SER A 1 592 ? 4.948 -3.764 -13.784 1.00 98.44 592 SER A CA 1
ATOM 4667 C C . SER A 1 592 ? 5.274 -5.253 -13.771 1.00 98.44 592 SER A C 1
ATOM 4669 O O . SER A 1 592 ? 5.858 -5.751 -12.802 1.00 98.44 592 SER A O 1
ATOM 4671 N N . LEU A 1 593 ? 4.860 -5.957 -14.825 1.00 98.19 593 LEU A N 1
ATOM 4672 C CA . LEU A 1 593 ? 4.817 -7.418 -14.883 1.00 98.19 593 LEU A CA 1
ATOM 4673 C C . LEU A 1 593 ? 6.036 -8.058 -15.561 1.00 98.19 593 LEU A C 1
ATOM 4675 O O . LEU A 1 593 ? 6.324 -9.209 -15.262 1.00 98.19 593 LEU A O 1
ATOM 4679 N N . VAL A 1 594 ? 6.779 -7.344 -16.409 1.00 96.75 594 VAL A N 1
ATOM 4680 C CA . VAL A 1 594 ? 8.072 -7.798 -16.960 1.00 96.75 594 VAL A CA 1
ATOM 4681 C C . VAL A 1 594 ? 8.903 -6.598 -17.429 1.00 96.75 594 VAL A C 1
ATOM 4683 O O . VAL A 1 594 ? 8.364 -5.518 -17.672 1.00 96.75 594 VAL A O 1
ATOM 4686 N N . ASN A 1 595 ? 10.215 -6.772 -17.589 1.00 93.94 595 ASN A N 1
ATOM 4687 C CA . ASN A 1 595 ? 11.103 -5.754 -18.153 1.00 93.94 595 ASN A CA 1
ATOM 4688 C C . ASN A 1 595 ? 11.361 -5.968 -19.653 1.00 93.94 595 ASN A C 1
ATOM 4690 O O . ASN A 1 595 ? 11.526 -7.103 -20.100 1.00 93.94 595 ASN A O 1
ATOM 4694 N N . ASN A 1 596 ? 11.500 -4.891 -20.427 1.00 90.69 596 ASN A N 1
ATOM 4695 C CA . ASN A 1 596 ? 12.137 -4.951 -21.746 1.00 90.69 596 ASN A CA 1
ATOM 4696 C C . ASN A 1 596 ? 13.674 -4.984 -21.658 1.00 90.69 596 ASN A C 1
ATOM 4698 O O . ASN A 1 596 ? 14.328 -5.496 -22.563 1.00 90.69 596 ASN A O 1
ATOM 4702 N N . LEU A 1 597 ? 14.248 -4.423 -20.588 1.00 82.94 597 LEU A N 1
ATOM 4703 C CA . LEU A 1 597 ? 15.690 -4.408 -20.337 1.00 82.94 597 LEU A CA 1
ATOM 4704 C C . LEU A 1 597 ? 16.142 -5.688 -19.614 1.00 82.94 597 LEU A C 1
ATOM 4706 O O . LEU A 1 597 ? 15.373 -6.300 -18.881 1.00 82.94 597 LEU A O 1
ATOM 4710 N N . ASN A 1 598 ? 17.425 -6.039 -19.746 1.00 80.94 598 ASN A N 1
ATOM 4711 C CA . ASN A 1 598 ? 18.017 -7.246 -19.139 1.00 80.94 598 ASN A CA 1
ATOM 4712 C C . ASN A 1 598 ? 18.106 -7.211 -17.595 1.00 80.94 598 ASN A C 1
ATOM 4714 O O . ASN A 1 598 ? 18.468 -8.208 -16.969 1.00 80.94 598 ASN A O 1
ATOM 4718 N N . ALA A 1 599 ? 17.846 -6.059 -16.966 1.00 76.62 599 ALA A N 1
ATOM 4719 C CA . ALA A 1 599 ? 17.888 -5.919 -15.514 1.00 76.62 599 ALA A CA 1
ATOM 4720 C C . ALA A 1 599 ? 16.737 -6.712 -14.876 1.00 76.62 599 ALA A C 1
ATOM 4722 O O . ALA A 1 599 ? 15.575 -6.511 -15.238 1.00 76.62 599 ALA A O 1
ATOM 4723 N N . PHE A 1 600 ? 17.076 -7.591 -13.927 1.00 83.12 600 PHE A N 1
ATOM 4724 C CA . PHE A 1 600 ? 16.153 -8.557 -13.314 1.00 83.12 600 PHE A CA 1
ATOM 4725 C C . PHE A 1 600 ? 15.499 -9.516 -14.332 1.00 83.12 600 PHE A C 1
ATOM 4727 O O . PHE A 1 600 ? 14.339 -9.901 -14.188 1.00 83.12 600 PHE A O 1
ATOM 4734 N N . GLY A 1 601 ? 16.258 -9.898 -15.367 1.00 87.75 601 GLY A N 1
ATOM 4735 C CA . GLY A 1 601 ? 15.857 -10.866 -16.389 1.00 87.75 601 GLY A CA 1
ATOM 4736 C C . GLY A 1 601 ? 15.172 -10.209 -17.584 1.00 87.75 601 GLY A C 1
ATOM 4737 O O . GLY A 1 601 ? 15.815 -9.966 -18.606 1.00 87.75 601 GLY A O 1
ATOM 4738 N N . GLY A 1 602 ? 13.871 -9.936 -17.467 1.00 90.81 602 GLY A N 1
ATOM 4739 C CA . GLY A 1 602 ? 13.075 -9.337 -18.544 1.00 90.81 602 GLY A CA 1
ATOM 4740 C C . GLY A 1 602 ? 12.850 -10.255 -19.754 1.00 90.81 602 GLY A C 1
ATOM 4741 O O . GLY A 1 602 ? 13.081 -11.465 -19.693 1.00 90.81 602 GLY A O 1
ATOM 4742 N N . LYS A 1 603 ? 12.396 -9.681 -20.881 1.00 92.69 603 LYS A N 1
ATOM 4743 C CA . LYS A 1 603 ? 12.012 -10.419 -22.105 1.00 92.69 603 LYS A CA 1
ATOM 4744 C C . LYS A 1 603 ? 13.090 -11.397 -22.599 1.00 92.69 603 LYS A C 1
ATOM 4746 O O . LYS A 1 603 ? 12.772 -12.506 -23.022 1.00 92.69 603 LYS A O 1
ATOM 4751 N N . THR A 1 604 ? 14.355 -11.018 -22.459 1.00 92.12 604 THR A N 1
ATOM 4752 C CA . THR A 1 604 ? 15.551 -11.795 -22.810 1.00 92.12 604 THR A CA 1
ATOM 4753 C C . THR A 1 604 ? 15.617 -13.126 -22.058 1.00 92.12 604 THR A C 1
ATOM 4755 O O . THR A 1 604 ? 15.911 -14.165 -22.646 1.00 92.12 604 THR A O 1
ATOM 4758 N N . GLN A 1 605 ? 15.276 -13.139 -20.764 1.00 94.56 605 GLN A N 1
ATOM 4759 C CA . GLN A 1 605 ? 15.278 -14.361 -19.954 1.00 94.56 605 GLN A CA 1
ATOM 4760 C C . GLN A 1 605 ? 14.141 -15.319 -20.348 1.00 94.56 605 GLN A C 1
ATOM 4762 O O . GLN A 1 605 ? 14.324 -16.536 -20.325 1.00 94.56 605 GLN A O 1
ATOM 4767 N N . TYR A 1 606 ? 12.996 -14.785 -20.783 1.00 95.00 606 TYR A N 1
ATOM 4768 C CA . TYR A 1 606 ? 11.889 -15.581 -21.320 1.00 95.00 606 TYR A CA 1
ATOM 4769 C C . TYR A 1 606 ? 12.230 -16.245 -22.662 1.00 95.00 606 TYR A C 1
ATOM 4771 O O . TYR A 1 606 ? 11.823 -17.384 -22.896 1.00 95.00 606 TYR A O 1
ATOM 4779 N N . VAL A 1 607 ? 12.988 -15.565 -23.531 1.00 93.50 607 VAL A N 1
ATOM 4780 C CA . VAL A 1 607 ? 13.505 -16.151 -24.780 1.00 93.50 607 VAL A CA 1
ATOM 4781 C C . VAL A 1 607 ? 14.562 -17.215 -24.471 1.00 93.50 607 VAL A C 1
ATOM 4783 O O . VAL A 1 607 ? 14.430 -18.338 -24.952 1.00 93.50 607 VAL A O 1
ATOM 4786 N N . ARG A 1 608 ? 15.519 -16.928 -23.576 1.00 92.94 608 ARG A N 1
ATOM 4787 C CA . ARG A 1 608 ? 16.528 -17.899 -23.115 1.00 92.94 608 ARG A CA 1
ATOM 4788 C C . ARG A 1 608 ? 15.907 -19.183 -22.557 1.00 92.94 608 ARG A C 1
ATOM 4790 O O . ARG A 1 608 ? 16.344 -20.265 -22.926 1.00 92.94 608 ARG A O 1
ATOM 4797 N N . TRP A 1 609 ? 14.873 -19.097 -21.717 1.00 94.62 609 TRP A N 1
ATOM 4798 C CA . TRP A 1 609 ? 14.194 -20.295 -21.199 1.00 94.62 609 TRP A CA 1
ATOM 4799 C C . TRP A 1 609 ? 13.568 -21.160 -22.304 1.00 94.62 609 TRP A C 1
ATOM 4801 O O . TRP A 1 609 ? 13.465 -22.374 -22.143 1.00 94.62 609 TRP A O 1
ATOM 4811 N N . ALA A 1 610 ? 13.152 -20.561 -23.423 1.00 93.94 610 ALA A N 1
ATOM 4812 C CA . ALA A 1 610 ? 12.673 -21.311 -24.578 1.00 93.94 610 ALA A CA 1
ATOM 4813 C C . ALA A 1 610 ? 13.839 -21.970 -25.344 1.00 93.94 610 ALA A C 1
ATOM 4815 O O . ALA A 1 610 ? 13.736 -23.148 -25.685 1.00 93.94 610 ALA A O 1
ATOM 4816 N N . GLU A 1 611 ? 14.961 -21.267 -25.543 1.00 93.19 611 GLU A N 1
ATOM 4817 C CA . GLU A 1 611 ? 16.190 -21.837 -26.130 1.00 93.19 611 GLU A CA 1
ATOM 4818 C C . GLU A 1 611 ? 16.711 -23.034 -25.316 1.00 93.19 611 GLU A C 1
ATOM 4820 O O . GLU A 1 611 ? 16.954 -24.107 -25.869 1.00 93.19 611 GLU A O 1
ATOM 4825 N N . GLU A 1 612 ? 16.815 -22.883 -23.992 1.00 92.12 612 GLU A N 1
ATOM 4826 C CA . GLU A 1 612 ? 17.246 -23.927 -23.049 1.00 92.12 612 GLU A CA 1
ATOM 4827 C C . GLU A 1 612 ? 16.303 -25.143 -23.047 1.00 92.12 612 GLU A C 1
ATOM 4829 O O . GLU A 1 612 ? 16.749 -26.276 -22.861 1.00 92.12 612 GLU A O 1
ATOM 4834 N N . ALA A 1 613 ? 15.010 -24.932 -23.313 1.00 92.19 613 ALA A N 1
ATOM 4835 C CA . ALA A 1 613 ? 14.015 -25.990 -23.488 1.00 92.19 613 ALA A CA 1
ATOM 4836 C C . ALA A 1 613 ? 14.020 -26.631 -24.896 1.00 92.19 613 ALA A C 1
ATOM 4838 O O . ALA A 1 613 ? 13.176 -27.482 -25.185 1.00 92.19 613 ALA A O 1
ATOM 4839 N N . GLY A 1 614 ? 14.944 -26.241 -25.784 1.00 91.81 614 GLY A N 1
ATOM 4840 C CA . GLY A 1 614 ? 15.056 -26.762 -27.151 1.00 91.81 614 GLY A CA 1
ATOM 4841 C C . GLY A 1 614 ? 14.021 -26.200 -28.134 1.00 91.81 614 GLY A C 1
ATOM 4842 O O . GLY A 1 614 ? 13.793 -26.787 -29.193 1.00 91.81 614 GLY A O 1
ATOM 4843 N N . VAL A 1 615 ? 13.371 -25.082 -27.801 1.00 92.25 615 VAL A N 1
ATOM 4844 C CA . VAL A 1 615 ? 12.401 -24.406 -28.670 1.00 92.25 615 VAL A CA 1
ATOM 4845 C C . VAL A 1 615 ? 13.143 -23.549 -29.695 1.00 92.25 615 VAL A C 1
ATOM 4847 O O . VAL A 1 615 ? 14.006 -22.748 -29.347 1.00 92.25 615 VAL A O 1
ATOM 4850 N N . ASN A 1 616 ? 12.775 -23.679 -30.971 1.00 88.19 616 ASN A N 1
ATOM 4851 C CA . ASN A 1 616 ? 13.381 -22.921 -32.069 1.00 88.19 616 ASN A CA 1
ATOM 4852 C C . ASN A 1 616 ? 12.869 -21.467 -32.119 1.00 88.19 616 ASN A C 1
ATOM 4854 O O . ASN A 1 616 ? 12.025 -21.119 -32.947 1.00 88.19 616 ASN A O 1
ATOM 4858 N N . VAL A 1 617 ? 13.366 -20.628 -31.210 1.00 86.56 617 VAL A N 1
ATOM 4859 C CA . VAL A 1 617 ? 13.175 -19.170 -31.224 1.00 86.56 617 VAL A CA 1
ATOM 4860 C C . VAL A 1 617 ? 14.239 -18.483 -32.089 1.00 86.56 617 VAL A C 1
ATOM 4862 O O . VAL A 1 617 ? 15.270 -19.066 -32.419 1.00 86.56 617 VAL A O 1
ATOM 4865 N N . SER A 1 618 ? 13.990 -17.236 -32.501 1.00 77.19 618 SER A N 1
ATOM 4866 C CA . SER A 1 618 ? 15.007 -16.459 -33.221 1.00 77.19 618 SER A CA 1
ATOM 4867 C C . SER A 1 618 ? 16.051 -15.911 -32.247 1.00 77.19 618 SER A C 1
ATOM 4869 O O . SER A 1 618 ? 15.708 -15.613 -31.107 1.00 77.19 618 SER A O 1
ATOM 4871 N N . GLN A 1 619 ? 17.270 -15.640 -32.728 1.00 70.12 619 GLN A N 1
ATOM 4872 C CA . GLN A 1 619 ? 18.351 -14.978 -31.968 1.00 70.12 619 GLN A CA 1
ATOM 4873 C C . GLN A 1 619 ? 18.037 -13.522 -31.543 1.00 70.12 619 GLN A C 1
ATOM 4875 O O . GLN A 1 619 ? 18.940 -12.766 -31.194 1.00 70.12 619 GLN A O 1
ATOM 4880 N N . THR A 1 620 ? 16.778 -13.085 -31.635 1.00 83.75 620 THR A N 1
ATOM 4881 C CA . THR A 1 620 ? 16.327 -11.756 -31.217 1.00 83.75 620 THR A CA 1
ATOM 4882 C C . THR A 1 620 ? 15.372 -11.871 -30.036 1.00 83.75 620 THR A C 1
ATOM 4884 O O . THR A 1 620 ? 14.448 -12.691 -30.045 1.00 83.75 620 THR A O 1
ATOM 4887 N N . ASP A 1 621 ? 15.538 -10.985 -29.054 1.00 86.56 621 ASP A N 1
ATOM 4888 C CA . ASP A 1 621 ? 14.664 -10.907 -27.875 1.00 86.56 621 ASP A CA 1
ATOM 4889 C C . ASP A 1 621 ? 13.209 -10.561 -28.243 1.00 86.56 621 ASP A C 1
ATOM 4891 O O . ASP A 1 621 ? 12.277 -10.809 -27.481 1.00 86.56 621 ASP A O 1
ATOM 4895 N N . ASP A 1 622 ? 12.984 -10.031 -29.449 1.00 88.69 622 ASP A N 1
ATOM 4896 C CA . ASP A 1 622 ? 11.659 -9.766 -30.019 1.00 88.69 622 ASP A CA 1
ATOM 4897 C C . ASP A 1 622 ? 10.850 -11.055 -30.289 1.00 88.69 622 ASP A C 1
ATOM 4899 O O . ASP A 1 622 ? 9.627 -11.003 -30.475 1.00 88.69 622 ASP A O 1
ATOM 4903 N N . SER A 1 623 ? 11.490 -12.231 -30.209 1.00 90.19 623 SER A N 1
ATOM 4904 C CA . SER A 1 623 ? 10.809 -13.530 -30.095 1.00 90.19 623 SER A CA 1
ATOM 4905 C C . SER A 1 623 ? 9.804 -13.555 -28.935 1.00 90.19 623 SER A C 1
ATOM 4907 O O . SER A 1 623 ? 8.784 -14.232 -29.036 1.00 90.19 623 SER A O 1
ATOM 4909 N N . PHE A 1 624 ? 10.024 -12.768 -27.874 1.00 93.25 624 PHE A N 1
ATOM 4910 C CA . PHE A 1 624 ? 9.086 -12.593 -26.760 1.00 93.25 624 PHE A CA 1
ATOM 4911 C C . PHE A 1 624 ? 7.694 -12.109 -27.196 1.00 93.25 624 PHE A C 1
ATOM 4913 O O . PHE A 1 624 ? 6.677 -12.558 -26.665 1.00 93.25 624 PHE A O 1
ATOM 4920 N N . PHE A 1 625 ? 7.631 -11.225 -28.198 1.00 93.38 625 PHE A N 1
ATOM 4921 C CA . PHE A 1 625 ? 6.367 -10.657 -28.672 1.00 93.38 625 PHE A CA 1
ATOM 4922 C C . PHE A 1 625 ? 5.633 -11.563 -29.672 1.00 93.38 625 PHE A C 1
ATOM 4924 O O . PHE A 1 625 ? 4.427 -11.426 -29.871 1.00 93.38 625 PHE A O 1
ATOM 4931 N N . SER A 1 626 ? 6.342 -12.491 -30.316 1.00 90.88 626 SER A N 1
ATOM 4932 C CA . SER A 1 626 ? 5.830 -13.263 -31.456 1.00 90.88 626 SER A CA 1
ATOM 4933 C C . SER A 1 626 ? 5.667 -14.757 -31.168 1.00 90.88 626 SER A C 1
ATOM 4935 O O . SER A 1 626 ? 4.665 -15.350 -31.576 1.00 90.88 626 SER A O 1
ATOM 4937 N N . HIS A 1 627 ? 6.609 -15.377 -30.456 1.00 93.62 627 HIS A N 1
ATOM 4938 C CA . HIS A 1 627 ? 6.691 -16.828 -30.337 1.00 93.62 627 HIS A CA 1
ATOM 4939 C C . HIS A 1 627 ? 5.640 -17.393 -29.357 1.00 93.62 627 HIS A C 1
ATOM 4941 O O . HIS A 1 627 ? 5.649 -17.013 -28.182 1.00 93.62 627 HIS A O 1
ATOM 4947 N N . PRO A 1 628 ? 4.762 -18.334 -29.774 1.00 94.88 628 PRO A N 1
ATOM 4948 C CA . PRO A 1 628 ? 3.667 -18.843 -28.941 1.00 94.88 628 PRO A CA 1
ATOM 4949 C C . PRO A 1 628 ? 4.107 -19.346 -27.562 1.00 94.88 628 PRO A C 1
ATOM 4951 O O . PRO A 1 628 ? 3.584 -18.885 -26.556 1.00 94.88 628 PRO A O 1
ATOM 4954 N N . THR A 1 629 ? 5.138 -20.194 -27.495 1.00 95.81 629 THR A N 1
ATOM 4955 C CA . THR A 1 629 ? 5.637 -20.750 -26.223 1.00 95.81 629 THR A CA 1
ATOM 4956 C C . THR A 1 629 ? 6.106 -19.674 -25.240 1.00 95.81 629 THR A C 1
ATOM 4958 O O . THR A 1 629 ? 5.853 -19.783 -24.045 1.00 95.81 629 THR A O 1
ATOM 4961 N N . VAL A 1 630 ? 6.746 -18.608 -25.737 1.00 95.75 630 VAL A N 1
ATOM 4962 C CA . VAL A 1 630 ? 7.270 -17.525 -24.891 1.00 95.75 630 VAL A CA 1
ATOM 4963 C C . VAL A 1 630 ? 6.120 -16.655 -24.373 1.00 95.75 630 VAL A C 1
ATOM 4965 O O . VAL A 1 630 ? 6.072 -16.313 -23.191 1.00 95.75 630 VAL A O 1
ATOM 4968 N N . LYS A 1 631 ? 5.128 -16.387 -25.233 1.00 97.12 631 LYS A N 1
ATOM 4969 C CA . LYS A 1 631 ? 3.859 -15.761 -24.843 1.00 97.12 631 LYS A CA 1
ATOM 4970 C C . LYS A 1 631 ? 3.114 -16.580 -23.787 1.00 97.12 631 LYS A C 1
ATOM 4972 O O . LYS A 1 631 ? 2.563 -15.997 -22.859 1.00 97.12 631 LYS A O 1
ATOM 4977 N N . ASP A 1 632 ? 3.113 -17.905 -23.889 1.00 97.69 632 ASP A N 1
ATOM 4978 C CA . ASP A 1 632 ? 2.427 -18.775 -22.931 1.00 97.69 632 ASP A CA 1
ATOM 4979 C C . ASP A 1 632 ? 3.159 -18.865 -21.580 1.00 97.69 632 ASP A C 1
ATOM 4981 O O . ASP A 1 632 ? 2.494 -18.880 -20.543 1.00 97.69 632 ASP A O 1
ATOM 4985 N N . TYR A 1 633 ? 4.499 -18.805 -21.553 1.00 97.69 633 TYR A N 1
ATOM 4986 C CA . TYR A 1 633 ? 5.262 -18.605 -20.310 1.00 97.69 633 TYR A CA 1
ATOM 4987 C C . TYR A 1 633 ? 4.857 -17.298 -19.612 1.00 97.69 633 TYR A C 1
ATOM 4989 O O . TYR A 1 633 ? 4.566 -17.293 -18.416 1.00 97.69 633 TYR A O 1
ATOM 4997 N N . TYR A 1 634 ? 4.764 -16.197 -20.363 1.00 98.31 634 TYR A N 1
ATOM 4998 C CA . TYR A 1 634 ? 4.355 -14.903 -19.816 1.00 98.31 634 TYR A CA 1
ATOM 4999 C C . TYR A 1 634 ? 2.883 -14.887 -19.351 1.00 98.31 634 TYR A C 1
ATOM 5001 O O . TYR A 1 634 ? 2.578 -14.369 -18.277 1.00 98.31 634 TYR A O 1
ATOM 5009 N N . LYS A 1 635 ? 1.961 -15.547 -20.068 1.00 98.56 635 LYS A N 1
ATOM 5010 C CA . LYS A 1 635 ? 0.570 -15.751 -19.610 1.00 98.56 635 LYS A CA 1
ATOM 5011 C C . LYS A 1 635 ? 0.487 -16.585 -18.329 1.00 98.56 635 LYS A C 1
ATOM 5013 O O . LYS A 1 635 ? -0.305 -16.262 -17.442 1.00 98.56 635 LYS A O 1
ATOM 5018 N N . ALA A 1 636 ? 1.295 -17.640 -18.204 1.00 98.00 636 ALA A N 1
ATOM 5019 C CA . ALA A 1 636 ? 1.368 -18.437 -16.981 1.00 98.00 636 ALA A CA 1
ATOM 5020 C C . ALA A 1 636 ? 1.846 -17.586 -15.792 1.00 98.00 636 ALA A C 1
ATOM 5022 O O . ALA A 1 636 ? 1.252 -17.652 -14.713 1.00 98.00 636 ALA A O 1
ATOM 5023 N N . TYR A 1 637 ? 2.841 -16.726 -16.021 1.00 98.38 637 TYR A N 1
ATOM 5024 C CA . TYR A 1 637 ? 3.316 -15.753 -15.045 1.00 98.38 637 TYR A CA 1
ATOM 5025 C C . TYR A 1 637 ? 2.234 -14.730 -14.646 1.00 98.38 637 TYR A C 1
ATOM 5027 O O . TYR A 1 637 ? 1.933 -14.614 -13.457 1.00 98.38 637 TYR A O 1
ATOM 5035 N N . ILE A 1 638 ? 1.568 -14.068 -15.607 1.00 98.50 638 ILE A N 1
ATOM 5036 C CA . ILE A 1 638 ? 0.439 -13.148 -15.344 1.00 98.50 638 ILE A CA 1
ATOM 5037 C C . ILE A 1 638 ? -0.597 -13.826 -14.445 1.00 98.50 638 ILE A C 1
ATOM 5039 O O . ILE A 1 638 ? -1.009 -13.274 -13.423 1.00 98.50 638 ILE A O 1
ATOM 5043 N N . LYS A 1 639 ? -1.006 -15.048 -14.805 1.00 98.31 639 LYS A N 1
ATOM 5044 C CA . LYS A 1 639 ? -2.007 -15.805 -14.054 1.00 98.31 639 LYS A CA 1
ATOM 5045 C C . LYS A 1 639 ? -1.552 -16.081 -12.621 1.00 98.31 639 LYS A C 1
ATOM 5047 O O . LYS A 1 639 ? -2.370 -15.965 -11.709 1.00 98.31 639 LYS A O 1
ATOM 5052 N N . ALA A 1 640 ? -0.281 -16.412 -12.405 1.00 97.88 640 ALA A N 1
ATOM 5053 C CA . ALA A 1 640 ? 0.272 -16.625 -11.070 1.00 97.88 640 ALA A CA 1
ATOM 5054 C C . ALA A 1 640 ? 0.280 -15.339 -10.222 1.00 97.88 640 ALA A C 1
ATOM 5056 O O . ALA A 1 640 ? -0.109 -15.397 -9.057 1.00 97.88 640 ALA A O 1
ATOM 5057 N N . ILE A 1 641 ? 0.649 -14.186 -10.798 1.00 98.31 641 ILE A N 1
ATOM 5058 C CA . ILE A 1 641 ? 0.635 -12.888 -10.101 1.00 98.31 641 ILE A CA 1
ATOM 5059 C C . ILE A 1 641 ? -0.796 -12.456 -9.759 1.00 98.31 641 ILE A C 1
ATOM 5061 O O . ILE A 1 641 ? -1.103 -12.245 -8.589 1.00 98.31 641 ILE A O 1
ATOM 5065 N N . LEU A 1 642 ? -1.699 -12.365 -10.740 1.00 97.81 642 LEU A N 1
ATOM 5066 C CA . LEU A 1 642 ? -3.059 -11.845 -10.527 1.00 97.81 642 LEU A CA 1
ATOM 5067 C C . LEU A 1 642 ? -3.880 -12.727 -9.575 1.00 97.81 642 LEU A C 1
ATOM 5069 O O . LEU A 1 642 ? -4.630 -12.220 -8.737 1.00 97.81 642 LEU A O 1
ATOM 5073 N N . THR A 1 643 ? -3.716 -14.052 -9.663 1.00 96.25 643 THR A N 1
ATOM 5074 C CA . THR A 1 643 ? -4.434 -14.997 -8.791 1.00 96.25 643 THR A CA 1
ATOM 5075 C C . THR A 1 643 ? -3.734 -15.275 -7.457 1.00 96.25 643 THR A C 1
ATOM 5077 O O . THR A 1 643 ? -4.315 -15.980 -6.622 1.00 96.25 643 THR A O 1
ATOM 5080 N N . ARG A 1 644 ? -2.542 -14.696 -7.205 1.00 96.94 644 ARG A N 1
ATOM 5081 C CA . ARG A 1 644 ? -1.821 -14.797 -5.925 1.00 96.94 644 ARG A CA 1
ATOM 5082 C C . ARG A 1 644 ? -2.741 -14.390 -4.785 1.00 96.94 644 ARG A C 1
ATOM 5084 O O . ARG A 1 644 ? -3.215 -13.259 -4.718 1.00 96.94 644 ARG A O 1
ATOM 5091 N N . LYS A 1 645 ? -2.954 -15.312 -3.848 1.00 94.19 645 LYS A N 1
ATOM 5092 C CA . LYS A 1 645 ? -3.545 -15.005 -2.547 1.00 94.19 645 LYS A CA 1
ATOM 5093 C C . LYS A 1 645 ? -2.429 -14.501 -1.637 1.00 94.19 645 LYS A C 1
ATOM 5095 O O . LYS A 1 645 ? -1.539 -15.275 -1.295 1.00 94.19 645 LYS A O 1
ATOM 5100 N N . ASN A 1 646 ? -2.483 -13.227 -1.262 1.00 89.50 646 ASN A N 1
ATOM 5101 C CA . ASN A 1 646 ? -1.504 -12.591 -0.391 1.00 89.50 646 ASN A CA 1
ATOM 5102 C C . ASN A 1 646 ? -1.383 -13.381 0.923 1.00 89.50 646 ASN A C 1
ATOM 5104 O O . ASN A 1 646 ? -2.386 -13.591 1.612 1.00 89.50 646 ASN A O 1
ATOM 5108 N N . SER A 1 647 ? -0.178 -13.839 1.271 1.00 82.25 647 SER A N 1
ATOM 5109 C CA . SER A 1 647 ? 0.026 -14.726 2.429 1.00 82.25 647 SER A CA 1
ATOM 5110 C C . SER A 1 647 ? -0.241 -14.065 3.788 1.00 82.25 647 SER A C 1
ATOM 5112 O O . SER A 1 647 ? -0.475 -14.771 4.769 1.00 82.25 647 SER A O 1
ATOM 5114 N N . LEU A 1 648 ? -0.243 -12.729 3.852 1.00 78.69 648 LEU A N 1
ATOM 5115 C CA . LEU A 1 648 ? -0.438 -11.946 5.073 1.00 78.69 648 LEU A CA 1
ATOM 5116 C C . LEU A 1 648 ? -1.906 -11.544 5.286 1.00 78.69 648 LEU A C 1
ATOM 5118 O O . LEU A 1 648 ? -2.370 -11.491 6.422 1.00 78.69 648 LEU A O 1
ATOM 5122 N N . THR A 1 649 ? -2.661 -11.261 4.218 1.00 78.31 649 THR A N 1
ATOM 5123 C CA . THR A 1 649 ? -4.073 -10.823 4.317 1.00 78.31 649 THR A CA 1
ATOM 5124 C C . THR A 1 649 ? -5.079 -11.899 3.931 1.00 78.31 649 THR A C 1
ATOM 5126 O O . THR A 1 649 ? -6.226 -11.853 4.371 1.00 78.31 649 THR A O 1
ATOM 5129 N N . GLY A 1 650 ? -4.678 -12.864 3.104 1.00 81.19 650 GLY A N 1
ATOM 5130 C CA . GLY A 1 650 ? -5.581 -13.817 2.469 1.00 81.19 650 GLY A CA 1
ATOM 5131 C C . GLY A 1 650 ? -6.418 -13.232 1.321 1.00 81.19 650 GLY A C 1
ATOM 5132 O O . GLY A 1 650 ? -7.289 -13.938 0.814 1.00 81.19 650 GLY A O 1
ATOM 5133 N N . VAL A 1 651 ? -6.175 -11.987 0.901 1.00 85.94 651 VAL A N 1
ATOM 5134 C CA . VAL A 1 651 ? -6.850 -11.338 -0.239 1.00 85.94 651 VAL A CA 1
ATOM 5135 C C . VAL A 1 651 ? -6.110 -11.698 -1.534 1.00 85.94 651 VAL A C 1
ATOM 5137 O O . VAL A 1 651 ? -4.888 -11.831 -1.526 1.00 85.94 651 VAL A O 1
ATOM 5140 N N . LYS A 1 652 ? -6.823 -11.913 -2.647 1.00 95.38 652 LYS A N 1
ATOM 5141 C CA . LYS A 1 652 ? -6.175 -12.092 -3.960 1.00 95.38 652 LYS A CA 1
ATOM 5142 C C . LYS A 1 652 ? -5.648 -10.754 -4.470 1.00 95.38 652 LYS A C 1
ATOM 5144 O O . LYS A 1 652 ? -6.286 -9.740 -4.225 1.00 95.38 652 LYS A O 1
ATOM 5149 N N . TYR A 1 653 ? -4.560 -10.743 -5.232 1.00 98.06 653 TYR A N 1
ATOM 5150 C CA . TYR A 1 653 ? -4.061 -9.504 -5.836 1.00 98.06 653 TYR A CA 1
ATOM 5151 C C . TYR A 1 653 ? -5.117 -8.846 -6.742 1.00 98.06 653 TYR A C 1
ATOM 5153 O O . TYR A 1 653 ? -5.387 -7.662 -6.579 1.00 98.06 653 TYR A O 1
ATOM 5161 N N . SER A 1 654 ? -5.833 -9.619 -7.569 1.00 97.12 654 SER A N 1
ATOM 5162 C CA . SER A 1 654 ? -6.984 -9.133 -8.360 1.00 97.12 654 SER A CA 1
ATOM 5163 C C . SER A 1 654 ? -8.187 -8.621 -7.538 1.00 97.12 654 SER A C 1
ATOM 5165 O O . SER A 1 654 ? -9.193 -8.193 -8.093 1.00 97.12 654 SER A O 1
ATOM 5167 N N . GLU A 1 655 ? -8.125 -8.704 -6.207 1.00 95.88 655 GLU A N 1
ATOM 5168 C CA . GLU A 1 655 ? -9.166 -8.286 -5.262 1.00 95.88 655 GLU A CA 1
ATOM 5169 C C . GLU A 1 655 ? -8.653 -7.247 -4.244 1.00 95.88 655 GLU A C 1
ATOM 5171 O O . GLU A 1 655 ? -9.397 -6.874 -3.333 1.00 95.88 655 GLU A O 1
ATOM 5176 N N . ASP A 1 656 ? -7.398 -6.784 -4.351 1.00 95.62 656 ASP A N 1
ATOM 5177 C CA . ASP A 1 656 ? -6.818 -5.828 -3.403 1.00 95.62 656 ASP A CA 1
ATOM 5178 C C . ASP A 1 656 ? -6.746 -4.400 -3.981 1.00 95.62 656 ASP A C 1
ATOM 5180 O O . ASP A 1 656 ? -5.828 -4.093 -4.741 1.00 95.62 656 ASP A O 1
ATOM 5184 N N . PRO A 1 657 ? -7.640 -3.475 -3.574 1.00 95.12 657 PRO A N 1
ATOM 5185 C CA . PRO A 1 657 ? -7.684 -2.103 -4.090 1.00 95.12 657 PRO A CA 1
ATOM 5186 C C . PRO A 1 657 ? -6.460 -1.241 -3.720 1.00 95.12 657 PRO A C 1
ATOM 5188 O O . PRO A 1 657 ? -6.408 -0.063 -4.080 1.00 95.12 657 PRO A O 1
ATOM 5191 N N . ALA A 1 658 ? -5.469 -1.773 -2.997 1.00 96.25 658 ALA A N 1
ATOM 5192 C CA . ALA A 1 658 ? -4.150 -1.148 -2.921 1.00 96.25 658 ALA A CA 1
ATOM 5193 C C . ALA A 1 658 ? -3.337 -1.280 -4.218 1.00 96.25 658 ALA A C 1
ATOM 5195 O O . ALA A 1 658 ? -2.340 -0.580 -4.372 1.00 96.25 658 ALA A O 1
ATOM 5196 N N . ILE A 1 659 ? -3.747 -2.103 -5.180 1.00 98.56 659 ILE A N 1
ATOM 5197 C CA . ILE A 1 659 ? -3.210 -2.047 -6.540 1.00 98.56 659 ILE A CA 1
ATOM 5198 C C . ILE A 1 659 ? -3.967 -0.942 -7.302 1.00 98.56 659 ILE A C 1
ATOM 5200 O O . ILE A 1 659 ? -5.187 -0.810 -7.229 1.00 98.56 659 ILE A O 1
ATOM 5204 N N . PHE A 1 660 ? -3.217 -0.058 -7.960 1.00 98.56 660 PHE A N 1
ATOM 5205 C CA . PHE A 1 660 ? -3.732 1.001 -8.833 1.00 98.56 660 PHE A CA 1
ATOM 5206 C C . PHE A 1 660 ? -3.982 0.441 -10.230 1.00 98.56 660 PHE A C 1
ATOM 5208 O O . PHE A 1 660 ? -5.064 0.605 -10.789 1.00 98.56 660 PHE A O 1
ATOM 5215 N N . ALA A 1 661 ? -2.954 -0.208 -10.778 1.00 98.69 661 ALA A N 1
ATOM 5216 C CA . ALA A 1 661 ? -2.958 -0.764 -12.116 1.00 98.69 661 ALA A CA 1
ATOM 5217 C C . ALA A 1 661 ? -1.932 -1.885 -12.266 1.00 98.69 661 ALA A C 1
ATOM 5219 O O . ALA A 1 661 ? -0.878 -1.882 -11.620 1.00 98.69 661 ALA A O 1
ATOM 5220 N N . TRP A 1 662 ? -2.216 -2.764 -13.215 1.00 98.88 662 TRP A N 1
ATOM 5221 C CA . TRP A 1 662 ? -1.228 -3.612 -13.859 1.00 98.88 662 TRP A CA 1
ATOM 5222 C C . TRP A 1 662 ? -0.532 -2.831 -14.980 1.00 98.88 662 TRP A C 1
ATOM 5224 O O . TRP A 1 662 ? -1.154 -2.030 -15.682 1.00 98.88 662 TRP A O 1
ATOM 5234 N N . GLU A 1 663 ? 0.758 -3.073 -15.172 1.00 98.81 663 GLU A N 1
ATOM 5235 C CA . GLU A 1 663 ? 1.515 -2.585 -16.323 1.00 98.81 663 GLU A CA 1
ATOM 5236 C C . GLU A 1 663 ? 2.120 -3.789 -17.047 1.00 98.81 663 GLU A C 1
ATOM 5238 O O . GLU A 1 663 ? 2.814 -4.599 -16.430 1.00 98.81 663 GLU A O 1
ATOM 5243 N N . LEU A 1 664 ? 1.825 -3.933 -18.345 1.00 98.56 664 LEU A N 1
ATOM 5244 C CA . LEU A 1 664 ? 2.222 -5.116 -19.113 1.00 98.56 664 LEU A CA 1
ATOM 5245 C C . LEU A 1 664 ? 3.741 -5.297 -19.150 1.00 98.56 664 LEU A C 1
ATOM 5247 O O . LEU A 1 664 ? 4.222 -6.397 -18.918 1.00 98.56 664 LEU A O 1
ATOM 5251 N N . ILE A 1 665 ? 4.499 -4.257 -19.482 1.00 98.12 665 ILE A N 1
ATOM 5252 C CA . ILE A 1 665 ? 5.946 -4.362 -19.659 1.00 98.12 665 ILE A CA 1
ATOM 5253 C C . ILE A 1 665 ? 6.595 -2.988 -19.507 1.00 98.12 665 ILE A C 1
ATOM 5255 O O . ILE A 1 665 ? 6.160 -2.021 -20.122 1.00 98.12 665 ILE A O 1
ATOM 5259 N N . ASN A 1 666 ? 7.670 -2.907 -18.729 1.00 97.75 666 ASN A N 1
ATOM 5260 C CA . ASN A 1 666 ? 8.481 -1.699 -18.636 1.00 97.75 666 ASN A CA 1
ATOM 5261 C C . ASN A 1 666 ? 9.233 -1.444 -19.957 1.00 97.75 666 ASN A C 1
ATOM 5263 O O . ASN A 1 666 ? 10.057 -2.268 -20.356 1.00 97.75 666 ASN A O 1
ATOM 5267 N N . GLU A 1 667 ? 8.976 -0.299 -20.596 1.00 95.75 667 GLU A N 1
ATOM 5268 C CA . GLU A 1 667 ? 9.666 0.225 -21.788 1.00 95.75 667 GLU A CA 1
ATOM 5269 C C . GLU A 1 667 ? 9.769 -0.751 -22.985 1.00 95.75 667 GLU A C 1
ATOM 5271 O O . GLU A 1 667 ? 10.875 -1.012 -23.466 1.00 95.75 667 GLU A O 1
ATOM 5276 N N . PRO A 1 668 ? 8.664 -1.323 -23.509 1.00 94.50 668 PRO A N 1
ATOM 5277 C CA . PRO A 1 668 ? 8.720 -2.282 -24.610 1.00 94.50 668 PRO A CA 1
ATOM 5278 C C . PRO A 1 668 ? 9.305 -1.660 -25.880 1.00 94.50 668 PRO A C 1
ATOM 5280 O O . PRO A 1 668 ? 8.789 -0.678 -26.419 1.00 94.50 668 PRO A O 1
ATOM 5283 N N . ARG A 1 669 ? 10.355 -2.301 -26.399 1.00 91.12 669 ARG A N 1
ATOM 5284 C CA . ARG A 1 669 ? 10.995 -1.966 -27.673 1.00 91.12 669 ARG A CA 1
ATOM 5285 C C . ARG A 1 669 ? 11.090 -3.225 -28.521 1.00 91.12 669 ARG A C 1
ATOM 5287 O O . ARG A 1 669 ? 11.463 -4.285 -28.017 1.00 91.12 669 ARG A O 1
ATOM 5294 N N . CYS A 1 670 ? 10.762 -3.098 -29.799 1.00 86.19 670 CYS A N 1
ATOM 5295 C CA . CYS A 1 670 ? 10.736 -4.187 -30.765 1.00 86.19 670 CYS A CA 1
ATOM 5296 C C . CYS A 1 670 ? 11.506 -3.713 -32.007 1.00 86.19 670 CYS A C 1
ATOM 5298 O O . CYS A 1 670 ? 10.997 -2.920 -32.797 1.00 86.19 670 CYS A O 1
ATOM 5300 N N . LEU A 1 671 ? 12.771 -4.128 -32.100 1.00 79.00 671 LEU A N 1
ATOM 5301 C CA . LEU A 1 671 ? 13.821 -3.549 -32.944 1.00 79.00 671 LEU A CA 1
ATOM 5302 C C . LEU A 1 671 ? 13.909 -4.154 -34.353 1.00 79.00 671 LEU A C 1
ATOM 5304 O O . LEU A 1 671 ? 14.571 -3.577 -35.215 1.00 79.00 671 LEU A O 1
ATOM 5308 N N . SER A 1 672 ? 13.290 -5.309 -34.616 1.00 65.94 672 SER A N 1
ATOM 5309 C CA . SER A 1 672 ? 13.315 -5.888 -35.968 1.00 65.94 672 SER A CA 1
ATOM 5310 C C . SER A 1 672 ? 12.562 -5.002 -36.987 1.00 65.94 672 SER A C 1
ATOM 5312 O O . SER A 1 672 ? 11.522 -4.418 -36.685 1.00 65.94 672 SER A O 1
ATOM 5314 N N . ASN A 1 673 ? 13.064 -4.899 -38.225 1.00 51.66 673 ASN A N 1
ATOM 5315 C CA . ASN A 1 673 ? 12.652 -3.879 -39.216 1.00 51.66 673 ASN A CA 1
ATOM 5316 C C . ASN A 1 673 ? 11.165 -3.885 -39.663 1.00 51.66 673 ASN A C 1
ATOM 5318 O O . ASN A 1 673 ? 10.763 -3.038 -40.460 1.00 51.66 673 ASN A O 1
ATOM 5322 N N . SER A 1 674 ? 10.334 -4.810 -39.176 1.00 57.78 674 SER A N 1
ATOM 5323 C CA . SER A 1 674 ? 8.886 -4.872 -39.437 1.00 57.78 674 SER A CA 1
ATOM 5324 C C . SER A 1 674 ? 8.038 -4.994 -38.158 1.00 57.78 674 SER A C 1
ATOM 5326 O O . SER A 1 674 ? 6.894 -5.438 -38.220 1.00 57.78 674 SER A O 1
ATOM 5328 N N . SER A 1 675 ? 8.591 -4.628 -36.997 1.00 62.25 675 SER A N 1
ATOM 5329 C CA . SER A 1 675 ? 8.092 -5.020 -35.669 1.00 62.25 675 SER A CA 1
ATOM 5330 C C . SER A 1 675 ? 6.842 -4.320 -35.124 1.00 62.25 675 SER A C 1
ATOM 5332 O O . SER A 1 675 ? 6.153 -4.917 -34.299 1.00 62.25 675 SER A O 1
ATOM 5334 N N . ALA A 1 676 ? 6.510 -3.088 -35.527 1.00 74.25 676 ALA A N 1
ATOM 5335 C CA . ALA A 1 676 ? 5.420 -2.340 -34.871 1.00 74.25 676 ALA A CA 1
ATOM 5336 C C . ALA A 1 676 ? 4.046 -3.070 -34.873 1.00 74.25 676 ALA A C 1
ATOM 5338 O O . ALA A 1 676 ? 3.389 -3.104 -33.830 1.00 74.25 676 ALA A O 1
ATOM 5339 N N . PRO A 1 677 ? 3.617 -3.748 -35.962 1.00 86.62 677 PRO A N 1
ATOM 5340 C CA . PRO A 1 677 ? 2.428 -4.606 -35.941 1.00 86.62 677 PRO A CA 1
ATOM 5341 C C . PRO A 1 677 ? 2.537 -5.818 -35.002 1.00 86.62 677 PRO A C 1
ATOM 5343 O O . PRO A 1 677 ? 1.521 -6.246 -34.461 1.00 86.62 677 PRO A O 1
ATOM 5346 N N . VAL A 1 678 ? 3.741 -6.368 -34.795 1.00 89.19 678 VAL A N 1
ATOM 5347 C CA . VAL A 1 678 ? 3.982 -7.508 -33.891 1.00 89.19 678 VAL A CA 1
ATOM 5348 C C . VAL A 1 678 ? 3.795 -7.074 -32.441 1.00 89.19 678 VAL A C 1
ATOM 5350 O O . VAL A 1 678 ? 3.055 -7.721 -31.702 1.00 89.19 678 VAL A O 1
ATOM 5353 N N . LEU A 1 679 ? 4.392 -5.941 -32.052 1.00 91.62 679 LEU A N 1
ATOM 5354 C CA . LEU A 1 679 ? 4.201 -5.370 -30.719 1.00 91.62 679 LEU A CA 1
ATOM 5355 C C . LEU A 1 679 ? 2.729 -4.994 -30.487 1.00 91.62 679 LEU A C 1
ATOM 5357 O O . LEU A 1 679 ? 2.164 -5.368 -29.464 1.00 91.62 679 LEU A O 1
ATOM 5361 N N . GLN A 1 680 ? 2.067 -4.350 -31.455 1.00 93.38 680 GLN A N 1
ATOM 5362 C CA . GLN A 1 680 ? 0.637 -4.035 -31.360 1.00 93.38 680 GLN A CA 1
ATOM 5363 C C . GLN A 1 680 ? -0.231 -5.289 -31.158 1.00 93.38 680 GLN A C 1
ATOM 5365 O O . GLN A 1 680 ? -1.133 -5.287 -30.315 1.00 93.38 680 GLN A O 1
ATOM 5370 N N . ALA A 1 681 ? 0.026 -6.359 -31.918 1.00 94.81 681 ALA A N 1
ATOM 5371 C CA . ALA A 1 681 ? -0.701 -7.619 -31.793 1.00 94.81 681 ALA A CA 1
ATOM 5372 C C . ALA A 1 681 ? -0.481 -8.263 -30.414 1.00 94.81 681 ALA A C 1
ATOM 5374 O O . ALA A 1 681 ? -1.447 -8.685 -29.780 1.00 94.81 681 ALA A O 1
ATOM 5375 N N . TRP A 1 682 ? 0.760 -8.260 -29.915 1.00 96.75 682 TRP A N 1
ATOM 5376 C CA . TRP A 1 682 ? 1.093 -8.756 -28.579 1.00 96.75 682 TRP A CA 1
ATOM 5377 C C . TRP A 1 682 ? 0.398 -7.960 -27.470 1.00 96.75 682 TRP A C 1
ATOM 5379 O O . TRP A 1 682 ? -0.215 -8.565 -26.595 1.00 96.75 682 TRP A O 1
ATOM 5389 N N . ILE A 1 683 ? 0.419 -6.620 -27.520 1.00 97.94 683 ILE A N 1
ATOM 5390 C CA . ILE A 1 683 ? -0.267 -5.781 -26.520 1.00 97.94 683 ILE A CA 1
ATOM 5391 C C . ILE A 1 683 ? -1.772 -6.075 -26.544 1.00 97.94 683 ILE A C 1
ATOM 5393 O O . ILE A 1 683 ? -2.379 -6.228 -25.489 1.00 97.94 683 ILE A O 1
ATOM 5397 N N . THR A 1 684 ? -2.369 -6.217 -27.732 1.00 98.19 684 THR A N 1
ATOM 5398 C CA . THR A 1 684 ? -3.801 -6.531 -27.881 1.00 98.19 684 THR A CA 1
ATOM 5399 C C . THR A 1 684 ? -4.148 -7.889 -27.255 1.00 98.19 684 THR A C 1
ATOM 5401 O O . THR A 1 684 ? -5.119 -7.993 -26.506 1.00 98.19 684 THR A O 1
ATOM 5404 N N . GLU A 1 685 ? -3.334 -8.919 -27.511 1.00 98.50 685 GLU A N 1
ATOM 5405 C CA . GLU A 1 685 ? -3.495 -10.267 -26.951 1.00 98.50 685 GLU A CA 1
ATOM 5406 C C . GLU A 1 685 ? -3.322 -10.286 -25.424 1.00 98.50 685 GLU A C 1
ATOM 5408 O O . GLU A 1 685 ? -4.161 -10.840 -24.710 1.00 98.50 685 GLU A O 1
ATOM 5413 N N . MET A 1 686 ? -2.261 -9.660 -24.907 1.00 98.69 686 MET A N 1
ATOM 5414 C CA . MET A 1 686 ? -1.956 -9.671 -23.475 1.00 98.69 686 MET A CA 1
ATOM 5415 C C . MET A 1 686 ? -2.905 -8.789 -22.669 1.00 98.69 686 MET A C 1
ATOM 5417 O O . MET A 1 686 ? -3.281 -9.175 -21.565 1.00 98.69 686 MET A O 1
ATOM 5421 N N . ALA A 1 687 ? -3.361 -7.660 -23.216 1.00 98.62 687 ALA A N 1
ATOM 5422 C CA . ALA A 1 687 ? -4.346 -6.818 -22.547 1.00 98.62 687 ALA A CA 1
ATOM 5423 C C . ALA A 1 687 ? -5.703 -7.519 -22.411 1.00 98.62 687 ALA A C 1
ATOM 5425 O O . ALA A 1 687 ? -6.297 -7.503 -21.334 1.00 98.62 687 ALA A O 1
ATOM 5426 N N . ALA A 1 688 ? -6.159 -8.208 -23.465 1.00 98.56 688 ALA A N 1
ATOM 5427 C CA . ALA A 1 688 ? -7.356 -9.045 -23.394 1.00 98.56 688 ALA A CA 1
ATOM 5428 C C . ALA A 1 688 ? -7.198 -10.194 -22.382 1.00 98.56 688 ALA A C 1
ATOM 5430 O O . ALA A 1 688 ? -8.118 -10.473 -21.614 1.00 98.56 688 ALA A O 1
ATOM 5431 N N . TYR A 1 689 ? -6.023 -10.832 -22.331 1.00 98.69 689 TYR A N 1
ATOM 5432 C CA . TYR A 1 689 ? -5.753 -11.902 -21.371 1.00 98.69 689 TYR A CA 1
ATOM 5433 C C . TYR A 1 689 ? -5.748 -11.408 -19.915 1.00 98.69 689 TYR A C 1
ATOM 5435 O O . TYR A 1 689 ? -6.395 -12.024 -19.070 1.00 98.69 689 TYR A O 1
ATOM 5443 N N . VAL A 1 690 ? -5.091 -10.280 -19.623 1.00 98.69 690 VAL A N 1
ATOM 5444 C CA . VAL A 1 690 ? -5.099 -9.657 -18.287 1.00 98.69 690 VAL A CA 1
ATOM 5445 C C . VAL A 1 690 ? -6.524 -9.301 -17.864 1.00 98.69 690 VAL A C 1
ATOM 5447 O O . VAL A 1 690 ? -6.954 -9.735 -16.796 1.00 98.69 690 VAL A O 1
ATOM 5450 N N . LYS A 1 691 ? -7.295 -8.610 -18.716 1.00 98.06 691 LYS A N 1
ATOM 5451 C CA . LYS A 1 691 ? -8.689 -8.250 -18.407 1.00 98.06 691 LYS A CA 1
ATOM 5452 C C . LYS A 1 691 ? -9.599 -9.470 -18.221 1.00 98.06 691 LYS A C 1
ATOM 5454 O O . LYS A 1 691 ? -10.478 -9.428 -17.373 1.00 98.06 691 LYS A O 1
ATOM 5459 N N . SER A 1 692 ? -9.338 -10.594 -18.900 1.00 98.06 692 SER A N 1
ATOM 5460 C CA . SER A 1 692 ? -10.075 -11.854 -18.670 1.00 98.06 692 SER A CA 1
ATOM 5461 C C . SER A 1 692 ? -9.822 -12.510 -17.300 1.00 98.06 692 SER A C 1
ATOM 5463 O O . SER A 1 692 ? -10.552 -13.419 -16.904 1.00 98.06 692 SER A O 1
ATOM 5465 N N . LEU A 1 693 ? -8.776 -12.080 -16.584 1.00 98.06 693 LEU A N 1
ATOM 5466 C CA . LEU A 1 693 ? -8.436 -12.534 -15.232 1.00 98.06 693 LEU A CA 1
ATOM 5467 C C . LEU A 1 693 ? -8.782 -11.490 -14.158 1.00 98.06 693 LEU A C 1
ATOM 5469 O O . LEU A 1 693 ? -8.996 -11.863 -13.003 1.00 98.06 693 LEU A O 1
ATOM 5473 N N . ASP A 1 694 ? -8.809 -10.207 -14.526 1.00 98.12 694 ASP A N 1
ATOM 5474 C CA . ASP A 1 694 ? -9.039 -9.070 -13.638 1.00 98.12 694 ASP A CA 1
ATOM 5475 C C . ASP A 1 694 ? -9.715 -7.906 -14.385 1.00 98.12 694 ASP A C 1
ATOM 5477 O O . ASP A 1 694 ? -9.075 -7.124 -15.089 1.00 98.12 694 ASP A O 1
ATOM 5481 N N . GLU A 1 695 ? -11.030 -7.784 -14.202 1.00 95.56 695 GLU A N 1
ATOM 5482 C CA . GLU A 1 695 ? -11.849 -6.692 -14.745 1.00 95.56 695 GLU A CA 1
ATOM 5483 C C . GLU A 1 695 ? -11.889 -5.454 -13.820 1.00 95.56 695 GLU A C 1
ATOM 5485 O O . GLU A 1 695 ? -12.480 -4.437 -14.180 1.00 95.56 695 GLU A O 1
ATOM 5490 N N . LYS A 1 696 ? -11.299 -5.524 -12.615 1.00 96.25 696 LYS A N 1
ATOM 5491 C CA . LYS A 1 696 ? -11.431 -4.501 -11.558 1.00 96.25 696 LYS A CA 1
ATOM 5492 C C . LYS A 1 696 ? -10.304 -3.482 -11.571 1.00 96.25 696 LYS A C 1
ATOM 5494 O O . LYS A 1 696 ? -10.537 -2.317 -11.253 1.00 96.25 696 LYS A O 1
ATOM 5499 N N . HIS A 1 697 ? -9.089 -3.920 -11.884 1.00 98.44 697 HIS A N 1
ATOM 5500 C CA . HIS A 1 697 ? -7.929 -3.040 -11.944 1.00 98.44 697 HIS A CA 1
ATOM 5501 C C . HIS A 1 697 ? -7.760 -2.384 -13.311 1.00 98.44 697 HIS A C 1
ATOM 5503 O O . HIS A 1 697 ? -8.119 -2.923 -14.365 1.00 98.44 697 HIS A O 1
ATOM 5509 N N . LEU A 1 698 ? -7.143 -1.204 -13.279 1.00 98.69 698 LEU A N 1
ATOM 5510 C CA . LEU A 1 698 ? -6.667 -0.536 -14.477 1.00 98.69 698 LEU A CA 1
ATOM 5511 C C . LEU A 1 698 ? -5.485 -1.303 -15.086 1.00 98.69 698 LEU A C 1
ATOM 5513 O O . LEU A 1 698 ? -4.737 -1.997 -14.394 1.00 98.69 698 LEU A O 1
ATOM 5517 N N . LEU A 1 699 ? -5.289 -1.127 -16.383 1.00 98.81 699 LEU A N 1
ATOM 5518 C CA . LEU A 1 699 ? -4.211 -1.694 -17.165 1.00 98.81 699 LEU A CA 1
ATOM 5519 C C . LEU A 1 699 ? -3.578 -0.607 -18.036 1.00 98.81 699 LEU A C 1
ATOM 5521 O O . LEU A 1 699 ? -4.268 0.143 -18.730 1.00 98.81 699 LEU A O 1
ATOM 5525 N N . THR A 1 700 ? -2.250 -0.567 -18.042 1.00 98.69 700 THR A N 1
ATOM 5526 C CA . THR A 1 700 ? -1.470 0.198 -19.016 1.00 98.69 700 THR A CA 1
ATOM 5527 C C . THR A 1 700 ? -0.385 -0.659 -19.660 1.00 98.69 700 THR A C 1
ATOM 5529 O O . THR A 1 700 ? -0.102 -1.778 -19.225 1.00 98.69 700 THR A O 1
ATOM 5532 N N . VAL A 1 701 ? 0.219 -0.146 -20.730 1.00 98.38 701 VAL A N 1
ATOM 5533 C CA . VAL A 1 701 ? 1.265 -0.868 -21.461 1.00 98.38 701 VAL A CA 1
ATOM 5534 C C . VAL A 1 701 ? 2.615 -0.759 -20.752 1.00 98.38 701 VAL A C 1
ATOM 5536 O O . VAL A 1 701 ? 3.281 -1.779 -20.623 1.00 98.38 701 VAL A O 1
ATOM 5539 N N . GLY A 1 702 ? 2.994 0.440 -20.284 1.00 97.12 702 GLY A N 1
ATOM 5540 C CA . GLY A 1 702 ? 4.347 0.746 -19.786 1.00 97.12 702 GLY A CA 1
ATOM 5541 C C . GLY A 1 702 ? 5.290 1.314 -20.857 1.00 97.12 702 GLY A C 1
ATOM 5542 O O . GLY A 1 702 ? 6.509 1.212 -20.748 1.00 97.12 702 GLY A O 1
ATOM 5543 N N . ILE A 1 703 ? 4.730 1.900 -21.922 1.00 96.38 703 ILE A N 1
ATOM 5544 C CA . ILE A 1 703 ? 5.486 2.580 -22.983 1.00 96.38 703 ILE A CA 1
ATOM 5545 C C . ILE A 1 703 ? 6.105 3.899 -22.514 1.00 96.38 703 ILE A C 1
ATOM 5547 O O . ILE A 1 703 ? 5.504 4.656 -21.752 1.00 96.38 703 ILE A O 1
ATOM 5551 N N . GLU A 1 704 ? 7.258 4.214 -23.105 1.00 97.12 704 GLU A N 1
ATOM 5552 C CA . GLU A 1 704 ? 7.966 5.490 -22.948 1.00 97.12 704 GLU A CA 1
ATOM 5553 C C . GLU A 1 704 ? 7.207 6.681 -23.563 1.00 97.12 704 GLU A C 1
ATOM 5555 O O . GLU A 1 704 ? 7.449 7.824 -23.185 1.00 97.12 704 GLU A O 1
ATOM 5560 N N . GLY A 1 705 ? 6.282 6.424 -24.496 1.00 95.94 705 GLY A N 1
ATOM 5561 C CA . GLY A 1 705 ? 5.496 7.442 -25.204 1.00 95.94 705 GLY A CA 1
ATOM 5562 C C . GLY A 1 705 ? 5.996 7.796 -26.612 1.00 95.94 705 GLY A C 1
ATOM 5563 O O . GLY A 1 705 ? 5.531 8.763 -27.199 1.00 95.94 705 GLY A O 1
ATOM 5564 N N . PHE A 1 706 ? 6.935 7.055 -27.204 1.00 95.06 706 PHE A N 1
ATOM 5565 C CA . PHE A 1 706 ? 7.400 7.377 -28.561 1.00 95.06 706 PHE A CA 1
ATOM 5566 C C . PHE A 1 706 ? 6.281 7.274 -29.608 1.00 95.06 706 PHE A C 1
ATOM 5568 O O . PHE A 1 706 ? 5.508 6.317 -29.629 1.00 95.06 706 PHE A O 1
ATOM 5575 N N . TYR A 1 707 ? 6.210 8.263 -30.501 1.00 93.06 707 TYR A N 1
ATOM 5576 C CA . TYR A 1 707 ? 5.322 8.240 -31.663 1.00 93.06 707 TYR A CA 1
ATOM 5577 C C . TYR A 1 707 ? 5.956 7.421 -32.784 1.00 93.06 707 TYR A C 1
ATOM 5579 O O . TYR A 1 707 ? 7.139 7.606 -33.098 1.00 93.06 707 TYR A O 1
ATOM 5587 N N . GLY A 1 708 ? 5.166 6.557 -33.419 1.00 86.38 708 GLY A N 1
ATOM 5588 C CA . GLY A 1 708 ? 5.651 5.689 -34.482 1.00 86.38 708 GLY A CA 1
ATOM 5589 C C . GLY A 1 708 ? 5.916 6.432 -35.799 1.00 86.38 708 GLY A C 1
ATOM 5590 O O . GLY A 1 708 ? 5.519 7.589 -35.994 1.00 86.38 708 GLY A O 1
ATOM 5591 N N . PRO A 1 709 ? 6.561 5.762 -36.771 1.00 72.31 709 PRO A N 1
ATOM 5592 C CA . PRO A 1 709 ? 6.945 6.374 -38.043 1.00 72.31 709 PRO A CA 1
ATOM 5593 C C . PRO A 1 709 ? 5.745 6.691 -38.951 1.00 72.31 709 PRO A C 1
ATOM 5595 O O . PRO A 1 709 ? 5.871 7.494 -39.872 1.00 72.31 709 PRO A O 1
ATOM 5598 N N . LYS A 1 710 ? 4.573 6.087 -38.702 1.00 69.69 710 LYS A N 1
ATOM 5599 C CA . LYS A 1 710 ? 3.336 6.350 -39.461 1.00 69.69 710 LYS A CA 1
ATOM 5600 C C . LYS A 1 710 ? 2.668 7.670 -39.068 1.00 69.69 710 LYS A C 1
ATOM 5602 O O . LYS A 1 710 ? 1.973 8.265 -39.885 1.00 69.69 710 LYS A O 1
ATOM 5607 N N . THR A 1 711 ? 2.908 8.158 -37.853 1.00 67.69 711 THR A N 1
ATOM 5608 C CA . THR A 1 711 ? 2.430 9.455 -37.357 1.00 67.69 711 THR A CA 1
ATOM 5609 C C . THR A 1 711 ? 3.436 10.567 -37.674 1.00 67.69 711 THR A C 1
ATOM 5611 O O . THR A 1 711 ? 4.020 11.171 -36.779 1.00 67.69 711 THR A O 1
ATOM 5614 N N . THR A 1 712 ? 3.664 10.838 -38.963 1.00 63.78 712 THR A N 1
ATOM 5615 C CA . THR A 1 712 ? 4.759 11.690 -39.485 1.00 63.78 712 THR A CA 1
ATOM 5616 C C . THR A 1 712 ? 4.777 13.150 -39.013 1.00 63.78 712 THR A C 1
ATOM 5618 O O . THR A 1 712 ? 5.819 13.804 -39.093 1.00 63.78 712 THR A O 1
ATOM 5621 N N . GLU A 1 713 ? 3.665 13.691 -38.508 1.00 75.62 713 GLU A N 1
ATOM 5622 C CA . GLU A 1 713 ? 3.665 15.009 -37.856 1.00 75.62 713 GLU A CA 1
ATOM 5623 C C . GLU A 1 713 ? 4.041 14.933 -36.371 1.00 75.62 713 GLU A C 1
ATOM 5625 O O . GLU A 1 713 ? 4.828 15.756 -35.897 1.00 75.62 713 GLU A O 1
ATOM 5630 N N . ARG A 1 714 ? 3.543 13.920 -35.646 1.00 83.25 714 ARG A N 1
ATOM 5631 C CA . ARG A 1 714 ? 3.847 13.699 -34.222 1.00 83.25 714 ARG A CA 1
ATOM 5632 C C . ARG A 1 714 ? 5.228 13.090 -33.987 1.00 83.25 714 ARG A C 1
ATOM 5634 O O . ARG A 1 714 ? 5.819 13.358 -32.950 1.00 83.25 714 ARG A O 1
ATOM 5641 N N . SER A 1 715 ? 5.820 12.386 -34.952 1.00 80.94 715 SER A N 1
ATOM 5642 C CA . SER A 1 715 ? 7.201 11.883 -34.844 1.00 80.94 715 SER A CA 1
ATOM 5643 C C . SER A 1 715 ? 8.240 12.999 -34.639 1.00 80.94 715 SER A C 1
ATOM 5645 O O . SER A 1 715 ? 9.303 12.744 -34.082 1.00 80.94 715 SER A O 1
ATOM 5647 N N . LYS A 1 716 ? 7.915 14.257 -34.978 1.00 87.31 716 LYS A N 1
ATOM 5648 C CA . LYS A 1 716 ? 8.722 15.461 -34.679 1.00 87.31 716 LYS A CA 1
ATOM 5649 C C . LYS A 1 716 ? 8.714 15.870 -33.193 1.00 87.31 716 LYS A C 1
ATOM 5651 O O . LYS A 1 716 ? 9.462 16.764 -32.797 1.00 87.31 716 LYS A O 1
ATOM 5656 N N . VAL A 1 717 ? 7.842 15.268 -32.382 1.00 92.81 717 VAL A N 1
ATOM 5657 C CA . VAL A 1 717 ? 7.778 15.441 -30.921 1.00 92.81 717 VAL A CA 1
ATOM 5658 C C . VAL A 1 717 ? 8.790 14.530 -30.217 1.00 92.81 717 VAL A C 1
ATOM 5660 O O . VAL A 1 717 ? 9.247 14.877 -29.132 1.00 92.81 717 VAL A O 1
ATOM 5663 N N . ASN A 1 718 ? 9.184 13.412 -30.841 1.00 94.38 718 ASN A N 1
ATOM 5664 C CA . ASN A 1 718 ? 10.185 12.481 -30.312 1.00 94.38 718 ASN A CA 1
ATOM 5665 C C . ASN A 1 718 ? 11.539 13.166 -30.030 1.00 94.38 718 ASN A C 1
ATOM 5667 O O . ASN A 1 718 ? 11.901 14.128 -30.711 1.00 94.38 718 ASN A O 1
ATOM 5671 N N . PRO A 1 719 ? 12.338 12.649 -29.073 1.00 93.31 719 PRO A N 1
ATOM 5672 C CA . PRO A 1 719 ? 13.666 13.196 -28.769 1.00 93.31 719 PRO A CA 1
ATOM 5673 C C . PRO A 1 719 ? 14.677 13.067 -29.921 1.00 93.31 719 PRO A C 1
ATOM 5675 O O . PRO A 1 719 ? 15.685 13.770 -29.942 1.00 93.31 719 PRO A O 1
ATOM 5678 N N . GLY A 1 720 ? 14.419 12.176 -30.878 1.00 90.81 720 GLY A N 1
ATOM 5679 C CA . GLY A 1 720 ? 15.181 12.020 -32.111 1.00 90.81 720 GLY A CA 1
ATOM 5680 C C . GLY A 1 720 ? 14.548 10.963 -33.013 1.00 90.81 720 GLY A C 1
ATOM 5681 O O . GLY A 1 720 ? 13.671 10.215 -32.580 1.00 90.81 720 GLY A O 1
ATOM 5682 N N . GLU A 1 721 ? 15.007 10.877 -34.262 1.00 86.62 721 GLU A N 1
ATOM 5683 C CA . GLU A 1 721 ? 14.478 9.927 -35.258 1.00 86.62 721 GLU A CA 1
ATOM 5684 C C . GLU A 1 721 ? 14.612 8.462 -34.808 1.00 86.62 721 GLU A C 1
ATOM 5686 O O . GLU A 1 721 ? 13.731 7.646 -35.078 1.00 86.62 721 GLU A O 1
ATOM 5691 N N . TRP A 1 722 ? 15.661 8.152 -34.034 1.00 89.31 722 TRP A N 1
ATOM 5692 C CA . TRP A 1 722 ? 15.891 6.830 -33.442 1.00 89.31 722 TRP A CA 1
ATOM 5693 C C . TRP A 1 722 ? 14.703 6.334 -32.607 1.00 89.31 722 TRP A C 1
ATOM 5695 O O . TRP A 1 722 ? 14.411 5.143 -32.627 1.00 89.31 722 TRP A O 1
ATOM 5705 N N . ALA A 1 723 ? 13.975 7.217 -31.920 1.00 90.81 723 ALA A N 1
ATOM 5706 C CA . ALA A 1 723 ? 12.891 6.812 -31.028 1.00 90.81 723 ALA A CA 1
ATOM 5707 C C . ALA A 1 723 ? 11.717 6.175 -31.793 1.00 90.81 723 ALA A C 1
ATOM 5709 O O . ALA A 1 723 ? 11.162 5.174 -31.349 1.00 90.81 723 ALA A O 1
ATOM 5710 N N . ALA A 1 724 ? 11.409 6.676 -32.997 1.00 87.69 724 ALA A N 1
ATOM 5711 C CA . ALA A 1 724 ? 10.387 6.087 -33.866 1.00 87.69 724 ALA A CA 1
ATOM 5712 C C . ALA A 1 724 ? 10.796 4.705 -34.420 1.00 87.69 724 ALA A C 1
ATOM 5714 O O . ALA A 1 724 ? 9.934 3.917 -34.803 1.00 87.69 724 ALA A O 1
ATOM 5715 N N . SER A 1 725 ? 12.097 4.388 -34.461 1.00 85.69 725 SER A N 1
ATOM 5716 C CA . SER A 1 725 ? 12.592 3.072 -34.899 1.00 85.69 725 SER A CA 1
ATOM 5717 C C . SER A 1 725 ? 12.512 1.975 -33.830 1.00 85.69 725 SER A C 1
ATOM 5719 O O . SER A 1 725 ? 12.759 0.815 -34.141 1.00 85.69 725 SER A O 1
ATOM 5721 N N . LEU A 1 726 ? 12.120 2.300 -32.591 1.00 88.31 726 LEU A N 1
ATOM 5722 C CA . LEU A 1 726 ? 12.033 1.331 -31.489 1.00 88.31 726 LEU A CA 1
ATOM 5723 C C . LEU A 1 726 ? 10.755 0.471 -31.498 1.00 88.31 726 LEU A C 1
ATOM 5725 O O . LEU A 1 726 ? 10.576 -0.374 -30.621 1.00 88.31 726 LEU A O 1
ATOM 5729 N N . GLY A 1 727 ? 9.869 0.673 -32.476 1.00 86.06 727 GLY A N 1
ATOM 5730 C CA . GLY A 1 727 ? 8.703 -0.179 -32.732 1.00 86.06 727 GLY A CA 1
ATOM 5731 C C . GLY A 1 727 ? 7.464 0.099 -31.873 1.00 86.06 727 GLY A C 1
ATOM 5732 O O . GLY A 1 727 ? 6.410 -0.463 -32.171 1.00 86.06 727 GLY A O 1
ATOM 5733 N N . SER A 1 728 ? 7.557 0.961 -30.858 1.00 90.19 728 SER A N 1
ATOM 5734 C CA . SER A 1 728 ? 6.410 1.475 -30.099 1.00 90.19 728 SER A CA 1
ATOM 5735 C C . SER A 1 728 ? 5.751 2.678 -30.792 1.00 90.19 728 SER A C 1
ATOM 5737 O O . SER A 1 728 ? 6.377 3.396 -31.574 1.00 90.19 728 SER A O 1
ATOM 5739 N N . ASP A 1 729 ? 4.455 2.864 -30.538 1.00 92.62 729 ASP A N 1
ATOM 5740 C CA . ASP A 1 729 ? 3.641 3.964 -31.062 1.00 92.62 729 ASP A CA 1
ATOM 5741 C C . ASP A 1 729 ? 2.600 4.358 -30.006 1.00 92.62 729 ASP A C 1
ATOM 5743 O O . ASP A 1 729 ? 1.653 3.612 -29.753 1.00 92.62 729 ASP A O 1
ATOM 5747 N N . PHE A 1 730 ? 2.778 5.521 -29.373 1.00 95.50 730 PHE A N 1
ATOM 5748 C CA . PHE A 1 730 ? 1.917 6.007 -28.291 1.00 95.50 730 PHE A CA 1
ATOM 5749 C C . PHE A 1 730 ? 0.426 5.958 -28.631 1.00 95.50 730 PHE A C 1
ATOM 5751 O O . PHE A 1 730 ? -0.370 5.446 -27.842 1.00 95.50 730 PHE A O 1
ATOM 5758 N N . ILE A 1 731 ? 0.048 6.435 -29.819 1.00 94.19 731 ILE A N 1
ATOM 5759 C CA . ILE A 1 731 ? -1.358 6.508 -30.215 1.00 94.19 731 ILE A CA 1
ATOM 5760 C C . ILE A 1 731 ? -1.878 5.095 -30.484 1.00 94.19 731 ILE A C 1
ATOM 5762 O O . ILE A 1 731 ? -2.902 4.702 -29.929 1.00 94.19 731 ILE A O 1
ATOM 5766 N N . GLN A 1 732 ? -1.169 4.299 -31.290 1.00 93.19 732 GLN A N 1
ATOM 5767 C CA . GLN A 1 732 ? -1.655 2.972 -31.674 1.00 93.19 732 GLN A CA 1
ATOM 5768 C C . GLN A 1 732 ? -1.698 1.998 -30.483 1.00 93.19 732 GLN A C 1
ATOM 5770 O O . GLN A 1 732 ? -2.674 1.259 -30.323 1.00 93.19 732 GLN A O 1
ATOM 5775 N N . ASN A 1 733 ? -0.675 2.015 -29.625 1.00 95.19 733 ASN A N 1
ATOM 5776 C CA . ASN A 1 733 ? -0.565 1.118 -28.476 1.00 95.19 733 ASN A CA 1
ATOM 5777 C C . ASN A 1 733 ? -1.577 1.477 -27.372 1.00 95.19 733 ASN A C 1
ATOM 5779 O O . ASN A 1 733 ? -2.170 0.578 -26.781 1.00 95.19 733 ASN A O 1
ATOM 5783 N N . SER A 1 734 ? -1.815 2.768 -27.099 1.00 96.81 734 SER A N 1
ATOM 5784 C CA . SER A 1 734 ? -2.786 3.199 -26.074 1.00 96.81 734 SER A CA 1
ATOM 5785 C C . SER A 1 734 ? -4.246 3.217 -26.548 1.00 96.81 734 SER A C 1
ATOM 5787 O O . SER A 1 734 ? -5.154 3.238 -25.717 1.00 96.81 734 SER A O 1
ATOM 5789 N N . ALA A 1 735 ? -4.510 3.167 -27.858 1.00 96.06 735 ALA A N 1
ATOM 5790 C CA . ALA A 1 735 ? -5.874 3.135 -28.397 1.00 96.06 735 ALA A CA 1
ATOM 5791 C C . ALA A 1 735 ? -6.642 1.829 -28.102 1.00 96.06 735 ALA A C 1
ATOM 5793 O O . ALA A 1 735 ? -7.865 1.842 -28.144 1.00 96.06 735 ALA A O 1
ATOM 5794 N N . ILE A 1 736 ? -5.963 0.726 -27.764 1.00 97.06 736 ILE A N 1
ATOM 5795 C CA . ILE A 1 736 ? -6.584 -0.584 -27.476 1.00 97.06 736 ILE A CA 1
ATOM 5796 C C . ILE A 1 736 ? -7.609 -0.465 -26.336 1.00 97.06 736 ILE A C 1
ATOM 5798 O O . ILE A 1 736 ? -7.258 0.011 -25.260 1.00 97.06 736 ILE A O 1
ATOM 5802 N N . ASP A 1 737 ? -8.845 -0.932 -26.529 1.00 95.62 737 ASP A N 1
ATOM 5803 C CA . ASP A 1 737 ? -9.948 -0.772 -25.557 1.00 95.62 737 ASP A CA 1
ATOM 5804 C C . ASP A 1 737 ? -9.620 -1.306 -24.152 1.00 95.62 737 ASP A C 1
ATOM 5806 O O . ASP A 1 737 ? -9.935 -0.664 -23.157 1.00 95.62 737 ASP A O 1
ATOM 5810 N N . ASN A 1 738 ? -8.906 -2.435 -24.067 1.00 97.81 738 ASN A N 1
ATOM 5811 C CA . ASN A 1 738 ? -8.482 -3.054 -22.802 1.00 97.81 738 ASN A CA 1
ATOM 5812 C C . ASN A 1 738 ? -7.358 -2.298 -22.058 1.00 97.81 738 ASN A C 1
ATOM 5814 O O . ASN A 1 738 ? -6.979 -2.714 -20.965 1.00 97.81 738 ASN A O 1
ATOM 5818 N N . ILE A 1 739 ? -6.798 -1.231 -22.640 1.00 98.50 739 ILE A N 1
ATOM 5819 C CA . ILE A 1 739 ? -5.834 -0.328 -21.996 1.00 98.50 739 ILE A CA 1
ATOM 5820 C C . ILE A 1 739 ? -6.601 0.890 -21.476 1.00 98.50 739 ILE A C 1
ATOM 5822 O O . ILE A 1 739 ? -7.101 1.684 -22.273 1.00 98.50 739 ILE A O 1
ATOM 5826 N N . ASP A 1 740 ? -6.689 1.064 -20.157 1.00 98.56 740 ASP A N 1
ATOM 5827 C CA . ASP A 1 740 ? -7.545 2.096 -19.554 1.00 98.56 740 ASP A CA 1
ATOM 5828 C C . ASP A 1 740 ? -6.894 3.488 -19.544 1.00 98.56 740 ASP A C 1
ATOM 5830 O O . ASP A 1 740 ? -7.597 4.497 -19.575 1.00 98.56 740 ASP A O 1
ATOM 5834 N N . PHE A 1 741 ? -5.559 3.564 -19.497 1.00 98.69 741 PHE A N 1
ATOM 5835 C CA . PHE A 1 741 ? -4.813 4.828 -19.507 1.00 98.69 741 PHE A CA 1
ATOM 5836 C C . PHE A 1 741 ? -3.457 4.711 -20.211 1.00 98.69 741 PHE A C 1
ATOM 5838 O O . PHE A 1 741 ? -2.842 3.642 -20.259 1.00 98.69 741 PHE A O 1
ATOM 5845 N N . ALA A 1 742 ? -2.976 5.836 -20.734 1.00 98.50 742 ALA A N 1
ATOM 5846 C CA . ALA A 1 742 ? -1.721 5.921 -21.467 1.00 98.50 742 ALA A CA 1
ATOM 5847 C C . ALA A 1 742 ? -0.551 6.287 -20.534 1.00 98.50 742 ALA A C 1
ATOM 5849 O O . ALA A 1 742 ? -0.626 7.264 -19.783 1.00 98.50 742 ALA A O 1
ATOM 5850 N N . SER A 1 743 ? 0.530 5.507 -20.591 1.00 97.94 743 SER A N 1
ATOM 5851 C CA . SER A 1 743 ? 1.789 5.760 -19.880 1.00 97.94 743 SER A CA 1
ATOM 5852 C C . SER A 1 743 ? 2.754 6.583 -20.741 1.00 97.94 743 SER A C 1
ATOM 5854 O O . SER A 1 743 ? 2.768 6.438 -21.964 1.00 97.94 743 SER A O 1
ATOM 5856 N N . VAL A 1 744 ? 3.567 7.435 -20.115 1.00 98.31 744 VAL A N 1
ATOM 5857 C CA . VAL A 1 744 ? 4.612 8.233 -20.783 1.00 98.31 744 VAL A CA 1
ATOM 5858 C C . VAL A 1 744 ? 5.817 8.378 -19.854 1.00 98.31 744 VAL A C 1
ATOM 5860 O O . VAL A 1 744 ? 5.652 8.686 -18.673 1.00 98.31 744 VAL A O 1
ATOM 5863 N N . HIS A 1 745 ? 7.029 8.194 -20.379 1.00 98.00 745 HIS A N 1
ATOM 5864 C CA . HIS A 1 745 ? 8.286 8.431 -19.662 1.00 98.00 745 HIS A CA 1
ATOM 5865 C C . HIS A 1 745 ? 8.906 9.762 -20.124 1.00 98.00 745 HIS A C 1
ATOM 5867 O O . HIS A 1 745 ? 8.547 10.294 -21.178 1.00 98.00 745 HIS A O 1
ATOM 5873 N N . ALA A 1 746 ? 9.823 10.349 -19.351 1.00 96.12 746 ALA A N 1
ATOM 5874 C CA . ALA A 1 746 ? 10.481 11.599 -19.729 1.00 96.12 746 ALA A CA 1
ATOM 5875 C C . ALA A 1 746 ? 11.902 11.740 -19.153 1.00 96.12 746 ALA A C 1
ATOM 5877 O O . ALA A 1 746 ? 12.093 12.195 -18.022 1.00 96.12 746 ALA A O 1
ATOM 5878 N N . TYR A 1 747 ? 12.909 11.443 -19.984 1.00 94.50 747 TYR A N 1
ATOM 5879 C CA . TYR A 1 747 ? 14.333 11.527 -19.625 1.00 94.50 747 TYR A CA 1
ATOM 5880 C C . TYR A 1 747 ? 15.140 12.443 -20.560 1.00 94.50 747 TYR A C 1
ATOM 5882 O O . TYR A 1 747 ? 16.045 11.978 -21.261 1.00 94.50 747 TYR A O 1
ATOM 5890 N N . PRO A 1 748 ? 14.885 13.768 -20.573 1.00 92.25 748 PRO A N 1
ATOM 5891 C CA . PRO A 1 748 ? 15.589 14.690 -21.469 1.00 92.25 748 PRO A CA 1
ATOM 5892 C C . PRO A 1 748 ? 17.117 14.662 -21.282 1.00 92.25 748 PRO A C 1
ATOM 5894 O O . PRO A 1 748 ? 17.854 14.835 -22.248 1.00 92.25 748 PRO A O 1
ATOM 5897 N N . ASP A 1 749 ? 17.624 14.375 -20.079 1.00 88.81 749 ASP A N 1
ATOM 5898 C CA . ASP A 1 749 ? 19.072 14.267 -19.855 1.00 88.81 749 ASP A CA 1
ATOM 5899 C C . ASP A 1 749 ? 19.734 13.075 -20.548 1.00 88.81 749 ASP A C 1
ATOM 5901 O O . ASP A 1 749 ? 20.895 13.190 -20.931 1.00 88.81 749 ASP A O 1
ATOM 5905 N N . SER A 1 750 ? 19.019 11.961 -20.731 1.00 90.00 750 SER A N 1
ATOM 5906 C CA . SER A 1 750 ? 19.544 10.784 -21.441 1.00 90.00 750 SER A CA 1
ATOM 5907 C C . SER A 1 750 ? 19.186 10.779 -22.923 1.00 90.00 750 SER A C 1
ATOM 5909 O O . SER A 1 750 ? 19.986 10.308 -23.729 1.00 90.00 750 SER A O 1
ATOM 5911 N N . TRP A 1 751 ? 18.025 11.323 -23.293 1.00 93.12 751 TRP A N 1
ATOM 5912 C CA . TRP A 1 751 ? 17.523 11.304 -24.667 1.00 93.12 751 TRP A CA 1
ATOM 5913 C C . TRP A 1 751 ? 18.083 12.431 -25.551 1.00 93.12 751 TRP A C 1
ATOM 5915 O O . TRP A 1 751 ? 18.332 12.207 -26.733 1.00 93.12 751 TRP A O 1
ATOM 5925 N N . ILE A 1 752 ? 18.317 13.628 -24.996 1.00 89.88 752 ILE A N 1
ATOM 5926 C CA . ILE A 1 752 ? 18.856 14.799 -25.716 1.00 89.88 752 ILE A CA 1
ATOM 5927 C C . ILE A 1 752 ? 20.103 15.351 -25.011 1.00 89.88 752 ILE A C 1
ATOM 5929 O O . ILE A 1 752 ? 20.196 16.523 -24.652 1.00 89.88 752 ILE A O 1
ATOM 5933 N N . GLN A 1 753 ? 21.095 14.474 -24.831 1.00 83.62 753 GLN A N 1
ATOM 5934 C CA . GLN A 1 753 ? 22.332 14.718 -24.069 1.00 83.62 753 GLN A CA 1
ATOM 5935 C C . GLN A 1 753 ? 23.078 16.004 -24.466 1.00 83.62 753 GLN A C 1
ATOM 5937 O O . GLN A 1 753 ? 23.636 16.674 -23.603 1.00 83.62 753 GLN A O 1
ATOM 5942 N N . LYS A 1 754 ? 23.064 16.359 -25.761 1.00 83.62 754 LYS A N 1
ATOM 5943 C CA . LYS A 1 754 ? 23.736 17.548 -26.321 1.00 83.62 754 LYS A CA 1
ATOM 5944 C C . LYS A 1 754 ? 22.940 18.855 -26.179 1.00 83.62 754 LYS A C 1
ATOM 5946 O O . LYS A 1 754 ? 23.455 19.902 -26.557 1.00 83.62 754 LYS A O 1
ATOM 5951 N N . GLY A 1 755 ? 21.694 18.804 -25.706 1.00 82.44 755 GLY A N 1
ATOM 5952 C CA . GLY A 1 755 ? 20.877 19.994 -25.473 1.00 82.44 755 GLY A CA 1
ATOM 5953 C C . GLY A 1 755 ? 21.300 20.735 -24.205 1.00 82.44 755 GLY A C 1
ATOM 5954 O O . GLY A 1 755 ? 21.589 20.106 -23.184 1.00 82.44 755 GLY A O 1
ATOM 5955 N N . ASP A 1 756 ? 21.294 22.065 -24.262 1.00 85.38 756 ASP A N 1
ATOM 5956 C CA . ASP A 1 756 ? 21.412 22.913 -23.075 1.00 85.38 756 ASP A CA 1
ATOM 5957 C C . ASP A 1 756 ? 20.149 22.834 -22.190 1.00 85.38 756 ASP A C 1
ATOM 5959 O O . ASP A 1 756 ? 19.168 22.150 -22.516 1.00 85.38 756 ASP A O 1
ATOM 5963 N N . SER A 1 757 ? 20.173 23.505 -21.032 1.00 83.44 757 SER A N 1
ATOM 5964 C CA . SER A 1 757 ? 19.028 23.511 -20.115 1.00 83.44 757 SER A CA 1
ATOM 5965 C C . SER A 1 757 ? 17.759 24.039 -20.797 1.00 83.44 757 SER A C 1
ATOM 5967 O O . SER A 1 757 ? 16.704 23.429 -20.643 1.00 83.44 757 SER A O 1
ATOM 5969 N N . GLU A 1 758 ? 17.829 25.103 -21.604 1.00 87.06 758 GLU A N 1
ATOM 5970 C CA . GLU A 1 758 ? 16.646 25.679 -22.260 1.00 87.06 758 GLU A CA 1
ATOM 5971 C C . GLU A 1 758 ? 16.034 24.721 -23.297 1.00 87.06 758 GLU A C 1
ATOM 5973 O O . GLU A 1 758 ? 14.829 24.457 -23.262 1.00 87.06 758 GLU A O 1
ATOM 5978 N N . ALA A 1 759 ? 16.850 24.125 -24.168 1.00 89.88 759 ALA A N 1
ATOM 5979 C CA . ALA A 1 759 ? 16.421 23.123 -25.137 1.00 89.88 759 ALA A CA 1
ATOM 5980 C C . ALA A 1 759 ? 15.784 21.906 -24.449 1.00 89.88 759 ALA A C 1
ATOM 5982 O O . ALA A 1 759 ? 14.749 21.412 -24.907 1.00 89.88 759 ALA A O 1
ATOM 5983 N N . LYS A 1 760 ? 16.344 21.460 -23.315 1.00 90.25 760 LYS A N 1
ATOM 5984 C CA . LYS A 1 760 ? 15.780 20.376 -22.496 1.00 90.25 760 LYS A CA 1
ATOM 5985 C C . LYS A 1 760 ? 14.427 20.742 -21.892 1.00 90.25 760 LYS A C 1
ATOM 5987 O O . LYS A 1 760 ? 13.501 19.934 -21.969 1.00 90.25 760 LYS A O 1
ATOM 5992 N N . MET A 1 761 ? 14.270 21.957 -21.364 1.00 89.25 761 MET A N 1
ATOM 5993 C CA . MET A 1 761 ? 12.987 22.442 -20.840 1.00 89.25 761 MET A CA 1
ATOM 5994 C C . MET A 1 761 ? 11.929 22.592 -21.945 1.00 89.25 761 MET A C 1
ATOM 5996 O O . MET A 1 761 ? 10.784 22.171 -21.766 1.00 89.25 761 MET A O 1
ATOM 6000 N N . ASN A 1 762 ? 12.313 23.135 -23.103 1.00 92.38 762 ASN A N 1
ATOM 6001 C CA . ASN A 1 762 ? 11.438 23.325 -24.261 1.00 92.38 762 ASN A CA 1
ATOM 6002 C C . ASN A 1 762 ? 11.043 21.997 -24.924 1.00 92.38 762 ASN A C 1
ATOM 6004 O O . ASN A 1 762 ? 9.927 21.869 -25.430 1.00 92.38 762 ASN A O 1
ATOM 6008 N N . PHE A 1 763 ? 11.921 20.991 -24.923 1.00 94.88 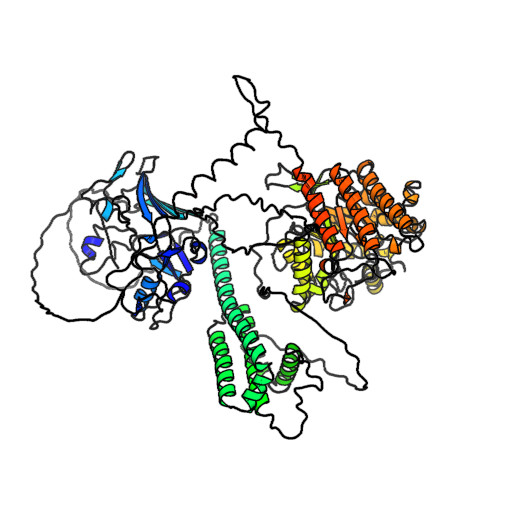763 PHE A N 1
ATOM 6009 C CA . PHE A 1 763 ? 11.556 19.619 -25.275 1.00 94.88 763 PHE A CA 1
ATOM 6010 C C . PHE A 1 763 ? 10.557 19.046 -24.267 1.00 94.88 763 PHE A C 1
ATOM 6012 O O . PHE A 1 763 ? 9.463 18.665 -24.667 1.00 94.88 763 PHE A O 1
ATOM 6019 N N . LEU A 1 764 ? 10.886 19.051 -22.972 1.00 94.81 764 LEU A N 1
ATOM 6020 C CA . LEU A 1 764 ? 10.069 18.430 -21.926 1.00 94.81 764 LEU A CA 1
ATOM 6021 C C . LEU A 1 764 ? 8.657 19.025 -21.843 1.00 94.81 764 LEU A C 1
ATOM 6023 O O . LEU A 1 764 ? 7.686 18.291 -21.680 1.00 94.81 764 LEU A O 1
ATOM 6027 N N . SER A 1 765 ? 8.529 20.344 -22.011 1.00 95.69 765 SER A N 1
ATOM 6028 C CA . SER A 1 765 ? 7.226 21.004 -22.095 1.00 95.69 765 SER A CA 1
ATOM 6029 C C . SER A 1 765 ? 6.416 20.495 -23.287 1.00 95.69 765 SER A C 1
ATOM 6031 O O . SER A 1 765 ? 5.307 20.011 -23.095 1.00 95.69 765 SER A O 1
ATOM 6033 N N . ARG A 1 766 ? 6.976 20.551 -24.507 1.00 96.38 766 ARG A N 1
ATOM 6034 C CA . ARG A 1 766 ? 6.290 20.083 -25.725 1.00 96.38 766 ARG A CA 1
ATOM 6035 C C . ARG A 1 766 ? 5.960 18.594 -25.665 1.00 96.38 766 ARG A C 1
ATOM 6037 O O . ARG A 1 766 ? 4.917 18.199 -26.175 1.00 96.38 766 ARG A O 1
ATOM 6044 N N . TRP A 1 767 ? 6.830 17.796 -25.049 1.00 97.56 767 TRP A N 1
ATOM 6045 C CA . TRP A 1 767 ? 6.636 16.371 -24.808 1.00 97.56 767 TRP A CA 1
ATOM 6046 C C . TRP A 1 767 ? 5.373 16.148 -23.973 1.00 97.56 767 TRP A C 1
ATOM 6048 O O . TRP A 1 767 ? 4.422 15.547 -24.466 1.00 97.56 767 TRP A O 1
ATOM 6058 N N . VAL A 1 768 ? 5.305 16.711 -22.762 1.00 98.06 768 VAL A N 1
ATOM 6059 C CA . VAL A 1 768 ? 4.143 16.551 -21.870 1.00 98.06 768 VAL A CA 1
ATOM 6060 C C . VAL A 1 768 ? 2.870 17.153 -22.482 1.00 98.06 768 VAL A C 1
ATOM 6062 O O . VAL A 1 768 ? 1.844 16.477 -22.517 1.00 98.06 768 VAL A O 1
ATOM 6065 N N . ASP A 1 769 ? 2.937 18.375 -23.027 1.00 97.62 769 ASP A N 1
ATOM 6066 C CA . ASP A 1 769 ? 1.781 19.052 -23.635 1.00 97.62 769 ASP A CA 1
ATOM 6067 C C . ASP A 1 769 ? 1.195 18.243 -24.821 1.00 97.62 769 ASP A C 1
ATOM 6069 O O . ASP A 1 769 ? -0.024 18.151 -24.962 1.00 97.62 769 ASP A O 1
ATOM 6073 N N . SER A 1 770 ? 2.038 17.615 -25.658 1.00 97.44 770 SER A N 1
ATOM 6074 C CA . SER A 1 770 ? 1.572 16.827 -26.817 1.00 97.44 770 SER A CA 1
ATOM 6075 C C . SER A 1 770 ? 0.869 15.535 -26.404 1.00 97.44 770 SER A C 1
ATOM 6077 O O . SER A 1 770 ? -0.199 15.240 -26.933 1.00 97.44 770 SER A O 1
ATOM 6079 N N . HIS A 1 771 ? 1.421 14.801 -25.432 1.00 98.31 771 HIS A N 1
ATOM 6080 C CA . HIS A 1 771 ? 0.807 13.561 -24.946 1.00 98.31 771 HIS A CA 1
ATOM 6081 C C . HIS A 1 771 ? -0.533 13.815 -24.267 1.00 98.31 771 HIS A C 1
ATOM 6083 O O . HIS A 1 771 ? -1.490 13.094 -24.529 1.00 98.31 771 HIS A O 1
ATOM 6089 N N . ILE A 1 772 ? -0.622 14.865 -23.444 1.00 98.31 772 ILE A N 1
ATOM 6090 C CA . ILE A 1 772 ? -1.887 15.297 -22.837 1.00 98.31 772 ILE A CA 1
ATOM 6091 C C . ILE A 1 772 ? -2.907 15.649 -23.928 1.00 98.31 772 ILE A C 1
ATOM 6093 O O . ILE A 1 772 ? -4.054 15.216 -23.850 1.00 98.31 772 ILE A O 1
ATOM 6097 N N . SER A 1 773 ? -2.490 16.376 -24.969 1.00 97.50 773 SER A N 1
ATOM 6098 C CA . SER A 1 773 ? -3.358 16.754 -26.090 1.00 97.50 773 SER A CA 1
ATOM 6099 C C . SER A 1 773 ? -3.878 15.544 -26.879 1.00 97.50 773 SER A C 1
ATOM 6101 O O . SER A 1 773 ? -5.069 15.489 -27.180 1.00 97.50 773 SER A O 1
ATOM 6103 N N . ASP A 1 774 ? -3.034 14.550 -27.169 1.00 96.50 774 ASP A N 1
ATOM 6104 C CA . ASP A 1 774 ? -3.459 13.328 -27.868 1.00 96.50 774 ASP A CA 1
ATOM 6105 C C . ASP A 1 774 ? -4.287 12.396 -26.967 1.00 96.50 774 ASP A C 1
ATOM 6107 O O . ASP A 1 774 ? -5.260 11.801 -27.432 1.00 96.50 774 ASP A O 1
ATOM 6111 N N . GLY A 1 775 ? -3.987 12.339 -25.667 1.00 97.19 775 GLY A N 1
ATOM 6112 C CA . GLY A 1 775 ? -4.829 11.692 -24.659 1.00 97.19 775 GLY A CA 1
ATOM 6113 C C . GLY A 1 775 ? -6.244 12.270 -24.614 1.00 97.19 775 GLY A C 1
ATOM 6114 O O . GLY A 1 775 ? -7.230 11.533 -24.648 1.00 97.19 775 GLY A O 1
ATOM 6115 N N . GLU A 1 776 ? -6.338 13.601 -24.612 1.00 97.12 776 GLU A N 1
ATOM 6116 C CA . GLU A 1 776 ? -7.596 14.339 -24.541 1.00 97.12 776 GLU A CA 1
ATOM 6117 C C . GLU A 1 776 ? -8.389 14.286 -25.851 1.00 97.12 776 GLU A C 1
ATOM 6119 O O . GLU A 1 776 ? -9.602 14.086 -25.832 1.00 97.12 776 GLU A O 1
ATOM 6124 N N . HIS A 1 777 ? -7.749 14.466 -27.006 1.00 95.81 777 HIS A N 1
ATOM 6125 C CA . HIS A 1 777 ? -8.465 14.634 -28.275 1.00 95.81 777 HIS A CA 1
ATOM 6126 C C . HIS A 1 777 ? -8.584 13.357 -29.110 1.00 95.81 777 HIS A C 1
ATOM 6128 O O . HIS A 1 777 ? -9.600 13.205 -29.787 1.00 95.81 777 HIS A O 1
ATOM 6134 N N . LEU A 1 778 ? -7.601 12.450 -29.056 1.00 94.69 778 LEU A N 1
ATOM 6135 C CA . LEU A 1 778 ? -7.566 11.239 -29.886 1.00 94.69 778 LEU A CA 1
ATOM 6136 C C . LEU A 1 778 ? -7.928 9.978 -29.095 1.00 94.69 778 LEU A C 1
ATOM 6138 O O . LEU A 1 778 ? -8.781 9.214 -29.533 1.00 94.69 778 LEU A O 1
ATOM 6142 N N . LEU A 1 779 ? -7.293 9.760 -27.939 1.00 96.25 779 LEU A N 1
ATOM 6143 C CA . LEU A 1 779 ? -7.434 8.513 -27.177 1.00 96.25 779 LEU A CA 1
ATOM 6144 C C . LEU A 1 779 ? -8.663 8.487 -26.264 1.00 96.25 779 LEU A C 1
ATOM 6146 O O . LEU A 1 779 ? -9.176 7.408 -25.988 1.00 96.25 779 LEU A O 1
ATOM 6150 N N . LYS A 1 780 ? -9.108 9.655 -25.776 1.00 97.31 780 LYS A N 1
ATOM 6151 C CA . LYS A 1 780 ? -10.157 9.803 -24.748 1.00 97.31 780 LYS A CA 1
ATOM 6152 C C . LYS A 1 780 ? -9.858 9.022 -23.463 1.00 97.31 780 LYS A C 1
ATOM 6154 O O . LYS A 1 780 ? -10.758 8.468 -22.839 1.00 97.31 780 LYS A O 1
ATOM 6159 N N . LYS A 1 781 ? -8.581 9.013 -23.068 1.00 98.12 781 LYS A N 1
ATOM 6160 C CA . LYS A 1 781 ? -8.050 8.282 -21.909 1.00 98.12 781 LYS A CA 1
ATOM 6161 C C . LYS A 1 781 ? -7.153 9.175 -21.051 1.00 98.12 781 LYS A C 1
ATOM 6163 O O . LYS A 1 781 ? -6.562 10.116 -21.587 1.00 98.12 781 LYS A O 1
ATOM 6168 N N . PRO A 1 782 ? -7.008 8.893 -19.744 1.00 98.44 782 PRO A N 1
ATOM 6169 C CA . PRO A 1 782 ? -6.056 9.598 -18.898 1.00 98.44 782 PRO A CA 1
ATOM 6170 C C . PRO A 1 782 ? -4.620 9.361 -19.382 1.00 98.44 782 PRO A C 1
ATOM 6172 O O . PRO A 1 782 ? -4.279 8.277 -19.860 1.00 98.44 782 PRO A O 1
ATOM 6175 N N . VAL A 1 783 ? -3.766 10.364 -19.203 1.00 98.69 783 VAL A N 1
ATOM 6176 C CA . VAL A 1 783 ? -2.329 10.314 -19.487 1.00 98.69 783 VAL A CA 1
ATOM 6177 C C . VAL A 1 783 ? -1.577 10.461 -18.175 1.00 98.69 783 VAL A C 1
ATOM 6179 O O . VAL A 1 783 ? -1.718 11.466 -17.471 1.00 98.69 783 VAL A O 1
ATOM 6182 N N . LEU A 1 784 ? -0.772 9.455 -17.845 1.00 98.62 784 LEU A N 1
ATOM 6183 C CA . LEU A 1 784 ? 0.038 9.412 -16.637 1.00 98.62 784 LEU A CA 1
ATOM 6184 C C . LEU A 1 784 ? 1.518 9.427 -17.021 1.00 98.62 784 LEU A C 1
ATOM 6186 O O . LEU A 1 784 ? 1.990 8.526 -17.714 1.00 98.62 784 LEU A O 1
ATOM 6190 N N . ILE A 1 785 ? 2.263 10.428 -16.544 1.00 98.62 785 ILE A N 1
ATOM 6191 C CA . ILE A 1 785 ? 3.721 10.444 -16.704 1.00 98.62 785 ILE A CA 1
ATOM 6192 C C . ILE A 1 785 ? 4.306 9.454 -15.683 1.00 98.62 785 ILE A C 1
ATOM 6194 O O . ILE A 1 785 ? 4.540 9.819 -14.531 1.00 98.62 785 ILE A O 1
ATOM 6198 N N . THR A 1 786 ? 4.442 8.182 -16.059 1.00 98.19 786 THR A N 1
ATOM 6199 C CA . THR A 1 786 ? 4.812 7.069 -15.164 1.00 98.19 786 THR A CA 1
ATOM 6200 C C . THR A 1 786 ? 6.276 7.095 -14.738 1.00 98.19 786 THR A C 1
ATOM 6202 O O . THR A 1 786 ? 6.601 6.558 -13.679 1.00 98.19 786 THR A O 1
ATOM 6205 N N . GLU A 1 787 ? 7.135 7.780 -15.492 1.00 97.81 787 GLU A N 1
ATOM 6206 C CA . GLU A 1 787 ? 8.516 8.068 -15.104 1.00 97.81 787 GLU A CA 1
ATOM 6207 C C . GLU A 1 787 ? 8.953 9.456 -15.588 1.00 97.81 787 GLU A C 1
ATOM 6209 O O . GLU A 1 787 ? 8.765 9.812 -16.751 1.00 97.81 787 GLU A O 1
ATOM 6214 N N . PHE A 1 788 ? 9.590 10.245 -14.724 1.00 95.88 788 PHE A N 1
ATOM 6215 C CA . PHE A 1 788 ? 10.373 11.411 -15.142 1.00 95.88 788 PHE A CA 1
ATOM 6216 C C . PHE A 1 788 ? 11.492 11.707 -14.142 1.00 95.88 788 PHE A C 1
ATOM 6218 O O . PHE A 1 788 ? 11.287 11.605 -12.931 1.00 95.88 788 PHE A O 1
ATOM 6225 N N . GLY A 1 789 ? 12.666 12.104 -14.638 1.00 91.06 789 GLY A N 1
ATOM 6226 C CA . GLY A 1 789 ? 13.853 12.318 -13.804 1.00 91.06 789 GLY A CA 1
ATOM 6227 C C . GLY A 1 789 ? 14.830 13.356 -14.363 1.00 91.06 789 GLY A C 1
ATOM 6228 O O . GLY A 1 789 ? 14.809 13.694 -15.547 1.00 91.06 789 GLY A O 1
ATOM 6229 N N . SER A 1 790 ? 15.704 13.859 -13.488 1.00 85.38 790 SER A N 1
ATOM 6230 C CA . SER A 1 790 ? 16.827 14.754 -13.810 1.00 85.38 790 SER A CA 1
ATOM 6231 C C . SER A 1 790 ? 18.109 14.141 -13.262 1.00 85.38 790 SER A C 1
ATOM 6233 O O . SER A 1 790 ? 18.124 13.711 -12.110 1.00 85.38 790 SER A O 1
ATOM 6235 N N . SER A 1 791 ? 19.173 14.077 -14.062 1.00 81.94 791 SER A N 1
ATOM 6236 C CA . SER A 1 791 ? 20.429 13.466 -13.613 1.00 81.94 791 SER A CA 1
ATOM 6237 C C . SER A 1 791 ? 21.204 14.433 -12.718 1.00 81.94 791 SER A C 1
ATOM 6239 O O . SER A 1 791 ? 21.685 15.469 -13.182 1.00 81.94 791 SER A O 1
ATOM 6241 N N . LEU A 1 792 ? 21.354 14.091 -11.434 1.00 68.31 792 LEU A N 1
ATOM 6242 C CA . LEU A 1 792 ? 22.131 14.891 -10.475 1.00 68.31 792 LEU A CA 1
ATOM 6243 C C . LEU A 1 792 ? 23.644 14.814 -10.742 1.00 68.31 792 LEU A C 1
ATOM 6245 O O . LEU A 1 792 ? 24.384 15.715 -10.360 1.00 68.31 792 LEU A O 1
ATOM 6249 N N . ARG A 1 793 ? 24.112 13.762 -11.431 1.00 62.34 793 ARG A N 1
ATOM 6250 C CA . ARG A 1 793 ? 25.543 13.503 -11.677 1.00 62.34 793 ARG A CA 1
ATOM 6251 C C . ARG A 1 793 ? 26.125 14.270 -12.877 1.00 62.34 793 ARG A C 1
ATOM 6253 O O . ARG A 1 793 ? 27.336 14.288 -13.054 1.00 62.34 793 ARG A O 1
ATOM 6260 N N . MET A 1 794 ? 25.293 14.930 -13.686 1.00 60.50 794 MET A N 1
ATOM 6261 C CA . MET A 1 794 ? 25.692 15.628 -14.924 1.00 60.50 794 MET A CA 1
ATOM 6262 C C . MET A 1 794 ? 26.202 17.072 -14.701 1.00 60.50 794 MET A C 1
ATOM 6264 O O . MET A 1 794 ? 25.894 17.960 -15.492 1.00 60.50 794 MET A O 1
ATOM 6268 N N . ASN A 1 795 ? 26.944 17.335 -13.614 1.00 52.94 795 ASN A N 1
ATOM 6269 C CA . ASN A 1 795 ? 27.398 18.683 -13.206 1.00 52.94 795 ASN A CA 1
ATOM 6270 C C . ASN A 1 795 ? 26.275 19.748 -13.174 1.00 52.94 795 ASN A C 1
ATOM 6272 O O . ASN A 1 795 ? 26.509 20.926 -13.444 1.00 52.94 795 ASN A O 1
ATOM 6276 N N . LYS A 1 796 ? 25.045 19.332 -12.855 1.00 62.09 796 LYS A N 1
ATOM 6277 C CA . LYS A 1 796 ? 23.880 20.217 -12.771 1.00 62.09 796 LYS A CA 1
ATOM 6278 C C . LYS A 1 796 ? 23.800 20.931 -11.432 1.00 62.09 796 LYS A C 1
ATOM 6280 O O . LYS A 1 796 ? 24.136 20.367 -10.392 1.00 62.09 796 LYS A O 1
ATOM 6285 N N . THR A 1 797 ? 23.247 22.139 -11.449 1.00 66.81 797 THR A N 1
ATOM 6286 C CA . THR A 1 797 ? 22.848 22.807 -10.210 1.00 66.81 797 THR A CA 1
ATOM 6287 C C . THR A 1 797 ? 21.591 22.137 -9.624 1.00 66.81 797 THR A C 1
ATOM 6289 O O . THR A 1 797 ? 20.758 21.609 -10.375 1.00 66.81 797 THR A O 1
ATOM 6292 N N . PRO A 1 798 ? 21.386 22.160 -8.293 1.00 70.88 798 PRO A N 1
ATOM 6293 C CA . PRO A 1 798 ? 20.106 21.777 -7.691 1.00 70.88 798 PRO A CA 1
ATOM 6294 C C . PRO A 1 798 ? 18.915 22.548 -8.286 1.00 70.88 798 PRO A C 1
ATOM 6296 O O . PRO A 1 798 ? 17.798 22.026 -8.347 1.00 70.88 798 PRO A O 1
ATOM 6299 N N . GLU A 1 799 ? 19.145 23.774 -8.754 1.00 76.94 799 GLU A N 1
ATOM 6300 C CA . GLU A 1 799 ? 18.189 24.636 -9.442 1.00 76.94 799 GLU A CA 1
ATOM 6301 C C . GLU A 1 799 ? 17.742 24.050 -10.794 1.00 76.94 799 GLU A C 1
ATOM 6303 O O . GLU A 1 799 ? 16.536 24.012 -11.044 1.00 76.94 799 GLU A O 1
ATOM 6308 N N . ASP A 1 800 ? 18.655 23.521 -11.622 1.00 77.88 800 ASP A N 1
ATOM 6309 C CA . ASP A 1 800 ? 18.323 22.858 -12.900 1.00 77.88 800 ASP A CA 1
ATOM 6310 C C . ASP A 1 800 ? 17.395 21.651 -12.687 1.00 77.88 800 ASP A C 1
ATOM 6312 O O . ASP A 1 800 ? 16.405 21.470 -13.402 1.00 77.88 800 ASP A O 1
ATOM 6316 N N . THR A 1 801 ? 17.686 20.826 -11.675 1.00 82.81 801 THR A N 1
ATOM 6317 C CA . THR A 1 801 ? 16.854 19.664 -11.328 1.00 82.81 801 THR A CA 1
ATOM 6318 C C . THR A 1 801 ? 15.484 20.091 -10.806 1.00 82.81 801 THR A C 1
ATOM 6320 O O . THR A 1 801 ? 14.466 19.547 -11.239 1.00 82.81 801 THR A O 1
ATOM 6323 N N . ASN A 1 802 ? 15.420 21.108 -9.940 1.00 87.19 802 ASN A N 1
ATOM 6324 C CA . ASN A 1 802 ? 14.142 21.672 -9.503 1.00 87.19 802 ASN A CA 1
ATOM 6325 C C . ASN A 1 802 ? 13.329 22.234 -10.679 1.00 87.19 802 ASN A C 1
ATOM 6327 O O . ASN A 1 802 ? 12.112 22.063 -10.701 1.00 87.19 802 ASN A O 1
ATOM 6331 N N . LEU A 1 803 ? 13.974 22.882 -11.654 1.00 87.62 803 LEU A N 1
ATOM 6332 C CA . LEU A 1 803 ? 13.312 23.443 -12.831 1.00 87.62 803 LEU A CA 1
ATOM 6333 C C . LEU A 1 803 ? 12.704 22.344 -13.716 1.00 87.62 803 LEU A C 1
ATOM 6335 O O . LEU A 1 803 ? 11.530 22.445 -14.078 1.00 87.62 803 LEU A O 1
ATOM 6339 N N . LEU A 1 804 ? 13.462 21.277 -13.993 1.00 89.25 804 LEU A N 1
ATOM 6340 C CA . LEU A 1 804 ? 13.016 20.115 -14.769 1.00 89.25 804 LEU A CA 1
ATOM 6341 C C . LEU A 1 804 ? 11.782 19.462 -14.134 1.00 89.25 804 LEU A C 1
ATOM 6343 O O . LEU A 1 804 ? 10.737 19.355 -14.782 1.00 89.25 804 LEU A O 1
ATOM 6347 N N . LEU A 1 805 ? 11.871 19.106 -12.847 1.00 92.62 805 LEU A N 1
ATOM 6348 C CA . LEU A 1 805 ? 10.764 18.481 -12.117 1.00 92.62 805 LEU A CA 1
ATOM 6349 C C . LEU A 1 805 ? 9.536 19.406 -12.049 1.00 92.62 805 LEU A C 1
ATOM 6351 O O . LEU A 1 805 ? 8.398 18.969 -12.237 1.00 92.62 805 LEU A O 1
ATOM 6355 N N . LYS A 1 806 ? 9.760 20.709 -11.828 1.00 94.19 806 LYS A N 1
ATOM 6356 C CA . LYS A 1 806 ? 8.699 21.718 -11.751 1.00 94.19 806 LYS A CA 1
ATOM 6357 C C . LYS A 1 806 ? 7.935 21.859 -13.066 1.00 94.19 806 LYS A C 1
ATOM 6359 O O . LYS A 1 806 ? 6.728 22.068 -13.008 1.00 94.19 806 LYS A O 1
ATOM 6364 N N . THR A 1 807 ? 8.580 21.742 -14.226 1.00 95.19 807 THR A N 1
ATOM 6365 C CA . THR A 1 807 ? 7.879 21.869 -15.515 1.00 95.19 807 THR A CA 1
ATOM 6366 C C . THR A 1 807 ? 6.899 20.729 -15.758 1.00 95.19 807 THR A C 1
ATOM 6368 O O . THR A 1 807 ? 5.766 21.013 -16.139 1.00 95.19 807 THR A O 1
ATOM 6371 N N . VAL A 1 808 ? 7.260 19.472 -15.467 1.00 96.81 808 VAL A N 1
ATOM 6372 C CA . VAL A 1 808 ? 6.301 18.350 -15.560 1.00 96.81 808 VAL A CA 1
ATOM 6373 C C . VAL A 1 808 ? 5.117 18.596 -14.624 1.00 96.81 808 VAL A C 1
ATOM 6375 O O . VAL A 1 808 ? 3.962 18.544 -15.046 1.00 96.81 808 VAL A O 1
ATOM 6378 N N . TYR A 1 809 ? 5.399 18.959 -13.371 1.00 97.50 809 TYR A N 1
ATOM 6379 C CA . TYR A 1 809 ? 4.373 19.252 -12.373 1.00 97.50 809 TYR A CA 1
ATOM 6380 C C . TYR A 1 809 ? 3.465 20.436 -12.730 1.00 97.50 809 TYR A C 1
ATOM 6382 O O . TYR A 1 809 ? 2.256 20.350 -12.510 1.00 97.50 809 TYR A O 1
ATOM 6390 N N . ASP A 1 810 ? 3.993 21.523 -13.294 1.00 97.31 810 ASP A N 1
ATOM 6391 C CA . ASP A 1 810 ? 3.179 22.661 -13.727 1.00 97.31 810 ASP A CA 1
ATOM 6392 C C . ASP A 1 810 ? 2.312 22.317 -14.947 1.00 97.31 810 ASP A C 1
ATOM 6394 O O . ASP A 1 810 ? 1.143 22.700 -14.960 1.00 97.31 810 ASP A O 1
ATOM 6398 N N . ARG A 1 811 ? 2.821 21.555 -15.930 1.00 97.50 811 ARG A N 1
ATOM 6399 C CA . ARG A 1 811 ? 2.016 21.115 -17.087 1.00 97.50 811 ARG A CA 1
ATOM 6400 C C . ARG A 1 811 ? 0.878 20.185 -16.678 1.00 97.50 811 ARG A C 1
ATOM 6402 O O . ARG A 1 811 ? -0.272 20.446 -17.025 1.00 97.50 811 ARG A O 1
ATOM 6409 N N . VAL A 1 812 ? 1.172 19.176 -15.859 1.00 97.31 812 VAL A N 1
ATOM 6410 C CA . VAL A 1 812 ? 0.152 18.275 -15.298 1.00 97.31 812 VAL A CA 1
ATOM 6411 C C . VAL A 1 812 ? -0.854 19.043 -14.434 1.00 97.31 812 VAL A C 1
ATOM 6413 O O . VAL A 1 812 ? -2.052 18.808 -14.540 1.00 97.31 812 VAL A O 1
ATOM 6416 N N . TYR A 1 813 ? -0.412 20.010 -13.621 1.00 97.12 813 TYR A N 1
ATOM 6417 C CA . TYR A 1 813 ? -1.326 20.808 -12.799 1.00 97.12 813 TYR A CA 1
ATOM 6418 C C . TYR A 1 813 ? -2.250 21.715 -13.626 1.00 97.12 813 TYR A C 1
ATOM 6420 O O . TYR A 1 813 ? -3.434 21.808 -13.311 1.00 97.12 813 TYR A O 1
ATOM 6428 N N . GLU A 1 814 ? -1.747 22.398 -14.660 1.00 96.62 814 GLU A N 1
ATOM 6429 C CA . GLU A 1 814 ? -2.605 23.249 -15.496 1.00 96.62 814 GLU A CA 1
ATOM 6430 C C . GLU A 1 814 ? -3.574 22.416 -16.352 1.00 96.62 814 GLU A C 1
ATOM 6432 O O . GLU A 1 814 ? -4.720 22.832 -16.509 1.00 96.62 814 GLU A O 1
ATOM 6437 N N . SER A 1 815 ? -3.181 21.216 -16.801 1.00 96.75 815 SER A N 1
ATOM 6438 C CA . SER A 1 815 ? -4.098 20.227 -17.393 1.00 96.75 815 SER A CA 1
ATOM 6439 C C . SER A 1 815 ? -5.201 19.818 -16.409 1.00 96.75 815 SER A C 1
ATOM 6441 O O . SER A 1 815 ? -6.386 19.997 -16.688 1.00 96.75 815 SER A O 1
ATOM 6443 N N . ALA A 1 816 ? -4.828 19.349 -15.213 1.00 94.00 816 ALA A N 1
ATOM 6444 C CA . ALA A 1 816 ? -5.765 18.932 -14.168 1.00 94.00 816 ALA A CA 1
ATOM 6445 C C . ALA A 1 816 ? -6.739 20.054 -13.761 1.00 94.00 816 ALA A C 1
ATOM 6447 O O . ALA A 1 816 ? -7.933 19.834 -13.573 1.00 94.00 816 ALA A O 1
ATOM 6448 N N . LYS A 1 817 ? -6.255 21.298 -13.680 1.00 93.69 817 LYS A N 1
ATOM 6449 C CA . LYS A 1 817 ? -7.065 22.484 -13.361 1.00 93.69 817 LYS A CA 1
ATOM 6450 C C . LYS A 1 817 ? -8.105 22.813 -14.439 1.00 93.69 817 LYS A C 1
ATOM 6452 O O . LYS A 1 817 ? -9.144 23.384 -14.110 1.00 93.69 817 LYS A O 1
ATOM 6457 N N . LYS A 1 818 ? -7.839 22.482 -15.703 1.00 93.25 818 LYS A N 1
ATOM 6458 C CA . LYS A 1 818 ? -8.811 22.596 -16.800 1.00 93.25 818 LYS A CA 1
ATOM 6459 C C . LYS A 1 818 ? -9.681 21.346 -16.971 1.00 93.25 818 LYS A C 1
ATOM 6461 O O . LYS A 1 818 ? -10.645 21.417 -17.726 1.00 93.25 818 LYS A O 1
ATOM 6466 N N . ARG A 1 819 ? -9.352 20.245 -16.281 1.00 92.44 819 ARG A N 1
ATOM 6467 C CA . ARG A 1 819 ? -9.919 18.902 -16.491 1.00 92.44 819 ARG A CA 1
ATOM 6468 C C . ARG A 1 819 ? -9.639 18.398 -17.917 1.00 92.44 819 ARG A C 1
ATOM 6470 O O . ARG A 1 819 ? -10.529 17.949 -18.624 1.00 92.44 819 ARG A O 1
ATOM 6477 N N . GLU A 1 820 ? -8.375 18.511 -18.330 1.00 95.06 820 GLU A N 1
ATOM 6478 C CA . GLU A 1 820 ? -7.786 17.852 -19.510 1.00 95.06 820 GLU A CA 1
ATOM 6479 C C . GLU A 1 820 ? -7.074 16.543 -19.081 1.00 95.06 820 GLU A C 1
ATOM 6481 O O . GLU A 1 820 ? -6.721 16.383 -17.908 1.00 95.06 820 GLU A O 1
ATOM 6486 N N . ALA A 1 821 ? -6.802 15.634 -20.024 1.00 97.12 821 ALA A N 1
ATOM 6487 C CA . ALA A 1 821 ? -6.274 14.276 -19.797 1.00 97.12 821 ALA A CA 1
ATOM 6488 C C . ALA A 1 821 ? -4.972 14.091 -18.985 1.00 97.12 821 ALA A C 1
ATOM 6490 O O . ALA A 1 821 ? -4.647 12.959 -18.630 1.00 97.12 821 ALA A O 1
ATOM 6491 N N . GLY A 1 822 ? -4.205 15.138 -18.675 1.00 97.50 822 GLY A N 1
ATOM 6492 C CA . GLY A 1 822 ? -3.017 15.055 -17.817 1.00 97.50 822 GLY A CA 1
ATOM 6493 C C . GLY A 1 822 ? -3.372 14.704 -16.372 1.00 97.50 822 GLY A C 1
ATOM 6494 O O . GLY A 1 822 ? -3.624 15.583 -15.549 1.00 97.50 822 GLY A O 1
ATOM 6495 N N . ALA A 1 823 ? -3.363 13.409 -16.067 1.00 96.44 823 ALA A N 1
ATOM 6496 C CA . ALA A 1 823 ? -3.934 12.845 -14.850 1.00 96.44 823 ALA A CA 1
ATOM 6497 C C . ALA A 1 823 ? -2.925 12.672 -13.701 1.00 96.44 823 ALA A C 1
ATOM 6499 O O . ALA A 1 823 ? -3.326 12.437 -12.559 1.00 96.44 823 ALA A O 1
ATOM 6500 N N . GLY A 1 824 ? -1.621 12.808 -13.963 1.00 97.56 824 GLY A N 1
ATOM 6501 C CA . GLY A 1 824 ? -0.606 12.776 -12.912 1.00 97.56 824 GLY A CA 1
ATOM 6502 C C . GLY A 1 824 ? 0.837 12.629 -13.388 1.00 97.56 824 GLY A C 1
ATOM 6503 O O . GLY A 1 824 ? 1.108 12.573 -14.589 1.00 97.56 824 GLY A O 1
ATOM 6504 N N . ALA A 1 825 ? 1.760 12.528 -12.428 1.00 98.25 825 ALA A N 1
ATOM 6505 C CA . ALA A 1 825 ? 3.169 12.230 -12.689 1.00 98.25 825 ALA A CA 1
ATOM 6506 C C . ALA A 1 825 ? 3.850 11.473 -11.531 1.00 98.25 825 ALA A C 1
ATOM 6508 O O . ALA A 1 825 ? 3.522 11.689 -10.359 1.00 98.25 825 ALA A O 1
ATOM 6509 N N . LEU A 1 826 ? 4.815 10.608 -11.864 1.00 98.56 826 LEU A N 1
ATOM 6510 C CA . LEU A 1 826 ? 5.609 9.793 -10.943 1.00 98.56 826 LEU A CA 1
ATOM 6511 C C . LEU A 1 826 ? 7.115 10.048 -11.136 1.00 98.56 826 LEU A C 1
ATOM 6513 O O . LEU A 1 826 ? 7.673 9.743 -12.189 1.00 98.56 826 LEU A O 1
ATOM 6517 N N . ILE A 1 827 ? 7.792 10.575 -10.110 1.00 97.06 827 ILE A N 1
ATOM 6518 C CA . ILE A 1 827 ? 9.249 10.808 -10.159 1.00 97.06 827 ILE A CA 1
ATOM 6519 C C . ILE A 1 827 ? 10.004 9.478 -10.271 1.00 97.06 827 ILE A C 1
ATOM 6521 O O . ILE A 1 827 ? 9.730 8.547 -9.513 1.00 97.06 827 ILE A O 1
ATOM 6525 N N . TRP A 1 828 ? 10.996 9.413 -11.156 1.00 95.19 828 TRP A N 1
ATOM 6526 C CA . TRP A 1 828 ? 12.043 8.394 -11.143 1.00 95.19 828 TRP A CA 1
ATOM 6527 C C . TRP A 1 828 ? 13.339 8.980 -10.554 1.00 95.19 828 TRP A C 1
ATOM 6529 O O . TRP A 1 828 ? 13.880 9.937 -11.103 1.00 95.19 828 TRP A O 1
ATOM 6539 N N . GLN A 1 829 ? 13.867 8.473 -9.439 1.00 93.81 829 GLN A N 1
ATOM 6540 C CA . GLN A 1 829 ? 13.250 7.533 -8.487 1.00 93.81 829 GLN A CA 1
ATOM 6541 C C . GLN A 1 829 ? 13.601 7.924 -7.047 1.00 93.81 829 GLN A C 1
ATOM 6543 O O . GLN A 1 829 ? 14.608 8.598 -6.810 1.00 93.81 829 GLN A O 1
ATOM 6548 N N . LEU A 1 830 ? 12.772 7.516 -6.081 1.00 95.94 830 LEU A N 1
ATOM 6549 C CA . LEU A 1 830 ? 12.994 7.843 -4.670 1.00 95.94 830 LEU A CA 1
ATOM 6550 C C . LEU A 1 830 ? 13.602 6.671 -3.898 1.00 95.94 830 LEU A C 1
ATOM 6552 O O . LEU A 1 830 ? 13.152 5.523 -4.007 1.00 95.94 830 LEU A O 1
ATOM 6556 N N . LEU A 1 831 ? 14.603 7.009 -3.087 1.00 95.69 831 LEU A N 1
ATOM 6557 C CA . LEU A 1 831 ? 15.306 6.112 -2.176 1.00 95.69 831 LEU A CA 1
ATOM 6558 C C . LEU A 1 831 ? 15.106 6.529 -0.708 1.00 95.69 831 LEU A C 1
ATOM 6560 O O . LEU A 1 831 ? 14.602 7.611 -0.399 1.00 95.69 831 LEU A O 1
ATOM 6564 N N . VAL A 1 832 ? 15.559 5.657 0.191 1.00 93.50 832 VAL A N 1
ATOM 6565 C CA . VAL A 1 832 ? 15.876 5.974 1.592 1.00 93.50 832 VAL A CA 1
ATOM 6566 C C . VAL A 1 832 ? 17.388 5.827 1.807 1.00 93.50 832 VAL A C 1
ATOM 6568 O O . VAL A 1 832 ? 18.104 5.325 0.948 1.00 93.50 832 VAL A O 1
ATOM 6571 N N . GLU A 1 833 ? 17.889 6.233 2.961 1.00 90.31 833 GLU A N 1
ATOM 6572 C CA . GLU A 1 833 ? 19.300 6.116 3.330 1.00 90.31 833 GLU A CA 1
ATOM 6573 C C . GLU A 1 833 ? 19.667 4.632 3.538 1.00 90.31 833 GLU A C 1
ATOM 6575 O O . GLU A 1 833 ? 18.929 3.903 4.217 1.00 90.31 833 GLU A O 1
ATOM 6580 N N . GLY A 1 834 ? 20.797 4.156 3.004 1.00 85.62 834 GLY A N 1
ATOM 6581 C CA . GLY A 1 834 ? 21.209 2.749 3.113 1.00 85.62 834 GLY A CA 1
ATOM 6582 C C . GLY A 1 834 ? 20.406 1.794 2.218 1.00 85.62 834 GLY A C 1
ATOM 6583 O O . GLY A 1 834 ? 20.132 0.654 2.617 1.00 85.62 834 GLY A O 1
ATOM 6584 N N . VAL A 1 835 ? 19.976 2.289 1.052 1.00 90.81 835 VAL A N 1
ATOM 6585 C CA . VAL A 1 835 ? 19.571 1.486 -0.122 1.00 90.81 835 VAL A CA 1
ATOM 6586 C C . VAL A 1 835 ? 20.285 1.967 -1.398 1.00 90.81 835 VAL A C 1
ATOM 6588 O O . VAL A 1 835 ? 19.764 1.876 -2.509 1.00 90.81 835 VAL A O 1
ATOM 6591 N N . ASP A 1 836 ? 21.480 2.528 -1.223 1.00 89.12 836 ASP A N 1
ATOM 6592 C CA . ASP A 1 836 ? 22.310 3.145 -2.257 1.00 89.12 836 ASP A CA 1
ATOM 6593 C C . ASP A 1 836 ? 22.764 2.147 -3.338 1.00 89.12 836 ASP A C 1
ATOM 6595 O O . ASP A 1 836 ? 23.087 2.549 -4.454 1.00 89.12 836 ASP A O 1
ATOM 6599 N N . GLU A 1 837 ? 22.710 0.840 -3.061 1.00 91.25 837 GLU A N 1
ATOM 6600 C CA . GLU A 1 837 ? 22.969 -0.222 -4.038 1.00 91.25 837 GLU A CA 1
ATOM 6601 C C . GLU A 1 837 ? 21.942 -0.276 -5.187 1.00 91.25 837 GLU A C 1
ATOM 6603 O O . GLU A 1 837 ? 22.245 -0.814 -6.250 1.00 91.25 837 GLU A O 1
ATOM 6608 N N . TYR A 1 838 ? 20.759 0.329 -5.014 1.00 91.44 838 TYR A N 1
ATOM 6609 C CA . TYR A 1 838 ? 19.735 0.463 -6.064 1.00 91.44 838 TYR A CA 1
ATOM 6610 C C . TYR A 1 838 ? 19.799 1.808 -6.805 1.00 91.44 838 TYR A C 1
ATOM 6612 O O . TYR A 1 838 ? 18.950 2.083 -7.663 1.00 91.44 838 TYR A O 1
ATOM 6620 N N . ALA A 1 839 ? 20.769 2.665 -6.463 1.00 90.69 839 ALA A N 1
ATOM 6621 C CA . ALA A 1 839 ? 20.866 4.018 -6.985 1.00 90.69 839 ALA A CA 1
ATOM 6622 C C . ALA A 1 839 ? 21.428 4.071 -8.414 1.00 90.69 839 ALA A C 1
ATOM 6624 O O . ALA A 1 839 ? 22.523 3.589 -8.704 1.00 90.69 839 ALA A O 1
ATOM 6625 N N . ASP A 1 840 ? 20.716 4.775 -9.288 1.00 90.31 840 ASP A N 1
ATOM 6626 C CA . ASP A 1 840 ? 21.176 5.184 -10.610 1.00 90.31 840 ASP A CA 1
ATOM 6627 C C . ASP A 1 840 ? 21.548 6.687 -10.623 1.00 90.31 840 ASP A C 1
ATOM 6629 O O . ASP A 1 840 ? 21.820 7.306 -9.590 1.00 90.31 840 ASP A O 1
ATOM 6633 N N . GLN A 1 841 ? 21.638 7.289 -11.812 1.00 87.81 841 GLN A N 1
ATOM 6634 C CA . GLN A 1 841 ? 21.983 8.708 -11.983 1.00 87.81 841 GLN A CA 1
ATOM 6635 C C . GLN A 1 841 ? 20.838 9.699 -11.674 1.00 87.81 841 GLN A C 1
ATOM 6637 O O . GLN A 1 841 ? 21.091 10.899 -11.551 1.00 87.81 841 GLN A O 1
ATOM 6642 N N . PHE A 1 842 ? 19.601 9.209 -11.581 1.00 89.75 842 PHE A N 1
ATOM 6643 C CA . PHE A 1 842 ? 18.357 9.941 -11.327 1.00 89.75 842 PHE A CA 1
ATOM 6644 C C . PHE A 1 842 ? 17.818 9.737 -9.902 1.00 89.75 842 PHE A C 1
ATOM 6646 O O . PHE A 1 842 ? 16.959 10.497 -9.455 1.00 89.75 842 PHE A O 1
ATOM 6653 N N . SER A 1 843 ? 18.299 8.715 -9.190 1.00 91.56 843 SER A N 1
ATOM 6654 C CA . SER A 1 843 ? 17.934 8.441 -7.801 1.00 91.56 843 SER A CA 1
ATOM 6655 C C . SER A 1 843 ? 18.210 9.618 -6.868 1.00 91.56 843 SER A C 1
ATOM 6657 O O . SER A 1 843 ? 19.284 10.221 -6.908 1.00 91.56 843 SER A O 1
ATOM 6659 N N . LEU A 1 844 ? 17.260 9.898 -5.973 1.00 90.31 844 LEU A N 1
ATOM 6660 C CA . LEU A 1 844 ? 17.415 10.902 -4.923 1.00 90.31 844 LEU A CA 1
ATOM 6661 C C . LEU A 1 844 ? 16.656 10.526 -3.643 1.00 90.31 844 LEU A C 1
ATOM 6663 O O . LEU A 1 844 ? 15.565 9.951 -3.684 1.00 90.31 844 LEU A O 1
ATOM 6667 N N . VAL A 1 845 ? 17.214 10.902 -2.492 1.00 92.44 845 VAL A N 1
ATOM 6668 C CA . VAL A 1 845 ? 16.523 10.867 -1.197 1.00 92.44 845 VAL A CA 1
ATOM 6669 C C . VAL A 1 845 ? 15.844 12.225 -1.015 1.00 92.44 845 VAL A C 1
ATOM 6671 O O . VAL A 1 845 ? 16.499 13.253 -0.860 1.00 92.44 845 VAL A O 1
ATOM 6674 N N . ALA A 1 846 ? 14.513 12.270 -1.119 1.00 88.00 846 ALA A N 1
ATOM 6675 C CA . ALA A 1 846 ? 13.803 13.538 -1.330 1.00 88.00 846 ALA A CA 1
ATOM 6676 C C . ALA A 1 846 ? 13.989 14.556 -0.194 1.00 88.00 846 ALA A C 1
ATOM 6678 O O . ALA A 1 846 ? 14.100 15.751 -0.464 1.00 88.00 846 ALA A O 1
ATOM 6679 N N . TRP A 1 847 ? 14.017 14.099 1.061 1.00 90.25 847 TRP A N 1
ATOM 6680 C CA . TRP A 1 847 ? 14.136 14.956 2.249 1.00 90.25 847 TRP A CA 1
ATOM 6681 C C . TRP A 1 847 ? 15.549 15.505 2.484 1.00 90.25 847 TRP A C 1
ATOM 6683 O O . TRP A 1 847 ? 15.669 16.560 3.106 1.00 90.25 847 TRP A O 1
ATOM 6693 N N . ASP A 1 848 ? 16.580 14.895 1.895 1.00 89.19 848 ASP A N 1
ATOM 6694 C CA . ASP A 1 848 ? 17.955 15.419 1.912 1.00 89.19 848 ASP A CA 1
ATOM 6695 C C . ASP A 1 848 ? 18.118 16.623 0.960 1.00 89.19 848 ASP A C 1
ATOM 6697 O O . ASP A 1 848 ? 19.095 17.372 1.021 1.00 89.19 848 ASP A O 1
ATOM 6701 N N . HIS A 1 849 ? 17.110 16.876 0.114 1.00 87.00 849 HIS A N 1
ATOM 6702 C CA . HIS A 1 849 ? 17.028 18.020 -0.790 1.00 87.00 849 HIS A CA 1
ATOM 6703 C C . HIS A 1 849 ? 15.794 18.893 -0.470 1.00 87.00 849 HIS A C 1
ATOM 6705 O O . HIS A 1 849 ? 14.759 18.776 -1.135 1.00 87.00 849 HIS A O 1
ATOM 6711 N N . PRO A 1 850 ? 15.871 19.833 0.499 1.00 88.12 850 PRO A N 1
ATOM 6712 C CA . PRO A 1 850 ? 14.712 20.598 0.982 1.00 88.12 850 PRO A CA 1
ATOM 6713 C C . PRO A 1 850 ? 13.916 21.357 -0.093 1.00 88.12 850 PRO A C 1
ATOM 6715 O O . PRO A 1 850 ? 12.712 21.576 0.060 1.00 88.12 850 PRO A O 1
ATOM 6718 N N . SER A 1 851 ? 14.564 21.764 -1.190 1.00 87.44 851 SER A N 1
ATOM 6719 C CA . SER A 1 851 ? 13.910 22.382 -2.350 1.00 87.44 851 SER A CA 1
ATOM 6720 C C . SER A 1 851 ? 13.019 21.393 -3.113 1.00 87.44 851 SER A C 1
ATOM 6722 O O . SER A 1 851 ? 11.852 21.704 -3.364 1.00 87.44 851 SER A O 1
ATOM 6724 N N . ILE A 1 852 ? 13.524 20.185 -3.378 1.00 89.19 852 ILE A N 1
ATOM 6725 C CA . ILE A 1 852 ? 12.809 19.099 -4.064 1.00 89.19 852 ILE A CA 1
ATOM 6726 C C . ILE A 1 852 ? 11.686 18.555 -3.170 1.00 89.19 852 ILE A C 1
ATOM 6728 O O . ILE A 1 852 ? 10.539 18.490 -3.612 1.00 89.19 852 ILE A O 1
ATOM 6732 N N . TYR A 1 853 ? 11.957 18.279 -1.887 1.00 89.88 853 TYR A N 1
ATOM 6733 C CA . TYR A 1 853 ? 10.937 17.886 -0.901 1.00 89.88 853 TYR A CA 1
ATOM 6734 C C . TYR A 1 853 ? 9.743 18.856 -0.884 1.00 89.88 853 TYR A C 1
ATOM 6736 O O . TYR A 1 853 ? 8.570 18.467 -0.934 1.00 89.88 853 TYR A O 1
ATOM 6744 N N . LYS A 1 854 ? 10.044 20.160 -0.864 1.00 89.25 854 LYS A N 1
ATOM 6745 C CA . LYS A 1 854 ? 9.046 21.231 -0.878 1.00 89.25 854 LYS A CA 1
ATOM 6746 C C . LYS A 1 854 ? 8.314 21.338 -2.214 1.00 89.25 854 LYS A C 1
ATOM 6748 O O . LYS A 1 854 ? 7.126 21.657 -2.208 1.00 89.25 854 LYS A O 1
ATOM 6753 N N . LEU A 1 855 ? 8.984 21.089 -3.339 1.00 90.25 855 LEU A N 1
ATOM 6754 C CA . LEU A 1 855 ? 8.370 21.055 -4.667 1.00 90.25 855 LEU A CA 1
ATOM 6755 C C . LEU A 1 855 ? 7.344 19.916 -4.767 1.00 90.25 855 LEU A C 1
ATOM 6757 O O . LEU A 1 855 ? 6.193 20.180 -5.120 1.00 90.25 855 LEU A O 1
ATOM 6761 N N . ILE A 1 856 ? 7.730 18.700 -4.368 1.00 92.56 856 ILE A N 1
ATOM 6762 C CA . ILE A 1 856 ? 6.865 17.510 -4.331 1.00 92.56 856 ILE A CA 1
ATOM 6763 C C . ILE A 1 856 ? 5.644 17.770 -3.440 1.00 92.56 856 ILE A C 1
ATOM 6765 O O . ILE A 1 856 ? 4.505 17.698 -3.903 1.00 92.56 856 ILE A O 1
ATOM 6769 N N . THR A 1 857 ? 5.873 18.173 -2.186 1.00 93.50 857 THR A N 1
ATOM 6770 C CA . THR A 1 857 ? 4.799 18.444 -1.212 1.00 93.50 857 THR A CA 1
ATOM 6771 C C . THR A 1 857 ? 3.855 19.551 -1.702 1.00 93.50 857 THR A C 1
ATOM 6773 O O . THR A 1 857 ? 2.633 19.468 -1.549 1.00 93.50 857 THR A O 1
ATOM 6776 N N . ARG A 1 858 ? 4.392 20.598 -2.348 1.00 91.69 858 ARG A N 1
ATOM 6777 C CA . ARG A 1 858 ? 3.584 21.679 -2.932 1.00 91.69 858 ARG A CA 1
ATOM 6778 C C . ARG A 1 858 ? 2.728 21.190 -4.099 1.00 91.69 858 ARG A C 1
ATOM 6780 O O . ARG A 1 858 ? 1.614 21.694 -4.240 1.00 91.69 858 ARG A O 1
ATOM 6787 N N . GLN A 1 859 ? 3.207 20.245 -4.908 1.00 94.12 859 GLN A N 1
ATOM 6788 C CA . GLN A 1 859 ? 2.412 19.655 -5.983 1.00 94.12 859 GLN A CA 1
ATOM 6789 C C . GLN A 1 859 ? 1.242 18.835 -5.427 1.00 94.12 859 GLN A C 1
ATOM 6791 O O . GLN A 1 859 ? 0.105 19.070 -5.837 1.00 94.12 859 GLN A O 1
ATOM 6796 N N . SER A 1 860 ? 1.486 17.974 -4.433 1.00 92.44 860 SER A N 1
ATOM 6797 C CA . SER A 1 860 ? 0.436 17.212 -3.735 1.00 92.44 860 SER A CA 1
ATOM 6798 C C . SER A 1 860 ? -0.667 18.139 -3.204 1.00 92.44 860 SER A C 1
ATOM 6800 O O . SER A 1 860 ? -1.854 17.951 -3.476 1.00 92.44 860 SER A O 1
ATOM 6802 N N . CYS A 1 861 ? -0.273 19.221 -2.522 1.00 87.94 861 CYS A N 1
ATOM 6803 C CA . CYS A 1 861 ? -1.194 20.241 -2.016 1.00 87.94 861 CYS A CA 1
ATOM 6804 C C . CYS A 1 861 ? -1.942 21.009 -3.119 1.00 87.94 861 CYS A C 1
ATOM 6806 O O . CYS A 1 861 ? -3.085 21.411 -2.907 1.00 87.94 861 CYS A O 1
ATOM 6808 N N . ARG A 1 862 ? -1.319 21.249 -4.279 1.00 90.19 862 ARG A N 1
ATOM 6809 C CA . ARG A 1 862 ? -1.949 21.934 -5.419 1.00 90.19 862 ARG A CA 1
ATOM 6810 C C . ARG A 1 862 ? -3.013 21.065 -6.077 1.00 90.19 862 ARG A C 1
ATOM 6812 O O . ARG A 1 862 ? -4.137 21.534 -6.218 1.00 90.19 862 ARG A O 1
ATOM 6819 N N . LEU A 1 863 ? -2.691 19.817 -6.413 1.00 87.19 863 LEU A N 1
ATOM 6820 C CA . LEU A 1 863 ? -3.643 18.883 -7.023 1.00 87.19 863 LEU A CA 1
ATOM 6821 C C . LEU A 1 863 ? -4.843 18.637 -6.098 1.00 87.19 863 LEU A C 1
ATOM 6823 O O . LEU A 1 863 ? -5.986 18.765 -6.527 1.00 87.19 863 LEU A O 1
ATOM 6827 N N . ARG A 1 864 ? -4.607 18.433 -4.793 1.00 86.06 864 ARG A N 1
ATOM 6828 C CA . ARG A 1 864 ? -5.688 18.262 -3.808 1.00 86.06 864 ARG A CA 1
ATOM 6829 C C . ARG A 1 864 ? -6.609 19.487 -3.687 1.00 86.06 864 ARG A C 1
ATOM 6831 O O . ARG A 1 864 ? -7.782 19.324 -3.373 1.00 86.06 864 ARG A O 1
ATOM 6838 N N . ARG A 1 865 ? -6.116 20.706 -3.949 1.00 81.94 865 ARG A N 1
ATOM 6839 C CA . ARG A 1 865 ? -6.919 21.948 -3.908 1.00 81.94 865 ARG A CA 1
ATOM 6840 C C . ARG A 1 865 ? -7.888 22.113 -5.078 1.00 81.94 865 ARG A C 1
ATOM 6842 O O . ARG A 1 865 ? -8.821 22.897 -4.936 1.00 81.94 865 ARG A O 1
ATOM 6849 N N . ILE A 1 866 ? -7.706 21.393 -6.188 1.00 80.00 866 ILE A N 1
ATOM 6850 C CA . ILE A 1 866 ? -8.609 21.470 -7.351 1.00 80.00 866 ILE A CA 1
ATOM 6851 C C . ILE A 1 866 ? -10.047 21.117 -6.924 1.00 80.00 866 ILE A C 1
ATOM 6853 O O . ILE A 1 866 ? -10.984 21.833 -7.268 1.00 80.00 866 ILE A O 1
ATOM 6857 N N . PHE A 1 867 ? -10.200 20.114 -6.055 1.00 64.38 867 PHE A N 1
ATOM 6858 C CA . PHE A 1 867 ? -11.488 19.631 -5.542 1.00 64.38 867 PHE A CA 1
ATOM 6859 C C . PHE A 1 867 ? -12.195 20.565 -4.543 1.00 64.38 867 PHE A C 1
ATOM 6861 O O . PHE A 1 867 ? -13.399 20.447 -4.344 1.00 64.38 867 PHE A O 1
ATOM 6868 N N . PHE A 1 868 ? -11.479 21.512 -3.925 1.00 53.19 868 PHE A N 1
ATOM 6869 C CA . PHE A 1 868 ? -12.047 22.436 -2.928 1.00 53.19 868 PHE A CA 1
ATOM 6870 C C . PHE A 1 868 ? -12.569 23.753 -3.526 1.00 53.19 868 PHE A C 1
ATOM 6872 O O . PHE A 1 868 ? -13.152 24.560 -2.807 1.00 53.19 868 PHE A O 1
ATOM 6879 N N . ASN A 1 869 ? -12.368 23.990 -4.827 1.00 40.97 869 ASN A N 1
ATOM 6880 C CA . ASN A 1 869 ? -12.776 25.232 -5.497 1.00 40.97 869 ASN A CA 1
ATOM 6881 C C . ASN A 1 869 ? -14.194 25.183 -6.100 1.00 40.97 869 ASN A C 1
ATOM 6883 O O . ASN A 1 869 ? -14.640 26.155 -6.716 1.00 40.97 869 ASN A O 1
ATOM 6887 N N . THR A 1 870 ? -14.918 24.078 -5.920 1.00 35.03 870 THR A N 1
ATOM 6888 C CA . THR A 1 870 ? -16.332 23.964 -6.287 1.00 35.03 870 THR A CA 1
ATOM 6889 C C . THR A 1 870 ? -17.147 24.903 -5.400 1.00 35.03 870 THR A C 1
ATOM 6891 O O . THR A 1 870 ? -17.269 24.681 -4.197 1.00 35.03 870 THR A O 1
ATOM 6894 N N . LYS A 1 871 ? -17.685 25.985 -5.980 1.00 28.75 871 LYS A N 1
ATOM 6895 C CA . LYS A 1 871 ? -18.478 26.986 -5.250 1.00 28.75 871 LYS A CA 1
ATOM 6896 C C . LYS A 1 871 ? -19.625 26.320 -4.483 1.00 28.75 871 LYS A C 1
ATOM 6898 O O . LYS A 1 871 ? -20.630 25.948 -5.090 1.00 28.75 871 LYS A O 1
ATOM 6903 N N . VAL A 1 872 ? -19.535 26.298 -3.152 1.00 26.67 872 VAL A N 1
ATOM 6904 C CA . VAL A 1 872 ? -20.712 26.142 -2.287 1.00 26.67 872 VAL A CA 1
ATOM 6905 C C . VAL A 1 872 ? -21.536 27.420 -2.420 1.00 26.67 872 VAL A C 1
ATOM 6907 O O . VAL A 1 872 ? -21.375 28.385 -1.673 1.00 26.67 872 VAL A O 1
ATOM 6910 N N . THR A 1 873 ? -22.385 27.450 -3.444 1.00 24.09 873 THR A N 1
ATOM 6911 C CA . THR A 1 873 ? -23.352 28.525 -3.649 1.00 24.09 873 THR A CA 1
ATOM 6912 C C . THR A 1 873 ? -24.514 28.251 -2.707 1.00 24.09 873 THR A C 1
ATOM 6914 O O . THR A 1 873 ? -25.441 27.518 -3.037 1.00 24.09 873 THR A O 1
ATOM 6917 N N . LEU A 1 874 ? -24.414 28.786 -1.491 1.00 26.28 874 LEU A N 1
ATOM 6918 C CA . LEU A 1 874 ? -25.474 28.734 -0.491 1.00 26.28 874 LEU A CA 1
ATOM 6919 C C . LEU A 1 874 ? -26.621 29.652 -0.948 1.00 26.28 874 LEU A C 1
ATOM 6921 O O . LEU A 1 874 ? -26.682 30.825 -0.582 1.00 26.28 874 LEU A O 1
ATOM 6925 N N . GLU A 1 875 ? -27.514 29.124 -1.787 1.00 21.75 875 GLU A N 1
ATOM 6926 C CA . GLU A 1 875 ? -28.785 29.774 -2.111 1.00 21.75 875 GLU A CA 1
ATOM 6927 C C . GLU A 1 875 ? -29.690 29.773 -0.876 1.00 21.75 875 GLU A C 1
ATOM 6929 O O . GLU A 1 875 ? -30.492 28.867 -0.643 1.00 21.75 875 GLU A O 1
ATOM 6934 N N . ILE A 1 876 ? -29.565 30.821 -0.063 1.00 26.80 876 ILE A N 1
ATOM 6935 C CA . ILE A 1 876 ? -30.511 31.089 1.016 1.00 26.80 876 ILE A CA 1
ATOM 6936 C C . ILE A 1 876 ? -31.808 31.591 0.374 1.00 26.80 876 ILE A C 1
ATOM 6938 O O . ILE A 1 876 ? -31.940 32.764 0.024 1.00 26.80 876 ILE A O 1
ATOM 6942 N N . HIS A 1 877 ? -32.775 30.688 0.227 1.00 22.86 877 HIS A N 1
ATOM 6943 C CA . HIS A 1 877 ? -34.126 31.003 -0.232 1.00 22.86 877 HIS A CA 1
ATOM 6944 C C . HIS A 1 877 ? -34.888 31.784 0.859 1.00 22.86 877 HIS A C 1
ATOM 6946 O O . HIS A 1 877 ? -35.652 31.222 1.646 1.00 22.86 877 HIS A O 1
ATOM 6952 N N . ILE A 1 878 ? -34.670 33.101 0.932 1.00 28.22 878 ILE A N 1
ATOM 6953 C CA . ILE A 1 878 ? -35.406 33.987 1.843 1.00 28.22 878 ILE A CA 1
ATOM 6954 C C . ILE A 1 878 ? -36.825 34.188 1.296 1.00 28.22 878 ILE A C 1
ATOM 6956 O O . ILE A 1 878 ? -37.045 34.968 0.369 1.00 28.22 878 ILE A O 1
ATOM 6960 N N . ARG A 1 879 ? -37.811 33.505 1.888 1.00 24.75 879 ARG A N 1
ATOM 6961 C CA . ARG A 1 879 ? -39.223 33.864 1.702 1.00 24.75 879 ARG A CA 1
ATOM 6962 C C . ARG A 1 879 ? -39.566 35.082 2.559 1.00 24.75 879 ARG A C 1
ATOM 6964 O O . ARG A 1 879 ? -39.535 34.992 3.778 1.00 24.75 879 ARG A O 1
ATOM 6971 N N . ASN A 1 880 ? -40.003 36.139 1.877 1.00 26.34 880 ASN A N 1
ATOM 6972 C CA . ASN A 1 880 ? -40.774 37.285 2.370 1.00 26.34 880 ASN A CA 1
ATOM 6973 C C . ASN A 1 880 ? -40.161 38.142 3.496 1.00 26.34 880 ASN A C 1
ATOM 6975 O O . ASN A 1 880 ? -40.215 37.777 4.664 1.00 26.34 880 ASN A O 1
ATOM 6979 N N . GLY A 1 881 ? -39.804 39.384 3.147 1.00 28.77 881 GLY A N 1
ATOM 6980 C CA . GLY A 1 881 ? -39.901 40.518 4.076 1.00 28.77 881 GLY A CA 1
ATOM 6981 C C . GLY A 1 881 ? -38.653 41.391 4.186 1.00 28.77 881 GLY A C 1
ATOM 6982 O O . GLY A 1 881 ? -37.618 40.938 4.648 1.00 28.77 881 GLY A O 1
ATOM 6983 N N . GLU A 1 882 ? -38.817 42.663 3.816 1.00 26.55 882 GLU A N 1
ATOM 6984 C CA . GLU A 1 882 ? -38.026 43.820 4.275 1.00 26.55 882 GLU A CA 1
ATOM 6985 C C . GLU A 1 882 ? -36.522 43.867 3.934 1.00 26.55 882 GLU A C 1
ATOM 6987 O O . GLU A 1 882 ? -35.631 43.479 4.687 1.00 26.55 882 GLU A O 1
ATOM 6992 N N . VAL A 1 883 ? -36.235 44.503 2.792 1.00 28.80 883 VAL A N 1
ATOM 6993 C CA . VAL A 1 883 ? -34.910 45.036 2.453 1.00 28.80 883 VAL A CA 1
ATOM 6994 C C . VAL A 1 883 ? -34.810 46.492 2.913 1.00 28.80 883 VAL A C 1
ATOM 6996 O O . VAL A 1 883 ? -35.372 47.372 2.264 1.00 28.80 883 VAL A O 1
ATOM 6999 N N . THR A 1 884 ? -33.998 46.775 3.936 1.00 27.78 884 THR A N 1
ATOM 7000 C CA . THR A 1 884 ? -33.474 48.132 4.190 1.00 27.78 884 THR A CA 1
ATOM 7001 C C . THR A 1 884 ? -32.032 48.125 4.709 1.00 27.78 884 THR A C 1
ATOM 7003 O O . THR A 1 884 ? -31.745 47.627 5.789 1.00 27.78 884 THR A O 1
ATOM 7006 N N . HIS A 1 885 ? -31.148 48.764 3.934 1.00 31.30 885 HIS A N 1
ATOM 7007 C CA . HIS A 1 885 ? -29.859 49.358 4.329 1.00 31.30 885 HIS A CA 1
ATOM 7008 C C . HIS A 1 885 ? -28.822 48.522 5.110 1.00 31.30 885 HIS A C 1
ATOM 7010 O O . HIS A 1 885 ? -28.658 48.675 6.315 1.00 31.30 885 HIS A O 1
ATOM 7016 N N . LEU A 1 886 ? -27.939 47.832 4.370 1.00 27.27 886 LEU A N 1
ATOM 7017 C CA . LEU A 1 886 ? -26.604 47.437 4.856 1.00 27.27 886 LEU A CA 1
ATOM 7018 C C . LEU A 1 886 ? -25.482 47.734 3.834 1.00 27.27 886 LEU A C 1
ATOM 7020 O O . LEU A 1 886 ? -24.797 46.858 3.314 1.00 27.27 886 LEU A O 1
ATOM 7024 N N . ARG A 1 887 ? -25.245 49.028 3.584 1.00 30.38 887 ARG A N 1
ATOM 7025 C CA . ARG A 1 887 ? -23.921 49.556 3.200 1.00 30.38 887 ARG A CA 1
ATOM 7026 C C . ARG A 1 887 ? -23.499 50.539 4.299 1.00 30.38 887 ARG A C 1
ATOM 7028 O O . ARG A 1 887 ? -24.258 51.463 4.565 1.00 30.38 887 ARG A O 1
ATOM 7035 N N . HIS A 1 888 ? -22.308 50.328 4.881 1.00 30.83 888 HIS A N 1
ATOM 7036 C CA . HIS A 1 888 ? -21.729 50.984 6.083 1.00 30.83 888 HIS A CA 1
ATOM 7037 C C . HIS A 1 888 ? -21.911 50.296 7.460 1.00 30.83 888 HIS A C 1
ATOM 7039 O O . HIS A 1 888 ? -22.129 50.973 8.458 1.00 30.83 888 HIS A O 1
ATOM 7045 N N . ALA A 1 889 ? -21.694 48.976 7.563 1.00 30.75 889 ALA A N 1
ATOM 7046 C CA . ALA A 1 889 ? -21.480 48.306 8.866 1.00 30.75 889 ALA A CA 1
ATOM 7047 C C . ALA A 1 889 ? -20.151 47.526 8.993 1.00 30.75 889 ALA A C 1
ATOM 7049 O O . ALA A 1 889 ? -19.929 46.850 9.991 1.00 30.75 889 ALA A O 1
ATOM 7050 N N . ALA A 1 890 ? -19.231 47.650 8.027 1.00 31.78 890 ALA A N 1
ATOM 7051 C CA . ALA A 1 890 ? -17.906 47.010 8.082 1.00 31.78 890 ALA A CA 1
ATOM 7052 C C . ALA A 1 890 ? -16.773 47.942 8.573 1.00 31.78 890 ALA A C 1
ATOM 7054 O O . ALA A 1 890 ? -15.660 47.483 8.806 1.00 31.78 890 ALA A O 1
ATOM 7055 N N . THR A 1 891 ? -17.044 49.243 8.750 1.00 31.62 891 THR A N 1
ATOM 7056 C CA . THR A 1 891 ? -16.000 50.266 8.996 1.00 31.62 891 THR A CA 1
ATOM 7057 C C . THR A 1 891 ? -16.221 51.096 10.269 1.00 31.62 891 THR A C 1
ATOM 7059 O O . THR A 1 891 ? -15.529 52.088 10.478 1.00 31.62 891 THR A O 1
ATOM 7062 N N . LEU A 1 892 ? -17.159 50.698 11.141 1.00 31.50 892 LEU A N 1
ATOM 7063 C CA . LEU A 1 892 ? -17.403 51.364 12.435 1.00 31.50 892 LEU A CA 1
ATOM 7064 C C . LEU A 1 892 ? -17.185 50.454 13.661 1.00 31.50 892 LEU A C 1
ATOM 7066 O O . LEU A 1 892 ? -16.797 50.945 14.720 1.00 31.50 892 LEU A O 1
ATOM 7070 N N . ALA A 1 893 ? -17.309 49.130 13.509 1.00 32.69 893 ALA A N 1
ATOM 7071 C CA . ALA A 1 893 ? -16.998 48.166 14.573 1.00 32.69 893 ALA A CA 1
ATOM 7072 C C . ALA A 1 893 ? -15.506 48.167 14.981 1.00 32.69 893 ALA A C 1
ATOM 7074 O O . ALA A 1 893 ? -15.168 47.819 16.108 1.00 32.69 893 ALA A O 1
ATOM 7075 N N . PHE A 1 894 ? -14.613 48.640 14.103 1.00 33.59 894 PHE A N 1
ATOM 7076 C CA . PHE A 1 894 ? -13.164 48.708 14.344 1.00 33.59 894 PHE A CA 1
ATOM 7077 C C . PHE A 1 894 ? -12.682 49.951 15.121 1.00 33.59 894 PHE A C 1
ATOM 7079 O O . PHE A 1 894 ? -11.478 50.118 15.303 1.00 33.59 894 PHE A O 1
ATOM 7086 N N . ARG A 1 895 ? -13.583 50.836 15.584 1.00 31.02 895 ARG A N 1
ATOM 7087 C CA . ARG A 1 895 ? -13.212 52.031 16.378 1.00 31.02 895 ARG A CA 1
ATOM 7088 C C . ARG A 1 895 ? -13.829 52.136 17.776 1.00 31.02 895 ARG A C 1
ATOM 7090 O O . ARG A 1 895 ? -13.368 52.975 18.541 1.00 31.02 895 ARG A O 1
ATOM 7097 N N . HIS A 1 896 ? -14.785 51.282 18.147 1.00 31.59 896 HIS A N 1
ATOM 7098 C CA . HIS A 1 896 ? -15.388 51.309 19.493 1.00 31.59 896 HIS A CA 1
ATOM 7099 C C . HIS A 1 896 ? -14.785 50.315 20.502 1.00 31.59 896 HIS A C 1
ATOM 7101 O O . HIS A 1 896 ? -15.002 50.471 21.698 1.00 31.59 896 HIS A O 1
ATOM 7107 N N . ALA A 1 897 ? -13.963 49.357 20.061 1.00 33.47 897 ALA A N 1
ATOM 7108 C CA . ALA A 1 897 ? -13.282 48.405 20.949 1.00 33.47 897 ALA A CA 1
ATOM 7109 C C . ALA A 1 897 ? -11.995 48.955 21.614 1.00 33.47 897 ALA A C 1
ATOM 7111 O O . ALA A 1 897 ? -11.312 48.221 22.320 1.00 33.47 897 ALA A O 1
ATOM 7112 N N . PHE A 1 898 ? -11.641 50.229 21.388 1.00 32.59 898 PHE A N 1
ATOM 7113 C CA . PHE A 1 898 ? -10.354 50.812 21.811 1.00 32.59 898 PHE A CA 1
ATOM 7114 C C . PHE A 1 898 ? -10.457 51.866 22.934 1.00 32.59 898 PHE A C 1
ATOM 7116 O O . PHE A 1 898 ? -9.479 52.556 23.215 1.00 32.59 898 PHE A O 1
ATOM 7123 N N . LEU A 1 899 ? -11.627 52.016 23.572 1.00 32.38 899 LEU A N 1
ATOM 7124 C CA . LEU A 1 899 ? -11.871 53.050 24.596 1.00 32.38 899 LEU A CA 1
ATOM 7125 C C . LEU A 1 899 ? -12.482 52.551 25.920 1.00 32.38 899 LEU A C 1
ATOM 7127 O O . LEU A 1 899 ? -12.630 53.342 26.843 1.00 32.38 899 LEU A O 1
ATOM 7131 N N . THR A 1 900 ? -12.761 51.253 26.065 1.00 34.59 900 THR A N 1
ATOM 7132 C CA . THR A 1 900 ? -13.358 50.657 27.284 1.00 34.59 900 THR A CA 1
ATOM 7133 C C . THR A 1 900 ? -12.417 49.736 28.073 1.00 34.59 900 THR A C 1
ATOM 7135 O O . THR A 1 900 ? -12.853 49.038 28.981 1.00 34.59 900 THR A O 1
ATOM 7138 N N . ILE A 1 901 ? -11.106 49.778 27.795 1.00 36.41 901 ILE A N 1
ATOM 7139 C CA . ILE A 1 901 ? -10.056 49.105 28.593 1.00 36.41 901 ILE A CA 1
ATOM 7140 C C . ILE A 1 901 ? -8.987 50.128 29.026 1.00 36.41 901 ILE A C 1
ATOM 7142 O O . ILE A 1 901 ? -7.786 49.918 28.883 1.00 36.41 901 ILE A O 1
ATOM 7146 N N . ARG A 1 902 ? -9.432 51.288 29.531 1.00 34.66 902 ARG A N 1
ATOM 7147 C CA . ARG A 1 902 ? -8.548 52.275 30.186 1.00 34.66 902 ARG A CA 1
ATOM 7148 C C . ARG A 1 902 ? -9.036 52.750 31.560 1.00 34.66 902 ARG A C 1
ATOM 7150 O O . ARG A 1 902 ? -8.215 53.205 32.344 1.00 34.66 902 ARG A O 1
ATOM 7157 N N . GLU A 1 903 ? -10.317 52.579 31.892 1.00 37.84 903 GLU A N 1
ATOM 7158 C CA . GLU A 1 903 ? -10.860 53.020 33.193 1.00 37.84 903 GLU A CA 1
ATOM 7159 C C . GLU A 1 903 ? -10.983 51.905 34.246 1.00 37.84 903 GLU A C 1
ATOM 7161 O O . GLU A 1 903 ? -11.005 52.193 35.439 1.00 37.84 903 GLU A O 1
ATOM 7166 N N . PHE A 1 904 ? -10.960 50.624 33.858 1.00 30.73 904 PHE A N 1
ATOM 7167 C CA . PHE A 1 904 ? -11.086 49.517 34.823 1.00 30.73 904 PHE A CA 1
ATOM 7168 C C . PHE A 1 904 ? -9.782 49.167 35.574 1.00 30.73 904 PHE A C 1
ATOM 7170 O O . PHE A 1 904 ? -9.803 48.376 36.512 1.00 30.73 904 PHE A O 1
ATOM 7177 N N . TRP A 1 905 ? -8.648 49.771 35.197 1.00 29.44 905 TRP A N 1
ATOM 7178 C CA . TRP A 1 905 ? -7.326 49.523 35.805 1.00 29.44 905 TRP A CA 1
ATOM 7179 C C . TRP A 1 905 ? -6.895 50.571 36.848 1.00 29.44 905 TRP A C 1
ATOM 7181 O O . TRP A 1 905 ? -5.762 50.546 37.318 1.00 29.44 905 TRP A O 1
ATOM 7191 N N . ILE A 1 906 ? -7.796 51.481 37.239 1.00 37.59 906 ILE A N 1
ATOM 7192 C CA . ILE A 1 906 ? -7.567 52.455 38.327 1.00 37.59 906 ILE A CA 1
ATOM 7193 C C . ILE A 1 906 ? -8.213 51.991 39.654 1.00 37.59 906 ILE A C 1
ATOM 7195 O O . ILE A 1 906 ? -7.856 52.480 40.721 1.00 37.59 906 ILE A O 1
ATOM 7199 N N . ALA A 1 907 ? -9.114 50.999 39.622 1.00 32.75 907 ALA A N 1
ATOM 7200 C CA . ALA A 1 907 ? -9.936 50.614 40.776 1.00 32.75 907 ALA A CA 1
ATOM 7201 C C . ALA A 1 907 ? -9.360 49.507 41.690 1.00 32.75 907 ALA A C 1
ATOM 7203 O O . ALA A 1 907 ? -9.852 49.347 42.804 1.00 32.75 907 ALA A O 1
ATOM 7204 N N . ILE A 1 908 ? -8.340 48.742 41.268 1.00 29.83 908 ILE A N 1
ATOM 7205 C CA . ILE A 1 908 ? -7.759 47.643 42.077 1.00 29.83 908 ILE A CA 1
ATOM 7206 C C . ILE A 1 908 ? -6.223 47.728 42.115 1.00 29.83 908 ILE A C 1
ATOM 7208 O O . ILE A 1 908 ? -5.505 46.805 41.749 1.00 29.83 908 ILE A O 1
ATOM 7212 N N . SER A 1 909 ? -5.717 48.861 42.604 1.00 31.55 909 SER A N 1
ATOM 7213 C CA . SER A 1 909 ? -4.338 48.991 43.109 1.00 31.55 909 SER A CA 1
ATOM 7214 C C . SER A 1 909 ? -4.313 49.484 44.567 1.00 31.55 909 SER A C 1
ATOM 7216 O O . SER A 1 909 ? -3.323 50.060 45.016 1.00 31.55 909 SER A O 1
ATOM 7218 N N . ALA A 1 910 ? -5.420 49.300 45.301 1.00 34.91 910 ALA A N 1
ATOM 7219 C CA . ALA A 1 910 ? -5.656 49.936 46.600 1.00 34.91 910 ALA A CA 1
ATOM 7220 C C . ALA A 1 910 ? -6.196 49.002 47.706 1.00 34.91 910 ALA A C 1
ATOM 7222 O O . ALA A 1 910 ? -6.620 49.501 48.745 1.00 34.91 910 ALA A O 1
ATOM 7223 N N . THR A 1 911 ? -6.142 47.669 47.539 1.00 31.77 911 THR A N 1
ATOM 7224 C CA . THR A 1 911 ? -6.481 46.733 48.633 1.00 31.77 911 THR A CA 1
ATOM 7225 C C . THR A 1 911 ? -5.765 45.375 48.531 1.00 31.77 911 THR A C 1
ATOM 7227 O O . THR A 1 911 ? -6.402 44.392 48.197 1.00 31.77 911 THR A O 1
ATOM 7230 N N . VAL A 1 912 ? -4.453 45.314 48.807 1.00 28.05 912 VAL A N 1
ATOM 7231 C CA . VAL A 1 912 ? -3.780 44.330 49.704 1.00 28.05 912 VAL A CA 1
ATOM 7232 C C . VAL A 1 912 ? -2.349 44.845 49.938 1.00 28.05 912 VAL A C 1
ATOM 7234 O O . VAL A 1 912 ? -1.391 44.415 49.304 1.00 28.05 912 VAL A O 1
ATOM 7237 N N . THR A 1 913 ? -2.210 45.759 50.899 1.00 31.98 913 THR A N 1
ATOM 7238 C CA . THR A 1 913 ? -0.952 45.971 51.636 1.00 31.98 913 THR A CA 1
ATOM 7239 C C . THR A 1 913 ? -1.261 45.775 53.116 1.00 31.98 913 THR A C 1
ATOM 7241 O O . THR A 1 913 ? -1.269 46.723 53.896 1.00 31.98 913 THR A O 1
ATOM 7244 N N . ALA A 1 914 ? -1.618 44.546 53.495 1.00 27.89 914 ALA A N 1
ATOM 7245 C CA . ALA A 1 914 ? -1.844 44.172 54.886 1.00 27.89 914 ALA A CA 1
ATOM 7246 C C . ALA A 1 914 ? -1.718 42.654 55.086 1.00 27.89 914 ALA A C 1
ATOM 7248 O O . ALA A 1 914 ? -2.246 41.879 54.295 1.00 27.89 914 ALA A O 1
ATOM 7249 N N . LEU A 1 915 ? -1.101 42.276 56.211 1.00 28.58 915 LEU A N 1
ATOM 7250 C CA . LEU A 1 915 ? -1.234 40.974 56.882 1.00 28.58 915 LEU A CA 1
ATOM 7251 C C . LEU A 1 915 ? -0.584 39.751 56.207 1.00 28.58 915 LEU A C 1
ATOM 7253 O O . LEU A 1 915 ? -1.210 38.718 55.998 1.00 28.58 915 LEU A O 1
ATOM 7257 N N . ASN A 1 916 ? 0.741 39.826 56.066 1.00 27.36 916 ASN A N 1
ATOM 7258 C CA . ASN A 1 916 ? 1.608 38.707 56.450 1.00 27.36 916 ASN A CA 1
ATOM 7259 C C . ASN A 1 916 ? 2.244 39.047 57.810 1.00 27.36 916 ASN A C 1
ATOM 7261 O O . ASN A 1 916 ? 3.092 39.937 57.854 1.00 27.36 916 ASN A O 1
ATOM 7265 N N . ALA A 1 917 ? 1.852 38.377 58.903 1.00 27.94 917 ALA A N 1
ATOM 7266 C CA . ALA A 1 917 ? 2.591 38.407 60.173 1.00 27.94 917 ALA A CA 1
ATOM 7267 C C . ALA A 1 917 ? 2.191 37.268 61.145 1.00 27.94 917 ALA A C 1
ATOM 7269 O O . ALA A 1 917 ? 1.010 37.069 61.406 1.00 27.94 917 ALA A O 1
ATOM 7270 N N . VAL A 1 918 ? 3.211 36.657 61.771 1.00 30.62 918 VAL A N 1
ATOM 7271 C CA . VAL A 1 918 ? 3.195 35.837 63.012 1.00 30.62 918 VAL A CA 1
ATOM 7272 C C . VAL A 1 918 ? 2.709 34.366 62.949 1.00 30.62 918 VAL A C 1
ATOM 7274 O O . VAL A 1 918 ? 1.552 34.063 62.689 1.00 30.62 918 VAL A O 1
ATOM 7277 N N . GLY A 1 919 ? 3.608 33.458 63.356 1.00 26.17 919 GLY A N 1
ATOM 7278 C CA . GLY A 1 919 ? 3.333 32.214 64.112 1.00 26.17 919 GLY A CA 1
ATOM 7279 C C . GLY A 1 919 ? 4.277 32.184 65.337 1.00 26.17 919 GLY A C 1
ATOM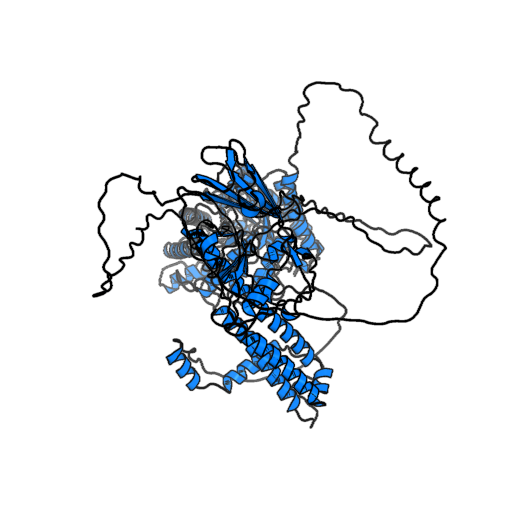 7280 O O . GLY A 1 919 ? 4.804 33.251 65.661 1.00 26.17 919 GLY A O 1
ATOM 7281 N N . PRO A 1 920 ? 4.638 31.041 65.968 1.00 45.50 920 PRO A N 1
ATOM 7282 C CA . PRO A 1 920 ? 4.046 29.688 65.996 1.00 45.50 920 PRO A CA 1
ATOM 7283 C C . PRO A 1 920 ? 3.761 29.185 67.452 1.00 45.50 920 PRO A C 1
ATOM 7285 O O . PRO A 1 920 ? 4.114 29.869 68.409 1.00 45.50 920 PRO A O 1
ATOM 7288 N N . GLY A 1 921 ? 3.234 27.958 67.664 1.00 24.80 921 GLY A N 1
ATOM 7289 C CA . GLY A 1 921 ? 3.408 27.266 68.968 1.00 24.80 921 GLY A CA 1
ATOM 7290 C C . GLY A 1 921 ? 2.439 26.139 69.404 1.00 24.80 921 GLY A C 1
ATOM 7291 O O . GLY A 1 921 ? 1.231 26.328 69.413 1.00 24.80 921 GLY A O 1
ATOM 7292 N N . ALA A 1 922 ? 3.039 25.050 69.921 1.00 25.77 922 ALA A N 1
ATOM 7293 C CA . ALA A 1 922 ? 2.549 24.086 70.938 1.00 25.77 922 ALA A CA 1
ATOM 7294 C C . ALA A 1 922 ? 1.412 23.059 70.648 1.00 25.77 922 ALA A C 1
ATOM 7296 O O . ALA A 1 922 ? 0.540 23.237 69.806 1.00 25.77 922 ALA A O 1
ATOM 7297 N N . ALA A 1 923 ? 1.458 21.955 71.412 1.00 26.41 923 ALA A N 1
ATOM 7298 C CA . ALA A 1 923 ? 0.546 20.794 71.474 1.00 26.41 923 ALA A CA 1
ATOM 7299 C C . ALA A 1 923 ? 0.571 20.210 72.920 1.00 26.41 923 ALA A C 1
ATOM 7301 O O . ALA A 1 923 ? 1.336 20.732 73.734 1.00 26.41 923 ALA A O 1
ATOM 7302 N N . PRO A 1 924 ? -0.025 19.031 73.217 1.00 52.56 924 PRO A N 1
ATOM 7303 C CA . PRO A 1 924 ? -1.439 18.598 73.225 1.00 52.56 924 PRO A CA 1
ATOM 7304 C C . PRO A 1 924 ? -1.970 18.451 74.693 1.00 52.56 924 PRO A C 1
ATOM 7306 O O . PRO A 1 924 ? -1.266 18.904 75.598 1.00 52.56 924 PRO A O 1
ATOM 7309 N N . PRO A 1 925 ? -3.159 17.851 75.002 1.00 38.62 925 PRO A N 1
ATOM 7310 C CA . PRO A 1 925 ? -3.225 16.384 75.265 1.00 38.62 925 PRO A CA 1
ATOM 7311 C C . PRO A 1 925 ? -4.605 15.653 75.101 1.00 38.62 925 PRO A C 1
ATOM 7313 O O . PRO A 1 925 ? -5.644 16.293 75.059 1.00 38.62 925 PRO A O 1
ATOM 7316 N N . GLN A 1 926 ? -4.558 14.300 75.054 1.00 26.77 926 GLN A N 1
ATOM 7317 C CA . GLN A 1 926 ? -5.423 13.230 75.667 1.00 26.77 926 GLN A CA 1
ATOM 7318 C C . GLN A 1 926 ? -6.968 13.439 75.849 1.00 26.77 926 GLN A C 1
ATOM 7320 O O . GLN A 1 926 ? -7.411 14.522 76.190 1.00 26.77 926 GLN A O 1
ATOM 7325 N N . ALA A 1 927 ? -7.881 12.445 75.778 1.00 27.05 927 ALA A N 1
ATOM 7326 C CA . ALA A 1 927 ? -7.884 11.137 76.467 1.00 27.05 927 ALA A CA 1
ATOM 7327 C C . ALA A 1 927 ? -9.155 10.269 76.166 1.00 27.05 927 ALA A C 1
ATOM 7329 O O . ALA A 1 927 ? -10.203 10.850 75.915 1.00 27.05 927 ALA A O 1
ATOM 7330 N N . LEU A 1 928 ? -9.068 8.932 76.371 1.00 27.41 928 LEU A N 1
ATOM 7331 C CA . LEU A 1 928 ? -10.125 7.958 76.807 1.00 27.41 928 LEU A CA 1
ATOM 7332 C C . LEU A 1 928 ? -11.426 7.775 75.957 1.00 27.41 928 LEU A C 1
ATOM 7334 O O . LEU A 1 928 ? -11.901 8.699 75.321 1.00 27.41 928 LEU A O 1
ATOM 7338 N N . GLY A 1 929 ? -12.118 6.620 75.927 1.00 23.73 929 GLY A N 1
ATOM 7339 C CA . GLY A 1 929 ? -11.864 5.283 76.494 1.00 23.73 929 GLY A CA 1
ATOM 7340 C C . GLY A 1 929 ? -13.131 4.381 76.534 1.00 23.73 929 GLY A C 1
ATOM 7341 O O . GLY A 1 929 ? -14.244 4.887 76.536 1.00 23.73 929 GLY A O 1
ATOM 7342 N N . HIS A 1 930 ? -12.932 3.058 76.645 1.00 27.27 930 HIS A 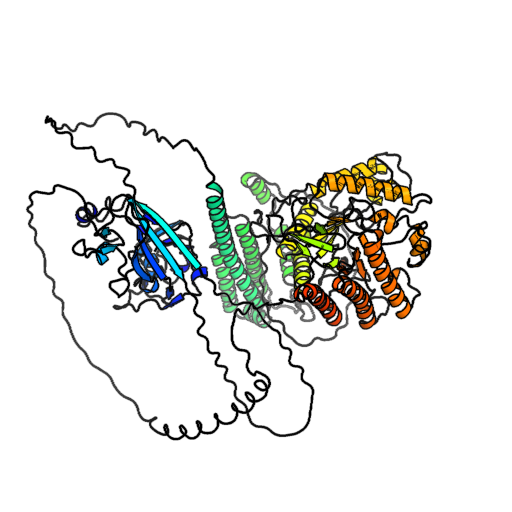N 1
ATOM 7343 C CA . HIS A 1 930 ? -13.886 1.991 77.051 1.00 27.27 930 HIS A CA 1
ATOM 7344 C C . HIS A 1 930 ? -15.029 1.461 76.140 1.00 27.27 930 HIS A C 1
ATOM 7346 O O . HIS A 1 930 ? -16.123 2.001 76.034 1.00 27.27 930 HIS A O 1
ATOM 7352 N N . ALA A 1 931 ? -14.751 0.250 75.640 1.00 25.55 931 ALA A N 1
ATOM 7353 C CA . ALA A 1 931 ? -15.560 -0.980 75.570 1.00 25.55 931 ALA A CA 1
ATOM 7354 C C . ALA A 1 931 ? -16.847 -1.149 76.419 1.00 25.55 931 ALA A C 1
ATOM 7356 O O . ALA A 1 931 ? -16.881 -0.742 77.577 1.00 25.55 931 ALA A O 1
ATOM 7357 N N . ALA A 1 932 ? -17.771 -1.991 75.912 1.00 26.56 932 ALA A N 1
ATOM 7358 C CA . ALA A 1 932 ? -18.343 -3.143 76.644 1.00 26.56 932 ALA A CA 1
ATOM 7359 C C . ALA A 1 932 ? -19.043 -4.161 75.703 1.00 26.56 932 ALA A C 1
ATOM 7361 O O . ALA A 1 932 ? -19.672 -3.782 74.719 1.00 26.56 932 ALA A O 1
ATOM 7362 N N . GLU A 1 933 ? -18.947 -5.456 76.024 1.00 26.69 933 GLU A N 1
ATOM 7363 C CA . GLU A 1 933 ? -19.688 -6.564 75.387 1.00 26.69 933 GLU A CA 1
ATOM 7364 C C . GLU A 1 933 ? -21.113 -6.700 75.967 1.00 26.69 933 GLU A C 1
ATOM 7366 O O . GLU A 1 933 ? -21.339 -6.273 77.094 1.00 26.69 933 GLU A O 1
ATOM 7371 N N . HIS A 1 934 ? -22.027 -7.430 75.302 1.00 26.88 934 HIS A N 1
ATOM 7372 C CA . HIS A 1 934 ? -22.816 -8.466 76.001 1.00 26.88 934 HIS A CA 1
ATOM 7373 C C . HIS A 1 934 ? -23.460 -9.519 75.072 1.00 26.88 934 HIS A C 1
ATOM 7375 O O . HIS A 1 934 ? -23.673 -9.313 73.880 1.00 26.88 934 HIS A O 1
ATOM 7381 N N . ARG A 1 935 ? -23.734 -10.695 75.653 1.00 26.00 935 ARG A N 1
ATOM 7382 C CA . ARG A 1 935 ? -24.101 -11.967 74.999 1.00 26.00 935 ARG A CA 1
ATOM 7383 C C . ARG A 1 935 ? -25.613 -12.291 75.018 1.00 26.00 935 ARG A C 1
ATOM 7385 O O . ARG A 1 935 ? -26.201 -12.297 76.089 1.00 26.00 935 ARG A O 1
ATOM 7392 N N . ASN A 1 936 ? -26.122 -12.776 73.872 1.00 26.69 936 ASN A N 1
ATOM 7393 C CA . ASN A 1 936 ? -26.804 -14.083 73.683 1.00 26.69 936 ASN A CA 1
ATOM 7394 C C . ASN A 1 936 ? -28.129 -14.406 74.440 1.00 26.69 936 ASN A C 1
ATOM 7396 O O . ASN A 1 936 ? -28.106 -14.539 75.657 1.00 26.69 936 ASN A O 1
ATOM 7400 N N . THR A 1 937 ? -29.233 -14.737 73.733 1.00 27.53 937 THR A N 1
ATOM 7401 C CA . THR A 1 937 ? -29.882 -16.091 73.751 1.00 27.53 937 THR A CA 1
ATOM 7402 C C . THR A 1 937 ? -31.182 -16.243 72.911 1.00 27.53 937 THR A C 1
ATOM 7404 O O . THR A 1 937 ? -32.095 -15.435 72.982 1.00 27.53 937 THR A O 1
ATOM 7407 N N . ARG A 1 938 ? -31.229 -17.356 72.151 1.00 25.94 938 ARG A N 1
ATOM 7408 C CA . ARG A 1 938 ? -32.336 -18.259 71.703 1.00 25.94 938 ARG A CA 1
ATOM 7409 C C . ARG A 1 938 ? -33.840 -17.900 71.864 1.00 25.94 938 ARG A C 1
ATOM 7411 O O . ARG A 1 938 ? -34.287 -17.605 72.963 1.00 25.94 938 ARG A O 1
ATOM 7418 N N . GLY A 1 939 ? -34.646 -18.310 70.864 1.00 24.81 939 GLY A N 1
ATOM 7419 C CA . GLY A 1 939 ? -36.017 -18.843 71.075 1.00 24.81 939 GLY A CA 1
ATOM 7420 C C . GLY A 1 939 ? -36.964 -18.748 69.862 1.00 24.81 939 GLY A C 1
ATOM 7421 O O . GLY A 1 939 ? -37.265 -17.649 69.423 1.00 24.81 939 GLY A O 1
ATOM 7422 N N . ALA A 1 940 ? -37.442 -19.875 69.317 1.00 25.30 940 ALA A N 1
ATOM 7423 C CA . ALA A 1 940 ? -38.280 -19.931 68.102 1.00 25.30 940 ALA A CA 1
ATOM 7424 C C . ALA A 1 940 ? -39.796 -20.020 68.378 1.00 25.30 940 ALA A C 1
ATOM 7426 O O . ALA A 1 940 ? -40.167 -20.605 69.388 1.00 25.30 940 ALA A O 1
ATOM 7427 N N . THR A 1 941 ? -40.638 -19.582 67.420 1.00 26.19 941 THR A N 1
ATOM 7428 C CA . THR A 1 941 ? -41.913 -20.248 67.024 1.00 26.19 941 THR A CA 1
ATOM 7429 C C . THR A 1 941 ? -42.517 -19.643 65.741 1.00 26.19 941 THR A C 1
ATOM 7431 O O . THR A 1 941 ? -42.596 -18.427 65.606 1.00 26.19 941 THR A O 1
ATOM 7434 N N . THR A 1 942 ? -42.997 -20.498 64.832 1.00 24.55 942 THR A N 1
ATOM 7435 C CA . THR A 1 942 ? -43.838 -20.199 63.644 1.00 24.55 942 THR A CA 1
ATOM 7436 C C . THR A 1 942 ? -45.321 -20.495 63.955 1.00 24.55 942 THR A C 1
ATOM 7438 O O . THR A 1 942 ? -45.566 -21.300 64.858 1.00 24.55 942 THR A O 1
ATOM 7441 N N . PRO A 1 943 ? -46.324 -19.899 63.257 1.00 31.33 943 PRO A N 1
ATOM 7442 C CA . PRO A 1 943 ? -46.883 -20.588 62.073 1.00 31.33 943 PRO A CA 1
ATOM 7443 C C . PRO A 1 943 ? -47.555 -19.735 60.956 1.00 31.33 943 PRO A C 1
ATOM 7445 O O . PRO A 1 943 ? -48.100 -18.665 61.187 1.00 31.33 943 PRO A O 1
ATOM 7448 N N . HIS A 1 944 ? -47.595 -20.338 59.757 1.00 23.67 944 HIS A N 1
ATOM 7449 C CA . HIS A 1 944 ? -48.615 -20.256 58.687 1.00 23.67 944 HIS A CA 1
ATOM 7450 C C . HIS A 1 944 ? -49.253 -18.916 58.248 1.00 23.67 944 HIS A C 1
ATOM 7452 O O . HIS A 1 944 ? -50.174 -18.425 58.892 1.00 23.67 944 HIS A O 1
ATOM 7458 N N . LEU A 1 945 ? -48.965 -18.507 57.000 1.00 24.58 945 LEU A N 1
ATOM 7459 C CA . LEU A 1 945 ? -49.901 -18.489 55.844 1.00 24.58 945 LEU A CA 1
ATOM 7460 C C . LEU A 1 945 ? -49.332 -17.613 54.716 1.00 24.58 945 LEU A C 1
ATOM 7462 O O . LEU A 1 945 ? -49.133 -16.424 54.927 1.00 24.58 945 LEU A O 1
ATOM 7466 N N . LEU A 1 946 ? -49.183 -18.150 53.501 1.00 23.55 946 LEU A N 1
ATOM 7467 C CA . LEU A 1 946 ? -49.098 -17.324 52.291 1.00 23.55 946 LEU A CA 1
ATOM 7468 C C . LEU A 1 946 ? -49.770 -18.029 51.106 1.00 23.55 946 LEU A C 1
ATOM 7470 O O . LEU A 1 946 ? -49.400 -19.133 50.712 1.00 23.55 946 LEU A O 1
ATOM 7474 N N . LYS A 1 947 ? -50.801 -17.367 50.577 1.00 24.89 947 LYS A N 1
ATOM 7475 C CA . LYS A 1 947 ? -51.360 -17.582 49.241 1.00 24.89 947 LYS A CA 1
ATOM 7476 C C . LYS A 1 947 ? -50.847 -16.456 48.344 1.00 24.89 947 LYS A C 1
ATOM 7478 O O . LYS A 1 947 ? -50.738 -15.329 48.819 1.00 24.89 947 LYS A O 1
ATOM 7483 N N . ASN A 1 948 ? -50.760 -16.747 47.049 1.00 25.05 948 ASN A N 1
ATOM 7484 C CA . ASN A 1 948 ? -50.607 -15.796 45.942 1.00 25.05 948 ASN A CA 1
ATOM 7485 C C . ASN A 1 948 ? -49.227 -15.124 45.803 1.00 25.05 948 ASN A C 1
ATOM 7487 O O . ASN A 1 948 ? -48.407 -15.124 46.713 1.00 25.05 948 ASN A O 1
ATOM 7491 N N . ALA A 1 949 ? -48.991 -14.644 44.581 1.00 28.44 949 ALA A N 1
ATOM 7492 C CA . ALA A 1 949 ? -47.689 -14.341 43.991 1.00 28.44 949 ALA A CA 1
ATOM 7493 C C . ALA A 1 949 ? -47.138 -12.930 44.292 1.00 28.44 949 ALA A C 1
ATOM 7495 O O . ALA A 1 949 ? -47.800 -12.116 44.938 1.00 28.44 949 ALA A O 1
ATOM 7496 N N . VAL A 1 950 ? -45.990 -12.640 43.653 1.00 30.69 950 VAL A N 1
ATOM 7497 C CA . VAL A 1 950 ? -45.275 -11.349 43.544 1.00 30.69 950 VAL A CA 1
ATOM 7498 C C . VAL A 1 950 ? -44.327 -11.047 44.723 1.00 30.69 950 VAL A C 1
ATOM 7500 O O . VAL A 1 950 ? -44.558 -11.491 45.841 1.00 30.69 950 VAL A O 1
ATOM 7503 N N . PHE A 1 951 ? -43.288 -10.247 44.426 1.00 25.67 951 PHE A N 1
ATOM 7504 C CA . PHE A 1 951 ? -42.452 -9.387 45.296 1.00 25.67 951 PHE A CA 1
ATOM 7505 C C . PHE A 1 951 ? -40.943 -9.690 45.373 1.00 25.67 951 PHE A C 1
ATOM 7507 O O . PHE A 1 951 ? -40.474 -10.821 45.316 1.00 25.67 951 PHE A O 1
ATOM 7514 N N . ALA A 1 952 ? -40.175 -8.607 45.530 1.00 25.39 952 ALA A N 1
ATOM 7515 C CA . ALA A 1 952 ? -38.729 -8.592 45.737 1.00 25.39 952 ALA A CA 1
ATOM 7516 C C . ALA A 1 952 ? -38.391 -7.666 46.961 1.00 25.39 952 ALA A C 1
ATOM 7518 O O . ALA A 1 952 ? -39.336 -7.216 47.600 1.00 25.39 952 ALA A O 1
ATOM 7519 N N . SER A 1 953 ? -37.154 -7.316 47.383 1.00 23.94 953 SER A N 1
ATOM 7520 C CA . SER A 1 953 ? -35.850 -7.329 46.679 1.00 23.94 953 SER A CA 1
ATOM 7521 C C . SER A 1 953 ? -34.559 -7.495 47.572 1.00 23.94 953 SER A C 1
ATOM 7523 O O . SER A 1 953 ? -34.551 -8.353 48.444 1.00 23.94 953 SER A O 1
ATOM 7525 N N . ALA A 1 954 ? -33.438 -6.816 47.241 1.00 25.69 954 ALA A N 1
ATOM 7526 C CA . ALA A 1 954 ? -31.986 -7.170 47.373 1.00 25.69 954 ALA A CA 1
ATOM 7527 C C . ALA A 1 954 ? -31.306 -7.220 48.790 1.00 25.69 954 ALA A C 1
ATOM 7529 O O . ALA A 1 954 ? -31.980 -6.925 49.769 1.00 25.69 954 ALA A O 1
ATOM 7530 N N . THR A 1 955 ? -30.017 -7.602 49.032 1.00 22.50 955 THR A N 1
ATOM 7531 C CA . THR A 1 955 ? -28.752 -7.726 48.212 1.00 22.50 955 THR A CA 1
ATOM 7532 C C . THR A 1 955 ? -27.733 -8.780 48.814 1.00 22.50 955 THR A C 1
ATOM 7534 O O . THR A 1 955 ? -28.173 -9.646 49.551 1.00 22.50 955 THR A O 1
ATOM 7537 N N . ILE A 1 956 ? -26.414 -8.717 48.496 1.00 21.09 956 ILE A N 1
ATOM 7538 C CA . ILE A 1 956 ? -25.145 -9.192 49.171 1.00 21.09 956 ILE A CA 1
ATOM 7539 C C . ILE A 1 956 ? -24.712 -10.687 49.134 1.00 21.09 956 ILE A C 1
ATOM 7541 O O . ILE A 1 956 ? -25.271 -11.502 49.860 1.00 21.09 956 ILE A O 1
ATOM 7545 N N . ILE A 1 957 ? -23.658 -11.033 48.364 1.00 26.38 957 ILE A N 1
ATOM 7546 C CA . ILE A 1 957 ? -22.204 -10.948 48.706 1.00 26.38 957 ILE A CA 1
ATOM 7547 C C . ILE A 1 957 ? -21.492 -10.357 47.483 1.00 26.38 957 ILE A C 1
ATOM 7549 O O . ILE A 1 957 ? -21.942 -10.690 46.363 1.00 26.38 957 ILE A O 1
#

InterPro domains:
  IPR001547 Glycoside hydrolase, family 5 [PF26410] (486-829)
  IPR003103 BAG domain [PF02179] (309-381)
  IPR003103 BAG domain [PS51035] (306-383)
  IPR003103 BAG domain [SM00264] (306-383)
  IPR011234 Fumarylacetoacetase-like, C-terminal [PF01557] (2-189)
  IPR017853 Glycoside hydrolase superfamily [SSF51445] (486-852)
  IPR036533 BAG domain superfamily [G3DSA:1.20.58.120] (282-386)
  IPR036663 Fumarylacetoacetase-like, C-terminal domain superfamily [G3DSA:3.90.850.10] (1-202)
  IPR036663 Fumarylacetoacetase-like, C-terminal domain superfamily [SSF56529] (1-194)
  IPR045053 Mannan endo-1,4-beta-mannosidase-like [PTHR31451] (475-866)